Protein 7B7P (pdb70)

Secondary structure (DSSP, 8-state):
--HHHHHHHHHHHHHHHHHHHTT-SEEEEE-TTS--SSSTTPPTT-EEEEE-SSS--EEEE-B-SSS-SB--EESSSS--TT---EEEEEEEEEETTEEEEEEEEE-B-TTS--B-SEEEEEEE-S-S-EEEE--TT----EEEEESS--SS---EEEEEEEE--GGGGS-TTS--TTTS-PPPHHHHHHHHHHHHHHHHHHH-SEEEEEEEESSSEEEEEEEEEEGGG-SHHHHHHHH-TTSS---S---HHHHHHHHHHHHHTS--SEEEEEEEE-S---EEEB-GGG-STTTEEEETTTTSEEEESS--B---SS----GGGEEEETTS--HHHHHHHHHHHHHHHHHH-TT-SEEEEEEE-SSGGGGTTHHHHHHHHHTTSSEEEEEEE-SHHHHHHHHHHHHHHHHHHHHHHH--/--SHHHHHHHHHHHHHHHHHHTT-SEEEEE-TTS--SSSTT--TT-EEEEE-SSSS-EEEEEEETTTTEEE--BSSSS--TTPPPEEEEEEEEEETTEEEEEEEEEEEPTTS--EEEEEEEEEE-S-S-EEEE--TT----EEEEESS---S---EEEEEEEE--GGGGS-TTS--TTTS-PPPHHHHHHHHHHHHHHHHHTT-SEEEEEEEESSSEEEEEEEEEEGGG-SHHHHHHHH-TTTT---S---HHHHHHHHHHHHHTS--SEEEEEEEE-S---EEEB-GGG-STTTEEEETTTTSEEEESS--B---SS----GGGEEEETTS--HHHHHHHHHHHHHHHHHH-TT-SEEEEEEE-SSGGGGTTHHHHHHHHHTTSSEEEEEEE-SHHHHHHHHHHHHHHHHHHHHHHH--

Structure (mmCIF, N/CA/C/O backbone):
data_7B7P
#
_entry.id   7B7P
#
_cell.length_a   124.380
_cell.length_b   124.380
_cell.length_c   140.740
_cell.angle_alpha   90.000
_cell.angle_beta   90.000
_cell.angle_gamma   120.000
#
_symmetry.space_group_name_H-M   'P 61'
#
loop_
_entity.id
_entity.type
_entity.pdbx_description
1 polymer 'Type IV pilus biogenesis protein PilB'
2 non-polymer 'MAGNESIUM ION'
3 non-polymer 'CHLORIDE ION'
4 water water
#
loop_
_atom_site.group_PDB
_atom_site.id
_atom_site.type_symbol
_atom_site.label_atom_id
_atom_site.label_alt_id
_atom_site.label_comp_id
_atom_site.label_asym_id
_atom_site.label_entity_id
_atom_site.label_seq_id
_atom_site.pdbx_PDB_ins_code
_atom_site.Cartn_x
_atom_site.Cartn_y
_atom_site.Cartn_z
_atom_site.occupancy
_atom_site.B_iso_or_equiv
_atom_site.auth_seq_id
_atom_site.auth_comp_id
_atom_site.auth_asym_id
_atom_site.auth_atom_id
_atom_site.pdbx_PDB_model_num
ATOM 1 N N . GLU A 1 7 ? 13.21800 52.67400 2.17000 1.000 111.83000 42 GLU A N 1
ATOM 2 C CA . GLU A 1 7 ? 12.41300 52.20800 1.04200 1.000 120.03000 42 GLU A CA 1
ATOM 3 C C . GLU A 1 7 ? 12.40200 50.66600 0.96300 1.000 125.68000 42 GLU A C 1
ATOM 4 O O . GLU A 1 7 ? 12.77200 50.05500 -0.04800 1.000 122.39000 42 GLU A O 1
ATOM 10 N N . ARG A 1 8 ? 11.99600 50.01800 2.05100 1.000 125.48000 43 ARG A N 1
ATOM 11 C CA . ARG A 1 8 ? 11.65000 48.61100 1.91800 1.000 122.98000 43 ARG A CA 1
ATOM 12 C C . ARG A 1 8 ? 10.21300 48.43800 1.46300 1.000 119.32000 43 ARG A C 1
ATOM 13 O O . ARG A 1 8 ? 9.80600 47.31400 1.16000 1.000 117.83000 43 ARG A O 1
ATOM 21 N N . GLU A 1 9 ? 9.46800 49.54300 1.37500 1.000 119.19000 44 GLU A N 1
ATOM 22 C CA . GLU A 1 9 ? 8.08800 49.53600 0.90100 1.000 118.23000 44 GLU A CA 1
ATOM 23 C C . GLU A 1 9 ? 7.95100 48.86700 -0.46300 1.000 114.68000 44 GLU A C 1
ATOM 24 O O . GLU A 1 9 ? 7.21700 47.88500 -0.62100 1.000 112.00000 44 GLU A O 1
ATOM 30 N N . ALA A 1 10 ? 8.65100 49.40700 -1.46200 1.000 116.21000 45 ALA A N 1
ATOM 31 C CA . ALA A 1 10 ? 8.42800 49.10900 -2.87300 1.000 110.29000 45 ALA A CA 1
ATOM 32 C C . ALA A 1 10 ? 8.22700 47.62600 -3.15300 1.000 110.59000 45 ALA A C 1
ATOM 33 O O . ALA A 1 10 ? 7.31800 47.25600 -3.90500 1.000 112.08000 45 ALA A O 1
ATOM 35 N N . SER A 1 11 ? 9.05300 46.76700 -2.55300 1.000 111.64000 46 SER A N 1
ATOM 36 C CA . SER A 1 11 ? 8.96400 45.33300 -2.80200 1.000 110.63000 46 SER A CA 1
ATOM 37 C C . SER A 1 11 ? 8.13300 44.58100 -1.76700 1.000 105.25000 46 SER A C 1
ATOM 38 O O . SER A 1 11 ? 7.84700 43.39900 -1.97800 1.000 102.16000 46 SER A O 1
ATOM 41 N N . ILE A 1 12 ? 7.74600 45.22800 -0.66500 1.000 103.45000 47 ILE A N 1
ATOM 42 C CA . ILE A 1 12 ? 6.67100 44.69500 0.16900 1.000 105.63000 47 ILE A CA 1
ATOM 43 C C . ILE A 1 12 ? 5.33500 44.79000 -0.56500 1.000 102.59000 47 ILE A C 1
ATOM 44 O O . ILE A 1 12 ? 4.53700 43.84200 -0.57300 1.000 96.17000 47 ILE A O 1
ATOM 49 N N . GLN A 1 13 ? 5.06500 45.94700 -1.17600 1.000 101.88000 48 GLN A N 1
ATOM 50 C CA . GLN A 1 13 ? 3.83500 46.10900 -1.94000 1.000 99.46000 48 GLN A CA 1
ATOM 51 C C . GLN A 1 13 ? 3.80000 45.14700 -3.11500 1.000 97.09000 48 GLN A C 1
ATOM 52 O O . GLN A 1 13 ? 2.75400 44.55900 -3.41100 1.000 98.65000 48 GLN A O 1
ATOM 58 N N . ALA A 1 14 ? 4.93600 44.96800 -3.79300 1.000 97.59000 49 ALA A N 1
ATOM 59 C CA . ALA A 1 14 ? 5.01300 43.98400 -4.86600 1.000 93.54000 49 ALA A CA 1
ATOM 60 C C . ALA A 1 14 ? 4.81000 42.56900 -4.34400 1.000 92.09000 49 ALA A C 1
ATOM 61 O O . ALA A 1 14 ? 4.24600 41.72200 -5.04700 1.000 92.29000 49 ALA A O 1
ATOM 63 N N . GLU A 1 15 ? 5.25800 42.28800 -3.12100 1.000 93.53000 50 GLU A N 1
ATOM 64 C CA . GLU A 1 15 ? 5.07100 40.94800 -2.57800 1.000 97.71000 50 GLU A CA 1
ATOM 65 C C . GLU A 1 15 ? 3.61400 40.70100 -2.22000 1.000 94.14000 50 GLU A C 1
ATOM 66 O O . GLU A 1 15 ? 3.08200 39.61600 -2.48800 1.000 92.22000 50 GLU A O 1
ATOM 72 N N . MET A 1 16 ? 2.94700 41.69400 -1.62600 1.000 89.37000 51 MET A N 1
ATOM 73 C CA . MET A 1 16 ? 1.53000 41.53200 -1.32300 1.000 89.79000 51 MET A CA 1
ATOM 74 C C . MET A 1 16 ? 0.69700 41.36500 -2.59600 1.000 89.31000 51 MET A C 1
ATOM 75 O O . MET A 1 16 ? -0.18100 40.49500 -2.65300 1.000 85.68000 51 MET A O 1
ATOM 80 N N . ARG A 1 17 ? 0.98100 42.15800 -3.64000 1.000 84.46000 52 ARG A N 1
ATOM 81 C CA . ARG A 1 17 ? 0.24300 42.01100 -4.89200 1.000 87.14000 52 ARG A CA 1
ATOM 82 C C . ARG A 1 17 ? 0.43700 40.62100 -5.49500 1.000 88.36000 52 ARG A C 1
ATOM 83 O O . ARG A 1 17 ? -0.52600 40.01500 -5.98500 1.000 85.07000 52 ARG A O 1
ATOM 91 N N . THR A 1 18 ? 1.67000 40.09200 -5.47100 1.000 87.45000 53 THR A N 1
ATOM 92 C CA . THR A 1 18 ? 1.88800 38.76500 -6.04900 1.000 88.91000 53 THR A CA 1
ATOM 93 C C . THR A 1 18 ? 1.20200 37.69500 -5.20800 1.000 81.46000 53 THR A C 1
ATOM 94 O O . THR A 1 18 ? 0.65200 36.72400 -5.74000 1.000 75.37000 53 THR A O 1
ATOM 98 N N . SER A 1 19 ? 1.21700 37.86100 -3.88900 1.000 81.82000 54 SER A N 1
ATOM 99 C CA . SER A 1 19 ? 0.44000 36.97600 -3.02900 1.000 85.98000 54 SER A CA 1
ATOM 100 C C . SER A 1 19 ? -1.03600 37.00100 -3.40700 1.000 81.10000 54 SER A C 1
ATOM 101 O O . SER A 1 19 ? -1.68700 35.95500 -3.47700 1.000 79.06000 54 SER A O 1
ATOM 104 N N . MET A 1 20 ? -1.57300 38.19000 -3.68200 1.000 79.15000 55 MET A N 1
ATOM 105 C CA . MET A 1 20 ? -2.98000 38.29500 -4.03000 1.000 76.91000 55 MET A CA 1
ATOM 106 C C . MET A 1 20 ? -3.24000 37.70200 -5.40400 1.000 77.10000 55 MET A C 1
ATOM 107 O O . MET A 1 20 ? -4.29100 37.08900 -5.63500 1.000 73.83000 55 MET A O 1
ATOM 112 N N . GLN A 1 21 ? -2.28500 37.85500 -6.32300 1.000 75.71000 56 GLN A N 1
ATOM 113 C CA . GLN A 1 21 ? -2.39100 37.17100 -7.60500 1.000 73.10000 56 GLN A CA 1
ATOM 114 C C . GLN A 1 21 ? -2.35400 35.66000 -7.41700 1.000 75.14000 56 GLN A C 1
ATOM 115 O O . GLN A 1 21 ? -3.08000 34.93000 -8.10000 1.000 74.85000 56 GLN A O 1
ATOM 121 N N . TYR A 1 22 ? -1.53800 35.17200 -6.47700 1.000 73.21000 57 TYR A N 1
ATOM 122 C CA . TYR A 1 22 ? -1.57300 33.75000 -6.13900 1.000 83.44000 57 TYR A CA 1
ATOM 123 C C . TYR A 1 22 ? -2.97100 33.32600 -5.72200 1.000 78.00000 57 TYR A C 1
ATOM 124 O O . TYR A 1 22 ? -3.52900 32.37300 -6.27800 1.000 72.25000 57 TYR A O 1
ATOM 133 N N . VAL A 1 23 ? -3.55200 34.03800 -4.74900 1.000 75.91000 58 VAL A N 1
ATOM 134 C CA . VAL A 1 23 ? -4.91800 33.75500 -4.30900 1.000 74.17000 58 VAL A CA 1
ATOM 135 C C . VAL A 1 23 ? -5.88400 33.79300 -5.48600 1.000 76.99000 58 VAL A C 1
ATOM 136 O O . VAL A 1 23 ? -6.61000 32.82400 -5.73900 1.000 79.85000 58 VAL A O 1
ATOM 140 N N . ASP A 1 24 ? -5.88600 34.89500 -6.24900 1.000 74.81000 59 ASP A N 1
ATOM 141 C CA . ASP A 1 24 ? -6.80300 34.98200 -7.38700 1.000 77.23000 59 ASP A CA 1
ATOM 142 C C . ASP A 1 24 ? -6.58400 33.84400 -8.37900 1.000 79.22000 59 ASP A C 1
ATOM 143 O O . ASP A 1 24 ? -7.53800 33.37500 -9.01300 1.000 77.01000 59 ASP A O 1
ATOM 148 N N . ARG A 1 25 ? -5.34300 33.37800 -8.51600 1.000 79.88000 60 ARG A N 1
ATOM 149 C CA . ARG A 1 25 ? -5.05000 32.30200 -9.45700 1.000 84.83000 60 ARG A CA 1
ATOM 150 C C . ARG A 1 25 ? -5.69000 30.99900 -9.00000 1.000 83.82000 60 ARG A C 1
ATOM 151 O O . ARG A 1 25 ? -6.39900 30.33500 -9.76600 1.000 79.98000 60 ARG A O 1
ATOM 159 N N . THR A 1 26 ? -5.45000 30.61900 -7.74600 1.000 83.19000 61 THR A N 1
ATOM 160 C CA . THR A 1 26 ? -6.03000 29.38000 -7.25400 1.000 86.04000 61 THR A CA 1
ATOM 161 C C . THR A 1 26 ? -7.54800 29.50400 -7.09900 1.000 86.75000 61 THR A C 1
ATOM 162 O O . THR A 1 26 ? -8.27600 28.54500 -7.38300 1.000 90.16000 61 THR A O 1
ATOM 166 N N . VAL A 1 27 ? -8.04700 30.69300 -6.74100 1.000 83.39000 62 VAL A N 1
ATOM 167 C CA . VAL A 1 27 ? -9.49100 30.92200 -6.66500 1.000 80.54000 62 VAL A CA 1
ATOM 168 C C . VAL A 1 27 ? -10.14600 30.81000 -8.03800 1.000 83.48000 62 VAL A C 1
ATOM 169 O O . VAL A 1 27 ? -11.30200 30.37200 -8.15200 1.000 77.09000 62 VAL A O 1
ATOM 173 N N . GLY A 1 28 ? -9.42900 31.20100 -9.09900 1.000 84.84000 63 GLY A N 1
ATOM 174 C CA . GLY A 1 28 ? -9.96800 31.15300 -10.45300 1.000 79.81000 63 GLY A CA 1
ATOM 175 C C . GLY A 1 28 ? -10.22300 29.75200 -10.97900 1.000 85.17000 63 GLY A C 1
ATOM 176 O O . GLY A 1 28 ? -10.93100 29.59400 -11.98300 1.000 85.04000 63 GLY A O 1
ATOM 177 N N . LYS A 1 29 ? -9.67900 28.72900 -10.32000 1.000 83.31000 64 LYS A N 1
ATOM 178 C CA . LYS A 1 29 ? -9.87100 27.34800 -10.73600 1.000 89.39000 64 LYS A CA 1
ATOM 179 C C . LYS A 1 29 ? -10.89600 26.59700 -9.88100 1.000 89.89000 64 LYS A C 1
ATOM 180 O O . LYS A 1 29 ? -11.07800 25.39000 -10.06700 1.000 92.81000 64 LYS A O 1
ATOM 186 N N . ALA A 1 30 ? -11.58100 27.27400 -8.96500 1.000 91.83000 65 ALA A N 1
ATOM 187 C CA . ALA A 1 30 ? -12.49200 26.59200 -8.05400 1.000 89.40000 65 ALA A CA 1
ATOM 188 C C . ALA A 1 30 ? -13.87400 26.44300 -8.67500 1.000 86.68000 65 ALA A C 1
ATOM 189 O O . ALA A 1 30 ? -14.39100 27.36300 -9.31500 1.000 87.90000 65 ALA A O 1
ATOM 191 N N . THR A 1 31 ? -14.46500 25.26900 -8.49300 1.000 88.84000 66 THR A N 1
ATOM 192 C CA . THR A 1 31 ? -15.81100 25.04200 -8.99100 1.000 87.20000 66 THR A CA 1
ATOM 193 C C . THR A 1 31 ? -16.88300 25.30300 -7.93500 1.000 79.82000 66 THR A C 1
ATOM 194 O O . THR A 1 31 ? -18.06900 25.29400 -8.27000 1.000 81.84000 66 THR A O 1
ATOM 198 N N . SER A 1 32 ? -16.49700 25.56200 -6.68500 1.000 77.60000 67 SER A N 1
ATOM 199 C CA . SER A 1 32 ? -17.41600 26.08900 -5.68100 1.000 83.18000 67 SER A CA 1
ATOM 200 C C . SER A 1 32 ? -16.60400 26.82500 -4.62300 1.000 76.80000 67 SER A C 1
ATOM 201 O O . SER A 1 32 ? -15.50000 26.40300 -4.27300 1.000 80.84000 67 SER A O 1
ATOM 204 N N . ILE A 1 33 ? -17.14900 27.92900 -4.13000 1.000 75.47000 68 ILE A N 1
ATOM 205 C CA . ILE A 1 33 ? -16.45200 28.82700 -3.21800 1.000 77.63000 68 ILE A CA 1
ATOM 206 C C . ILE A 1 33 ? -17.35700 29.09900 -2.03500 1.000 74.78000 68 ILE A C 1
ATOM 207 O O . ILE A 1 33 ? -18.53900 29.40800 -2.21600 1.000 78.77000 68 ILE A O 1
ATOM 212 N N . PHE A 1 34 ? -16.78800 29.04000 -0.83500 1.000 72.00000 69 PHE A N 1
ATOM 213 C CA . PHE A 1 34 ? -17.45400 29.48200 0.38200 1.000 74.06000 69 PHE A CA 1
ATOM 214 C C . PHE A 1 34 ? -16.57600 30.53200 1.04000 1.000 74.85000 69 PHE A C 1
ATOM 215 O O . PHE A 1 34 ? -15.40300 30.27000 1.31600 1.000 75.51000 69 PHE A O 1
ATOM 223 N N . ILE A 1 35 ? -17.13500 31.71200 1.29300 1.000 77.17000 70 ILE A N 1
ATOM 224 C CA . ILE A 1 35 ? -16.46300 32.69600 2.13600 1.000 75.55000 70 ILE A CA 1
ATOM 225 C C . ILE A 1 35 ? -16.77900 32.38000 3.59400 1.000 79.60000 70 ILE A C 1
ATOM 226 O O . ILE A 1 35 ? -17.94400 32.17500 3.96100 1.000 76.90000 70 ILE A O 1
ATOM 231 N N . LEU A 1 36 ? -15.74300 32.35000 4.43300 1.000 79.97000 71 LEU A N 1
ATOM 232 C CA . LEU A 1 36 ? -15.86900 31.93500 5.82500 1.000 83.30000 71 LEU A CA 1
ATOM 233 C C . LEU A 1 36 ? -15.44300 33.04700 6.77400 1.000 85.46000 71 LEU A C 1
ATOM 234 O O . LEU A 1 36 ? -14.48800 33.77700 6.49900 1.000 83.28000 71 LEU A O 1
ATOM 239 N N . ASP A 1 37 ? -16.14200 33.15800 7.90900 1.000 92.43000 72 ASP A N 1
ATOM 240 C CA . ASP A 1 37 ? -15.67500 34.00200 9.00100 1.000 93.86000 72 ASP A CA 1
ATOM 241 C C . ASP A 1 37 ? -14.77800 33.18800 9.93900 1.000 93.56000 72 ASP A C 1
ATOM 242 O O . ASP A 1 37 ? -14.56300 31.98700 9.75000 1.000 95.20000 72 ASP A O 1
ATOM 247 N N . ASP A 1 38 ? -14.24300 33.84600 10.97200 1.000 98.39000 73 ASP A N 1
ATOM 248 C CA . ASP A 1 38 ? -13.29000 33.16200 11.86600 1.000 102.59000 73 ASP A CA 1
ATOM 249 C C . ASP A 1 38 ? -13.94400 32.06600 12.77800 1.000 105.37000 73 ASP A C 1
ATOM 250 O O . ASP A 1 38 ? -13.26400 31.58700 13.69000 1.000 105.04000 73 ASP A O 1
ATOM 255 N N . SER A 1 39 ? -15.20300 31.66000 12.60300 1.000 103.65000 74 SER A N 1
ATOM 256 C CA . SER A 1 39 ? -15.70900 30.51000 13.34100 1.000 103.87000 74 SER A CA 1
ATOM 257 C C . SER A 1 39 ? -15.33200 29.19500 12.66100 1.000 106.85000 74 SER A C 1
ATOM 258 O O . SER A 1 39 ? -15.12700 28.18600 13.34600 1.000 108.97000 74 SER A O 1
ATOM 261 N N . LYS A 1 40 ? -15.21400 29.18600 11.32800 1.000 106.07000 75 LYS A N 1
ATOM 262 C CA . LYS A 1 40 ? -14.79100 28.00100 10.59100 1.000 104.00000 75 LYS A CA 1
ATOM 263 C C . LYS A 1 40 ? -13.38900 28.13800 9.99900 1.000 99.01000 75 LYS A C 1
ATOM 264 O O . LYS A 1 40 ? -13.03100 27.36800 9.10500 1.000 101.07000 75 LYS A O 1
ATOM 270 N N . PHE A 1 41 ? -12.59200 29.10100 10.46800 1.000 102.06000 76 PHE A N 1
ATOM 271 C CA . PHE A 1 41 ? -11.17300 29.15800 10.11900 1.000 102.23000 76 PHE A CA 1
ATOM 272 C C . PHE A 1 41 ? -10.44200 30.01000 11.14900 1.000 100.06000 76 PHE A C 1
ATOM 273 O O . PHE A 1 41 ? -10.83700 31.15200 11.40200 1.000 101.28000 76 PHE A O 1
ATOM 281 N N . LYS A 1 42 ? -9.38300 29.45100 11.74600 1.000 104.08000 77 LYS A N 1
ATOM 282 C CA . LYS A 1 42 ? -8.61800 30.14900 12.77700 1.000 107.59000 77 LYS A CA 1
ATOM 283 C C . LYS A 1 42 ? -7.11300 30.12200 12.52200 1.000 106.12000 77 LYS A C 1
ATOM 284 O O . LYS A 1 42 ? -6.34100 30.52900 13.39800 1.000 111.56000 77 LYS A O 1
ATOM 290 N N . GLY A 1 43 ? -6.68100 29.68900 11.34100 1.000 107.54000 78 GLY A N 1
ATOM 291 C CA . GLY A 1 43 ? -5.30400 29.28800 11.10600 1.000 107.92000 78 GLY A CA 1
ATOM 292 C C . GLY A 1 43 ? -5.28600 27.77900 10.99500 1.000 109.83000 78 GLY A C 1
ATOM 293 O O . GLY A 1 43 ? -6.25200 27.20000 10.49100 1.000 113.65000 78 GLY A O 1
ATOM 294 N N . SER A 1 44 ? -4.20800 27.12900 11.42700 1.000 113.09000 79 SER A N 1
ATOM 295 C CA . SER A 1 44 ? -4.30800 25.73200 11.84000 1.000 113.77000 79 SER A CA 1
ATOM 296 C C . SER A 1 44 ? -4.82700 24.73700 10.79700 1.000 112.09000 79 SER A C 1
ATOM 297 O O . SER A 1 44 ? -4.93700 25.04500 9.60600 1.000 110.39000 79 SER A O 1
ATOM 300 N N . LYS A 1 45 ? -5.11500 23.51700 11.25600 1.000 112.53000 80 LYS A N 1
ATOM 301 C CA . LYS A 1 45 ? -5.99600 22.58200 10.57200 1.000 112.79000 80 LYS A CA 1
ATOM 302 C C . LYS A 1 45 ? -7.08600 22.07500 11.50500 1.000 113.24000 80 LYS A C 1
ATOM 303 O O . LYS A 1 45 ? -7.91500 21.25400 11.09000 1.000 112.22000 80 LYS A O 1
ATOM 309 N N . GLN A 1 46 ? -7.10200 22.54600 12.75400 1.000 112.95000 81 GLN A N 1
ATOM 310 C CA . GLN A 1 46 ? -8.13700 22.20300 13.72900 1.000 118.35000 81 GLN A CA 1
ATOM 311 C C . GLN A 1 46 ? -9.43000 22.91600 13.36000 1.000 115.57000 81 GLN A C 1
ATOM 312 O O . GLN A 1 46 ? -9.59500 24.11100 13.61200 1.000 116.74000 81 GLN A O 1
ATOM 318 N N . GLY A 1 47 ? -10.36500 22.17300 12.78500 1.000 113.22000 82 GLY A N 1
ATOM 319 C CA . GLY A 1 47 ? -11.66000 22.72100 12.45000 1.000 109.16000 82 GLY A CA 1
ATOM 320 C C . GLY A 1 47 ? -11.94200 22.51500 10.98200 1.000 108.72000 82 GLY A C 1
ATOM 321 O O . GLY A 1 47 ? -13.10100 22.51800 10.55100 1.000 106.09000 82 GLY A O 1
ATOM 322 N N . LEU A 1 48 ? -10.87900 22.32000 10.20700 1.000 105.62000 83 LEU A N 1
ATOM 323 C CA . LEU A 1 48 ? -11.02200 22.17900 8.76800 1.000 103.71000 83 LEU A CA 1
ATOM 324 C C . LEU A 1 48 ? -11.90100 20.97700 8.44400 1.000 102.33000 83 LEU A C 1
ATOM 325 O O . LEU A 1 48 ? -11.64800 19.86100 8.90700 1.000 100.44000 83 LEU A O 1
ATOM 330 N N . THR A 1 49 ? -12.95500 21.23000 7.67500 1.000 97.86000 84 THR A N 1
ATOM 331 C CA . THR A 1 49 ? -13.85600 20.19200 7.20300 1.000 96.33000 84 THR A CA 1
ATOM 332 C C . THR A 1 49 ? -13.19800 19.44000 6.05400 1.000 102.43000 84 THR A C 1
ATOM 333 O O . THR A 1 49 ? -12.64400 20.05700 5.13900 1.000 102.52000 84 THR A O 1
ATOM 337 N N . ARG A 1 50 ? -13.25000 18.11200 6.10300 1.000 101.81000 85 ARG A N 1
ATOM 338 C CA . ARG A 1 50 ? -12.47600 17.31100 5.16400 1.000 106.69000 85 ARG A CA 1
ATOM 339 C C . ARG A 1 50 ? -13.01600 17.44700 3.74500 1.000 104.84000 85 ARG A C 1
ATOM 340 O O . ARG A 1 50 ? -14.21200 17.64600 3.53000 1.000 100.96000 85 ARG A O 1
ATOM 348 N N . GLU A 1 51 ? -12.10600 17.30800 2.77400 1.000 106.51000 86 GLU A N 1
ATOM 349 C CA . GLU A 1 51 ? -12.32400 17.39900 1.32600 1.000 106.92000 86 GLU A CA 1
ATOM 350 C C . GLU A 1 51 ? -12.58700 18.82300 0.84200 1.000 104.20000 86 GLU A C 1
ATOM 351 O O . GLU A 1 51 ? -12.93000 19.02700 -0.33600 1.000 98.91000 86 GLU A O 1
ATOM 357 N N . TRP A 1 52 ? -12.40700 19.81700 1.70500 1.000 101.46000 87 TRP A N 1
ATOM 358 C CA . TRP A 1 52 ? -12.42600 21.21800 1.31500 1.000 98.88000 87 TRP A CA 1
ATOM 359 C C . TRP A 1 52 ? -11.02800 21.80000 1.47400 1.000 97.22000 87 TRP A C 1
ATOM 360 O O . TRP A 1 52 ? -10.40200 21.64900 2.53000 1.000 94.84000 87 TRP A O 1
ATOM 371 N N . SER A 1 53 ? -10.53800 22.44100 0.41800 1.000 97.53000 88 SER A N 1
ATOM 372 C CA . SER A 1 53 ? -9.29500 23.19700 0.47200 1.000 94.82000 88 SER A CA 1
ATOM 373 C C . SER A 1 53 ? -9.57600 24.62500 0.93400 1.000 87.84000 88 SER A C 1
ATOM 374 O O . SER A 1 53 ? -10.67300 25.15200 0.74300 1.000 88.84000 88 SER A O 1
ATOM 377 N N . TYR A 1 54 ? -8.58100 25.24200 1.56900 1.000 89.63000 89 TYR A N 1
ATOM 378 C CA . TYR A 1 54 ? -8.77100 26.52500 2.23200 1.000 89.81000 89 TYR A CA 1
ATOM 379 C C . TYR A 1 54 ? -7.65200 27.49800 1.87800 1.000 90.41000 89 TYR A C 1
ATOM 380 O O . TYR A 1 54 ? -6.52300 27.09600 1.59100 1.000 90.58000 89 TYR A O 1
ATOM 389 N N . ILE A 1 55 ? -7.98300 28.79000 1.90800 1.000 88.17000 90 ILE A N 1
ATOM 390 C CA . ILE A 1 55 ? -7.00400 29.87100 1.88700 1.000 85.92000 90 ILE A CA 1
ATOM 391 C C . ILE A 1 55 ? -7.33600 30.81600 3.03300 1.000 85.43000 90 ILE A C 1
ATOM 392 O O . ILE A 1 55 ? -8.49800 31.19600 3.21500 1.000 80.94000 90 ILE A O 1
ATOM 397 N N . GLY A 1 56 ? -6.32600 31.20400 3.79200 1.000 84.96000 91 GLY A N 1
ATOM 398 C CA . GLY A 1 56 ? -6.54600 32.12500 4.88800 1.000 84.41000 91 GLY A CA 1
ATOM 399 C C . GLY A 1 56 ? -5.23800 32.41500 5.58200 1.000 89.65000 91 GLY A C 1
ATOM 400 O O . GLY A 1 56 ? -4.21000 31.78300 5.31700 1.000 91.95000 91 GLY A O 1
ATOM 401 N N . LEU A 1 57 ? -5.29600 33.38700 6.48500 1.000 90.98000 92 LEU A N 1
ATOM 402 C CA . LEU A 1 57 ? -4.11000 33.82000 7.20000 1.000 92.22000 92 LEU A CA 1
ATOM 403 C C . LEU A 1 57 ? -3.69500 32.80600 8.26400 1.000 100.81000 92 LEU A C 1
ATOM 404 O O . LEU A 1 57 ? -4.49300 31.99200 8.74800 1.000 102.21000 92 LEU A O 1
ATOM 409 N N . SER A 1 58 ? -2.42000 32.88800 8.63900 1.000 102.53000 93 SER A N 1
ATOM 410 C CA . SER A 1 58 ? -1.85500 32.06500 9.69500 1.000 103.58000 93 SER A CA 1
ATOM 411 C C . SER A 1 58 ? -2.49700 32.38500 11.04000 1.000 105.41000 93 SER A C 1
ATOM 412 O O . SER A 1 58 ? -3.27100 33.33900 11.19600 1.000 103.64000 93 SER A O 1
ATOM 415 N N . ALA A 1 59 ? -2.16200 31.55500 12.02700 1.000 107.88000 94 ALA A N 1
ATOM 416 C CA . ALA A 1 59 ? -2.47400 31.88300 13.40800 1.000 104.83000 94 ALA A CA 1
ATOM 417 C C . ALA A 1 59 ? -1.77300 33.17300 13.80800 1.000 103.44000 94 ALA A C 1
ATOM 418 O O . ALA A 1 59 ? -2.40900 34.12600 14.27200 1.000 103.63000 94 ALA A O 1
ATOM 420 N N . ASP A 1 60 ? -0.45500 33.23700 13.58500 1.000 103.60000 95 ASP A N 1
ATOM 421 C CA . ASP A 1 60 ? 0.30000 34.44700 13.89700 1.000 105.14000 95 ASP A CA 1
ATOM 422 C C . ASP A 1 60 ? -0.09000 35.62700 13.01400 1.000 108.11000 95 ASP A C 1
ATOM 423 O O . ASP A 1 60 ? 0.33200 36.75800 13.29200 1.000 109.18000 95 ASP A O 1
ATOM 428 N N . GLY A 1 61 ? -0.87700 35.39300 11.96500 1.000 106.25000 96 GLY A N 1
ATOM 429 C CA . GLY A 1 61 ? -1.37600 36.46500 11.13200 1.000 104.10000 96 GLY A CA 1
ATOM 430 C C . GLY A 1 61 ? -0.37900 37.03000 10.15300 1.000 104.18000 96 GLY A C 1
ATOM 431 O O . GLY A 1 61 ? -0.63000 38.09300 9.57800 1.000 105.35000 96 GLY A O 1
ATOM 432 N N . LYS A 1 62 ? 0.74100 36.35000 9.92900 1.000 104.59000 97 LYS A N 1
ATOM 433 C CA . LYS A 1 62 ? 1.85600 36.92300 9.19100 1.000 105.39000 97 LYS A CA 1
ATOM 434 C C . LYS A 1 62 ? 2.09300 36.24500 7.85600 1.000 101.67000 97 LYS A C 1
ATOM 435 O O . LYS A 1 62 ? 3.01300 36.63900 7.12800 1.000 101.88000 97 LYS A O 1
ATOM 441 N N . LYS A 1 63 ? 1.28500 35.24900 7.50800 1.000 102.14000 98 LYS A N 1
ATOM 442 C CA . LYS A 1 63 ? 1.46700 34.53300 6.25800 1.000 102.69000 98 LYS A CA 1
ATOM 443 C C . LYS A 1 63 ? 0.10700 34.19400 5.65500 1.000 100.55000 98 LYS A C 1
ATOM 444 O O . LYS A 1 63 ? -0.83800 33.85600 6.37300 1.000 99.27000 98 LYS A O 1
ATOM 450 N N . VAL A 1 64 ? -0.00200 34.33000 4.33500 1.000 103.70000 99 VAL A N 1
ATOM 451 C CA . VAL A 1 64 ? -1.17900 33.87000 3.60200 1.000 98.82000 99 VAL A CA 1
ATOM 452 C C . VAL A 1 64 ? -0.91400 32.43200 3.19300 1.000 97.28000 99 VAL A C 1
ATOM 453 O O . VAL A 1 64 ? 0.04100 32.16300 2.45600 1.000 97.01000 99 VAL A O 1
ATOM 457 N N . MET A 1 65 ? -1.75600 31.50400 3.64800 1.000 97.47000 100 MET A N 1
ATOM 458 C CA . MET A 1 65 ? -1.50000 30.09900 3.36800 1.000 98.25000 100 MET A CA 1
ATOM 459 C C . MET A 1 65 ? -2.67900 29.41100 2.70700 1.000 93.90000 100 MET A C 1
ATOM 460 O O . MET A 1 65 ? -3.80600 29.91000 2.66700 1.000 96.20000 100 MET A O 1
ATOM 465 N N . ASN A 1 66 ? -2.36700 28.22800 2.19500 1.000 90.32000 101 ASN A N 1
ATOM 466 C CA . ASN A 1 66 ? -3.21500 27.49500 1.26900 1.000 91.95000 101 ASN A CA 1
ATOM 467 C C . ASN A 1 66 ? -3.17900 26.02900 1.69400 1.000 98.65000 101 ASN A C 1
ATOM 468 O O . ASN A 1 66 ? -2.19500 25.33300 1.42800 1.000 102.26000 101 ASN A O 1
ATOM 473 N N . TYR A 1 67 ? -4.23700 25.57100 2.36800 1.000 95.72000 102 TYR A N 1
ATOM 474 C CA . TYR A 1 67 ? -4.36700 24.17600 2.79400 1.000 96.10000 102 TYR A CA 1
ATOM 475 C C . TYR A 1 67 ? -5.13200 23.42500 1.71400 1.000 97.51000 102 TYR A C 1
ATOM 476 O O . TYR A 1 67 ? -6.35100 23.56300 1.59900 1.000 95.84000 102 TYR A O 1
ATOM 485 N N . VAL A 1 68 ? -4.41800 22.61500 0.92300 1.000 99.13000 103 VAL A N 1
ATOM 486 C CA . VAL A 1 68 ? -4.98600 21.94300 -0.24600 1.000 102.25000 103 VAL A CA 1
ATOM 487 C C . VAL A 1 68 ? -5.34700 20.50700 0.11400 1.000 107.12000 103 VAL A C 1
ATOM 488 O O . VAL A 1 68 ? -4.61900 19.83700 0.85700 1.000 105.85000 103 VAL A O 1
ATOM 492 N N . TRP A 1 69 ? -6.47200 20.02700 -0.42300 1.000 111.64000 104 TRP A N 1
ATOM 493 C CA . TRP A 1 69 ? -6.97400 18.70000 -0.08000 1.000 113.69000 104 TRP A CA 1
ATOM 494 C C . TRP A 1 69 ? -6.16000 17.61200 -0.77000 1.000 115.33000 104 TRP A C 1
ATOM 495 O O . TRP A 1 69 ? -5.97300 17.64000 -1.99200 1.000 113.14000 104 TRP A O 1
ATOM 506 N N . ASN A 1 70 ? -5.71200 16.63000 0.02100 1.000 118.40000 105 ASN A N 1
ATOM 507 C CA . ASN A 1 70 ? -4.82700 15.57700 -0.47000 1.000 119.92000 105 ASN A CA 1
ATOM 508 C C . ASN A 1 70 ? -5.59500 14.44400 -1.13700 1.000 122.46000 105 ASN A C 1
ATOM 509 O O . ASN A 1 70 ? -5.25600 14.03100 -2.25200 1.000 126.30000 105 ASN A O 1
ATOM 514 N N . LYS A 1 71 ? -6.60800 13.91400 -0.44300 1.000 121.40000 106 LYS A N 1
ATOM 515 C CA . LYS A 1 71 ? -7.44100 12.79200 -0.87100 1.000 123.18000 106 LYS A CA 1
ATOM 516 C C . LYS A 1 71 ? -6.67500 11.47500 -0.80500 1.000 125.59000 106 LYS A C 1
ATOM 517 O O . LYS A 1 71 ? -7.14600 10.51600 -0.18400 1.000 123.21000 106 LYS A O 1
ATOM 523 N N . GLN A 1 72 ? -5.49800 11.40900 -1.43300 1.000 126.46000 107 GLN A N 1
ATOM 524 C CA . GLN A 1 72 ? -4.72500 10.17400 -1.38400 1.000 124.11000 107 GLN A CA 1
ATOM 525 C C . GLN A 1 72 ? -3.98900 10.00800 -0.05900 1.000 122.82000 107 GLN A C 1
ATOM 526 O O . GLN A 1 72 ? -3.84100 8.87800 0.41800 1.000 125.48000 107 GLN A O 1
ATOM 532 N N . LYS A 1 73 ? -3.53200 11.09800 0.55200 1.000 120.50000 108 LYS A N 1
ATOM 533 C CA . LYS A 1 73 ? -3.07600 11.05700 1.93700 1.000 122.02000 108 LYS A CA 1
ATOM 534 C C . LYS A 1 73 ? -4.15500 11.50500 2.91800 1.000 121.81000 108 LYS A C 1
ATOM 535 O O . LYS A 1 73 ? -3.95500 11.39100 4.13400 1.000 119.88000 108 LYS A O 1
ATOM 541 N N . GLN A 1 74 ? -5.29200 11.98400 2.41100 1.000 123.59000 109 GLN A N 1
ATOM 542 C CA . GLN A 1 74 ? -6.43500 12.42900 3.21300 1.000 121.99000 109 GLN A CA 1
ATOM 543 C C . GLN A 1 74 ? -6.00200 13.40500 4.30900 1.000 121.84000 109 GLN A C 1
ATOM 544 O O . GLN A 1 74 ? -6.26800 13.21700 5.50000 1.000 119.47000 109 GLN A O 1
ATOM 550 N N . ASP A 1 75 ? -5.33100 14.46700 3.87400 1.000 122.51000 110 ASP A N 1
ATOM 551 C CA . ASP A 1 75 ? -4.89000 15.53700 4.76200 1.000 119.89000 110 ASP A CA 1
ATOM 552 C C . ASP A 1 75 ? -4.73200 16.81200 3.93000 1.000 117.39000 110 ASP A C 1
ATOM 553 O O . ASP A 1 75 ? -5.20900 16.88500 2.79200 1.000 113.19000 110 ASP A O 1
ATOM 558 N N . TRP A 1 76 ? -4.05700 17.81500 4.49700 1.000 118.57000 111 TRP A N 1
ATOM 559 C CA . TRP A 1 76 ? -3.86500 19.10400 3.85000 1.000 111.90000 111 TRP A CA 1
ATOM 560 C C . TRP A 1 76 ? -2.38200 19.38900 3.65400 1.000 110.07000 111 TRP A C 1
ATOM 561 O O . TRP A 1 76 ? -1.55200 19.08000 4.52000 1.000 106.79000 111 TRP A O 1
ATOM 572 N N . ASP A 1 77 ? -2.06700 19.98100 2.49900 1.000 109.52000 112 ASP A N 1
ATOM 573 C CA . ASP A 1 77 ? -0.69700 20.29500 2.09500 1.000 110.86000 112 ASP A CA 1
ATOM 574 C C . ASP A 1 77 ? -0.42800 21.77200 2.37100 1.000 106.89000 112 ASP A C 1
ATOM 575 O O . ASP A 1 77 ? -0.42500 22.61000 1.47000 1.000 107.76000 112 ASP A O 1
ATOM 580 N N . VAL A 1 78 ? -0.18600 22.07700 3.64800 1.000 107.47000 113 VAL A N 1
ATOM 581 C CA . VAL A 1 78 ? 0.04600 23.43700 4.13100 1.000 108.64000 113 VAL A CA 1
ATOM 582 C C . VAL A 1 78 ? 1.20800 24.08700 3.37900 1.000 108.61000 113 VAL A C 1
ATOM 583 O O . VAL A 1 78 ? 2.36900 23.69700 3.54300 1.000 111.10000 113 VAL A O 1
ATOM 587 N N . SER A 1 79 ? 0.89800 25.08300 2.54300 1.000 107.85000 114 SER A N 1
ATOM 588 C CA . SER A 1 79 ? 1.88600 25.83400 1.77700 1.000 104.97000 114 SER A CA 1
ATOM 589 C C . SER A 1 79 ? 1.57100 27.32100 1.84900 1.000 106.04000 114 SER A C 1
ATOM 590 O O . SER A 1 79 ? 0.40700 27.71600 1.73100 1.000 102.58000 114 SER A O 1
ATOM 593 N N . GLU A 1 80 ? 2.60800 28.14600 2.02400 1.000 106.90000 115 GLU A N 1
ATOM 594 C CA . GLU A 1 80 ? 2.40700 29.58900 1.99000 1.000 103.62000 115 GLU A CA 1
ATOM 595 C C . GLU A 1 80 ? 2.24200 30.06400 0.55400 1.000 102.06000 115 GLU A C 1
ATOM 596 O O . GLU A 1 80 ? 3.00800 29.67000 -0.33100 1.000 103.26000 115 GLU A O 1
ATOM 602 N N . LEU A 1 81 ? 1.22900 30.90400 0.32900 1.000 102.09000 116 LEU A N 1
ATOM 603 C CA . LEU A 1 81 ? 1.00700 31.54300 -0.96300 1.000 100.62000 116 LEU A CA 1
ATOM 604 C C . LEU A 1 81 ? 1.80200 32.84000 -0.98400 1.000 103.11000 116 LEU A C 1
ATOM 605 O O . LEU A 1 81 ? 1.47900 33.79100 -0.26300 1.000 103.86000 116 LEU A O 1
ATOM 610 N N . GLY A 1 82 ? 2.84300 32.87200 -1.79400 1.000 105.20000 117 GLY A N 1
ATOM 611 C CA . GLY A 1 82 ? 3.80500 33.94600 -1.78700 1.000 106.68000 117 GLY A CA 1
ATOM 612 C C . GLY A 1 82 ? 5.18400 33.38600 -2.02200 1.000 110.61000 117 GLY A C 1
ATOM 613 O O . GLY A 1 82 ? 5.34900 32.22500 -2.39800 1.000 111.86000 117 GLY A O 1
ATOM 614 N N . THR A 1 83 ? 6.19100 34.22600 -1.79200 1.000 112.42000 118 THR A N 1
ATOM 615 C CA . THR A 1 83 ? 7.56800 33.82100 -2.05600 1.000 113.54000 118 THR A CA 1
ATOM 616 C C . THR A 1 83 ? 8.55900 34.18800 -0.95900 1.000 112.76000 118 THR A C 1
ATOM 617 O O . THR A 1 83 ? 9.61100 33.54500 -0.88200 1.000 114.60000 118 THR A O 1
ATOM 621 N N . LYS A 1 84 ? 8.29200 35.17900 -0.11100 1.000 111.08000 119 LYS A N 1
ATOM 622 C CA . LYS A 1 84 ? 9.33500 35.69000 0.76200 1.000 109.38000 119 LYS A CA 1
ATOM 623 C C . LYS A 1 84 ? 8.75300 36.13000 2.09400 1.000 110.63000 119 LYS A C 1
ATOM 624 O O . LYS A 1 84 ? 7.53600 36.23400 2.27600 1.000 114.26000 119 LYS A O 1
ATOM 630 N N . SER A 1 85 ? 9.65900 36.38300 3.03200 1.000 114.53000 120 SER A N 1
ATOM 631 C CA . SER A 1 85 ? 9.29800 36.99200 4.29900 1.000 115.85000 120 SER A CA 1
ATOM 632 C C . SER A 1 85 ? 8.69800 38.37200 4.06900 1.000 112.74000 120 SER A C 1
ATOM 633 O O . SER A 1 85 ? 8.85400 38.98500 3.00900 1.000 107.77000 120 SER A O 1
ATOM 636 N N . LEU A 1 86 ? 8.00900 38.86000 5.09500 1.000 113.92000 121 LEU A N 1
ATOM 637 C CA . LEU A 1 86 ? 7.44000 40.19800 5.08500 1.000 115.47000 121 LEU A CA 1
ATOM 638 C C . LEU A 1 86 ? 7.75600 40.92300 6.37900 1.000 115.82000 121 LEU A C 1
ATOM 639 O O . LEU A 1 86 ? 6.97800 41.77200 6.82600 1.000 113.32000 121 LEU A O 1
ATOM 644 N N . TYR A 1 87 ? 8.88400 40.56800 7.00000 1.000 116.74000 122 TYR A N 1
ATOM 645 C CA . TYR A 1 87 ? 9.49600 41.38000 8.04900 1.000 117.05000 122 TYR A CA 1
ATOM 646 C C . TYR A 1 87 ? 8.66100 41.31700 9.32000 1.000 117.04000 122 TYR A C 1
ATOM 647 O O . TYR A 1 87 ? 8.51200 42.30900 10.03800 1.000 117.85000 122 TYR A O 1
ATOM 656 N N . ASN A 1 88 ? 8.09000 40.13700 9.56600 1.000 118.04000 123 ASN A N 1
ATOM 657 C CA . ASN A 1 88 ? 7.28600 39.87000 10.75200 1.000 118.00000 123 ASN A CA 1
ATOM 658 C C . ASN A 1 88 ? 6.18100 40.91300 10.90200 1.000 116.80000 123 ASN A C 1
ATOM 659 O O . ASN A 1 88 ? 5.88500 41.39900 11.99700 1.000 118.98000 123 ASN A O 1
ATOM 664 N N . MET A 1 89 ? 5.57100 41.25000 9.76700 1.000 112.85000 124 MET A N 1
ATOM 665 C CA . MET A 1 89 ? 4.42800 42.14800 9.69700 1.000 112.82000 124 MET A CA 1
ATOM 666 C C . MET A 1 89 ? 3.12900 41.36000 9.82500 1.000 109.70000 124 MET A C 1
ATOM 667 O O . MET A 1 89 ? 3.01900 40.23100 9.33800 1.000 105.49000 124 MET A O 1
ATOM 672 N N . LYS A 1 90 ? 2.14400 41.95800 10.48400 1.000 109.46000 125 LYS A N 1
ATOM 673 C CA . LYS A 1 90 ? 0.85800 41.31000 10.69000 1.000 107.86000 125 LYS A CA 1
ATOM 674 C C . LYS A 1 90 ? -0.13900 41.78600 9.63500 1.000 105.81000 125 LYS A C 1
ATOM 675 O O . LYS A 1 90 ? -0.20600 42.97800 9.31700 1.000 105.24000 125 LYS A O 1
ATOM 681 N N . LEU A 1 91 ? -0.90600 40.84100 9.09100 1.000 102.84000 126 LEU A N 1
ATOM 682 C CA . LEU A 1 91 ? -1.67900 41.04000 7.87400 1.000 98.26000 126 LEU A CA 1
ATOM 683 C C . LEU A 1 91 ? -3.18000 41.05300 8.15200 1.000 95.77000 126 LEU A C 1
ATOM 684 O O . LEU A 1 91 ? -3.65600 40.44400 9.11300 1.000 95.69000 126 LEU A O 1
ATOM 689 N N . ASP A 1 92 ? -3.92100 41.76200 7.29500 1.000 92.12000 127 ASP A N 1
ATOM 690 C CA . ASP A 1 92 ? -5.38100 41.84000 7.34400 1.000 90.32000 127 ASP A CA 1
ATOM 691 C C . ASP A 1 92 ? -5.92400 41.35400 6.00000 1.000 89.73000 127 ASP A C 1
ATOM 692 O O . ASP A 1 92 ? -5.77800 42.04200 4.98100 1.000 86.99000 127 ASP A O 1
ATOM 697 N N . LEU A 1 93 ? -6.54800 40.17300 5.99700 1.000 83.42000 128 LEU A N 1
ATOM 698 C CA . LEU A 1 93 ? -7.02700 39.52300 4.78100 1.000 82.35000 128 LEU A CA 1
ATOM 699 C C . LEU A 1 93 ? -8.54500 39.39800 4.82500 1.000 83.94000 128 LEU A C 1
ATOM 700 O O . LEU A 1 93 ? -9.09400 38.81300 5.76300 1.000 88.65000 128 LEU A O 1
ATOM 705 N N . GLU A 1 94 ? -9.22300 39.92100 3.80400 1.000 81.19000 129 GLU A N 1
ATOM 706 C CA . GLU A 1 94 ? -10.67900 39.90800 3.78800 1.000 80.97000 129 GLU A CA 1
ATOM 707 C C . GLU A 1 94 ? -11.18800 39.63400 2.37800 1.000 80.15000 129 GLU A C 1
ATOM 708 O O . GLU A 1 94 ? -10.66700 40.19200 1.40800 1.000 78.23000 129 GLU A O 1
ATOM 714 N N . PHE A 1 95 ? -12.21000 38.77500 2.26900 1.000 79.16000 130 PHE A N 1
ATOM 715 C CA . PHE A 1 95 ? -12.85900 38.45800 1.00200 1.000 73.04000 130 PHE A CA 1
ATOM 716 C C . PHE A 1 95 ? -14.31600 38.89900 1.02500 1.000 79.49000 130 PHE A C 1
ATOM 717 O O . PHE A 1 95 ? -14.95200 38.93700 2.07900 1.000 79.59000 130 PHE A O 1
ATOM 725 N N . LYS A 1 96 ? -14.83900 39.21000 -0.16200 1.000 78.07000 131 LYS A N 1
ATOM 726 C CA . LYS A 1 96 ? -16.15800 39.81000 -0.31700 1.000 73.81000 131 LYS A CA 1
ATOM 727 C C . LYS A 1 96 ? -16.66600 39.54400 -1.72100 1.000 76.61000 131 LYS A C 1
ATOM 728 O O . LYS A 1 96 ? -15.92500 39.74200 -2.68800 1.000 76.42000 131 LYS A O 1
ATOM 734 N N . THR A 1 97 ? -17.91900 39.10400 -1.83000 1.000 75.86000 132 THR A N 1
ATOM 735 C CA . THR A 1 97 ? -18.59500 39.07700 -3.11700 1.000 78.99000 132 THR A CA 1
ATOM 736 C C . THR A 1 97 ? -19.10100 40.47800 -3.45900 1.000 80.10000 132 THR A C 1
ATOM 737 O O . THR A 1 97 ? -19.38100 41.29000 -2.57400 1.000 79.38000 132 THR A O 1
ATOM 741 N N . GLU A 1 98 ? -19.17700 40.77500 -4.75600 1.000 81.84000 133 GLU A N 1
ATOM 742 C CA . GLU A 1 98 ? -19.41000 42.14500 -5.22100 1.000 79.38000 133 GLU A CA 1
ATOM 743 C C . GLU A 1 98 ? -20.24200 42.15800 -6.50000 1.000 81.87000 133 GLU A C 1
ATOM 744 O O . GLU A 1 98 ? -19.91000 42.83600 -7.47300 1.000 82.54000 133 GLU A O 1
ATOM 750 N N . GLY A 1 99 ? -21.34900 41.41400 -6.51700 1.000 79.32000 134 GLY A N 1
ATOM 751 C CA . GLY A 1 99 ? -22.19800 41.40900 -7.69900 1.000 74.52000 134 GLY A CA 1
ATOM 752 C C . GLY A 1 99 ? -21.57800 40.68300 -8.88700 1.000 75.61000 134 GLY A C 1
ATOM 753 O O . GLY A 1 99 ? -20.86000 39.69000 -8.74600 1.000 74.50000 134 GLY A O 1
ATOM 754 N N . ALA A 1 100 ? -21.86300 41.19400 -10.08300 1.000 72.82000 135 ALA A N 1
ATOM 755 C CA . ALA A 1 100 ? -21.56600 40.43700 -11.28600 1.000 72.22000 135 ALA A CA 1
ATOM 756 C C . ALA A 1 100 ? -21.17400 41.35500 -12.43700 1.000 73.48000 135 ALA A C 1
ATOM 757 O O . ALA A 1 100 ? -21.58100 42.51400 -12.49700 1.000 69.83000 135 ALA A O 1
ATOM 759 N N . TYR A 1 101 ? -20.38400 40.80700 -13.35900 1.000 70.66000 136 TYR A N 1
ATOM 760 C CA . TYR A 1 101 ? -20.07600 41.45400 -14.62800 1.000 70.14000 136 TYR A CA 1
ATOM 761 C C . TYR A 1 101 ? -20.46000 40.48500 -15.73700 1.000 74.82000 136 TYR A C 1
ATOM 762 O O . TYR A 1 101 ? -19.79300 39.45800 -15.92000 1.000 74.17000 136 TYR A O 1
ATOM 771 N N . GLN A 1 102 ? -21.50400 40.82500 -16.50000 1.000 74.19000 137 GLN A N 1
ATOM 772 C CA . GLN A 1 102 ? -22.11900 39.88000 -17.44500 1.000 75.65000 137 GLN A CA 1
ATOM 773 C C . GLN A 1 102 ? -22.48900 38.63300 -16.63800 1.000 81.74000 137 GLN A C 1
ATOM 774 O O . GLN A 1 102 ? -23.09700 38.76000 -15.56700 1.000 79.38000 137 GLN A O 1
ATOM 780 N N . ASP A 1 103 ? -22.11500 37.43100 -17.07100 1.000 86.68000 138 ASP A N 1
ATOM 781 C CA . ASP A 1 103 ? -22.47200 36.21000 -16.35700 1.000 90.35000 138 ASP A CA 1
ATOM 782 C C . ASP A 1 103 ? -21.38900 35.73900 -15.37700 1.000 87.91000 138 ASP A C 1
ATOM 783 O O . ASP A 1 103 ? -21.37300 34.55600 -15.01300 1.000 90.46000 138 ASP A O 1
ATOM 788 N N . ASN A 1 104 ? -20.49100 36.62500 -14.94500 1.000 83.55000 139 ASN A N 1
ATOM 789 C CA . ASN A 1 104 ? -19.44300 36.28200 -13.99300 1.000 78.40000 139 ASN A CA 1
ATOM 790 C C . ASN A 1 104 ? -19.75100 36.92500 -12.65200 1.000 77.79000 139 ASN A C 1
ATOM 791 O O . ASN A 1 104 ? -20.09400 38.10700 -12.58900 1.000 77.99000 139 ASN A O 1
ATOM 796 N N . ARG A 1 105 ? -19.60300 36.15400 -11.58400 1.000 72.54000 140 ARG A N 1
ATOM 797 C CA . ARG A 1 105 ? -19.70000 36.70300 -10.24500 1.000 67.05000 140 ARG A CA 1
ATOM 798 C C . ARG A 1 105 ? -18.39300 37.38900 -9.88700 1.000 72.49000 140 ARG A C 1
ATOM 799 O O . ARG A 1 105 ? -17.30600 36.89600 -10.21200 1.000 72.90000 140 ARG A O 1
ATOM 807 N N . LEU A 1 106 ? -18.49900 38.53200 -9.22600 1.000 65.06000 141 LEU A N 1
ATOM 808 C CA . LEU A 1 106 ? -17.33400 39.29100 -8.80700 1.000 69.63000 141 LEU A CA 1
ATOM 809 C C . LEU A 1 106 ? -16.95100 38.98400 -7.36700 1.000 74.53000 141 LEU A C 1
ATOM 810 O O . LEU A 1 106 ? -17.79100 38.62700 -6.53600 1.000 77.28000 141 LEU A O 1
ATOM 815 N N . ILE A 1 107 ? -15.66000 39.13600 -7.08300 1.000 72.22000 142 ILE A N 1
ATOM 816 C CA . ILE A 1 107 ? -15.12400 39.00300 -5.73900 1.000 70.61000 142 ILE A CA 1
ATOM 817 C C . ILE A 1 107 ? -14.14500 40.14500 -5.49700 1.000 72.91000 142 ILE A C 1
ATOM 818 O O . ILE A 1 107 ? -13.46600 40.61700 -6.41700 1.000 71.28000 142 ILE A O 1
ATOM 823 N N . SER A 1 108 ? -14.08700 40.61100 -4.25600 1.000 69.36000 143 SER A N 1
ATOM 824 C CA . SER A 1 108 ? -13.12400 41.62900 -3.88100 1.000 71.13000 143 SER A CA 1
ATOM 825 C C . SER A 1 108 ? -12.16800 41.05800 -2.84400 1.000 73.69000 143 SER A C 1
ATOM 826 O O . SER A 1 108 ? -12.57100 40.31500 -1.94000 1.000 74.42000 143 SER A O 1
ATOM 829 N N . TYR A 1 109 ? -10.89400 41.36700 -3.02200 1.000 74.96000 144 TYR A N 1
ATOM 830 C CA . TYR A 1 109 ? -9.84500 40.97800 -2.10100 1.000 73.21000 144 TYR A CA 1
ATOM 831 C C . TYR A 1 109 ? -9.33300 42.20700 -1.37000 1.000 76.39000 144 TYR A C 1
ATOM 832 O O . TYR A 1 109 ? -9.23900 43.29600 -1.94800 1.000 80.08000 144 TYR A O 1
ATOM 841 N N . ASN A 1 110 ? -9.00300 42.02000 -0.09900 1.000 77.44000 145 ASN A N 1
ATOM 842 C CA . ASN A 1 110 ? -8.32900 43.01800 0.71200 1.000 80.25000 145 ASN A CA 1
ATOM 843 C C . ASN A 1 110 ? -7.11800 42.34000 1.33700 1.000 81.01000 145 ASN A C 1
ATOM 844 O O . ASN A 1 110 ? -7.23200 41.22200 1.84700 1.000 83.03000 145 ASN A O 1
ATOM 849 N N . LEU A 1 111 ? -5.95700 42.99000 1.26600 1.000 76.57000 146 LEU A N 1
ATOM 850 C CA . LEU A 1 111 ? -4.74000 42.39800 1.82500 1.000 83.61000 146 LEU A CA 1
ATOM 851 C C . LEU A 1 111 ? -3.83400 43.54900 2.26200 1.000 88.34000 146 LEU A C 1
ATOM 852 O O . LEU A 1 111 ? -3.03700 44.06200 1.47200 1.000 92.20000 146 LEU A O 1
ATOM 857 N N . THR A 1 112 ? -3.97000 43.94700 3.52600 1.000 86.97000 147 THR A N 1
ATOM 858 C CA . THR A 1 112 ? -3.19300 45.07200 4.02900 1.000 95.06000 147 THR A CA 1
ATOM 859 C C . THR A 1 112 ? -2.37300 44.69900 5.26500 1.000 100.87000 147 THR A C 1
ATOM 860 O O . THR A 1 112 ? -2.08700 43.52000 5.50700 1.000 101.27000 147 THR A O 1
ATOM 864 N N . GLY A 1 113 ? -1.99000 45.70600 6.04800 1.000 104.29000 148 GLY A N 1
ATOM 865 C CA . GLY A 1 113 ? -1.08100 45.53700 7.16600 1.000 105.89000 148 GLY A CA 1
ATOM 866 C C . GLY A 1 113 ? -0.18000 46.74700 7.33000 1.000 109.65000 148 GLY A C 1
ATOM 867 O O . GLY A 1 113 ? 0.24900 47.34100 6.33600 1.000 108.30000 148 GLY A O 1
ATOM 868 N N . LYS A 1 114 ? 0.10200 47.13900 8.57000 1.000 111.74000 149 LYS A N 1
ATOM 869 C CA . LYS A 1 114 ? 0.92800 48.30600 8.84000 1.000 115.24000 149 LYS A CA 1
ATOM 870 C C . LYS A 1 114 ? 2.37900 47.89700 9.06900 1.000 119.03000 149 LYS A C 1
ATOM 871 O O . LYS A 1 114 ? 2.66700 46.85100 9.65500 1.000 120.38000 149 LYS A O 1
ATOM 877 N N . TYR A 1 115 ? 3.28500 48.75900 8.61100 1.000 124.44000 150 TYR A N 1
ATOM 878 C CA . TYR A 1 115 ? 4.71900 48.45100 8.54000 1.000 127.63000 150 TYR A CA 1
ATOM 879 C C . TYR A 1 115 ? 5.33600 48.34500 9.93700 1.000 129.40000 150 TYR A C 1
ATOM 880 O O . TYR A 1 115 ? 5.14700 49.25700 10.75000 1.000 128.34000 150 TYR A O 1
ATOM 889 N N . PRO A 1 116 ? 6.13800 47.24800 10.23900 1.000 133.47000 151 PRO A N 1
ATOM 890 C CA . PRO A 1 116 ? 6.69500 47.00400 11.58500 1.000 133.80000 151 PRO A CA 1
ATOM 891 C C . PRO A 1 116 ? 6.15500 47.79300 12.77300 1.000 136.92000 151 PRO A C 1
ATOM 892 O O . PRO A 1 116 ? 5.20500 47.34600 13.42800 1.000 134.68000 151 PRO A O 1
ATOM 896 N N . ASP A 1 117 ? 6.77500 48.92600 13.09600 1.000 136.98000 152 ASP A N 1
ATOM 897 C CA . ASP A 1 117 ? 6.26400 49.82800 14.12700 1.000 133.57000 152 ASP A CA 1
ATOM 898 C C . ASP A 1 117 ? 6.15700 51.23900 13.56400 1.000 129.48000 152 ASP A C 1
ATOM 899 O O . ASP A 1 117 ? 6.66600 52.21800 14.11600 1.000 130.70000 152 ASP A O 1
ATOM 904 N N . THR A 1 118 ? 5.50000 51.32600 12.40800 1.000 129.09000 153 THR A N 1
ATOM 905 C CA . THR A 1 118 ? 5.00500 52.56800 11.82800 1.000 126.99000 153 THR A CA 1
ATOM 906 C C . THR A 1 118 ? 3.47800 52.51600 11.84800 1.000 126.33000 153 THR A C 1
ATOM 907 O O . THR A 1 118 ? 2.89300 51.67600 12.54200 1.000 123.59000 153 THR A O 1
ATOM 911 N N . ASN A 1 119 ? 2.81800 53.40000 11.10100 1.000 122.67000 154 ASN A N 1
ATOM 912 C CA . ASN A 1 119 ? 1.37600 53.31800 10.89700 1.000 117.35000 154 ASN A CA 1
ATOM 913 C C . ASN A 1 119 ? 1.04700 53.48300 9.42200 1.000 117.20000 154 ASN A C 1
ATOM 914 O O . ASN A 1 119 ? -0.07400 53.86000 9.05400 1.000 111.79000 154 ASN A O 1
ATOM 919 N N . ASN A 1 120 ? 2.03800 53.20600 8.57700 1.000 117.91000 155 ASN A N 1
ATOM 920 C CA . ASN A 1 120 ? 1.91000 53.24800 7.12600 1.000 116.49000 155 ASN A CA 1
ATOM 921 C C . ASN A 1 120 ? 1.17300 52.00000 6.64500 1.000 116.25000 155 ASN A C 1
ATOM 922 O O . ASN A 1 120 ? 1.71800 50.89100 6.70000 1.000 114.29000 155 ASN A O 1
ATOM 927 N N . LYS A 1 121 ? -0.06400 52.17200 6.17500 1.000 113.45000 156 LYS A N 1
ATOM 928 C CA . LYS A 1 121 ? -0.80000 51.04400 5.61700 1.000 110.95000 156 LYS A CA 1
ATOM 929 C C . LYS A 1 121 ? -0.18300 50.62800 4.28500 1.000 108.45000 156 LYS A C 1
ATOM 930 O O . LYS A 1 121 ? 0.17300 51.46800 3.45500 1.000 108.13000 156 LYS A O 1
ATOM 936 N N . LEU A 1 122 ? -0.02000 49.32100 4.10100 1.000 104.48000 157 LEU A N 1
ATOM 937 C CA . LEU A 1 122 ? 0.53400 48.76600 2.87800 1.000 103.62000 157 LEU A CA 1
ATOM 938 C C . LEU A 1 122 ? -0.44200 47.75800 2.29600 1.000 101.38000 157 LEU A C 1
ATOM 939 O O . LEU A 1 122 ? -1.24500 47.16500 3.01700 1.000 104.01000 157 LEU A O 1
ATOM 944 N N . GLY A 1 123 ? -0.36400 47.56600 0.98400 1.000 99.95000 158 GLY A N 1
ATOM 945 C CA . GLY A 1 123 ? -1.17200 46.55500 0.33400 1.000 96.58000 158 GLY A CA 1
ATOM 946 C C . GLY A 1 123 ? -2.24200 47.09300 -0.59200 1.000 93.45000 158 GLY A C 1
ATOM 947 O O . GLY A 1 123 ? -2.09000 48.15900 -1.19300 1.000 90.70000 158 GLY A O 1
ATOM 948 N N . ILE A 1 124 ? -3.33300 46.34700 -0.71400 1.000 90.64000 159 ILE A N 1
ATOM 949 C CA . ILE A 1 124 ? -4.42800 46.67500 -1.60900 1.000 84.00000 159 ILE A CA 1
ATOM 950 C C . ILE A 1 124 ? -5.69400 46.76900 -0.77600 1.000 88.92000 159 ILE A C 1
ATOM 951 O O . ILE A 1 124 ? -6.15300 45.76300 -0.21400 1.000 85.35000 159 ILE A O 1
ATOM 956 N N . ASP A 1 125 ? -6.25900 47.97800 -0.70300 1.000 91.56000 160 ASP A N 1
ATOM 957 C CA . ASP A 1 125 ? -7.49800 48.19100 0.04000 1.000 92.86000 160 ASP A CA 1
ATOM 958 C C . ASP A 1 125 ? -8.62900 47.35500 -0.53600 1.000 87.61000 160 ASP A C 1
ATOM 959 O O . ASP A 1 125 ? -9.42600 46.76800 0.20800 1.000 92.51000 160 ASP A O 1
ATOM 964 N N . THR A 1 126 ? -8.71300 47.28700 -1.85500 1.000 78.44000 161 THR A N 1
ATOM 965 C CA . THR A 1 126 ? -9.73200 46.46000 -2.48300 1.000 83.21000 161 THR A CA 1
ATOM 966 C C . THR A 1 126 ? -9.37400 46.23400 -3.94200 1.000 77.00000 161 THR A C 1
ATOM 967 O O . THR A 1 126 ? -9.07100 47.18800 -4.66400 1.000 78.52000 161 THR A O 1
ATOM 971 N N . ALA A 1 127 ? -9.37100 44.97700 -4.37100 1.000 74.91000 162 ALA A N 1
ATOM 972 C CA . ALA A 1 127 ? -9.13600 44.62300 -5.76200 1.000 73.00000 162 ALA A CA 1
ATOM 973 C C . ALA A 1 127 ? -10.25500 43.70400 -6.22800 1.000 68.81000 162 ALA A C 1
ATOM 974 O O . ALA A 1 127 ? -10.51400 42.67500 -5.60200 1.000 69.04000 162 ALA A O 1
ATOM 976 N N . ILE A 1 128 ? -10.92000 44.08600 -7.30800 1.000 68.40000 163 ILE A N 1
ATOM 977 C CA . ILE A 1 128 ? -12.01700 43.31500 -7.87400 1.000 68.22000 163 ILE A CA 1
ATOM 978 C C . ILE A 1 128 ? -11.45200 42.29400 -8.85000 1.000 67.24000 163 ILE A C 1
ATOM 979 O O . ILE A 1 128 ? -10.67600 42.64300 -9.74700 1.000 71.99000 163 ILE A O 1
ATOM 984 N N . SER A 1 129 ? -11.84100 41.03600 -8.68400 1.000 68.42000 164 SER A N 1
ATOM 985 C CA . SER A 1 129 ? -11.59200 40.00100 -9.67600 1.000 70.35000 164 SER A CA 1
ATOM 986 C C . SER A 1 129 ? -12.92000 39.32500 -10.03200 1.000 72.86000 164 SER A C 1
ATOM 987 O O . SER A 1 129 ? -13.98200 39.64600 -9.49100 1.000 75.56000 164 SER A O 1
ATOM 990 N N . ALA A 1 130 ? -12.87200 38.39100 -10.96300 1.000 73.35000 165 ALA A N 1
ATOM 991 C CA . ALA A 1 130 ? -14.06200 37.67000 -11.37400 1.000 71.18000 165 ALA A CA 1
ATOM 992 C C . ALA A 1 130 ? -13.81700 36.18600 -11.18000 1.000 72.79000 165 ALA A C 1
ATOM 993 O O . ALA A 1 130 ? -12.69100 35.71300 -11.33600 1.000 75.12000 165 ALA A O 1
ATOM 995 N N . LEU A 1 131 ? -14.87600 35.45900 -10.83400 1.000 76.86000 166 LEU A N 1
ATOM 996 C CA . LEU A 1 131 ? -14.81400 34.01600 -10.63300 1.000 74.83000 166 LEU A CA 1
ATOM 997 C C . LEU A 1 131 ? -15.32400 33.28100 -11.86100 1.000 75.08000 166 LEU A C 1
ATOM 998 O O . LEU A 1 131 ? -16.01900 33.84700 -12.70600 1.000 81.13000 166 LEU A O 1
ATOM 1003 N N . ASN A 1 132 ? -14.98000 31.99900 -11.94700 1.000 78.46000 167 ASN A N 1
ATOM 1004 C CA . ASN A 1 132 ? -15.42700 31.16100 -13.05600 1.000 85.60000 167 ASN A CA 1
ATOM 1005 C C . ASN A 1 132 ? -16.55500 30.20100 -12.68400 1.000 84.68000 167 ASN A C 1
ATOM 1006 O O . ASN A 1 132 ? -17.01700 29.45200 -13.55100 1.000 91.03000 167 ASN A O 1
ATOM 1011 N N . THR A 1 133 ? -17.01400 30.21100 -11.43200 1.000 81.51000 168 THR A N 1
ATOM 1012 C CA . THR A 1 133 ? -18.16600 29.43800 -10.99400 1.000 84.07000 168 THR A CA 1
ATOM 1013 C C . THR A 1 133 ? -19.25600 30.38600 -10.51600 1.000 87.41000 168 THR A C 1
ATOM 1014 O O . THR A 1 133 ? -18.96800 31.48200 -10.02300 1.000 84.77000 168 THR A O 1
ATOM 1018 N N . LYS A 1 134 ? -20.51100 29.95600 -10.67500 1.000 87.03000 169 LYS A N 1
ATOM 1019 C CA . LYS A 1 134 ? -21.67000 30.63200 -10.10200 1.000 86.03000 169 LYS A CA 1
ATOM 1020 C C . LYS A 1 134 ? -22.08100 30.06000 -8.75000 1.000 85.21000 169 LYS A C 1
ATOM 1021 O O . LYS A 1 134 ? -23.05800 30.53400 -8.16100 1.000 85.29000 169 LYS A O 1
ATOM 1027 N N . GLN A 1 135 ? -21.36600 29.05800 -8.24500 1.000 81.35000 170 GLN A N 1
ATOM 1028 C CA . GLN A 1 135 ? -21.63500 28.49900 -6.92600 1.000 79.15000 170 GLN A CA 1
ATOM 1029 C C . GLN A 1 135 ? -20.64700 29.09500 -5.93300 1.000 80.76000 170 GLN A C 1
ATOM 1030 O O . GLN A 1 135 ? -19.67700 28.46100 -5.52000 1.000 79.23000 170 GLN A O 1
ATOM 1036 N N . VAL A 1 136 ? -20.92500 30.34400 -5.56300 1.000 83.29000 171 VAL A N 1
ATOM 1037 C CA . VAL A 1 136 ? -20.18600 31.08800 -4.55500 1.000 78.78000 171 VAL A CA 1
ATOM 1038 C C . VAL A 1 136 ? -21.15500 31.39700 -3.42300 1.000 78.02000 171 VAL A C 1
ATOM 1039 O O . VAL A 1 136 ? -22.24400 31.92300 -3.66300 1.000 77.79000 171 VAL A O 1
ATOM 1043 N N . PHE A 1 137 ? -20.77000 31.04300 -2.20100 1.000 74.82000 172 PHE A N 1
ATOM 1044 C CA . PHE A 1 137 ? -21.65400 31.10100 -1.04900 1.000 76.30000 172 PHE A CA 1
ATOM 1045 C C . PHE A 1 137 ? -20.92600 31.77900 0.08900 1.000 75.93000 172 PHE A C 1
ATOM 1046 O O . PHE A 1 137 ? -19.69400 31.76700 0.15300 1.000 75.52000 172 PHE A O 1
ATOM 1054 N N . SER A 1 138 ? -21.69900 32.37400 0.98400 1.000 76.20000 173 SER A N 1
ATOM 1055 C CA . SER A 1 138 ? -21.14300 33.03900 2.14500 1.000 77.97000 173 SER A CA 1
ATOM 1056 C C . SER A 1 138 ? -21.61800 32.33600 3.40500 1.000 84.24000 173 SER A C 1
ATOM 1057 O O . SER A 1 138 ? -22.81300 32.04900 3.55600 1.000 85.24000 173 SER A O 1
ATOM 1060 N N . LYS A 1 139 ? -20.67100 32.05000 4.29600 1.000 85.15000 174 LYS A N 1
ATOM 1061 C CA . LYS A 1 139 ? -20.94400 31.53000 5.62600 1.000 80.65000 174 LYS A CA 1
ATOM 1062 C C . LYS A 1 139 ? -20.48000 32.51900 6.68300 1.000 83.54000 174 LYS A C 1
ATOM 1063 O O . LYS A 1 139 ? -20.00800 32.12900 7.74800 1.000 91.78000 174 LYS A O 1
ATOM 1069 N N . VAL A 1 140 ? -20.58300 33.80900 6.37700 1.000 84.81000 175 VAL A N 1
ATOM 1070 C CA . VAL A 1 140 ? -20.18100 34.86900 7.29200 1.000 91.88000 175 VAL A CA 1
ATOM 1071 C C . VAL A 1 140 ? -21.43600 35.31500 8.03400 1.000 95.93000 175 VAL A C 1
ATOM 1072 O O . VAL A 1 140 ? -22.28700 36.02100 7.48700 1.000 92.69000 175 VAL A O 1
ATOM 1076 N N . ALA A 1 141 ? -21.55600 34.87400 9.28500 1.000 104.12000 176 ALA A N 1
ATOM 1077 C CA . ALA A 1 141 ? -22.66500 35.27600 10.13300 1.000 112.39000 176 ALA A CA 1
ATOM 1078 C C . ALA A 1 141 ? -22.43700 36.69700 10.64900 1.000 111.97000 176 ALA A C 1
ATOM 1079 O O . ALA A 1 141 ? -21.41200 37.33400 10.36600 1.000 113.99000 176 ALA A O 1
ATOM 1081 N N . LYS A 1 142 ? -23.42500 37.20600 11.39100 1.000 113.34000 177 LYS A N 1
ATOM 1082 C CA . LYS A 1 142 ? -23.26300 38.45400 12.13600 1.000 117.09000 177 LYS A CA 1
ATOM 1083 C C . LYS A 1 142 ? -23.03500 39.65400 11.22800 1.000 114.93000 177 LYS A C 1
ATOM 1084 O O . LYS A 1 142 ? -23.57600 39.74100 10.11900 1.000 111.79000 177 LYS A O 1
ATOM 1090 N N . GLY A 1 143 ? -22.23800 40.59300 11.73700 1.000 112.05000 178 GLY A N 1
ATOM 1091 C CA . GLY A 1 143 ? -21.52400 41.56600 10.94200 1.000 110.20000 178 GLY A CA 1
ATOM 1092 C C . GLY A 1 143 ? -20.05400 41.21600 11.04400 1.000 112.05000 178 GLY A C 1
ATOM 1093 O O . GLY A 1 143 ? -19.20500 42.09600 11.22200 1.000 111.70000 178 GLY A O 1
ATOM 1094 N N . LYS A 1 144 ? -19.75200 39.91600 10.97300 1.000 112.28000 179 LYS A N 1
ATOM 1095 C CA . LYS A 1 144 ? -18.37600 39.43400 10.96500 1.000 108.38000 179 LYS A CA 1
ATOM 1096 C C . LYS A 1 144 ? -17.70000 39.75800 9.63300 1.000 107.28000 179 LYS A C 1
ATOM 1097 O O . LYS A 1 144 ? -18.35300 39.98900 8.60900 1.000 103.61000 179 LYS A O 1
ATOM 1103 N N . LYS A 1 145 ? -16.36500 39.73300 9.65500 1.000 105.76000 180 LYS A N 1
ATOM 1104 C CA . LYS A 1 145 ? -15.54800 40.18400 8.53500 1.000 102.01000 180 LYS A CA 1
ATOM 1105 C C . LYS A 1 145 ? -15.46200 39.17200 7.39300 1.000 102.16000 180 LYS A C 1
ATOM 1106 O O . LYS A 1 145 ? -15.65100 39.54000 6.22800 1.000 105.66000 180 LYS A O 1
ATOM 1112 N N . GLY A 1 146 ? -15.14300 37.91500 7.67200 1.000 92.35000 181 GLY A N 1
ATOM 1113 C CA . GLY A 1 146 ? -14.96500 36.99500 6.55900 1.000 94.89000 181 GLY A CA 1
ATOM 1114 C C . GLY A 1 146 ? -13.55100 37.01400 6.01000 1.000 88.41000 181 GLY A C 1
ATOM 1115 O O . GLY A 1 146 ? -13.23200 37.76200 5.08000 1.000 84.92000 181 GLY A O 1
ATOM 1116 N N . ILE A 1 147 ? -12.70100 36.16500 6.57700 1.000 82.21000 182 ILE A N 1
ATOM 1117 C CA . ILE A 1 147 ? -11.26000 36.32600 6.51500 1.000 78.73000 182 ILE A CA 1
ATOM 1118 C C . ILE A 1 147 ? -10.58900 35.12000 5.87500 1.000 75.55000 182 ILE A C 1
ATOM 1119 O O . ILE A 1 147 ? -9.39700 34.91500 6.04200 1.000 80.33000 182 ILE A O 1
ATOM 1124 N N . ALA A 1 148 ? -11.35600 34.31000 5.15600 1.000 73.07000 183 ALA A N 1
ATOM 1125 C CA . ALA A 1 148 ? -10.84800 33.04500 4.65400 1.000 72.15000 183 ALA A CA 1
ATOM 1126 C C . ALA A 1 148 ? -11.83200 32.49600 3.63700 1.000 75.67000 183 ALA A C 1
ATOM 1127 O O . ALA A 1 148 ? -12.98500 32.92700 3.57000 1.000 79.75000 183 ALA A O 1
ATOM 1129 N N . ILE A 1 149 ? -11.36200 31.53300 2.85500 1.000 73.10000 184 ILE A N 1
ATOM 1130 C CA . ILE A 1 149 ? -12.13800 30.91400 1.79100 1.000 73.64000 184 ILE A CA 1
ATOM 1131 C C . ILE A 1 149 ? -11.94500 29.40600 1.87000 1.000 79.59000 184 ILE A C 1
ATOM 1132 O O . ILE A 1 149 ? -10.87700 28.91600 2.25000 1.000 80.57000 184 ILE A O 1
ATOM 1137 N N . ALA A 1 150 ? -12.99600 28.67000 1.51300 1.000 78.19000 185 ALA A N 1
ATOM 1138 C CA . ALA A 1 150 ? -12.93500 27.23200 1.30700 1.000 78.14000 185 ALA A CA 1
ATOM 1139 C C . ALA A 1 150 ? -13.44400 26.92200 -0.09000 1.000 74.16000 185 ALA A C 1
ATOM 1140 O O . ALA A 1 150 ? -14.41600 27.52900 -0.54800 1.000 74.64000 185 ALA A O 1
ATOM 1142 N N . TYR A 1 151 ? -12.79200 25.98200 -0.77000 1.000 76.77000 186 TYR A N 1
ATOM 1143 C CA . TYR A 1 151 ? -13.08400 25.77900 -2.18000 1.000 79.81000 186 TYR A CA 1
ATOM 1144 C C . TYR A 1 151 ? -12.78900 24.34800 -2.59100 1.000 83.67000 186 TYR A C 1
ATOM 1145 O O . TYR A 1 151 ? -12.05100 23.62200 -1.92400 1.000 84.05000 186 TYR A O 1
ATOM 1154 N N . ARG A 1 152 ? -13.35000 23.97200 -3.73100 1.000 82.98000 187 ARG A N 1
ATOM 1155 C CA . ARG A 1 152 ? -13.00700 22.73500 -4.40700 1.000 92.08000 187 ARG A CA 1
ATOM 1156 C C . ARG A 1 152 ? -12.79100 23.02200 -5.88500 1.000 93.24000 187 ARG A C 1
ATOM 1157 O O . ARG A 1 152 ? -13.31300 23.99500 -6.43400 1.000 89.98000 187 ARG A O 1
ATOM 1165 N N . THR A 1 153 ? -12.01600 22.14900 -6.52700 1.000 97.82000 188 THR A N 1
ATOM 1166 C CA . THR A 1 153 ? -11.73400 22.24900 -7.95100 1.000 98.61000 188 THR A CA 1
ATOM 1167 C C . THR A 1 153 ? -12.41400 21.16400 -8.77400 1.000 103.46000 188 THR A C 1
ATOM 1168 O O . THR A 1 153 ? -12.37000 21.22200 -10.00900 1.000 106.69000 188 THR A O 1
ATOM 1172 N N . ASP A 1 154 ? -13.04300 20.19200 -8.12400 1.000 108.84000 189 ASP A N 1
ATOM 1173 C CA . ASP A 1 154 ? -13.77800 19.09100 -8.72600 1.000 111.12000 189 ASP A CA 1
ATOM 1174 C C . ASP A 1 154 ? -15.06500 18.91000 -7.92600 1.000 113.49000 189 ASP A C 1
ATOM 1175 O O . ASP A 1 154 ? -15.09100 19.22000 -6.73000 1.000 110.97000 189 ASP A O 1
ATOM 1180 N N . PRO A 1 155 ? -16.13300 18.41600 -8.55700 1.000 115.71000 190 PRO A N 1
ATOM 1181 C CA . PRO A 1 155 ? -17.42500 18.35200 -7.85500 1.000 115.29000 190 PRO A CA 1
ATOM 1182 C C . PRO A 1 155 ? -17.33500 17.52000 -6.58600 1.000 118.59000 190 PRO A C 1
ATOM 1183 O O . PRO A 1 155 ? -16.42700 16.70500 -6.40800 1.000 118.47000 190 PRO A O 1
ATOM 1187 N N . ILE A 1 156 ? -18.29100 17.74800 -5.68800 1.000 122.29000 191 ILE A N 1
ATOM 1188 C CA . ILE A 1 156 ? -18.40400 16.93000 -4.48500 1.000 121.43000 191 ILE A CA 1
ATOM 1189 C C . ILE A 1 156 ? -19.11700 15.63400 -4.88800 1.000 125.91000 191 ILE A C 1
ATOM 1190 O O . ILE A 1 156 ? -20.21500 15.65900 -5.43800 1.000 126.00000 191 ILE A O 1
ATOM 1195 N N . GLN A 1 157 ? -18.42500 14.50800 -4.69600 1.000 127.80000 192 GLN A N 1
ATOM 1196 C CA . GLN A 1 157 ? -18.87200 13.21600 -5.22700 1.000 130.24000 192 GLN A CA 1
ATOM 1197 C C . GLN A 1 157 ? -19.52600 12.43600 -4.08400 1.000 130.33000 192 GLN A C 1
ATOM 1198 O O . GLN A 1 157 ? -18.86600 12.01000 -3.13300 1.000 130.02000 192 GLN A O 1
ATOM 1204 N N . GLY A 1 158 ? -20.84200 12.27300 -4.17400 1.000 129.15000 193 GLY A N 1
ATOM 1205 C CA . GLY A 1 158 ? -21.60100 11.68000 -3.09000 1.000 127.48000 193 GLY A CA 1
ATOM 1206 C C . GLY A 1 158 ? -22.30100 12.70200 -2.21500 1.000 124.91000 193 GLY A C 1
ATOM 1207 O O . GLY A 1 158 ? -21.96400 12.85400 -1.03400 1.000 127.31000 193 GLY A O 1
ATOM 1208 N N . GLN A 1 159 ? -23.28000 13.41000 -2.77500 1.000 121.83000 194 GLN A N 1
ATOM 1209 C CA . GLN A 1 159 ? -24.02700 14.38400 -1.99600 1.000 115.85000 194 GLN A CA 1
ATOM 1210 C C . GLN A 1 159 ? -25.07300 13.67500 -1.12900 1.000 115.19000 194 GLN A C 1
ATOM 1211 O O . GLN A 1 159 ? -25.19400 12.44400 -1.11600 1.000 112.71000 194 GLN A O 1
ATOM 1217 N N . MET A 1 160 ? -25.84100 14.47000 -0.39000 1.000 112.50000 195 MET A N 1
ATOM 1218 C CA . MET A 1 160 ? -26.88500 13.94300 0.46600 1.000 100.16000 195 MET A CA 1
ATOM 1219 C C . MET A 1 160 ? -28.10400 13.54100 -0.36300 1.000 98.21000 195 MET A C 1
ATOM 1220 O O . MET A 1 160 ? -28.25100 13.91200 -1.53500 1.000 96.52000 195 MET A O 1
ATOM 1225 N N . ASN A 1 161 ? -28.97000 12.73900 0.24600 1.000 92.21000 196 ASN A N 1
ATOM 1226 C CA . ASN A 1 161 ? -30.24000 12.40700 -0.37700 1.000 87.49000 196 ASN A CA 1
ATOM 1227 C C . ASN A 1 161 ? -31.28600 13.44600 0.00600 1.000 83.99000 196 ASN A C 1
ATOM 1228 O O . ASN A 1 161 ? -31.22500 14.05600 1.07800 1.000 78.14000 196 ASN A O 1
ATOM 1233 N N . ILE A 1 162 ? -32.23700 13.66000 -0.89900 1.000 81.81000 197 ILE A N 1
ATOM 1234 C CA . ILE A 1 162 ? -33.26900 14.67200 -0.72800 1.000 76.70000 197 ILE A CA 1
ATOM 1235 C C . ILE A 1 162 ? -34.62100 14.04400 -1.03100 1.000 74.90000 197 ILE A C 1
ATOM 1236 O O . ILE A 1 162 ? -34.80200 13.42100 -2.08400 1.000 74.30000 197 ILE A O 1
ATOM 1241 N N . ALA A 1 163 ? -35.57400 14.22600 -0.12500 1.000 70.98000 198 ALA A N 1
ATOM 1242 C CA . ALA A 1 163 ? -36.94100 13.79400 -0.35100 1.000 70.08000 198 ALA A CA 1
ATOM 1243 C C . ALA A 1 163 ? -37.85000 15.01100 -0.42400 1.000 65.12000 198 ALA A C 1
ATOM 1244 O O . ALA A 1 163 ? -37.69200 15.96100 0.34500 1.000 65.73000 198 ALA A O 1
ATOM 1246 N N . VAL A 1 164 ? -38.78500 14.98100 -1.36600 1.000 59.19000 199 VAL A N 1
ATOM 1247 C CA . VAL A 1 164 ? -39.71800 16.07100 -1.58300 1.000 62.00000 199 VAL A CA 1
ATOM 1248 C C . VAL A 1 164 ? -41.10400 15.46600 -1.64900 1.000 65.18000 199 VAL A C 1
ATOM 1249 O O . VAL A 1 164 ? -41.37100 14.61100 -2.49600 1.000 66.87000 199 VAL A O 1
ATOM 1253 N N . SER A 1 165 ? -41.98100 15.88200 -0.75300 1.000 65.92000 200 SER A N 1
ATOM 1254 C CA . SER A 1 165 ? -43.36600 15.44300 -0.81700 1.000 66.11000 200 SER A CA 1
ATOM 1255 C C . SER A 1 165 ? -44.20000 16.56400 -1.41000 1.000 63.30000 200 SER A C 1
ATOM 1256 O O . SER A 1 165 ? -44.25000 17.66900 -0.85100 1.000 62.80000 200 SER A O 1
ATOM 1259 N N . PHE A 1 166 ? -44.82800 16.27800 -2.54700 1.000 60.99000 201 PHE A N 1
ATOM 1260 C CA . PHE A 1 166 ? -45.77400 17.17900 -3.17700 1.000 60.36000 201 PHE A CA 1
ATOM 1261 C C . PHE A 1 166 ? -47.15700 16.91200 -2.62800 1.000 61.59000 201 PHE A C 1
ATOM 1262 O O . PHE A 1 166 ? -47.61400 15.76600 -2.63600 1.000 59.61000 201 PHE A O 1
ATOM 1270 N N . VAL A 1 167 ? -47.84000 17.97300 -2.20800 1.000 58.33000 202 VAL A N 1
ATOM 1271 C CA . VAL A 1 167 ? -49.12200 17.86500 -1.52700 1.000 59.13000 202 VAL A CA 1
ATOM 1272 C C . VAL A 1 167 ? -50.06900 18.83900 -2.20700 1.000 62.00000 202 VAL A C 1
ATOM 1273 O O . VAL A 1 167 ? -50.00700 20.05100 -1.96500 1.000 62.59000 202 VAL A O 1
ATOM 1277 N N . PHE A 1 168 ? -50.96000 18.31100 -3.05100 1.000 62.72000 203 PHE A N 1
ATOM 1278 C CA . PHE A 1 168 ? -51.69900 19.11600 -4.01200 1.000 60.90000 203 PHE A CA 1
ATOM 1279 C C . PHE A 1 168 ? -53.18700 19.12300 -3.69300 1.000 56.76000 203 PHE A C 1
ATOM 1280 O O . PHE A 1 168 ? -53.80900 18.06700 -3.57700 1.000 60.92000 203 PHE A O 1
ATOM 1288 N N . ASP A 1 169 ? -53.74800 20.32400 -3.58300 1.000 56.78000 204 ASP A N 1
ATOM 1289 C CA . ASP A 1 169 ? -55.18100 20.51500 -3.46500 1.000 58.92000 204 ASP A CA 1
ATOM 1290 C C . ASP A 1 169 ? -55.88100 19.93700 -4.70100 1.000 63.54000 204 ASP A C 1
ATOM 1291 O O . ASP A 1 169 ? -55.53200 20.26600 -5.83900 1.000 64.07000 204 ASP A O 1
ATOM 1296 N N . THR A 1 170 ? -56.84000 19.03400 -4.47200 1.000 60.17000 205 THR A N 1
ATOM 1297 C CA . THR A 1 170 ? -57.64700 18.43500 -5.53100 1.000 62.07000 205 THR A CA 1
ATOM 1298 C C . THR A 1 170 ? -59.12700 18.70200 -5.30600 1.000 60.84000 205 THR A C 1
ATOM 1299 O O . THR A 1 170 ? -59.97100 17.91200 -5.72500 1.000 67.14000 205 THR A O 1
ATOM 1303 N N . SER A 1 171 ? -59.46400 19.82800 -4.68400 1.000 59.16000 206 SER A N 1
ATOM 1304 C CA . SER A 1 171 ? -60.86700 20.15800 -4.48100 1.000 61.91000 206 SER A CA 1
ATOM 1305 C C . SER A 1 171 ? -61.57600 20.45700 -5.81900 1.000 64.47000 206 SER A C 1
ATOM 1306 O O . SER A 1 171 ? -60.95400 20.61700 -6.87400 1.000 63.76000 206 SER A O 1
ATOM 1309 N N . GLY A 1 172 ? -62.90900 20.54900 -5.75200 1.000 65.17000 207 GLY A N 1
ATOM 1310 C CA . GLY A 1 172 ? -63.70000 20.74200 -6.95700 1.000 67.69000 207 GLY A CA 1
ATOM 1311 C C . GLY A 1 172 ? -63.40500 22.04200 -7.68000 1.000 68.33000 207 GLY A C 1
ATOM 1312 O O . GLY A 1 172 ? -63.49700 22.10900 -8.90900 1.000 71.56000 207 GLY A O 1
ATOM 1313 N N . SER A 1 173 ? -63.03000 23.08700 -6.93800 1.000 67.33000 208 SER A N 1
ATOM 1314 C CA . SER A 1 173 ? -62.65300 24.35200 -7.56100 1.000 69.16000 208 SER A CA 1
ATOM 1315 C C . SER A 1 173 ? -61.51700 24.18800 -8.57400 1.000 65.69000 208 SER A C 1
ATOM 1316 O O . SER A 1 173 ? -61.34400 25.04400 -9.45300 1.000 65.98000 208 SER A O 1
ATOM 1319 N N . MET A 1 174 ? -60.73100 23.11600 -8.47300 1.000 64.21000 209 MET A N 1
ATOM 1320 C CA . MET A 1 174 ? -59.60100 22.94800 -9.38100 1.000 64.47000 209 MET A CA 1
ATOM 1321 C C . MET A 1 174 ? -60.02600 22.55200 -10.80300 1.000 69.43000 209 MET A C 1
ATOM 1322 O O . MET A 1 174 ? -59.15800 22.41800 -11.67400 1.000 63.09000 209 MET A O 1
ATOM 1327 N N . ASP A 1 175 ? -61.32900 22.38400 -11.05500 1.000 70.46000 210 ASP A N 1
ATOM 1328 C CA . ASP A 1 175 ? -61.83700 22.23200 -12.41000 1.000 71.85000 210 ASP A CA 1
ATOM 1329 C C . ASP A 1 175 ? -62.12000 23.55500 -13.09600 1.000 70.67000 210 ASP A C 1
ATOM 1330 O O . ASP A 1 175 ? -62.31800 23.56300 -14.31200 1.000 76.48000 210 ASP A O 1
ATOM 1335 N N . TRP A 1 176 ? -62.20100 24.65400 -12.35300 1.000 70.75000 211 TRP A N 1
ATOM 1336 C CA . TRP A 1 176 ? -62.42200 25.94600 -12.98000 1.000 72.46000 211 TRP A CA 1
ATOM 1337 C C . TRP A 1 176 ? -61.10500 26.51000 -13.50000 1.000 69.85000 211 TRP A C 1
ATOM 1338 O O . TRP A 1 176 ? -60.02900 25.96400 -13.25200 1.000 68.28000 211 TRP A O 1
ATOM 1349 N N . ASP A 1 177 ? -61.19600 27.61900 -14.24000 1.000 69.89000 212 ASP A N 1
ATOM 1350 C CA . ASP A 1 177 ? -59.97100 28.26900 -14.67900 1.000 69.10000 212 ASP A CA 1
ATOM 1351 C C . ASP A 1 177 ? -59.43800 29.15500 -13.55100 1.000 67.54000 212 ASP A C 1
ATOM 1352 O O . ASP A 1 177 ? -60.06800 29.31600 -12.49300 1.000 67.58000 212 ASP A O 1
ATOM 1357 N N . LEU A 1 178 ? -58.26100 29.73600 -13.78700 1.000 65.90000 213 LEU A N 1
ATOM 1358 C CA . LEU A 1 178 ? -57.58300 30.50900 -12.75500 1.000 67.49000 213 LEU A CA 1
ATOM 1359 C C . LEU A 1 178 ? -58.45100 31.64000 -12.21600 1.000 68.48000 213 LEU A C 1
ATOM 1360 O O . LEU A 1 178 ? -58.29200 32.03000 -11.05500 1.000 66.88000 213 LEU A O 1
ATOM 1365 N N . GLN A 1 179 ? -59.38800 32.15400 -13.01800 1.000 69.15000 214 GLN A N 1
ATOM 1366 C CA . GLN A 1 179 ? -60.30000 33.20800 -12.59100 1.000 63.16000 214 GLN A CA 1
ATOM 1367 C C . GLN A 1 179 ? -61.59500 32.66400 -11.99200 1.000 66.26000 214 GLN A C 1
ATOM 1368 O O . GLN A 1 179 ? -62.50600 33.44400 -11.70900 1.000 67.47000 214 GLN A O 1
ATOM 1374 N N . GLY A 1 180 ? -61.69700 31.35300 -11.79500 1.000 60.40000 215 GLY A N 1
ATOM 1375 C CA . GLY A 1 180 ? -62.90800 30.78800 -11.23900 1.000 64.32000 215 GLY A CA 1
ATOM 1376 C C . GLY A 1 180 ? -64.10100 30.75900 -12.16800 1.000 72.84000 215 GLY A C 1
ATOM 1377 O O . GLY A 1 180 ? -65.24200 30.77000 -11.69800 1.000 69.66000 215 GLY A O 1
ATOM 1378 N N . ARG A 1 181 ? -63.87200 30.71900 -13.47700 1.000 72.05000 216 ARG A N 1
ATOM 1379 C CA . ARG A 1 181 ? -64.94300 30.58100 -14.44400 1.000 68.08000 216 ARG A CA 1
ATOM 1380 C C . ARG A 1 181 ? -64.87000 29.20100 -15.08000 1.000 70.88000 216 ARG A C 1
ATOM 1381 O O . ARG A 1 181 ? -63.84000 28.51700 -15.02300 1.000 71.14000 216 ARG A O 1
ATOM 1389 N N . ASN A 1 182 ? -66.00800 28.78400 -15.63100 1.000 71.29000 217 ASN A N 1
ATOM 1390 C CA . ASN A 1 182 ? -66.15200 27.46100 -16.22900 1.000 79.61000 217 ASN A CA 1
ATOM 1391 C C . ASN A 1 182 ? -65.33500 27.37100 -17.51700 1.000 82.49000 217 ASN A C 1
ATOM 1392 O O . ASN A 1 182 ? -65.48600 28.20000 -18.42200 1.000 85.70000 217 ASN A O 1
ATOM 1397 N N . VAL A 1 183 ? -64.45300 26.36800 -17.59100 1.000 82.81000 218 VAL A N 1
ATOM 1398 C CA . VAL A 1 183 ? -63.56100 26.21200 -18.73800 1.000 86.04000 218 VAL A CA 1
ATOM 1399 C C . VAL A 1 183 ? -64.31100 25.93400 -20.02900 1.000 88.01000 218 VAL A C 1
ATOM 1400 O O . VAL A 1 183 ? -63.72600 26.05500 -21.10600 1.000 86.40000 218 VAL A O 1
ATOM 1404 N N . LYS A 1 184 ? -65.57700 25.52900 -19.94300 1.000 88.46000 219 LYS A N 1
ATOM 1405 C CA . LYS A 1 184 ? -66.38100 25.32300 -21.13900 1.000 90.81000 219 LYS A CA 1
ATOM 1406 C C . LYS A 1 184 ? -66.87800 26.64200 -21.71800 1.000 94.33000 219 LYS A C 1
ATOM 1407 O O . LYS A 1 184 ? -67.05800 26.74700 -22.93800 1.000 99.53000 219 LYS A O 1
ATOM 1413 N N . LYS A 1 185 ? -67.06500 27.66600 -20.88300 1.000 93.08000 220 LYS A N 1
ATOM 1414 C CA . LYS A 1 185 ? -67.55000 28.94800 -21.38100 1.000 93.32000 220 LYS A CA 1
ATOM 1415 C C . LYS A 1 185 ? -66.40800 29.89100 -21.76500 1.000 92.81000 220 LYS A C 1
ATOM 1416 O O . LYS A 1 185 ? -66.42700 30.47200 -22.85400 1.000 103.72000 220 LYS A O 1
ATOM 1422 N N . THR A 1 186 ? -65.40500 30.05000 -20.91100 1.000 91.21000 221 THR A N 1
ATOM 1423 C CA . THR A 1 186 ? -64.12900 30.54100 -21.40600 1.000 85.84000 221 THR A CA 1
ATOM 1424 C C . THR A 1 186 ? -63.44600 29.40800 -22.16400 1.000 90.42000 221 THR A C 1
ATOM 1425 O O . THR A 1 186 ? -63.94200 28.28200 -22.22300 1.000 94.26000 221 THR A O 1
ATOM 1429 N N . GLY A 1 187 ? -62.30100 29.69200 -22.76600 1.000 85.18000 222 GLY A N 1
ATOM 1430 C CA . GLY A 1 187 ? -61.59200 28.63900 -23.46400 1.000 84.87000 222 GLY A CA 1
ATOM 1431 C C . GLY A 1 187 ? -60.45000 28.03800 -22.69000 1.000 88.97000 222 GLY A C 1
ATOM 1432 O O . GLY A 1 187 ? -59.80500 27.10300 -23.17800 1.000 81.09000 222 GLY A O 1
ATOM 1433 N N . ASN A 1 188 ? -60.20700 28.52300 -21.47500 1.000 89.33000 223 ASN A N 1
ATOM 1434 C CA . ASN A 1 188 ? -58.95200 28.29500 -20.78500 1.000 87.14000 223 ASN A CA 1
ATOM 1435 C C . ASN A 1 188 ? -58.85100 26.86200 -20.27400 1.000 81.41000 223 ASN A C 1
ATOM 1436 O O . ASN A 1 188 ? -59.82800 26.10900 -20.22700 1.000 81.29000 223 ASN A O 1
ATOM 1441 N N . GLU A 1 189 ? -57.62400 26.49100 -19.92100 1.000 78.77000 224 GLU A N 1
ATOM 1442 C CA . GLU A 1 189 ? -57.37500 25.26600 -19.18100 1.000 77.89000 224 GLU A CA 1
ATOM 1443 C C . GLU A 1 189 ? -57.85900 25.41000 -17.73700 1.000 74.67000 224 GLU A C 1
ATOM 1444 O O . GLU A 1 189 ? -57.95300 26.51500 -17.19900 1.000 73.12000 224 GLU A O 1
ATOM 1450 N N . SER A 1 190 ? -58.18900 24.28000 -17.11900 1.000 74.64000 225 SER A N 1
ATOM 1451 C CA . SER A 1 190 ? -58.49300 24.25900 -15.69200 1.000 72.22000 225 SER A CA 1
ATOM 1452 C C . SER A 1 190 ? -57.22100 24.44000 -14.87000 1.000 68.91000 225 SER A C 1
ATOM 1453 O O . SER A 1 190 ? -56.09700 24.21700 -15.34300 1.000 70.58000 225 SER A O 1
ATOM 1456 N N . ARG A 1 191 ? -57.41300 24.84200 -13.61200 1.000 66.32000 226 ARG A N 1
ATOM 1457 C CA . ARG A 1 191 ? -56.29300 24.91500 -12.68100 1.000 64.74000 226 ARG A CA 1
ATOM 1458 C C . ARG A 1 191 ? -55.56900 23.58300 -12.61300 1.000 61.01000 226 ARG A C 1
ATOM 1459 O O . ARG A 1 191 ? -54.33300 23.53500 -12.64700 1.000 64.57000 226 ARG A O 1
ATOM 1467 N N . MET A 1 192 ? -56.32100 22.48400 -12.54900 1.000 59.60000 227 MET A N 1
ATOM 1468 C CA . MET A 1 192 ? -55.67600 21.17500 -12.54300 1.000 64.35000 227 MET A CA 1
ATOM 1469 C C . MET A 1 192 ? -54.89400 20.92000 -13.83300 1.000 66.22000 227 MET A C 1
ATOM 1470 O O . MET A 1 192 ? -53.77900 20.38500 -13.78400 1.000 69.19000 227 MET A O 1
ATOM 1475 N N . ASP A 1 193 ? -55.45500 21.29200 -14.99500 1.000 63.90000 228 ASP A N 1
ATOM 1476 C CA . ASP A 1 193 ? -54.71000 21.14200 -16.24700 1.000 69.89000 228 ASP A CA 1
ATOM 1477 C C . ASP A 1 193 ? -53.37000 21.85000 -16.14600 1.000 69.07000 228 ASP A C 1
ATOM 1478 O O . ASP A 1 193 ? -52.32100 21.27000 -16.44000 1.000 72.46000 228 ASP A O 1
ATOM 1483 N N . ILE A 1 194 ? -53.38300 23.09800 -15.67000 1.000 65.85000 229 ILE A N 1
ATOM 1484 C CA . ILE A 1 194 ? -52.13600 23.84800 -15.60000 1.000 66.28000 229 ILE A CA 1
ATOM 1485 C C . ILE A 1 194 ? -51.19900 23.22900 -14.56800 1.000 70.77000 229 ILE A C 1
ATOM 1486 O O . ILE A 1 194 ? -49.98000 23.13900 -14.78700 1.000 71.16000 229 ILE A O 1
ATOM 1491 N N . LEU A 1 195 ? -51.75600 22.75600 -13.44500 1.000 66.89000 230 LEU A N 1
ATOM 1492 C CA . LEU A 1 195 ? -50.93200 22.15800 -12.40400 1.000 65.36000 230 LEU A CA 1
ATOM 1493 C C . LEU A 1 195 ? -50.24800 20.88800 -12.89600 1.000 65.33000 230 LEU A C 1
ATOM 1494 O O . LEU A 1 195 ? -49.06100 20.66800 -12.62800 1.000 67.07000 230 LEU A O 1
ATOM 1499 N N . ARG A 1 196 ? -50.98600 20.02900 -13.60100 1.000 64.02000 231 ARG A N 1
ATOM 1500 C CA . ARG A 1 196 ? -50.36600 18.84000 -14.18900 1.000 68.62000 231 ARG A CA 1
ATOM 1501 C C . ARG A 1 196 ? -49.14400 19.20500 -15.03200 1.000 73.91000 231 ARG A C 1
ATOM 1502 O O . ARG A 1 196 ? -48.03600 18.70400 -14.79400 1.000 74.44000 231 ARG A O 1
ATOM 1510 N N . LYS A 1 197 ? -49.32400 20.09800 -16.01200 1.000 71.65000 232 LYS A N 1
ATOM 1511 C CA . LYS A 1 197 ? -48.21300 20.46700 -16.88700 1.000 77.29000 232 LYS A CA 1
ATOM 1512 C C . LYS A 1 197 ? -47.05400 21.06700 -16.09300 1.000 73.94000 232 LYS A C 1
ATOM 1513 O O . LYS A 1 197 ? -45.89500 20.66500 -16.26200 1.000 75.77000 232 LYS A O 1
ATOM 1519 N N . LYS A 1 198 ? -47.34300 22.03300 -15.21400 1.000 75.82000 233 LYS A N 1
ATOM 1520 C CA . LYS A 1 198 ? -46.25800 22.77300 -14.57000 1.000 74.93000 233 LYS A CA 1
ATOM 1521 C C . LYS A 1 198 ? -45.50800 21.94000 -13.53700 1.000 72.84000 233 LYS A C 1
ATOM 1522 O O . LYS A 1 198 ? -44.34000 22.23600 -13.23900 1.000 73.45000 233 LYS A O 1
ATOM 1528 N N . SER A 1 199 ? -46.13500 20.91100 -12.97500 1.000 73.71000 234 SER A N 1
ATOM 1529 C CA . SER A 1 199 ? -45.39300 20.07600 -12.04000 1.000 77.49000 234 SER A CA 1
ATOM 1530 C C . SER A 1 199 ? -44.59300 18.98300 -12.74800 1.000 76.11000 234 SER A C 1
ATOM 1531 O O . SER A 1 199 ? -43.53900 18.57700 -12.23900 1.000 74.64000 234 SER A O 1
ATOM 1534 N N . VAL A 1 200 ? -45.03700 18.53800 -13.92700 1.000 76.77000 235 VAL A N 1
ATOM 1535 C CA . VAL A 1 200 ? -44.17300 17.72800 -14.79200 1.000 76.54000 235 VAL A CA 1
ATOM 1536 C C . VAL A 1 200 ? -42.86100 18.46300 -15.06500 1.000 79.45000 235 VAL A C 1
ATOM 1537 O O . VAL A 1 200 ? -41.76900 17.90000 -14.91300 1.000 81.28000 235 VAL A O 1
ATOM 1541 N N . ILE A 1 201 ? -42.94900 19.74700 -15.44000 1.000 79.42000 236 ILE A N 1
ATOM 1542 C CA . ILE A 1 201 ? -41.75000 20.57000 -15.62500 1.000 73.18000 236 ILE A CA 1
ATOM 1543 C C . ILE A 1 201 ? -40.91400 20.60100 -14.34900 1.000 80.23000 236 ILE A C 1
ATOM 1544 O O . ILE A 1 201 ? -39.68200 20.47200 -14.38700 1.000 85.25000 236 ILE A O 1
ATOM 1549 N N . MET A 1 202 ? -41.57200 20.77100 -13.19400 1.000 78.74000 237 MET A N 1
ATOM 1550 C CA . MET A 1 202 ? -40.84400 20.89700 -11.93100 1.000 77.71000 237 MET A CA 1
ATOM 1551 C C . MET A 1 202 ? -40.08100 19.61600 -11.60000 1.000 75.87000 237 MET A C 1
ATOM 1552 O O . MET A 1 202 ? -38.97900 19.66900 -11.03700 1.000 74.15000 237 MET A O 1
ATOM 1557 N N . ILE A 1 203 ? -40.64400 18.45900 -11.96400 1.000 75.37000 238 ILE A N 1
ATOM 1558 C CA . ILE A 1 203 ? -39.97300 17.18000 -11.72600 1.000 79.16000 238 ILE A CA 1
ATOM 1559 C C . ILE A 1 203 ? -38.69000 17.07900 -12.55600 1.000 81.85000 238 ILE A C 1
ATOM 1560 O O . ILE A 1 203 ? -37.61900 16.73400 -12.04000 1.000 78.25000 238 ILE A O 1
ATOM 1565 N N . LYS A 1 204 ? -38.78200 17.36100 -13.86100 1.000 79.86000 239 LYS A N 1
ATOM 1566 C CA . LYS A 1 204 ? -37.58700 17.32100 -14.69800 1.000 80.13000 239 LYS A CA 1
ATOM 1567 C C . LYS A 1 204 ? -36.53300 18.29700 -14.19200 1.000 85.66000 239 LYS A C 1
ATOM 1568 O O . LYS A 1 204 ? -35.33200 18.00100 -14.22400 1.000 91.23000 239 LYS A O 1
ATOM 1574 N N . ASP A 1 205 ? -36.96500 19.45300 -13.67800 1.000 82.49000 240 ASP A N 1
ATOM 1575 C CA . ASP A 1 205 ? -36.01100 20.39700 -13.11000 1.000 83.45000 240 ASP A CA 1
ATOM 1576 C C . ASP A 1 205 ? -35.37500 19.85400 -11.83000 1.000 85.32000 240 ASP A C 1
ATOM 1577 O O . ASP A 1 205 ? -34.16700 20.01600 -11.62000 1.000 86.99000 240 ASP A O 1
ATOM 1582 N N . LEU A 1 206 ? -36.16800 19.21000 -10.95900 1.000 84.99000 241 LEU A N 1
ATOM 1583 C CA . LEU A 1 206 ? -35.60100 18.60100 -9.75300 1.000 82.95000 241 LEU A CA 1
ATOM 1584 C C . LEU A 1 206 ? -34.62500 17.48300 -10.10300 1.000 85.35000 241 LEU A C 1
ATOM 1585 O O . LEU A 1 206 ? -33.60300 17.31400 -9.42500 1.000 84.49000 241 LEU A O 1
ATOM 1590 N N . ALA A 1 207 ? -34.92700 16.71000 -11.15600 1.000 81.76000 242 ALA A N 1
ATOM 1591 C CA . ALA A 1 207 ? -34.05500 15.61200 -11.57300 1.000 85.67000 242 ALA A CA 1
ATOM 1592 C C . ALA A 1 207 ? -32.59600 16.04800 -11.67900 1.000 86.32000 242 ALA A C 1
ATOM 1593 O O . ALA A 1 207 ? -31.69000 15.32400 -11.24700 1.000 93.68000 242 ALA A O 1
ATOM 1595 N N . GLU A 1 208 ? -32.35500 17.25900 -12.18900 1.000 92.55000 243 GLU A N 1
ATOM 1596 C CA . GLU A 1 208 ? -30.99000 17.71700 -12.44700 1.000 92.56000 243 GLU A CA 1
ATOM 1597 C C . GLU A 1 208 ? -30.14700 17.76400 -11.17800 1.000 91.78000 243 GLU A C 1
ATOM 1598 O O . GLU A 1 208 ? -28.93500 17.52100 -11.22400 1.000 92.31000 243 GLU A O 1
ATOM 1604 N N . ILE A 1 209 ? -30.76100 18.08100 -10.03600 1.000 89.72000 244 ILE A N 1
ATOM 1605 C CA . ILE A 1 209 ? -30.01800 18.08700 -8.77800 1.000 88.51000 244 ILE A CA 1
ATOM 1606 C C . ILE A 1 209 ? -29.40000 16.71900 -8.49600 1.000 93.55000 244 ILE A C 1
ATOM 1607 O O . ILE A 1 209 ? -28.32700 16.62900 -7.88200 1.000 92.06000 244 ILE A O 1
ATOM 1612 N N . GLY A 1 210 ? -30.05100 15.63800 -8.94000 1.000 91.43000 245 GLY A N 1
ATOM 1613 C CA . GLY A 1 210 ? -29.62600 14.28800 -8.60300 1.000 92.57000 245 GLY A CA 1
ATOM 1614 C C . GLY A 1 210 ? -29.83400 13.90700 -7.14600 1.000 91.22000 245 GLY A C 1
ATOM 1615 O O . GLY A 1 210 ? -29.84100 14.77500 -6.26700 1.000 89.29000 245 GLY A O 1
ATOM 1616 N N . ASN A 1 211 ? -30.01200 12.61000 -6.87800 1.000 89.82000 246 ASN A N 1
ATOM 1617 C CA . ASN A 1 211 ? -30.08100 12.08600 -5.51100 1.000 91.70000 246 ASN A CA 1
ATOM 1618 C C . ASN A 1 211 ? -31.30100 12.63900 -4.77200 1.000 85.91000 246 ASN A C 1
ATOM 1619 O O . ASN A 1 211 ? -31.22700 13.09100 -3.62400 1.000 81.92000 246 ASN A O 1
ATOM 1624 N N . ILE A 1 212 ? -32.44400 12.57200 -5.44200 1.000 83.18000 247 ILE A N 1
ATOM 1625 C CA . ILE A 1 212 ? -33.60900 13.33800 -5.04200 1.000 81.39000 247 ILE A CA 1
ATOM 1626 C C . ILE A 1 212 ? -34.84200 12.51700 -5.38800 1.000 81.89000 247 ILE A C 1
ATOM 1627 O O . ILE A 1 212 ? -35.06100 12.17600 -6.55500 1.000 82.91000 247 ILE A O 1
ATOM 1632 N N . SER A 1 213 ? -35.61800 12.15700 -4.37000 1.000 77.28000 248 SER A N 1
ATOM 1633 C CA . SER A 1 213 ? -36.82500 11.37600 -4.58100 1.000 78.59000 248 SER A CA 1
ATOM 1634 C C . SER A 1 213 ? -38.06200 12.16500 -4.17100 1.000 69.33000 248 SER A C 1
ATOM 1635 O O . SER A 1 213 ? -38.00300 13.10000 -3.37100 1.000 70.65000 248 SER A O 1
ATOM 1638 N N . VAL A 1 214 ? -39.18500 11.78700 -4.76400 1.000 70.85000 249 VAL A N 1
ATOM 1639 C CA . VAL A 1 214 ? -40.42800 12.52600 -4.64200 1.000 71.39000 249 VAL A CA 1
ATOM 1640 C C . VAL A 1 214 ? -41.57100 11.53000 -4.47500 1.000 73.38000 249 VAL A C 1
ATOM 1641 O O . VAL A 1 214 ? -41.48400 10.37800 -4.90900 1.000 71.05000 249 VAL A O 1
ATOM 1645 N N . ASN A 1 215 ? -42.64400 11.97400 -3.81800 1.000 70.00000 250 ASN A N 1
ATOM 1646 C CA . ASN A 1 215 ? -43.92000 11.26900 -3.85800 1.000 68.09000 250 ASN A CA 1
ATOM 1647 C C . ASN A 1 215 ? -45.01000 12.31300 -4.03500 1.000 67.24000 250 ASN A C 1
ATOM 1648 O O . ASN A 1 215 ? -44.74500 13.51900 -4.03300 1.000 68.98000 250 ASN A O 1
ATOM 1653 N N . LEU A 1 216 ? -46.24600 11.85800 -4.17000 1.000 63.12000 251 LEU A N 1
ATOM 1654 C CA . LEU A 1 216 ? -47.35000 12.73500 -4.51500 1.000 65.03000 251 LEU A CA 1
ATOM 1655 C C . LEU A 1 216 ? -48.52100 12.46600 -3.58100 1.000 67.31000 251 LEU A C 1
ATOM 1656 O O . LEU A 1 216 ? -49.00100 11.33000 -3.50200 1.000 67.85000 251 LEU A O 1
ATOM 1661 N N . VAL A 1 217 ? -48.97900 13.50800 -2.88600 1.000 62.78000 252 VAL A N 1
ATOM 1662 C CA . VAL A 1 217 ? -50.15900 13.45600 -2.03100 1.000 61.96000 252 VAL A CA 1
ATOM 1663 C C . VAL A 1 217 ? -51.20300 14.39700 -2.61500 1.000 63.76000 252 VAL A C 1
ATOM 1664 O O . VAL A 1 217 ? -50.89900 15.55200 -2.94200 1.000 64.61000 252 VAL A O 1
ATOM 1668 N N . GLY A 1 218 ? -52.42600 13.91000 -2.74000 1.000 62.00000 253 GLY A N 1
ATOM 1669 C CA . GLY A 1 218 ? -53.55700 14.74800 -3.07000 1.000 57.57000 253 GLY A CA 1
ATOM 1670 C C . GLY A 1 218 ? -54.39900 14.96300 -1.82500 1.000 61.08000 253 GLY A C 1
ATOM 1671 O O . GLY A 1 218 ? -54.40200 14.14700 -0.91300 1.000 55.12000 253 GLY A O 1
ATOM 1672 N N . PHE A 1 219 ? -55.11900 16.07200 -1.78700 1.000 57.10000 254 PHE A N 1
ATOM 1673 C CA . PHE A 1 219 ? -56.02900 16.28000 -0.67700 1.000 57.03000 254 PHE A CA 1
ATOM 1674 C C . PHE A 1 219 ? -57.18200 17.12300 -1.16600 1.000 56.98000 254 PHE A C 1
ATOM 1675 O O . PHE A 1 219 ? -57.00900 18.01600 -1.99800 1.000 62.29000 254 PHE A O 1
ATOM 1683 N N . SER A 1 220 ? -58.35700 16.81600 -0.64900 1.000 61.45000 255 SER A N 1
ATOM 1684 C CA . SER A 1 220 ? -59.49800 17.68700 -0.80400 1.000 60.90000 255 SER A CA 1
ATOM 1685 C C . SER A 1 220 ? -60.30000 17.58800 0.47800 1.000 60.98000 255 SER A C 1
ATOM 1686 O O . SER A 1 220 ? -59.87400 18.10800 1.51500 1.000 61.52000 255 SER A O 1
ATOM 1689 N N . THR A 1 221 ? -61.47500 16.96100 0.41300 1.000 60.98000 256 THR A N 1
ATOM 1690 C CA . THR A 1 221 ? -62.21800 16.67300 1.63200 1.000 58.51000 256 THR A CA 1
ATOM 1691 C C . THR A 1 221 ? -61.34300 15.91000 2.62300 1.000 59.06000 256 THR A C 1
ATOM 1692 O O . THR A 1 221 ? -61.39400 16.14600 3.83600 1.000 59.82000 256 THR A O 1
ATOM 1696 N N . SER A 1 222 ? -60.49700 15.03200 2.11200 1.000 58.13000 257 SER A N 1
ATOM 1697 C CA . SER A 1 222 ? -59.50000 14.36100 2.91600 1.000 59.82000 257 SER A CA 1
ATOM 1698 C C . SER A 1 222 ? -58.37500 13.96200 1.96700 1.000 58.49000 257 SER A C 1
ATOM 1699 O O . SER A 1 222 ? -58.47000 14.14800 0.75400 1.000 57.34000 257 SER A O 1
ATOM 1702 N N . ALA A 1 223 ? -57.29800 13.43900 2.52800 1.000 59.11000 258 ALA A N 1
ATOM 1703 C CA . ALA A 1 223 ? -56.07300 13.25100 1.76700 1.000 60.59000 258 ALA A CA 1
ATOM 1704 C C . ALA A 1 223 ? -55.99300 11.82900 1.21600 1.000 62.01000 258 ALA A C 1
ATOM 1705 O O . ALA A 1 223 ? -56.61700 10.90000 1.73100 1.000 62.07000 258 ALA A O 1
ATOM 1707 N N . LYS A 1 224 ? -55.19500 11.67800 0.16000 1.000 62.51000 259 LYS A N 1
ATOM 1708 C CA . LYS A 1 224 ? -54.96600 10.40200 -0.50100 1.000 63.70000 259 LYS A CA 1
ATOM 1709 C C . LYS A 1 224 ? -53.54700 10.39100 -1.06400 1.000 69.42000 259 LYS A C 1
ATOM 1710 O O . LYS A 1 224 ? -53.04700 11.41900 -1.53500 1.000 66.78000 259 LYS A O 1
ATOM 1716 N N . TYR A 1 225 ? -52.89600 9.23300 -1.00100 1.000 59.39000 260 TYR A N 1
ATOM 1717 C CA . TYR A 1 225 ? -51.62700 9.05600 -1.68400 1.000 64.88000 260 TYR A CA 1
ATOM 1718 C C . TYR A 1 225 ? -51.90100 8.78800 -3.16300 1.000 65.86000 260 TYR A C 1
ATOM 1719 O O . TYR A 1 225 ? -52.53900 7.79400 -3.50600 1.000 68.51000 260 TYR A O 1
ATOM 1728 N N . ILE A 1 226 ? -51.46600 9.69200 -4.03600 1.000 72.43000 261 ILE A N 1
ATOM 1729 C CA . ILE A 1 226 ? -51.52000 9.40200 -5.46500 1.000 69.16000 261 ILE A CA 1
ATOM 1730 C C . ILE A 1 226 ? -50.37300 8.48300 -5.83200 1.000 68.82000 261 ILE A C 1
ATOM 1731 O O . ILE A 1 226 ? -50.54200 7.51900 -6.57700 1.000 74.11000 261 ILE A O 1
ATOM 1736 N N . GLN A 1 227 ? -49.19400 8.76500 -5.30600 1.000 69.62000 262 GLN A N 1
ATOM 1737 C CA . GLN A 1 227 ? -48.07700 7.83500 -5.30200 1.000 70.81000 262 GLN A CA 1
ATOM 1738 C C . GLN A 1 227 ? -47.50900 7.89800 -3.89500 1.000 66.61000 262 GLN A C 1
ATOM 1739 O O . GLN A 1 227 ? -46.93600 8.92000 -3.50500 1.000 69.76000 262 GLN A O 1
ATOM 1745 N N . GLN A 1 228 ? -47.68500 6.81600 -3.13100 1.000 64.26000 263 GLN A N 1
ATOM 1746 C CA . GLN A 1 228 ? -47.29300 6.84000 -1.73300 1.000 71.58000 263 GLN A CA 1
ATOM 1747 C C . GLN A 1 228 ? -45.78500 6.71500 -1.57000 1.000 70.86000 263 GLN A C 1
ATOM 1748 O O . GLN A 1 228 ? -45.18300 7.43800 -0.76900 1.000 68.75000 263 GLN A O 1
ATOM 1754 N N . ASN A 1 229 ? -45.15700 5.81800 -2.31100 1.000 72.93000 264 ASN A N 1
ATOM 1755 C CA . ASN A 1 229 ? -43.73000 5.59600 -2.13300 1.000 73.48000 264 ASN A CA 1
ATOM 1756 C C . ASN A 1 229 ? -42.94000 6.58500 -2.97500 1.000 71.06000 264 ASN A C 1
ATOM 1757 O O . ASN A 1 229 ? -43.45600 7.17000 -3.92500 1.000 72.20000 264 ASN A O 1
ATOM 1762 N N . PHE A 1 230 ? -41.67200 6.76400 -2.61200 1.000 71.67000 265 PHE A N 1
ATOM 1763 C CA . PHE A 1 230 ? -40.82000 7.79600 -3.19700 1.000 75.40000 265 PHE A CA 1
ATOM 1764 C C . PHE A 1 230 ? -40.04300 7.25500 -4.39600 1.000 77.47000 265 PHE A C 1
ATOM 1765 O O . PHE A 1 230 ? -39.25600 6.31100 -4.25400 1.000 83.49000 265 PHE A O 1
ATOM 1773 N N . SER A 1 231 ? -40.25000 7.86600 -5.56900 1.000 77.30000 266 SER A N 1
ATOM 1774 C CA . SER A 1 231 ? -39.44300 7.57300 -6.75500 1.000 76.68000 266 SER A CA 1
ATOM 1775 C C . SER A 1 231 ? -38.14200 8.35600 -6.70900 1.000 79.88000 266 SER A C 1
ATOM 1776 O O . SER A 1 231 ? -38.15800 9.58500 -6.58400 1.000 80.50000 266 SER A O 1
ATOM 1779 N N . ASN A 1 232 ? -37.01500 7.65700 -6.83200 1.000 83.70000 267 ASN A N 1
ATOM 1780 C CA . ASN A 1 232 ? -35.76100 8.33800 -7.12200 1.000 86.78000 267 ASN A CA 1
ATOM 1781 C C . ASN A 1 232 ? -35.75200 8.73000 -8.59500 1.000 89.71000 267 ASN A C 1
ATOM 1782 O O . ASN A 1 232 ? -35.97500 7.88700 -9.47100 1.000 91.89000 267 ASN A O 1
ATOM 1787 N N . LEU A 1 233 ? -35.52000 10.01400 -8.86800 1.000 89.29000 268 LEU A N 1
ATOM 1788 C CA . LEU A 1 233 ? -35.54900 10.47600 -10.25100 1.000 93.78000 268 LEU A CA 1
ATOM 1789 C C . LEU A 1 233 ? -34.32800 10.02500 -11.04400 1.000 95.43000 268 LEU A C 1
ATOM 1790 O O . LEU A 1 233 ? -34.40100 9.95800 -12.27500 1.000 99.55000 268 LEU A O 1
ATOM 1795 N N . ASP A 1 234 ? -33.21500 9.70800 -10.37100 1.000 97.00000 269 ASP A N 1
ATOM 1796 C CA . ASP A 1 234 ? -32.04500 9.18000 -11.06600 1.000 97.30000 269 ASP A CA 1
ATOM 1797 C C . ASP A 1 234 ? -32.30600 7.81000 -11.67500 1.000 98.95000 269 ASP A C 1
ATOM 1798 O O . ASP A 1 234 ? -31.52500 7.36200 -12.52300 1.000 101.79000 269 ASP A O 1
ATOM 1803 N N . ASN A 1 235 ? -33.37600 7.13500 -11.26000 1.000 93.87000 270 ASN A N 1
ATOM 1804 C CA . ASN A 1 235 ? -33.81500 5.89300 -11.87400 1.000 95.59000 270 ASN A CA 1
ATOM 1805 C C . ASN A 1 235 ? -34.98000 6.10600 -12.82100 1.000 98.04000 270 ASN A C 1
ATOM 1806 O O . ASN A 1 235 ? -35.56700 5.12700 -13.29000 1.000 96.35000 270 ASN A O 1
ATOM 1811 N N . GLY A 1 236 ? -35.35200 7.35200 -13.09100 1.000 95.56000 271 GLY A N 1
ATOM 1812 C CA . GLY A 1 236 ? -36.44600 7.57500 -14.01000 1.000 98.55000 271 GLY A CA 1
ATOM 1813 C C . GLY A 1 236 ? -37.48100 8.60100 -13.59900 1.000 100.98000 271 GLY A C 1
ATOM 1814 O O . GLY A 1 236 ? -38.27200 8.38400 -12.67100 1.000 103.03000 271 GLY A O 1
ATOM 1815 N N . THR A 1 237 ? -37.46700 9.73500 -14.30600 1.000 99.59000 272 THR A N 1
ATOM 1816 C CA . THR A 1 237 ? -38.56500 10.69500 -14.30600 1.000 97.62000 272 THR A CA 1
ATOM 1817 C C . THR A 1 237 ? -39.88700 10.04800 -14.69400 1.000 98.50000 272 THR A C 1
ATOM 1818 O O . THR A 1 237 ? -40.95100 10.61800 -14.42800 1.000 92.39000 272 THR A O 1
ATOM 1822 N N . ASN A 1 238 ? -39.83900 8.84100 -15.25700 1.000 101.16000 273 ASN A N 1
ATOM 1823 C CA . ASN A 1 238 ? -40.92700 8.34500 -16.09300 1.000 97.14000 273 ASN A CA 1
ATOM 1824 C C . ASN A 1 238 ? -42.13100 7.90800 -15.27300 1.000 96.77000 273 ASN A C 1
ATOM 1825 O O . ASN A 1 238 ? -43.27900 8.17600 -15.65400 1.000 94.94000 273 ASN A O 1
ATOM 1830 N N . THR A 1 239 ? -41.89500 7.22000 -14.15700 1.000 95.41000 274 THR A N 1
ATOM 1831 C CA . THR A 1 239 ? -43.01400 6.61100 -13.45500 1.000 97.47000 274 THR A CA 1
ATOM 1832 C C . THR A 1 239 ? -43.88900 7.65900 -12.77100 1.000 94.93000 274 THR A C 1
ATOM 1833 O O . THR A 1 239 ? -45.11300 7.48700 -12.69900 1.000 93.43000 274 THR A O 1
ATOM 1837 N N . ILE A 1 240 ? -43.30100 8.76100 -12.29400 1.000 87.28000 275 ILE A N 1
ATOM 1838 C CA . ILE A 1 240 ? -44.12600 9.76600 -11.62800 1.000 89.93000 275 ILE A CA 1
ATOM 1839 C C . ILE A 1 240 ? -44.83500 10.66300 -12.64400 1.000 88.32000 275 ILE A C 1
ATOM 1840 O O . ILE A 1 240 ? -46.00000 11.03400 -12.44600 1.000 83.68000 275 ILE A O 1
ATOM 1845 N N . ILE A 1 241 ? -44.16100 11.02400 -13.74400 1.000 88.63000 276 ILE A N 1
ATOM 1846 C CA . ILE A 1 241 ? -44.81100 11.85700 -14.75400 1.000 85.33000 276 ILE A CA 1
ATOM 1847 C C . ILE A 1 241 ? -46.03200 11.14600 -15.30900 1.000 86.07000 276 ILE A C 1
ATOM 1848 O O . ILE A 1 241 ? -47.03100 11.78400 -15.66500 1.000 84.60000 276 ILE A O 1
ATOM 1853 N N . ALA A 1 242 ? -45.98000 9.81500 -15.37200 1.000 87.85000 277 ALA A N 1
ATOM 1854 C CA . ALA A 1 242 ? -47.15300 9.05200 -15.77500 1.000 89.14000 277 ALA A CA 1
ATOM 1855 C C . ALA A 1 242 ? -48.30500 9.26900 -14.80200 1.000 84.04000 277 ALA A C 1
ATOM 1856 O O . ALA A 1 242 ? -49.45500 9.44800 -15.22200 1.000 85.15000 277 ALA A O 1
ATOM 1858 N N . THR A 1 243 ? -48.01400 9.26100 -13.49600 1.000 85.48000 278 THR A N 1
ATOM 1859 C CA . THR A 1 243 ? -49.05800 9.49300 -12.49800 1.000 87.01000 278 THR A CA 1
ATOM 1860 C C . THR A 1 243 ? -49.65500 10.89100 -12.62700 1.000 85.10000 278 THR A C 1
ATOM 1861 O O . THR A 1 243 ? -50.88100 11.05900 -12.63400 1.000 85.76000 278 THR A O 1
ATOM 1865 N N . ILE A 1 244 ? -48.80000 11.90900 -12.71800 1.000 81.62000 279 ILE A N 1
ATOM 1866 C CA . ILE A 1 244 ? -49.29300 13.27800 -12.70900 1.000 78.54000 279 ILE A CA 1
ATOM 1867 C C . ILE A 1 244 ? -50.17200 13.54500 -13.91400 1.000 84.96000 279 ILE A C 1
ATOM 1868 O O . ILE A 1 244 ? -51.16000 14.29000 -13.81900 1.000 82.80000 279 ILE A O 1
ATOM 1873 N N . THR A 1 245 ? -49.86400 12.92500 -15.05700 1.000 85.68000 280 THR A N 1
ATOM 1874 C CA . THR A 1 245 ? -50.62900 13.23000 -16.25900 1.000 85.34000 280 THR A CA 1
ATOM 1875 C C . THR A 1 245 ? -51.77700 12.26000 -16.52200 1.000 86.69000 280 THR A C 1
ATOM 1876 O O . THR A 1 245 ? -52.69900 12.61200 -17.27000 1.000 92.52000 280 THR A O 1
ATOM 1880 N N . LYS A 1 246 ? -51.76700 11.07200 -15.91600 1.000 85.92000 281 LYS A N 1
ATOM 1881 C CA . LYS A 1 246 ? -52.93200 10.18800 -15.97200 1.000 87.53000 281 LYS A CA 1
ATOM 1882 C C . LYS A 1 246 ? -54.16300 10.89900 -15.41700 1.000 92.00000 281 LYS A C 1
ATOM 1883 O O . LYS A 1 246 ? -54.11900 11.47300 -14.32400 1.000 90.12000 281 LYS A O 1
ATOM 1889 N N . ARG A 1 247 ? -55.27000 10.85300 -16.15800 1.000 92.15000 282 ARG A N 1
ATOM 1890 C CA . ARG A 1 247 ? -56.39600 11.73000 -15.84700 1.000 92.94000 282 ARG A CA 1
ATOM 1891 C C . ARG A 1 247 ? -57.47800 11.07500 -15.00700 1.000 92.94000 282 ARG A C 1
ATOM 1892 O O . ARG A 1 247 ? -58.48000 11.73000 -14.69800 1.000 94.83000 282 ARG A O 1
ATOM 1900 N N . GLU A 1 248 ? -57.30900 9.81600 -14.61700 1.000 96.35000 283 GLU A N 1
ATOM 1901 C CA . GLU A 1 248 ? -58.10500 9.31300 -13.50600 1.000 97.42000 283 GLU A CA 1
ATOM 1902 C C . GLU A 1 248 ? -57.54700 9.76500 -12.15900 1.000 90.67000 283 GLU A C 1
ATOM 1903 O O . GLU A 1 248 ? -58.25000 9.66400 -11.14800 1.000 88.68000 283 GLU A O 1
ATOM 1909 N N . ASN A 1 249 ? -56.31400 10.27300 -12.13300 1.000 88.51000 284 ASN A N 1
ATOM 1910 C CA . ASN A 1 249 ? -55.69200 10.84500 -10.94800 1.000 83.81000 284 ASN A CA 1
ATOM 1911 C C . ASN A 1 249 ? -55.92200 12.35500 -10.88700 1.000 79.95000 284 ASN A C 1
ATOM 1912 O O . ASN A 1 249 ? -56.24100 13.00200 -11.89000 1.000 80.88000 284 ASN A O 1
ATOM 1917 N N . LEU A 1 250 ? -55.74100 12.91100 -9.68300 1.000 78.33000 285 LEU A N 1
ATOM 1918 C CA . LEU A 1 250 ? -55.88800 14.34900 -9.43800 1.000 72.42000 285 LEU A CA 1
ATOM 1919 C C . LEU A 1 250 ? -57.20900 14.87600 -9.98700 1.000 76.36000 285 LEU A C 1
ATOM 1920 O O . LEU A 1 250 ? -57.28900 15.98500 -10.51500 1.000 72.67000 285 LEU A O 1
ATOM 1925 N N . ASN A 1 251 ? 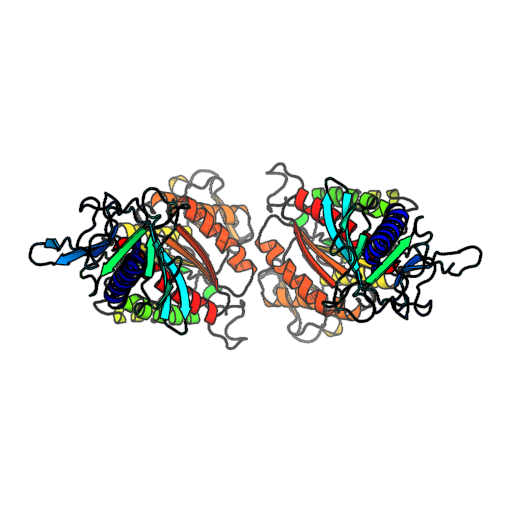-58.25100 14.07100 -9.88400 1.000 74.28000 286 ASN A N 1
ATOM 1926 C CA . ASN A 1 251 ? -59.53500 14.48200 -10.41000 1.000 70.64000 286 ASN A CA 1
ATOM 1927 C C . ASN A 1 251 ? -60.21000 15.44100 -9.43400 1.000 75.84000 286 ASN A C 1
ATOM 1928 O O . ASN A 1 251 ? -60.40500 15.08500 -8.26800 1.000 73.50000 286 ASN A O 1
ATOM 1933 N N . PRO A 1 252 ? -60.56900 16.65500 -9.85500 1.000 73.67000 287 PRO A N 1
ATOM 1934 C CA . PRO A 1 252 ? -61.06200 17.65100 -8.89400 1.000 70.15000 287 PRO A CA 1
ATOM 1935 C C . PRO A 1 252 ? -62.41400 17.25500 -8.32900 1.000 73.46000 287 PRO A C 1
ATOM 1936 O O . PRO A 1 252 ? -63.33100 16.90900 -9.07800 1.000 70.79000 287 PRO A O 1
ATOM 1940 N N . ASP A 1 253 ? -62.51800 17.31000 -6.98900 1.000 68.89000 288 ASP A N 1
ATOM 1941 C CA . ASP A 1 253 ? -63.73100 16.98000 -6.23600 1.000 73.39000 288 ASP A CA 1
ATOM 1942 C C . ASP A 1 253 ? -63.50900 17.17400 -4.73100 1.000 66.63000 288 ASP A C 1
ATOM 1943 O O . ASP A 1 253 ? -62.43100 16.85500 -4.22500 1.000 64.39000 288 ASP A O 1
ATOM 1948 N N . GLY A 1 254 ? -64.50600 17.69400 -4.01500 1.000 64.54000 289 GLY A N 1
ATOM 1949 C CA . GLY A 1 254 ? -64.41100 17.87900 -2.57000 1.000 67.04000 289 GLY A CA 1
ATOM 1950 C C . GLY A 1 254 ? -64.08700 19.30300 -2.13400 1.000 62.05000 289 GLY A C 1
ATOM 1951 O O . GLY A 1 254 ? -64.05200 20.25200 -2.92400 1.000 63.33000 289 GLY A O 1
ATOM 1952 N N . VAL A 1 255 ? -63.84600 19.43900 -0.82600 1.000 64.08000 290 VAL A N 1
ATOM 1953 C CA . VAL A 1 255 ? -63.49700 20.71500 -0.20100 1.000 60.46000 290 VAL A CA 1
ATOM 1954 C C . VAL A 1 255 ? -61.99100 20.75500 0.07800 1.000 61.84000 290 VAL A C 1
ATOM 1955 O O . VAL A 1 255 ? -61.21900 20.03100 -0.55000 1.000 57.85000 290 VAL A O 1
ATOM 1959 N N . THR A 1 256 ? -61.54700 21.60000 1.00900 1.000 64.63000 291 THR A N 1
ATOM 1960 C CA . THR A 1 256 ? -60.12300 21.89800 1.16500 1.000 57.99000 291 THR A CA 1
ATOM 1961 C C . THR A 1 256 ? -59.69000 21.60900 2.60100 1.000 55.41000 291 THR A C 1
ATOM 1962 O O . THR A 1 256 ? -59.99600 22.37900 3.51500 1.000 56.46000 291 THR A O 1
ATOM 1966 N N . ASN A 1 257 ? -58.95100 20.51500 2.79200 1.000 59.70000 292 ASN A N 1
ATOM 1967 C CA . ASN A 1 257 ? -58.53000 20.02600 4.10600 1.000 53.33000 292 ASN A CA 1
ATOM 1968 C C . ASN A 1 257 ? -57.00700 19.94800 4.08700 1.000 53.54000 292 ASN A C 1
ATOM 1969 O O . ASN A 1 257 ? -56.42600 18.85600 4.01900 1.000 56.68000 292 ASN A O 1
ATOM 1974 N N . PRO A 1 258 ? -56.32700 21.09200 4.12100 1.000 57.02000 293 PRO A N 1
ATOM 1975 C CA . PRO A 1 258 ? -54.86100 21.07100 4.00400 1.000 53.64000 293 PRO A CA 1
ATOM 1976 C C . PRO A 1 258 ? -54.16700 20.35400 5.15600 1.000 53.47000 293 PRO A C 1
ATOM 1977 O O . PRO A 1 258 ? -53.12000 19.71900 4.94800 1.000 51.74000 293 PRO A O 1
ATOM 1981 N N . GLY A 1 259 ? -54.71600 20.42500 6.36700 1.000 52.37000 294 GLY A N 1
ATOM 1982 C CA . GLY A 1 259 ? -54.13500 19.66500 7.46500 1.000 52.09000 294 GLY A CA 1
ATOM 1983 C C . GLY A 1 259 ? -53.98200 18.18700 7.14700 1.000 55.80000 294 GLY A C 1
ATOM 1984 O O . GLY A 1 259 ? -52.92600 17.59000 7.39700 1.000 57.27000 294 GLY A O 1
ATOM 1985 N N . ASP A 1 260 ? -55.02900 17.56400 6.57600 1.000 54.73000 295 ASP A N 1
ATOM 1986 C CA . ASP A 1 260 ? -54.90800 16.13300 6.29500 1.000 54.23000 295 ASP A CA 1
ATOM 1987 C C . ASP A 1 260 ? -53.88200 15.88600 5.19400 1.000 56.02000 295 ASP A C 1
ATOM 1988 O O . ASP A 1 260 ? -53.08800 14.93900 5.27800 1.000 52.67000 295 ASP A O 1
ATOM 1993 N N . GLY A 1 261 ? -53.85900 16.74000 4.16500 1.000 54.55000 296 GLY A N 1
ATOM 1994 C CA . GLY A 1 261 ? -52.84600 16.58800 3.14200 1.000 54.07000 296 GLY A CA 1
ATOM 1995 C C . GLY A 1 261 ? -51.45100 16.67900 3.72300 1.000 56.50000 296 GLY A C 1
ATOM 1996 O O . GLY A 1 261 ? -50.56400 15.88400 3.37900 1.000 56.64000 296 GLY A O 1
ATOM 1997 N N . LEU A 1 262 ? -51.24800 17.64500 4.63000 1.000 55.44000 297 LEU A N 1
ATOM 1998 C CA . LEU A 1 262 ? -49.94800 17.85000 5.25000 1.000 56.42000 297 LEU A CA 1
ATOM 1999 C C . LEU A 1 262 ? -49.57300 16.66600 6.12700 1.000 57.70000 297 LEU A C 1
ATOM 2000 O O . LEU A 1 262 ? -48.38900 16.30500 6.22600 1.000 56.89000 297 LEU A O 1
ATOM 2005 N N . ARG A 1 263 ? -50.56900 16.05700 6.77600 1.000 55.51000 298 ARG A N 1
ATOM 2006 C CA . ARG A 1 263 ? -50.30900 14.87700 7.59100 1.000 59.15000 298 ARG A CA 1
ATOM 2007 C C . ARG A 1 263 ? -49.75700 13.74800 6.73700 1.000 55.88000 298 ARG A C 1
ATOM 2008 O O . ARG A 1 263 ? -48.73400 13.14000 7.07600 1.000 58.31000 298 ARG A O 1
ATOM 2016 N N . TYR A 1 264 ? -50.42300 13.44900 5.61800 1.000 59.50000 299 TYR A N 1
ATOM 2017 C CA . TYR A 1 264 ? -49.91500 12.39600 4.74300 1.000 55.82000 299 TYR A CA 1
ATOM 2018 C C . TYR A 1 264 ? -48.51600 12.73900 4.24600 1.000 59.80000 299 TYR A C 1
ATOM 2019 O O . TYR A 1 264 ? -47.61000 11.90000 4.28700 1.000 59.94000 299 TYR A O 1
ATOM 2028 N N . GLY A 1 265 ? -48.31500 13.98800 3.81400 1.000 57.26000 300 GLY A N 1
ATOM 2029 C CA . GLY A 1 265 ? -47.00200 14.39700 3.35400 1.000 52.10000 300 GLY A CA 1
ATOM 2030 C C . GLY A 1 265 ? -45.92500 14.19300 4.39000 1.000 55.88000 300 GLY A C 1
ATOM 2031 O O . GLY A 1 265 ? -44.90300 13.56100 4.12100 1.000 57.02000 300 GLY A O 1
ATOM 2032 N N . MET A 1 266 ? -46.14800 14.70200 5.60600 1.000 56.99000 301 MET A N 1
ATOM 2033 C CA . MET A 1 266 ? -45.07900 14.68600 6.60400 1.000 60.92000 301 MET A CA 1
ATOM 2034 C C . MET A 1 266 ? -44.78200 13.27600 7.11300 1.000 60.30000 301 MET A C 1
ATOM 2035 O O . MET A 1 266 ? -43.61600 12.94700 7.38000 1.000 59.00000 301 MET A O 1
ATOM 2040 N N . ILE A 1 267 ? -45.80600 12.43700 7.30500 1.000 59.35000 302 ILE A N 1
ATOM 2041 C CA . ILE A 1 267 ? -45.48200 11.11000 7.82700 1.000 64.47000 302 ILE A CA 1
ATOM 2042 C C . ILE A 1 267 ? -44.75000 10.29000 6.77500 1.000 60.62000 302 ILE A C 1
ATOM 2043 O O . ILE A 1 267 ? -43.80100 9.56800 7.09600 1.000 63.35000 302 ILE A O 1
ATOM 2048 N N . SER A 1 268 ? -45.13200 10.41800 5.49900 1.000 64.07000 303 SER A N 1
ATOM 2049 C CA . SER A 1 268 ? -44.36600 9.72200 4.46000 1.000 64.16000 303 SER A CA 1
ATOM 2050 C C . SER A 1 268 ? -42.92600 10.23500 4.38800 1.000 65.39000 303 SER A C 1
ATOM 2051 O O . SER A 1 268 ? -42.00900 9.46300 4.10900 1.000 69.22000 303 SER A O 1
ATOM 2054 N N . LEU A 1 269 ? -42.69900 11.51200 4.69300 1.000 65.25000 304 LEU A N 1
ATOM 2055 C CA . LEU A 1 269 ? -41.33300 12.02800 4.72700 1.000 67.32000 304 LEU A CA 1
ATOM 2056 C C . LEU A 1 269 ? -40.55800 11.48100 5.92600 1.000 70.98000 304 LEU A C 1
ATOM 2057 O O . LEU A 1 269 ? -39.33800 11.25800 5.84500 1.000 63.23000 304 LEU A O 1
ATOM 2062 N N . GLN A 1 270 ? -41.24100 11.27000 7.05400 1.000 65.10000 305 GLN A N 1
ATOM 2063 C CA . GLN A 1 270 ? -40.55700 10.72100 8.21700 1.000 67.41000 305 GLN A CA 1
ATOM 2064 C C . GLN A 1 270 ? -39.94900 9.35300 7.92300 1.000 65.88000 305 GLN A C 1
ATOM 2065 O O . GLN A 1 270 ? -38.90900 9.00100 8.49000 1.000 67.73000 305 GLN A O 1
ATOM 2071 N N . SER A 1 271 ? -40.55200 8.59200 7.02300 1.000 62.54000 306 SER A N 1
ATOM 2072 C CA . SER A 1 271 ? -40.09800 7.24800 6.72500 1.000 68.86000 306 SER A CA 1
ATOM 2073 C C . SER A 1 271 ? -39.07200 7.20400 5.60500 1.000 71.44000 306 SER A C 1
ATOM 2074 O O . SER A 1 271 ? -38.68800 6.11300 5.19000 1.000 74.89000 306 SER A O 1
ATOM 2077 N N . GLN A 1 272 ? -38.63600 8.34900 5.09700 1.000 71.08000 307 GLN A N 1
ATOM 2078 C CA . GLN A 1 272 ? -37.59700 8.38400 4.07800 1.000 72.44000 307 GLN A CA 1
ATOM 2079 C C . GLN A 1 272 ? -36.25600 8.70100 4.71100 1.000 77.41000 307 GLN A C 1
ATOM 2080 O O . GLN A 1 272 ? -36.19400 9.47000 5.68000 1.000 82.03000 307 GLN A O 1
ATOM 2086 N N . PRO A 1 273 ? -35.17000 8.11000 4.20300 1.000 80.03000 308 PRO A N 1
ATOM 2087 C CA . PRO A 1 273 ? -33.86600 8.27800 4.86900 1.000 79.35000 308 PRO A CA 1
ATOM 2088 C C . PRO A 1 273 ? -33.19000 9.61200 4.59500 1.000 85.03000 308 PRO A C 1
ATOM 2089 O O . PRO A 1 273 ? -32.32000 10.00500 5.38700 1.000 87.64000 308 PRO A O 1
ATOM 2093 N N . ALA A 1 274 ? -33.57000 10.30800 3.51700 1.000 79.13000 309 ALA A N 1
ATOM 2094 C CA . ALA A 1 274 ? -32.97400 11.57000 3.08200 1.000 82.36000 309 ALA A CA 1
ATOM 2095 C C . ALA A 1 274 ? -32.64400 12.52100 4.22500 1.000 81.82000 309 ALA A C 1
ATOM 2096 O O . ALA A 1 274 ? -33.35600 12.57400 5.22900 1.000 79.49000 309 ALA A O 1
ATOM 2098 N N . GLN A 1 275 ? -31.57000 13.28600 4.07900 1.000 82.76000 310 GLN A N 1
ATOM 2099 C CA . GLN A 1 275 ? -31.20500 14.24500 5.10800 1.000 85.66000 310 GLN A CA 1
ATOM 2100 C C . GLN A 1 275 ? -31.80000 15.63200 4.86700 1.000 83.27000 310 GLN A C 1
ATOM 2101 O O . GLN A 1 275 ? -31.89100 16.42900 5.81000 1.000 85.00000 310 GLN A O 1
ATOM 2107 N N . LEU A 1 276 ? -32.22000 15.93600 3.64300 1.000 75.95000 311 LEU A N 1
ATOM 2108 C CA . LEU A 1 276 ? -32.97600 17.14600 3.34700 1.000 77.98000 311 LEU A CA 1
ATOM 2109 C C . LEU A 1 276 ? -34.38800 16.73400 2.95000 1.000 73.42000 311 LEU A C 1
ATOM 2110 O O . LEU A 1 276 ? -34.56100 15.97100 1.99400 1.000 71.14000 311 LEU A O 1
ATOM 2115 N N . LYS A 1 277 ? -35.39300 17.24200 3.68000 1.000 69.26000 312 LYS A N 1
ATOM 2116 C CA . LYS A 1 277 ? -36.78600 16.85600 3.47300 1.000 67.79000 312 LYS A CA 1
ATOM 2117 C C . LYS A 1 277 ? -37.66000 18.08200 3.25500 1.000 62.92000 312 LYS A C 1
ATOM 2118 O O . LYS A 1 277 ? -37.53200 19.08400 3.96600 1.000 65.78000 312 LYS A O 1
ATOM 2124 N N . TYR A 1 278 ? -38.59100 17.96900 2.31600 1.000 57.31000 313 TYR A N 1
ATOM 2125 C CA . TYR A 1 278 ? -39.34800 19.11900 1.84700 1.000 64.00000 313 TYR A CA 1
ATOM 2126 C C . TYR A 1 278 ? -40.81100 18.76600 1.63800 1.000 61.34000 313 TYR A C 1
ATOM 2127 O O . TYR A 1 278 ? -41.12900 17.70600 1.09500 1.000 62.47000 313 TYR A O 1
ATOM 2136 N N . ILE A 1 279 ? -41.69300 19.68500 2.02800 1.000 60.76000 314 ILE A N 1
ATOM 2137 C CA . ILE A 1 279 ? -43.09000 19.67900 1.60400 1.000 59.05000 314 ILE A CA 1
ATOM 2138 C C . ILE A 1 279 ? -43.31600 20.82700 0.62200 1.000 57.61000 314 ILE A C 1
ATOM 2139 O O . ILE A 1 279 ? -42.91800 21.96800 0.88100 1.000 59.00000 314 ILE A O 1
ATOM 2144 N N . VAL A 1 280 ? -43.97200 20.53700 -0.48800 1.000 56.88000 315 VAL A N 1
ATOM 2145 C CA . VAL A 1 280 ? -44.45200 21.56500 -1.40200 1.000 58.74000 315 VAL A CA 1
ATOM 2146 C C . VAL A 1 280 ? -45.95200 21.42300 -1.43000 1.000 57.09000 315 VAL A C 1
ATOM 2147 O O . VAL A 1 280 ? -46.48300 20.45300 -1.97900 1.000 59.93000 315 VAL A O 1
ATOM 2151 N N . LEU A 1 281 ? -46.63500 22.36700 -0.81400 1.000 56.23000 316 LEU A N 1
ATOM 2152 C CA . LEU A 1 281 ? -48.07100 22.29100 -0.64100 1.000 59.07000 316 LEU A CA 1
ATOM 2153 C C . LEU A 1 281 ? -48.71000 23.33200 -1.54000 1.000 57.64000 316 LEU A C 1
ATOM 2154 O O . LEU A 1 281 ? -48.36300 24.50700 -1.46100 1.000 55.75000 316 LEU A O 1
ATOM 2159 N N . LEU A 1 282 ? -49.65200 22.90400 -2.36900 1.000 58.42000 317 LEU A N 1
ATOM 2160 C CA . LEU A 1 282 ? -50.34600 23.78500 -3.29400 1.000 60.09000 317 LEU A CA 1
ATOM 2161 C C . LEU A 1 282 ? -51.82300 23.79800 -2.94100 1.000 55.08000 317 LEU A C 1
ATOM 2162 O O . LEU A 1 282 ? -52.43500 22.74000 -2.84300 1.000 58.71000 317 LEU A O 1
ATOM 2167 N N . THR A 1 283 ? -52.39800 24.98400 -2.77300 1.000 54.47000 318 THR A N 1
ATOM 2168 C CA . THR A 1 283 ? -53.81900 25.08700 -2.49200 1.000 56.17000 318 THR A CA 1
ATOM 2169 C C . THR A 1 283 ? -54.40200 26.27300 -3.24500 1.000 57.89000 318 THR A C 1
ATOM 2170 O O . THR A 1 283 ? -53.70600 27.25500 -3.52400 1.000 60.45000 318 THR A O 1
ATOM 2174 N N . ASP A 1 284 ? -55.69000 26.15800 -3.58500 1.000 56.79000 319 ASP A N 1
ATOM 2175 C CA . ASP A 1 284 ? -56.39500 27.15200 -4.38500 1.000 59.50000 319 ASP A CA 1
ATOM 2176 C C . ASP A 1 284 ? -57.62900 27.70300 -3.67800 1.000 59.44000 319 ASP A C 1
ATOM 2177 O O . ASP A 1 284 ? -58.48600 28.30900 -4.32700 1.000 64.57000 319 ASP A O 1
ATOM 2182 N N . GLY A 1 285 ? -57.75300 27.50400 -2.36900 1.000 58.09000 320 GLY A N 1
ATOM 2183 C CA . GLY A 1 285 ? -58.99100 27.89300 -1.72000 1.000 54.30000 320 GLY A CA 1
ATOM 2184 C C . GLY A 1 285 ? -58.81800 28.12200 -0.23500 1.000 58.41000 320 GLY A C 1
ATOM 2185 O O . GLY A 1 285 ? -57.81100 27.75500 0.37600 1.000 61.11000 320 GLY A O 1
ATOM 2186 N N . ILE A 1 286 ? -59.83000 28.74600 0.33900 1.000 53.28000 321 ILE A N 1
ATOM 2187 C CA . ILE A 1 286 ? -59.83300 28.96900 1.78000 1.000 58.26000 321 ILE A CA 1
ATOM 2188 C C . ILE A 1 286 ? -59.94600 27.62700 2.50000 1.000 58.54000 321 ILE A C 1
ATOM 2189 O O . ILE A 1 286 ? -60.83000 26.81200 2.15900 1.000 59.19000 321 ILE A O 1
ATOM 2194 N N . PRO A 1 287 ? -59.10300 27.35900 3.48900 1.000 53.20000 322 PRO A N 1
ATOM 2195 C CA . PRO A 1 287 ? -59.28500 26.16400 4.32500 1.000 57.27000 322 PRO A CA 1
ATOM 2196 C C . PRO A 1 287 ? -60.69100 26.08900 4.90200 1.000 55.19000 322 PRO A C 1
ATOM 2197 O O . PRO A 1 287 ? -61.20200 27.04800 5.48100 1.000 53.92000 322 PRO A O 1
ATOM 2201 N N . ASN A 1 288 ? -61.33500 24.93900 4.72500 1.000 53.30000 323 ASN A N 1
ATOM 2202 C CA . ASN A 1 288 ? -62.71500 24.83800 5.18900 1.000 54.27000 323 ASN A CA 1
ATOM 2203 C C . ASN A 1 288 ? -63.06500 23.42700 5.64100 1.000 57.86000 323 ASN A C 1
ATOM 2204 O O . ASN A 1 288 ? -64.24800 23.07300 5.63100 1.000 59.19000 323 ASN A O 1
ATOM 2209 N N . ALA A 1 289 ? -62.07700 22.59800 5.98000 1.000 59.36000 324 ALA A N 1
ATOM 2210 C CA . ALA A 1 289 ? -62.34700 21.23800 6.41600 1.000 54.40000 324 ALA A CA 1
ATOM 2211 C C . ALA A 1 289 ? -61.22400 20.77300 7.33900 1.000 55.48000 324 ALA A C 1
ATOM 2212 O O . ALA A 1 289 ? -60.08300 21.23600 7.24200 1.000 55.94000 324 ALA A O 1
ATOM 2214 N N . TYR A 1 290 ? -61.55800 19.84300 8.23100 1.000 57.20000 325 TYR A N 1
ATOM 2215 C CA . TYR A 1 290 ? -60.59400 19.25500 9.16100 1.000 59.52000 325 TYR A CA 1
ATOM 2216 C C . TYR A 1 290 ? -61.16100 17.91900 9.61500 1.000 57.59000 325 TYR A C 1
ATOM 2217 O O . TYR A 1 290 ? -62.35300 17.65000 9.45000 1.000 61.24000 325 TYR A O 1
ATOM 2226 N N . LEU A 1 291 ? -60.29000 17.06000 10.14200 1.000 61.52000 326 LEU A N 1
ATOM 2227 C CA . LEU A 1 291 ? -60.70300 15.77900 10.70700 1.000 57.28000 326 LEU A CA 1
ATOM 2228 C C . LEU A 1 291 ? -60.56800 15.81200 12.22100 1.000 60.78000 326 LEU A C 1
ATOM 2229 O O . LEU A 1 291 ? -59.61700 16.39100 12.74800 1.000 58.12000 326 LEU A O 1
ATOM 2234 N N . VAL A 1 292 ? -61.52600 15.19600 12.92800 1.000 61.41000 327 VAL A N 1
ATOM 2235 C CA . VAL A 1 292 ? -61.40700 15.07600 14.37300 1.000 58.13000 327 VAL A CA 1
ATOM 2236 C C . VAL A 1 292 ? -61.04800 13.64100 14.73300 1.000 58.67000 327 VAL A C 1
ATOM 2237 O O . VAL A 1 292 ? -61.29000 12.68900 13.99100 1.000 58.50000 327 VAL A O 1
ATOM 2241 N N . ASP A 1 293 ? -60.39400 13.51000 15.87500 1.000 65.09000 328 ASP A N 1
ATOM 2242 C CA . ASP A 1 293 ? -60.18200 12.22900 16.52100 1.000 61.94000 328 ASP A CA 1
ATOM 2243 C C . ASP A 1 293 ? -61.53200 11.65400 16.96900 1.000 63.84000 328 ASP A C 1
ATOM 2244 O O . ASP A 1 293 ? -62.46900 12.39700 17.29600 1.000 58.90000 328 ASP A O 1
ATOM 2249 N N . SER A 1 294 ? -61.63400 10.32100 16.99700 1.000 62.66000 329 SER A N 1
ATOM 2250 C CA . SER A 1 294 ? -62.89000 9.70400 17.45300 1.000 68.20000 329 SER A CA 1
ATOM 2251 C C . SER A 1 294 ? -63.28000 10.17100 18.86100 1.000 67.82000 329 SER A C 1
ATOM 2252 O O . SER A 1 294 ? -64.47200 10.24400 19.18700 1.000 64.88000 329 SER A O 1
ATOM 2255 N N . ARG A 1 295 ? -62.29500 10.52100 19.69700 1.000 68.30000 330 ARG A N 1
ATOM 2256 C CA . ARG A 1 295 ? -62.56900 11.06600 21.02700 1.000 67.66000 330 ARG A CA 1
ATOM 2257 C C . ARG A 1 295 ? -63.54700 12.23500 21.00100 1.000 69.79000 330 ARG A C 1
ATOM 2258 O O . ARG A 1 295 ? -64.16800 12.54100 22.03200 1.000 66.49000 330 ARG A O 1
ATOM 2266 N N . ALA A 1 296 ? -63.66100 12.93300 19.87100 1.000 70.90000 331 ALA A N 1
ATOM 2267 C CA . ALA A 1 296 ? -64.49500 14.12800 19.80500 1.000 65.53000 331 ALA A CA 1
ATOM 2268 C C . ALA A 1 296 ? -65.95400 13.80800 19.51500 1.000 63.83000 331 ALA A C 1
ATOM 2269 O O . ALA A 1 296 ? -66.78700 14.72100 19.59200 1.000 62.88000 331 ALA A O 1
ATOM 2271 N N . LEU A 1 297 ? -66.27000 12.53700 19.22200 1.000 57.08000 332 LEU A N 1
ATOM 2272 C CA . LEU A 1 297 ? -67.63300 12.06400 18.95400 1.000 65.74000 332 LEU A CA 1
ATOM 2273 C C . LEU A 1 297 ? -68.35600 11.74400 20.26700 1.000 69.67000 332 LEU A C 1
ATOM 2274 O O . LEU A 1 297 ? -68.52400 10.59100 20.66400 1.000 74.52000 332 LEU A O 1
ATOM 2279 N N . TYR A 1 298 ? -68.79600 12.79400 20.94900 1.000 69.32000 333 TYR A N 1
ATOM 2280 C CA . TYR A 1 298 ? -69.55600 12.66700 22.17900 1.000 72.25000 333 TYR A CA 1
ATOM 2281 C C . TYR A 1 298 ? -70.70200 13.66500 22.14800 1.000 76.65000 333 TYR A C 1
ATOM 2282 O O . TYR A 1 298 ? -70.66000 14.65900 21.41700 1.000 73.48000 333 TYR A O 1
ATOM 2291 N N . ALA A 1 299 ? -71.74300 13.36100 22.93300 1.000 78.76000 334 ALA A N 1
ATOM 2292 C CA . ALA A 1 299 ? -72.72500 14.33100 23.41800 1.000 78.87000 334 ALA A CA 1
ATOM 2293 C C . ALA A 1 299 ? -73.19600 15.34000 22.38800 1.000 84.11000 334 ALA A C 1
ATOM 2294 O O . ALA A 1 299 ? -73.63700 14.97400 21.29500 1.000 92.41000 334 ALA A O 1
ATOM 2296 N N . GLY A 1 300 ? -73.13100 16.62000 22.74400 1.000 81.52000 335 GLY A N 1
ATOM 2297 C CA . GLY A 1 300 ? -73.48000 17.66500 21.80200 1.000 78.75000 335 GLY A CA 1
ATOM 2298 C C . GLY A 1 300 ? -72.24700 18.36500 21.27300 1.000 74.16000 335 GLY A C 1
ATOM 2299 O O . GLY A 1 300 ? -72.18100 19.59800 21.23300 1.000 74.31000 335 GLY A O 1
ATOM 2300 N N . ASN A 1 301 ? -71.23600 17.58500 20.90500 1.000 67.24000 336 ASN A N 1
ATOM 2301 C CA . ASN A 1 301 ? -70.02800 18.19000 20.36500 1.000 70.35000 336 ASN A CA 1
ATOM 2302 C C . ASN A 1 301 ? -70.16900 18.47600 18.87700 1.000 69.29000 336 ASN A C 1
ATOM 2303 O O . ASN A 1 301 ? -69.75500 19.54200 18.41000 1.000 69.39000 336 ASN A O 1
ATOM 2308 N N . ARG A 1 302 ? -70.75200 17.53700 18.13300 1.000 67.53000 337 ARG A N 1
ATOM 2309 C CA . ARG A 1 302 ? -70.95100 17.66400 16.69600 1.000 73.55000 337 ARG A CA 1
ATOM 2310 C C . ARG A 1 302 ? -72.30100 18.31600 16.43900 1.000 76.50000 337 ARG A C 1
ATOM 2311 O O . ARG A 1 302 ? -73.34200 17.76900 16.81500 1.000 81.37000 337 ARG A O 1
ATOM 2319 N N . VAL A 1 303 ? -72.28600 19.49200 15.82600 1.000 76.34000 338 VAL A N 1
ATOM 2320 C CA . VAL A 1 303 ? -73.50900 20.16300 15.40800 1.000 74.36000 338 VAL A CA 1
ATOM 2321 C C . VAL A 1 303 ? -73.59500 20.09800 13.89100 1.000 76.30000 338 VAL A C 1
ATOM 2322 O O . VAL A 1 303 ? -72.68100 20.53600 13.17400 1.000 73.49000 338 VAL A O 1
ATOM 2326 N N . ASP A 1 304 ? -74.69500 19.52300 13.41500 1.000 76.70000 339 ASP A N 1
ATOM 2327 C CA . ASP A 1 304 ? -74.88800 19.14400 12.01600 1.000 77.32000 339 ASP A CA 1
ATOM 2328 C C . ASP A 1 304 ? -75.83700 20.15500 11.37900 1.000 81.77000 339 ASP A C 1
ATOM 2329 O O . ASP A 1 304 ? -77.06000 20.00400 11.42200 1.000 80.59000 339 ASP A O 1
ATOM 2334 N N . LEU A 1 305 ? -75.26100 21.19000 10.77000 1.000 76.78000 340 LEU A N 1
ATOM 2335 C CA . LEU A 1 305 ? -76.02500 22.16600 10.00400 1.000 75.64000 340 LEU A CA 1
ATOM 2336 C C . LEU A 1 305 ? -75.96600 21.88000 8.51000 1.000 80.08000 340 LEU A C 1
ATOM 2337 O O . LEU A 1 305 ? -76.04100 22.81100 7.70100 1.000 80.34000 340 LEU A O 1
ATOM 2342 N N . SER A 1 306 ? -75.84600 20.60000 8.12700 1.000 77.35000 341 SER A N 1
ATOM 2343 C CA . SER A 1 306 ? -75.40100 20.26600 6.77800 1.000 81.29000 341 SER A CA 1
ATOM 2344 C C . SER A 1 306 ? -76.46300 20.52800 5.71800 1.000 89.23000 341 SER A C 1
ATOM 2345 O O . SER A 1 306 ? -76.12100 20.94100 4.60000 1.000 86.85000 341 SER A O 1
ATOM 2348 N N . GLN A 1 307 ? -77.74300 20.31800 6.03800 1.000 86.56000 342 GLN A N 1
ATOM 2349 C CA . GLN A 1 307 ? -78.76200 20.42900 4.99900 1.000 88.15000 342 GLN A CA 1
ATOM 2350 C C . GLN A 1 307 ? -79.25600 21.86600 4.85100 1.000 86.49000 342 GLN A C 1
ATOM 2351 O O . GLN A 1 307 ? -79.63100 22.29300 3.74900 1.000 92.37000 342 GLN A O 1
ATOM 2357 N N . GLY A 1 308 ? -79.24200 22.64200 5.93500 1.000 83.12000 343 GLY A N 1
ATOM 2358 C CA . GLY A 1 308 ? -79.78200 23.99000 5.86600 1.000 82.94000 343 GLY A CA 1
ATOM 2359 C C . GLY A 1 308 ? -78.76500 25.09400 6.05800 1.000 88.45000 343 GLY A C 1
ATOM 2360 O O . GLY A 1 308 ? -79.13600 26.24400 6.31500 1.000 90.70000 343 GLY A O 1
ATOM 2361 N N . ALA A 1 309 ? -77.48200 24.76400 5.93100 1.000 84.06000 344 ALA A N 1
ATOM 2362 C CA . ALA A 1 309 ? -76.43900 25.77400 6.04900 1.000 74.81000 344 ALA A CA 1
ATOM 2363 C C . ALA A 1 309 ? -75.14800 25.29800 5.40000 1.000 72.91000 344 ALA A C 1
ATOM 2364 O O . ALA A 1 309 ? -74.19800 26.07400 5.26300 1.000 78.98000 344 ALA A O 1
ATOM 2366 N N . GLY A 1 310 ? -75.09900 24.02300 5.02800 1.000 74.47000 345 GLY A N 1
ATOM 2367 C CA . GLY A 1 310 ? -73.95500 23.45700 4.33400 1.000 71.17000 345 GLY A CA 1
ATOM 2368 C C . GLY A 1 310 ? -72.70200 23.29800 5.17300 1.000 76.81000 345 GLY A C 1
ATOM 2369 O O . GLY A 1 310 ? -71.58600 23.47900 4.65100 1.000 67.29000 345 GLY A O 1
ATOM 2370 N N . ARG A 1 311 ? -72.84500 22.96400 6.45800 1.000 69.62000 346 ARG A N 1
ATOM 2371 C CA . ARG A 1 311 ? -71.65000 22.76300 7.26800 1.000 72.23000 346 ARG A CA 1
ATOM 2372 C C . ARG A 1 311 ? -71.92400 21.85100 8.46000 1.000 76.89000 346 ARG A C 1
ATOM 2373 O O . ARG A 1 311 ? -73.05700 21.73100 8.93800 1.000 74.19000 346 ARG A O 1
ATOM 2381 N N . VAL A 1 312 ? -70.85400 21.21600 8.92700 1.000 72.04000 347 VAL A N 1
ATOM 2382 C CA . VAL A 1 312 ? -70.83300 20.42800 10.14800 1.000 67.67000 347 VAL A CA 1
ATOM 2383 C C . VAL A 1 312 ? -69.63800 20.87300 10.97400 1.000 71.98000 347 VAL A C 1
ATOM 2384 O O . VAL A 1 312 ? -68.50500 20.89800 10.48000 1.000 68.59000 347 VAL A O 1
ATOM 2388 N N . THR A 1 313 ? -69.87100 21.20700 12.23100 1.000 72.16000 348 THR A N 1
ATOM 2389 C CA . THR A 1 313 ? -68.79200 21.73200 13.03800 1.000 67.85000 348 THR A CA 1
ATOM 2390 C C . THR A 1 313 ? -68.74100 21.01800 14.38500 1.000 73.61000 348 THR A C 1
ATOM 2391 O O . THR A 1 313 ? -69.71100 20.38800 14.83000 1.000 73.14000 348 THR A O 1
ATOM 2395 N N . PHE A 1 314 ? -67.57000 21.07500 15.00900 1.000 70.92000 349 PHE A N 1
ATOM 2396 C CA . PHE A 1 314 ? -67.37100 20.51400 16.33700 1.000 67.25000 349 PHE A CA 1
ATOM 2397 C C . PHE A 1 314 ? -67.10200 21.65500 17.30400 1.000 69.21000 349 PHE A C 1
ATOM 2398 O O . PHE A 1 314 ? -66.19000 22.46100 17.07500 1.000 65.62000 349 PHE A O 1
ATOM 2406 N N . ASN A 1 315 ? -67.93000 21.73400 18.36100 1.000 70.84000 350 ASN A N 1
ATOM 2407 C CA . ASN A 1 315 ? -67.76200 22.75500 19.39600 1.000 70.04000 350 ASN A CA 1
ATOM 2408 C C . ASN A 1 315 ? -66.37800 22.67700 20.02400 1.000 64.49000 350 ASN A C 1
ATOM 2409 O O . ASN A 1 315 ? -65.71400 23.70200 20.21400 1.000 65.65000 350 ASN A O 1
ATOM 2414 N N . ASN A 1 316 ? -65.92500 21.46900 20.34600 1.000 62.63000 351 ASN A N 1
ATOM 2415 C CA . ASN A 1 316 ? -64.57400 21.22800 20.85700 1.000 68.41000 351 ASN A CA 1
ATOM 2416 C C . ASN A 1 316 ? -63.87400 20.25400 19.92000 1.000 67.96000 351 ASN A C 1
ATOM 2417 O O . ASN A 1 316 ? -64.01700 19.03100 20.05700 1.000 68.99000 351 ASN A O 1
ATOM 2422 N N . PRO A 1 317 ? -63.11800 20.73500 18.94600 1.000 69.26000 352 PRO A N 1
ATOM 2423 C CA . PRO A 1 317 ? -62.40500 19.80500 18.06600 1.000 66.96000 352 PRO A CA 1
ATOM 2424 C C . PRO A 1 317 ? -61.24200 19.15300 18.78800 1.000 67.05000 352 PRO A C 1
ATOM 2425 O O . PRO A 1 317 ? -60.49300 19.79800 19.51600 1.000 77.05000 352 PRO A O 1
ATOM 2429 N N . ILE A 1 318 ? -61.08900 17.86200 18.58600 1.000 67.96000 353 ILE A N 1
ATOM 2430 C CA . ILE A 1 318 ? -59.85600 17.18500 18.91800 1.000 60.86000 353 ILE A CA 1
ATOM 2431 C C . ILE A 1 318 ? -59.34600 16.66900 17.59100 1.000 63.24000 353 ILE A C 1
ATOM 2432 O O . ILE A 1 318 ? -59.95500 15.77400 16.98400 1.000 61.95000 353 ILE A O 1
ATOM 2437 N N . TYR A 1 319 ? -58.27300 17.27400 17.10300 1.000 59.59000 354 TYR A N 1
ATOM 2438 C CA . TYR A 1 319 ? -57.83300 16.97400 15.75700 1.000 57.34000 354 TYR A CA 1
ATOM 2439 C C . TYR A 1 319 ? -57.37500 15.53000 15.64400 1.000 59.46000 354 TYR A C 1
ATOM 2440 O O . TYR A 1 319 ? -56.83000 14.95000 16.58100 1.000 61.48000 354 TYR A O 1
ATOM 2449 N N . ASP A 1 320 ? -57.64400 14.94300 14.48400 1.000 58.65000 355 ASP A N 1
ATOM 2450 C CA . ASP A 1 320 ? -57.11000 13.64500 14.11700 1.000 52.16000 355 ASP A CA 1
ATOM 2451 C C . ASP A 1 320 ? -55.62900 13.75500 13.80000 1.000 59.65000 355 ASP A C 1
ATOM 2452 O O . ASP A 1 320 ? -55.23200 14.00300 12.65000 1.000 62.02000 355 ASP A O 1
ATOM 2457 N N . LEU A 1 321 ? -54.81100 13.56900 14.82100 1.000 59.50000 356 LEU A N 1
ATOM 2458 C CA . LEU A 1 321 ? -53.36200 13.54200 14.71700 1.000 58.21000 356 LEU A CA 1
ATOM 2459 C C . LEU A 1 321 ? -52.79200 12.12700 14.71200 1.000 54.94000 356 LEU A C 1
ATOM 2460 O O . LEU A 1 321 ? -51.62500 11.94100 15.05500 1.000 58.37000 356 LEU A O 1
ATOM 2465 N N . SER A 1 322 ? -53.58600 11.12300 14.36800 1.000 56.38000 357 SER A N 1
ATOM 2466 C CA . SER A 1 322 ? -53.07100 9.76600 14.46400 1.000 60.19000 357 SER A CA 1
ATOM 2467 C C . SER A 1 322 ? -52.08000 9.47600 13.32700 1.000 62.37000 357 SER A C 1
ATOM 2468 O O . SER A 1 322 ? -52.24200 9.95900 12.20600 1.000 61.78000 357 SER A O 1
ATOM 2471 N N . PRO A 1 323 ? -51.05400 8.66000 13.59300 1.000 64.89000 358 PRO A N 1
ATOM 2472 C CA . PRO A 1 323 ? -50.24200 8.14000 12.49100 1.000 62.60000 358 PRO A CA 1
ATOM 2473 C C . PRO A 1 323 ? -50.97700 7.11700 11.66600 1.000 68.00000 358 PRO A C 1
ATOM 2474 O O . PRO A 1 323 ? -50.47900 6.73500 10.60200 1.000 67.37000 358 PRO A O 1
ATOM 2478 N N . THR A 1 324 ? -52.14900 6.67100 12.12100 1.000 69.75000 359 THR A N 1
ATOM 2479 C CA . THR A 1 324 ? -53.00300 5.77300 11.35500 1.000 69.87000 359 THR A CA 1
ATOM 2480 C C . THR A 1 324 ? -53.88500 6.62900 10.46000 1.000 67.14000 359 THR A C 1
ATOM 2481 O O . THR A 1 324 ? -54.66700 7.45200 10.94600 1.000 69.75000 359 THR A O 1
ATOM 2485 N N . LEU A 1 325 ? -53.75800 6.45400 9.16300 1.000 68.41000 360 LEU A N 1
ATOM 2486 C CA . LEU A 1 325 ? -54.34100 7.38800 8.21200 1.000 66.75000 360 LEU A CA 1
ATOM 2487 C C . LEU A 1 325 ? -55.70900 6.86700 7.79700 1.000 67.16000 360 LEU A C 1
ATOM 2488 O O . LEU A 1 325 ? -55.81700 5.83300 7.13400 1.000 75.19000 360 LEU A O 1
ATOM 2493 N N . GLY A 1 326 ? -56.75500 7.56900 8.19200 1.000 73.06000 361 GLY A N 1
ATOM 2494 C CA . GLY A 1 326 ? -58.08500 7.11800 7.84500 1.000 65.52000 361 GLY A CA 1
ATOM 2495 C C . GLY A 1 326 ? -59.03400 8.28300 7.75300 1.000 64.94000 361 GLY A C 1
ATOM 2496 O O . GLY A 1 326 ? -58.81500 9.34500 8.34400 1.000 68.09000 361 GLY A O 1
ATOM 2497 N N . TYR A 1 327 ? -60.10600 8.05900 7.00500 1.000 71.49000 362 TYR A N 1
ATOM 2498 C CA . TYR A 1 327 ? -61.17300 9.02300 6.81900 1.000 66.18000 362 TYR A CA 1
ATOM 2499 C C . TYR A 1 327 ? -62.50700 8.38300 7.18800 1.000 67.82000 362 TYR A C 1
ATOM 2500 O O . TYR A 1 327 ? -62.73900 7.20700 6.90200 1.000 70.46000 362 TYR A O 1
ATOM 2509 N N . GLU A 1 328 ? -63.38300 9.16200 7.81200 1.000 64.72000 363 GLU A N 1
ATOM 2510 C CA . GLU A 1 328 ? -64.77500 8.78600 8.00600 1.000 67.05000 363 GLU A CA 1
ATOM 2511 C C . GLU A 1 328 ? -65.59200 10.05800 7.95100 1.000 65.65000 363 GLU A C 1
ATOM 2512 O O . GLU A 1 328 ? -65.18000 11.07300 8.51900 1.000 66.43000 363 GLU A O 1
ATOM 2518 N N . TYR A 1 329 ? -66.76100 9.99300 7.31000 1.000 63.87000 364 TYR A N 1
ATOM 2519 C CA . TYR A 1 329 ? -67.59500 11.18600 7.21100 1.000 63.78000 364 TYR A CA 1
ATOM 2520 C C . TYR A 1 329 ? -67.99600 11.71100 8.59400 1.000 68.25000 364 TYR A C 1
ATOM 2521 O O . TYR A 1 329 ? -68.13400 12.92800 8.78800 1.000 64.77000 364 TYR A O 1
ATOM 2530 N N . SER A 1 330 ? -68.17200 10.82200 9.57500 1.000 65.01000 365 SER A N 1
ATOM 2531 C CA . SER A 1 330 ? -68.56800 11.29700 10.89500 1.000 67.77000 365 SER A CA 1
ATOM 2532 C C . SER A 1 330 ? -67.46900 12.10700 11.57900 1.000 64.96000 365 SER A C 1
ATOM 2533 O O . SER A 1 330 ? -67.75000 12.83100 12.53800 1.000 64.72000 365 SER A O 1
ATOM 2536 N N . ARG A 1 331 ? -66.22300 12.00900 11.13200 1.000 68.07000 366 ARG A N 1
ATOM 2537 C CA . ARG A 1 331 ? -65.17000 12.76500 11.79400 1.000 66.84000 366 ARG A CA 1
ATOM 2538 C C . ARG A 1 331 ? -64.83800 14.08400 11.08900 1.000 64.75000 366 ARG A C 1
ATOM 2539 O O . ARG A 1 331 ? -63.89000 14.77200 11.49300 1.000 64.43000 366 ARG A O 1
ATOM 2547 N N . LEU A 1 332 ? -65.64900 14.49100 10.10900 1.000 61.03000 367 LEU A N 1
ATOM 2548 C CA . LEU A 1 332 ? -65.31500 15.57300 9.19500 1.000 59.87000 367 LEU A CA 1
ATOM 2549 C C . LEU A 1 332 ? -65.97700 16.85700 9.66100 1.000 56.98000 367 LEU A C 1
ATOM 2550 O O . LEU A 1 332 ? -67.20200 16.93200 9.76000 1.000 62.95000 367 LEU A O 1
ATOM 2555 N N . GLY A 1 333 ? -65.16700 17.86900 9.95000 1.000 54.65000 368 GLY A N 1
ATOM 2556 C CA . GLY A 1 333 ? -65.67200 19.22900 10.03900 1.000 59.81000 368 GLY A CA 1
ATOM 2557 C C . GLY A 1 333 ? -65.51300 19.88000 8.67600 1.000 61.18000 368 GLY A C 1
ATOM 2558 O O . GLY A 1 333 ? -64.51200 19.67600 7.99700 1.000 60.13000 368 GLY A O 1
ATOM 2559 N N . TYR A 1 334 ? -66.52900 20.63800 8.25800 1.000 63.72000 369 TYR A N 1
ATOM 2560 C CA . TYR A 1 334 ? -66.44400 21.29700 6.95900 1.000 58.87000 369 TYR A CA 1
ATOM 2561 C C . TYR A 1 334 ? -67.52600 22.35200 6.81400 1.000 62.58000 369 TYR A C 1
ATOM 2562 O O . TYR A 1 334 ? -68.56500 22.29500 7.47000 1.000 67.73000 369 TYR A O 1
ATOM 2571 N N . ASP A 1 335 ? -67.27300 23.29000 5.90100 1.000 57.47000 370 ASP A N 1
ATOM 2572 C CA . ASP A 1 335 ? -68.20800 24.35000 5.53600 1.000 61.17000 370 ASP A CA 1
ATOM 2573 C C . ASP A 1 335 ? -68.16100 24.50500 4.01300 1.000 64.98000 370 ASP A C 1
ATOM 2574 O O . ASP A 1 335 ? -67.18000 25.02700 3.46100 1.000 62.26000 370 ASP A O 1
ATOM 2579 N N . LEU A 1 336 ? -69.21500 24.05100 3.33100 1.000 62.11000 371 LEU A N 1
ATOM 2580 C CA . LEU A 1 336 ? -69.23700 24.10600 1.86600 1.000 66.48000 371 LEU A CA 1
ATOM 2581 C C . LEU A 1 336 ? -69.18400 25.52900 1.32300 1.000 57.30000 371 LEU A C 1
ATOM 2582 O O . LEU A 1 336 ? -68.76000 25.72700 0.19200 1.000 63.02000 371 LEU A O 1
ATOM 2587 N N . TYR A 1 337 ? -69.59600 26.52100 2.08800 1.000 60.71000 372 TYR A N 1
ATOM 2588 C CA . TYR A 1 337 ? -69.61800 27.89300 1.59900 1.000 61.34000 372 TYR A CA 1
ATOM 2589 C C . TYR A 1 337 ? -68.39900 28.71300 1.99300 1.000 61.79000 372 TYR A C 1
ATOM 2590 O O . TYR A 1 337 ? -68.29700 29.86600 1.56300 1.000 64.33000 372 TYR A O 1
ATOM 2599 N N . SER A 1 338 ? -67.47900 28.15400 2.79700 1.000 62.26000 373 SER A N 1
ATOM 2600 C CA . SER A 1 338 ? -66.24200 28.83100 3.22000 1.000 57.27000 373 SER A CA 1
ATOM 2601 C C . SER A 1 338 ? -66.49400 30.23700 3.75100 1.000 59.20000 373 SER A C 1
ATOM 2602 O O . SER A 1 338 ? -65.76900 31.17600 3.42500 1.000 60.42000 373 SER A O 1
ATOM 2605 N N . ARG A 1 339 ? -67.51300 30.37300 4.60100 1.000 62.48000 374 ARG A N 1
ATOM 2606 C CA . ARG A 1 339 ? -67.89600 31.65000 5.20300 1.000 64.76000 374 ARG A CA 1
ATOM 2607 C C . ARG A 1 339 ? -67.87900 31.66400 6.73500 1.000 66.51000 374 ARG A C 1
ATOM 2608 O O . ARG A 1 339 ? -67.80100 32.74500 7.32800 1.000 71.40000 374 ARG A O 1
ATOM 2616 N N . ASP A 1 340 ? -67.96200 30.51500 7.38600 1.000 63.70000 375 ASP A N 1
ATOM 2617 C CA . ASP A 1 340 ? -68.00400 30.45200 8.84600 1.000 66.56000 375 ASP A CA 1
ATOM 2618 C C . ASP A 1 340 ? -66.59600 30.62000 9.42900 1.000 66.43000 375 ASP A C 1
ATOM 2619 O O . ASP A 1 340 ? -65.73700 29.74800 9.24900 1.000 62.06000 375 ASP A O 1
ATOM 2624 N N . SER A 1 341 ? -66.37400 31.73000 10.15000 1.000 60.52000 376 SER A N 1
ATOM 2625 C CA . SER A 1 341 ? -65.05700 32.04400 10.70900 1.000 63.83000 376 SER A CA 1
ATOM 2626 C C . SER A 1 341 ? -64.48100 30.91100 11.55400 1.000 64.94000 376 SER A C 1
ATOM 2627 O O . SER A 1 341 ? -63.27700 30.63600 11.48000 1.000 62.97000 376 SER A O 1
ATOM 2630 N N . ILE A 1 342 ? -65.32000 30.24300 12.35800 1.000 65.29000 377 ILE A N 1
ATOM 2631 C CA . ILE A 1 342 ? -64.83600 29.19100 13.26100 1.000 64.57000 377 ILE A CA 1
ATOM 2632 C C . ILE A 1 342 ? -64.27000 28.02000 12.47600 1.000 60.57000 377 ILE A C 1
ATOM 2633 O O . ILE A 1 342 ? -63.17700 27.51400 12.77100 1.000 61.92000 377 ILE A O 1
ATOM 2638 N N . THR A 1 343 ? -65.02800 27.53700 11.49000 1.000 62.57000 378 THR A N 1
ATOM 2639 C CA . THR A 1 343 ? -64.55300 26.41200 10.69500 1.000 58.05000 378 THR A CA 1
ATOM 2640 C C . THR A 1 343 ? -63.23900 26.74500 10.00000 1.000 57.87000 378 THR A C 1
ATOM 2641 O O . THR A 1 343 ? -62.36100 25.88300 9.86700 1.000 54.28000 378 THR A O 1
ATOM 2645 N N . ARG A 1 344 ? -63.09100 27.98900 9.53400 1.000 56.88000 379 ARG A N 1
ATOM 2646 C CA . ARG A 1 344 ? -61.86000 28.35800 8.85700 1.000 54.22000 379 ARG A CA 1
ATOM 2647 C C . ARG A 1 344 ? -60.70500 28.30200 9.84100 1.000 55.07000 379 ARG A C 1
ATOM 2648 O O . ARG A 1 344 ? -59.68300 27.65300 9.58400 1.000 57.88000 379 ARG A O 1
ATOM 2656 N N . GLU A 1 345 ? -60.88800 28.93200 11.00000 1.000 57.37000 380 GLU A N 1
ATOM 2657 C CA . GLU A 1 345 ? -59.91500 28.86100 12.07900 1.000 60.52000 380 GLU A CA 1
ATOM 2658 C C . GLU A 1 345 ? -59.57000 27.41200 12.44600 1.000 56.35000 380 GLU A C 1
ATOM 2659 O O . GLU A 1 345 ? -58.39100 27.07900 12.60200 1.000 57.33000 380 GLU A O 1
ATOM 2665 N N . ASN A 1 346 ? -60.57300 26.53000 12.56200 1.000 54.42000 381 ASN A N 1
ATOM 2666 C CA . ASN A 1 346 ? -60.27900 25.13900 12.93600 1.000 55.18000 381 ASN A CA 1
ATOM 2667 C C . ASN A 1 346 ? -59.51500 24.40400 11.83600 1.000 58.60000 381 ASN A C 1
ATOM 2668 O O . ASN A 1 346 ? -58.69200 23.52000 12.11900 1.000 55.06000 381 ASN A O 1
ATOM 2673 N N . SER A 1 347 ? -59.79500 24.73300 10.57700 1.000 57.97000 382 SER A N 1
ATOM 2674 C CA . SER A 1 347 ? -59.09000 24.10700 9.46400 1.000 53.23000 382 SER A CA 1
ATOM 2675 C C . SER A 1 347 ? -57.62600 24.52800 9.42300 1.000 55.93000 382 SER A C 1
ATOM 2676 O O . SER A 1 347 ? -56.74400 23.72000 9.10100 1.000 55.60000 382 SER A O 1
ATOM 2679 N N . ILE A 1 348 ? -57.35400 25.79500 9.71700 1.000 55.72000 383 ILE A N 1
ATOM 2680 C CA . ILE A 1 348 ? -55.98300 26.27500 9.72400 1.000 52.42000 383 ILE A CA 1
ATOM 2681 C C . ILE A 1 348 ? -55.23800 25.71900 10.93200 1.000 55.86000 383 ILE A C 1
ATOM 2682 O O . ILE A 1 348 ? -54.06300 25.35400 10.83800 1.000 52.03000 383 ILE A O 1
ATOM 2687 N N . ALA A 1 349 ? -55.90900 25.64900 12.08600 1.000 53.92000 384 ALA A N 1
ATOM 2688 C CA . ALA A 1 349 ? -55.26500 25.13800 13.29400 1.000 55.95000 384 ALA A CA 1
ATOM 2689 C C . ALA A 1 349 ? -54.93700 23.65900 13.16900 1.000 52.46000 384 ALA A C 1
ATOM 2690 O O . ALA A 1 349 ? -53.92600 23.20100 13.71400 1.000 57.01000 384 ALA A O 1
ATOM 2692 N N . TYR A 1 350 ? -55.77500 22.90000 12.46400 1.000 54.45000 385 TYR A N 1
ATOM 2693 C CA . TYR A 1 350 ? -55.48400 21.48900 12.21800 1.000 52.61000 385 TYR A CA 1
ATOM 2694 C C . TYR A 1 350 ? -54.12400 21.33200 11.56100 1.000 53.30000 385 TYR A C 1
ATOM 2695 O O . TYR A 1 350 ? -53.31600 20.48900 11.95900 1.000 55.69000 385 TYR A O 1
ATOM 2704 N N . ALA A 1 351 ? -53.85500 22.15400 10.54500 1.000 53.60000 386 ALA A N 1
ATOM 2705 C CA . ALA A 1 351 ? -52.58200 22.08200 9.84400 1.000 51.51000 386 ALA A CA 1
ATOM 2706 C C . ALA A 1 351 ? -51.42400 22.44300 10.77200 1.000 52.31000 386 ALA A C 1
ATOM 2707 O O . ALA A 1 351 ? -50.33100 21.87700 10.67200 1.000 55.22000 386 ALA A O 1
ATOM 2709 N N . GLY A 1 352 ? -51.64100 23.38100 11.68700 1.000 55.31000 387 GLY A N 1
ATOM 2710 C CA . GLY A 1 352 ? -50.60500 23.68500 12.65200 1.000 55.86000 387 GLY A CA 1
ATOM 2711 C C . GLY A 1 352 ? -50.37600 22.54400 13.63100 1.000 56.51000 387 GLY A C 1
ATOM 2712 O O . GLY A 1 352 ? -49.23200 22.22400 13.96800 1.000 53.72000 387 GLY A O 1
ATOM 2713 N N . GLU A 1 353 ? -51.45400 21.90400 14.09800 1.000 58.45000 388 GLU A N 1
ATOM 2714 C CA . GLU A 1 353 ? -51.26000 20.75900 14.99300 1.000 59.45000 388 GLU A CA 1
ATOM 2715 C C . GLU A 1 353 ? -50.53200 19.63300 14.27500 1.000 55.44000 388 GLU A C 1
ATOM 2716 O O . GLU A 1 353 ? -49.63400 19.01200 14.84700 1.000 54.91000 388 GLU A O 1
ATOM 2722 N N . VAL A 1 354 ? -50.87300 19.38800 13.00300 1.000 51.82000 389 VAL A N 1
ATOM 2723 C CA . VAL A 1 354 ? -50.18000 18.35000 12.24400 1.000 55.93000 389 VAL A CA 1
ATOM 2724 C C . VAL A 1 354 ? -48.69600 18.67400 12.12800 1.000 53.71000 389 VAL A C 1
ATOM 2725 O O . VAL A 1 354 ? -47.83500 17.80600 12.31800 1.000 52.68000 389 VAL A O 1
ATOM 2729 N N . SER A 1 355 ? -48.37500 19.93700 11.85400 1.000 56.82000 390 SER A N 1
ATOM 2730 C CA . SER A 1 355 ? -46.98000 20.33300 11.68500 1.000 58.60000 390 SER A CA 1
ATOM 2731 C C . SER A 1 355 ? -46.17900 20.12200 12.96400 1.000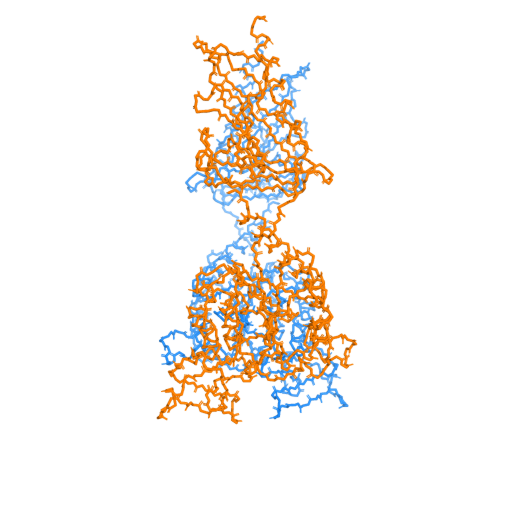 53.29000 390 SER A C 1
ATOM 2732 O O . SER A 1 355 ? -45.03400 19.65800 12.92000 1.000 54.72000 390 SER A O 1
ATOM 2735 N N . LYS A 1 356 ? -46.76000 20.45400 14.10900 1.000 54.40000 391 LYS A N 1
ATOM 2736 C CA . LYS A 1 356 ? -46.04600 20.25500 15.36900 1.000 59.61000 391 LYS A CA 1
ATOM 2737 C C . LYS A 1 356 ? -45.78400 18.77700 15.64300 1.000 57.96000 391 LYS A C 1
ATOM 2738 O O . LYS A 1 356 ? -44.73100 18.41300 16.16500 1.000 66.53000 391 LYS A O 1
ATOM 2744 N N . LYS A 1 357 ? -46.71500 17.90500 15.28700 1.000 59.28000 392 LYS A N 1
ATOM 2745 C CA . LYS A 1 357 ? -46.50300 16.49800 15.58500 1.000 59.40000 392 LYS A CA 1
ATOM 2746 C C . LYS A 1 357 ? -45.59500 15.80600 14.56700 1.000 61.88000 392 LYS A C 1
ATOM 2747 O O . LYS A 1 357 ? -44.76800 14.97200 14.95300 1.000 62.92000 392 LYS A O 1
ATOM 2753 N N . PHE A 1 358 ? -45.72400 16.12800 13.27700 1.000 52.44000 393 PHE A N 1
ATOM 2754 C CA . PHE A 1 358 ? -45.12000 15.32900 12.21900 1.000 54.32000 393 PHE A CA 1
ATOM 2755 C C . PHE A 1 358 ? -43.95200 16.01800 11.50200 1.000 60.81000 393 PHE A C 1
ATOM 2756 O O . PHE A 1 358 ? -43.40300 15.45400 10.54200 1.000 56.43000 393 PHE A O 1
ATOM 2764 N N . GLY A 1 359 ? -43.55600 17.21100 11.92400 1.000 57.94000 394 GLY A N 1
ATOM 2765 C CA . GLY A 1 359 ? -42.62000 17.97000 11.11700 1.000 63.32000 394 GLY A CA 1
ATOM 2766 C C . GLY A 1 359 ? -41.17300 17.96800 11.56800 1.000 63.90000 394 GLY A C 1
ATOM 2767 O O . GLY A 1 359 ? -40.39000 18.79500 11.09100 1.000 64.83000 394 GLY A O 1
ATOM 2768 N N . LEU A 1 360 ? -40.79500 17.02800 12.44400 1.000 62.48000 395 LEU A N 1
ATOM 2769 C CA . LEU A 1 360 ? -39.48900 17.09300 13.10000 1.000 70.27000 395 LEU A CA 1
ATOM 2770 C C . LEU A 1 360 ? -38.33400 17.04900 12.09800 1.000 68.70000 395 LEU A C 1
ATOM 2771 O O . LEU A 1 360 ? -37.38400 17.83300 12.19600 1.000 78.23000 395 LEU A O 1
ATOM 2776 N N . GLY A 1 361 ? -38.37100 16.14900 11.14400 1.000 64.88000 396 GLY A N 1
ATOM 2777 C CA . GLY A 1 361 ? -37.15300 16.17800 10.35200 1.000 73.01000 396 GLY A CA 1
ATOM 2778 C C . GLY A 1 361 ? -37.10700 17.15400 9.18800 1.000 73.44000 396 GLY A C 1
ATOM 2779 O O . GLY A 1 361 ? -36.17700 17.09500 8.37300 1.000 72.86000 396 GLY A O 1
ATOM 2780 N N . ILE A 1 362 ? -38.08200 18.04900 9.06000 1.000 70.76000 397 ILE A N 1
ATOM 2781 C CA . ILE A 1 362 ? -38.38300 18.65200 7.76800 1.000 64.77000 397 ILE A CA 1
ATOM 2782 C C . ILE A 1 362 ? -37.64500 19.98000 7.62700 1.000 66.55000 397 ILE A C 1
ATOM 2783 O O . ILE A 1 362 ? -37.64900 20.81500 8.54000 1.000 62.85000 397 ILE A O 1
ATOM 2788 N N . LYS A 1 363 ? -36.97700 20.15300 6.48900 1.000 63.85000 398 LYS A N 1
ATOM 2789 C CA . LYS A 1 363 ? -36.17200 21.35100 6.27700 1.000 66.96000 398 LYS A CA 1
ATOM 2790 C C . LYS A 1 363 ? -37.04700 22.57300 6.01300 1.000 62.32000 398 LYS A C 1
ATOM 2791 O O . LYS A 1 363 ? -36.85300 23.62400 6.62600 1.000 67.55000 398 LYS A O 1
ATOM 2797 N N . ARG A 1 364 ? -38.02500 22.45700 5.12000 1.000 62.90000 399 ARG A N 1
ATOM 2798 C CA . ARG A 1 364 ? -38.83200 23.62700 4.78500 1.000 63.01000 399 ARG A CA 1
ATOM 2799 C C . ARG A 1 364 ? -40.16800 23.16100 4.22900 1.000 63.09000 399 ARG A C 1
ATOM 2800 O O . ARG A 1 364 ? -40.24500 22.13200 3.54800 1.000 60.29000 399 ARG A O 1
ATOM 2808 N N . VAL A 1 365 ? -41.22000 23.91600 4.54800 1.000 57.33000 400 VAL A N 1
ATOM 2809 C CA . VAL A 1 365 ? -42.51700 23.77500 3.89500 1.000 57.62000 400 VAL A CA 1
ATOM 2810 C C . VAL A 1 365 ? -42.73500 24.98600 2.99300 1.000 61.63000 400 VAL A C 1
ATOM 2811 O O . VAL A 1 365 ? -42.79500 26.12600 3.47100 1.000 60.62000 400 VAL A O 1
ATOM 2815 N N . ASN A 1 366 ? -42.88900 24.73100 1.69800 1.000 55.65000 401 ASN A N 1
ATOM 2816 C CA . ASN A 1 366 ? -43.29700 25.73500 0.72500 1.000 58.50000 401 ASN A CA 1
ATOM 2817 C C . ASN A 1 366 ? -44.80000 25.61800 0.50400 1.000 58.82000 401 ASN A C 1
ATOM 2818 O O . ASN A 1 366 ? -45.31100 24.52400 0.24100 1.000 60.37000 401 ASN A O 1
ATOM 2823 N N . VAL A 1 367 ? -45.50300 26.73500 0.63900 1.000 56.06000 402 VAL A N 1
ATOM 2824 C CA . VAL A 1 367 ? -46.92800 26.80800 0.35200 1.000 57.42000 402 VAL A CA 1
ATOM 2825 C C . VAL A 1 367 ? -47.15000 27.72800 -0.84000 1.000 59.55000 402 VAL A C 1
ATOM 2826 O O . VAL A 1 367 ? -46.64300 28.85700 -0.87200 1.000 57.66000 402 VAL A O 1
ATOM 2830 N N . ILE A 1 368 ? -47.92700 27.25200 -1.80100 1.000 59.65000 403 ILE A N 1
ATOM 2831 C CA . ILE A 1 368 ? -48.24000 27.98600 -3.01300 1.000 58.86000 403 ILE A CA 1
ATOM 2832 C C . ILE A 1 368 ? -49.73700 28.22600 -3.03400 1.000 58.70000 403 ILE A C 1
ATOM 2833 O O . ILE A 1 368 ? -50.52100 27.27500 -3.18300 1.000 61.75000 403 ILE A O 1
ATOM 2838 N N . GLY A 1 369 ? -50.13600 29.49400 -2.88400 1.000 59.23000 404 GLY A N 1
ATOM 2839 C CA . GLY A 1 369 ? -51.47200 29.93900 -3.25400 1.000 56.26000 404 GLY A CA 1
ATOM 2840 C C . GLY A 1 369 ? -51.62400 30.08400 -4.76500 1.000 58.55000 404 GLY A C 1
ATOM 2841 O O . GLY A 1 369 ? -51.00900 30.95300 -5.38900 1.000 61.77000 404 GLY A O 1
ATOM 2842 N N . PHE A 1 370 ? -52.44200 29.23600 -5.37300 1.000 61.58000 405 PHE A N 1
ATOM 2843 C CA . PHE A 1 370 ? -52.57700 29.16700 -6.81900 1.000 57.39000 405 PHE A CA 1
ATOM 2844 C C . PHE A 1 370 ? -54.02800 29.49500 -7.19900 1.000 62.95000 405 PHE A C 1
ATOM 2845 O O . PHE A 1 370 ? -54.88300 28.61400 -7.31000 1.000 60.08000 405 PHE A O 1
ATOM 2853 N N . SER A 1 371 ? -54.30400 30.78200 -7.39400 1.000 63.70000 406 SER A N 1
ATOM 2854 C CA . SER A 1 371 ? -55.61800 31.22600 -7.83400 1.000 63.41000 406 SER A CA 1
ATOM 2855 C C . SER A 1 371 ? -55.49800 32.63600 -8.38500 1.000 61.48000 406 SER A C 1
ATOM 2856 O O . SER A 1 371 ? -54.72200 33.44000 -7.87000 1.000 57.31000 406 SER A O 1
ATOM 2859 N N . GLY A 1 372 ? -56.27300 32.92600 -9.42100 1.000 64.44000 407 GLY A N 1
ATOM 2860 C CA . GLY A 1 372 ? -56.45900 34.29100 -9.87300 1.000 64.05000 407 GLY A CA 1
ATOM 2861 C C . GLY A 1 372 ? -57.54500 35.03400 -9.13300 1.000 65.77000 407 GLY A C 1
ATOM 2862 O O . GLY A 1 372 ? -57.79700 36.21600 -9.39200 1.000 70.07000 407 GLY A O 1
ATOM 2863 N N . VAL A 1 373 ? -58.19300 34.37100 -8.18400 1.000 65.16000 408 VAL A N 1
ATOM 2864 C CA . VAL A 1 373 ? -59.28000 34.95700 -7.42400 1.000 60.63000 408 VAL A CA 1
ATOM 2865 C C . VAL A 1 373 ? -58.72000 35.35100 -6.05900 1.000 65.39000 408 VAL A C 1
ATOM 2866 O O . VAL A 1 373 ? -58.34200 34.48400 -5.25300 1.000 65.47000 408 VAL A O 1
ATOM 2870 N N . ASN A 1 374 ? -58.69000 36.66700 -5.81500 1.000 58.83000 409 ASN A N 1
ATOM 2871 C CA . ASN A 1 374 ? -58.05700 37.23200 -4.62400 1.000 61.76000 409 ASN A CA 1
ATOM 2872 C C . ASN A 1 374 ? -58.46300 36.51700 -3.35200 1.000 61.10000 409 ASN A C 1
ATOM 2873 O O . ASN A 1 374 ? -57.60100 36.10500 -2.57200 1.000 62.73000 409 ASN A O 1
ATOM 2878 N N . HIS A 1 375 ? -59.77500 36.39300 -3.10300 1.000 57.91000 410 HIS A N 1
ATOM 2879 C CA . HIS A 1 375 ? -60.21400 35.95200 -1.78800 1.000 56.52000 410 HIS A CA 1
ATOM 2880 C C . HIS A 1 375 ? -59.99700 34.46300 -1.58000 1.000 58.21000 410 HIS A C 1
ATOM 2881 O O . HIS A 1 375 ? -60.03200 34.00400 -0.43500 1.000 59.39000 410 HIS A O 1
ATOM 2888 N N . GLU A 1 376 ? -59.76000 33.70300 -2.65200 1.000 58.03000 411 GLU A N 1
ATOM 2889 C CA . GLU A 1 376 ? -59.54800 32.27100 -2.48300 1.000 60.80000 411 GLU A CA 1
ATOM 2890 C C . GLU A 1 376 ? -58.18500 31.97600 -1.88400 1.000 60.29000 411 GLU A C 1
ATOM 2891 O O . GLU A 1 376 ? -58.00300 30.93700 -1.25000 1.000 62.80000 411 GLU A O 1
ATOM 2897 N N . ILE A 1 377 ? -57.21200 32.85000 -2.07200 1.000 56.99000 412 ILE A N 1
ATOM 2898 C CA . ILE A 1 377 ? -55.91100 32.58300 -1.50800 1.000 59.02000 412 ILE A CA 1
ATOM 2899 C C . ILE A 1 377 ? -55.58600 33.57600 -0.39800 1.000 56.78000 412 ILE A C 1
ATOM 2900 O O . ILE A 1 377 ? -54.42600 33.71600 -0.01400 1.000 56.88000 412 ILE A O 1
ATOM 2905 N N . ALA A 1 378 ? -56.60500 34.26200 0.13200 1.000 55.74000 413 ALA A N 1
ATOM 2906 C CA . ALA A 1 378 ? -56.39300 35.25100 1.19600 1.000 58.83000 413 ALA A CA 1
ATOM 2907 C C . ALA A 1 378 ? -55.95100 34.64400 2.53700 1.000 58.67000 413 ALA A C 1
ATOM 2908 O O . ALA A 1 378 ? -55.62500 35.39300 3.46400 1.000 57.19000 413 ALA A O 1
ATOM 2910 N N . TYR A 1 379 ? -55.92300 33.32200 2.68100 1.000 59.91000 414 TYR A N 1
ATOM 2911 C CA . TYR A 1 379 ? -55.40200 32.72400 3.90300 1.000 56.85000 414 TYR A CA 1
ATOM 2912 C C . TYR A 1 379 ? -54.17300 31.87800 3.61900 1.000 61.02000 414 TYR A C 1
ATOM 2913 O O . TYR A 1 379 ? -53.77600 31.07100 4.45900 1.000 60.01000 414 TYR A O 1
ATOM 2922 N N . GLY A 1 380 ? -53.55700 32.06600 2.44800 1.000 59.10000 415 GLY A N 1
ATOM 2923 C CA . GLY A 1 380 ? -52.34800 31.32400 2.13500 1.000 60.62000 415 GLY A CA 1
ATOM 2924 C C . GLY A 1 380 ? -51.22600 31.62800 3.10500 1.000 59.46000 415 GLY A C 1
ATOM 2925 O O . GLY A 1 380 ? -50.62400 30.71600 3.67900 1.000 57.92000 415 GLY A O 1
ATOM 2926 N N . GLN A 1 381 ? -50.95500 32.92000 3.32900 1.000 59.01000 416 GLN A N 1
ATOM 2927 C CA . GLN A 1 381 ? -49.91000 33.30900 4.28000 1.000 60.88000 416 GLN A CA 1
ATOM 2928 C C . GLN A 1 381 ? -50.27500 32.86900 5.69300 1.000 58.42000 416 GLN A C 1
ATOM 2929 O O . GLN A 1 381 ? -49.41800 32.41400 6.45800 1.000 61.22000 416 GLN A O 1
ATOM 2935 N N . SER A 1 382 ? -51.54800 32.99100 6.04500 1.000 55.24000 417 SER A N 1
ATOM 2936 C CA . SER A 1 382 ? -52.01100 32.60600 7.36800 1.000 60.04000 417 SER A CA 1
ATOM 2937 C C . SER A 1 382 ? -51.79600 31.10800 7.61300 1.000 60.93000 417 SER A C 1
ATOM 2938 O O . SER A 1 382 ? -51.31000 30.69500 8.67900 1.000 58.32000 417 SER A O 1
ATOM 2941 N N . LEU A 1 383 ? -52.14000 30.28300 6.61900 1.000 56.81000 418 LEU A N 1
ATOM 2942 C CA . LEU A 1 383 ? -51.91100 28.84400 6.70000 1.000 56.66000 418 LEU A CA 1
ATOM 2943 C C . LEU A 1 383 ? -50.42800 28.52100 6.88700 1.000 56.88000 418 LEU A C 1
ATOM 2944 O O . LEU A 1 383 ? -50.05300 27.71900 7.75400 1.000 55.48000 418 LEU A O 1
ATOM 2949 N N . THR A 1 384 ? -49.57700 29.13800 6.06500 1.000 53.40000 419 THR A N 1
ATOM 2950 C CA . THR A 1 384 ? -48.13300 28.94600 6.13700 1.000 58.26000 419 THR A CA 1
ATOM 2951 C C . THR A 1 384 ? -47.59700 29.29500 7.52400 1.000 61.31000 419 THR A C 1
ATOM 2952 O O . THR A 1 384 ? -46.82800 28.52600 8.12100 1.000 59.43000 419 THR A O 1
ATOM 2956 N N . ASP A 1 385 ? -48.01100 30.44900 8.05400 1.000 56.35000 420 ASP A N 1
ATOM 2957 C CA . ASP A 1 385 ? -47.54000 30.88500 9.36300 1.000 58.96000 420 ASP A CA 1
ATOM 2958 C C . ASP A 1 385 ? -47.93000 29.89100 10.45100 1.000 61.36000 420 ASP A C 1
ATOM 2959 O O . ASP A 1 385 ? -47.13600 29.61500 11.35600 1.000 60.53000 420 ASP A O 1
ATOM 2964 N N . ARG A 1 386 ? -49.15700 29.35500 10.39200 1.000 56.99000 421 ARG A N 1
ATOM 2965 C CA . ARG A 1 386 ? -49.55300 28.33500 11.35800 1.000 61.74000 421 ARG A CA 1
ATOM 2966 C C . ARG A 1 386 ? -48.71100 27.07100 11.20000 1.000 57.35000 421 ARG A C 1
ATOM 2967 O O . ARG A 1 386 ? -48.24900 26.49800 12.19200 1.000 58.21000 421 ARG A O 1
ATOM 2975 N N . ILE A 1 387 ? -48.48900 26.62600 9.96000 1.000 59.04000 422 ILE A N 1
ATOM 2976 C CA . ILE A 1 387 ? -47.59900 25.48500 9.73700 1.000 56.73000 422 ILE A CA 1
ATOM 2977 C C . ILE A 1 387 ? -46.21500 25.76400 10.33300 1.000 58.82000 422 ILE A C 1
ATOM 2978 O O . ILE A 1 387 ? -45.54500 24.84800 10.82700 1.000 59.02000 422 ILE A O 1
ATOM 2983 N N . GLY A 1 388 ? -45.79100 27.03400 10.34200 1.000 54.89000 423 GLY A N 1
ATOM 2984 C CA . GLY A 1 388 ? -44.52000 27.45600 10.92000 1.000 53.41000 423 GLY A CA 1
ATOM 2985 C C . GLY A 1 388 ? -44.40000 27.25100 12.42500 1.000 59.55000 423 GLY A C 1
ATOM 2986 O O . GLY A 1 388 ? -43.28200 27.16900 12.93500 1.000 61.93000 423 GLY A O 1
ATOM 2987 N N . GLU A 1 389 ? -45.52000 27.14100 13.14400 1.000 57.91000 424 GLU A N 1
ATOM 2988 C CA . GLU A 1 389 ? -45.46100 26.74800 14.55100 1.000 61.75000 424 GLU A CA 1
ATOM 2989 C C . GLU A 1 389 ? -44.77300 25.40600 14.76400 1.000 62.87000 424 GLU A C 1
ATOM 2990 O O . GLU A 1 389 ? -44.31000 25.13700 15.87900 1.000 66.03000 424 GLU A O 1
ATOM 2996 N N . GLY A 1 390 ? -44.71100 24.55300 13.73700 1.000 54.86000 425 GLY A N 1
ATOM 2997 C CA . GLY A 1 390 ? -43.97700 23.31600 13.89300 1.000 59.88000 425 GLY A CA 1
ATOM 2998 C C . GLY A 1 390 ? -42.45800 23.44000 13.88600 1.000 67.41000 425 GLY A C 1
ATOM 2999 O O . GLY A 1 390 ? -41.77500 22.41100 13.92500 1.000 61.04000 425 GLY A O 1
ATOM 3000 N N . GLY A 1 391 ? -41.90800 24.66700 13.76900 1.000 64.52000 426 GLY A N 1
ATOM 3001 C CA . GLY A 1 391 ? -40.49500 24.91900 13.98100 1.000 57.11000 426 GLY A CA 1
ATOM 3002 C C . GLY A 1 391 ? -39.60200 24.86300 12.75300 1.000 64.01000 426 GLY A C 1
ATOM 3003 O O . GLY A 1 391 ? -38.41600 25.18800 12.86700 1.000 68.93000 426 GLY A O 1
ATOM 3004 N N . MET A 1 392 ? -40.10500 24.44000 11.59400 1.000 62.17000 427 MET A N 1
ATOM 3005 C CA . MET A 1 392 ? -39.27400 24.42600 10.40000 1.000 61.59000 427 MET A CA 1
ATOM 3006 C C . MET A 1 392 ? -39.39600 25.76000 9.66100 1.000 62.47000 427 MET A C 1
ATOM 3007 O O . MET A 1 392 ? -40.27500 26.57500 9.93700 1.000 63.42000 427 MET A O 1
ATOM 3012 N N . GLU A 1 393 ? -38.51100 25.96300 8.69000 1.000 62.20000 428 GLU A N 1
ATOM 3013 C CA . GLU A 1 393 ? -38.65100 27.09600 7.78700 1.000 66.31000 428 GLU A CA 1
ATOM 3014 C C . GLU A 1 393 ? -39.92100 26.94500 6.96300 1.000 65.46000 428 GLU A C 1
ATOM 3015 O O . GLU A 1 393 ? -40.27200 25.84300 6.53300 1.000 66.03000 428 GLU A O 1
ATOM 3021 N N . THR A 1 394 ? -40.61900 28.05600 6.75000 1.000 63.58000 429 THR A N 1
ATOM 3022 C CA . THR A 1 394 ? -41.77100 28.08500 5.86300 1.000 59.68000 429 THR A CA 1
ATOM 3023 C C . THR A 1 394 ? -41.67000 29.28100 4.93400 1.000 62.73000 429 THR A C 1
ATOM 3024 O O . THR A 1 394 ? -41.02900 30.28300 5.24900 1.000 68.03000 429 THR A O 1
ATOM 3028 N N . LYS A 1 395 ? -42.33100 29.17100 3.79000 1.000 60.59000 430 LYS A N 1
ATOM 3029 C CA . LYS A 1 395 ? -42.32100 30.23700 2.80000 1.000 63.80000 430 LYS A CA 1
ATOM 3030 C C . LYS A 1 395 ? -43.62100 30.18000 2.01600 1.000 59.32000 430 LYS A C 1
ATOM 3031 O O . LYS A 1 395 ? -43.93100 29.15700 1.39200 1.000 54.55000 430 LYS A O 1
ATOM 3037 N N . TYR A 1 396 ? -44.36100 31.28300 2.02500 1.000 60.94000 431 TYR A N 1
ATOM 3038 C CA . TYR A 1 396 ? -45.57800 31.40800 1.24100 1.000 59.09000 431 TYR A CA 1
ATOM 3039 C C . TYR A 1 396 ? -45.33500 32.21200 -0.03300 1.000 61.54000 431 TYR A C 1
ATOM 3040 O O . TYR A 1 396 ? -44.66900 33.24700 -0.00900 1.000 64.36000 431 TYR A O 1
ATOM 3049 N N . VAL A 1 397 ? -45.91100 31.74500 -1.13900 1.000 58.50000 432 VAL A N 1
ATOM 3050 C CA . VAL A 1 397 ? -45.87300 32.43100 -2.42200 1.000 61.63000 432 VAL A CA 1
ATOM 3051 C C . VAL A 1 397 ? -47.24300 32.29100 -3.07100 1.000 63.56000 432 VAL A C 1
ATOM 3052 O O . VAL A 1 397 ? -47.82400 31.20100 -3.06900 1.000 60.74000 432 VAL A O 1
ATOM 3056 N N . SER A 1 398 ? -47.76200 33.38500 -3.64100 1.000 58.16000 433 SER A N 1
ATOM 3057 C CA . SER A 1 398 ? -48.97800 33.31900 -4.44700 1.000 61.19000 433 SER A CA 1
ATOM 3058 C C . SER A 1 398 ? -48.62200 33.32400 -5.92500 1.000 64.23000 433 SER A C 1
ATOM 3059 O O . SER A 1 398 ? -47.75000 34.07900 -6.36000 1.000 64.36000 433 SER A O 1
ATOM 3062 N N . ALA A 1 399 ? -49.27500 32.44800 -6.67800 1.000 63.55000 434 ALA A N 1
ATOM 3063 C CA . ALA A 1 399 ? -49.10800 32.32600 -8.11900 1.000 65.08000 434 ALA A CA 1
ATOM 3064 C C . ALA A 1 399 ? -50.48400 32.55100 -8.71600 1.000 65.87000 434 ALA A C 1
ATOM 3065 O O . ALA A 1 399 ? -51.34700 31.66800 -8.64200 1.000 66.54000 434 ALA A O 1
ATOM 3067 N N . THR A 1 400 ? -50.69400 33.72700 -9.29200 1.000 67.71000 435 THR A N 1
ATOM 3068 C CA . THR A 1 400 ? -51.99800 34.08800 -9.82400 1.000 68.66000 435 THR A CA 1
ATOM 3069 C C . THR A 1 400 ? -52.14500 33.80600 -11.31700 1.000 69.68000 435 THR A C 1
ATOM 3070 O O . THR A 1 400 ? -53.22100 34.05000 -11.87000 1.000 68.19000 435 THR A O 1
ATOM 3074 N N . ASN A 1 401 ? -51.11600 33.29300 -11.98700 1.000 68.05000 436 ASN A N 1
ATOM 3075 C CA . ASN A 1 401 ? -51.28200 32.92400 -13.38800 1.000 70.75000 436 ASN A CA 1
ATOM 3076 C C . ASN A 1 401 ? -50.33400 31.78100 -13.72600 1.000 73.28000 436 ASN A C 1
ATOM 3077 O O . ASN A 1 401 ? -49.55500 31.32400 -12.88800 1.000 69.98000 436 ASN A O 1
ATOM 3082 N N . GLU A 1 402 ? -50.39100 31.35000 -14.98800 1.000 75.45000 437 GLU A N 1
ATOM 3083 C CA . GLU A 1 402 ? -49.68600 30.14500 -15.41400 1.000 80.28000 437 GLU A CA 1
ATOM 3084 C C . GLU A 1 402 ? -48.17200 30.28300 -15.27900 1.000 80.45000 437 GLU A C 1
ATOM 3085 O O . GLU A 1 402 ? -47.48600 29.29400 -14.99000 1.000 81.34000 437 GLU A O 1
ATOM 3091 N N . GLU A 1 403 ? -47.62700 31.48500 -15.47600 1.000 77.59000 438 GLU A N 1
ATOM 3092 C CA . GLU A 1 403 ? -46.17800 31.63400 -15.44600 1.000 76.58000 438 GLU A CA 1
ATOM 3093 C C . GLU A 1 403 ? -45.65500 31.98900 -14.06500 1.000 73.19000 438 GLU A C 1
ATOM 3094 O O . GLU A 1 403 ? -44.48800 31.70600 -13.75500 1.000 74.22000 438 GLU A O 1
ATOM 3100 N N . ALA A 1 404 ? -46.49100 32.59000 -13.22300 1.000 70.38000 439 ALA A N 1
ATOM 3101 C CA . ALA A 1 404 ? -46.14000 32.68700 -11.81400 1.000 74.07000 439 ALA A CA 1
ATOM 3102 C C . ALA A 1 404 ? -45.90300 31.29500 -11.22900 1.000 67.52000 439 ALA A C 1
ATOM 3103 O O . ALA A 1 404 ? -44.91300 31.06000 -10.52600 1.000 70.54000 439 ALA A O 1
ATOM 3105 N N . LEU A 1 405 ? -46.77400 30.34400 -11.55400 1.000 66.86000 440 LEU A N 1
ATOM 3106 C CA . LEU A 1 405 ? -46.60200 28.99700 -11.02400 1.000 67.89000 440 LEU A CA 1
ATOM 3107 C C . LEU A 1 405 ? -45.27700 28.39300 -11.48200 1.000 71.23000 440 LEU A C 1
ATOM 3108 O O . LEU A 1 405 ? -44.49400 27.89100 -10.66100 1.000 71.37000 440 LEU A O 1
ATOM 3113 N N . GLN A 1 406 ? -44.97900 28.47400 -12.78400 1.000 72.16000 441 GLN A N 1
ATOM 3114 C CA . GLN A 1 406 ? -43.71600 27.92100 -13.27100 1.000 69.13000 441 GLN A CA 1
ATOM 3115 C C . GLN A 1 406 ? -42.50800 28.63100 -12.65200 1.000 69.82000 441 GLN A C 1
ATOM 3116 O O . GLN A 1 406 ? -41.49700 27.99300 -12.32900 1.000 71.69000 441 GLN A O 1
ATOM 3122 N N . LYS A 1 407 ? -42.60500 29.94200 -12.43500 1.000 67.32000 442 LYS A N 1
ATOM 3123 C CA . LYS A 1 407 ? -41.51700 30.63300 -11.75500 1.000 70.86000 442 LYS A CA 1
ATOM 3124 C C . LYS A 1 407 ? -41.38000 30.17300 -10.30000 1.000 75.74000 442 LYS A C 1
ATOM 3125 O O . LYS A 1 407 ? -40.25900 29.94700 -9.82100 1.000 74.03000 442 LYS A O 1
ATOM 3131 N N . THR A 1 408 ? -42.50500 30.04500 -9.57800 1.000 74.13000 443 THR A N 1
ATOM 3132 C CA . THR A 1 408 ? -42.45800 29.56500 -8.19500 1.000 68.86000 443 THR A CA 1
ATOM 3133 C C . THR A 1 408 ? -41.84400 28.17100 -8.11300 1.000 67.91000 443 THR A C 1
ATOM 3134 O O . THR A 1 408 ? -41.01000 27.89800 -7.23600 1.000 65.46000 443 THR A O 1
ATOM 3138 N N . PHE A 1 409 ? -42.23500 27.27500 -9.02300 1.000 65.17000 444 PHE A N 1
ATOM 3139 C CA . PHE A 1 409 ? -41.62000 25.95200 -9.05000 1.000 68.44000 444 PHE A CA 1
ATOM 3140 C C . PHE A 1 409 ? -40.11000 26.05100 -9.28100 1.000 74.84000 444 PHE A C 1
ATOM 3141 O O . PHE A 1 409 ? -39.31700 25.45100 -8.54300 1.000 74.04000 444 PHE A O 1
ATOM 3149 N N . SER A 1 410 ? -39.69000 26.86000 -10.26400 1.000 75.44000 445 SER A N 1
ATOM 3150 C CA . SER A 1 410 ? -38.26200 26.99000 -10.56100 1.000 73.39000 445 SER A CA 1
ATOM 3151 C C . SER A 1 410 ? -37.50100 27.55100 -9.36600 1.000 72.76000 445 SER A C 1
ATOM 3152 O O . SER A 1 410 ? -36.42300 27.06400 -9.00800 1.000 76.64000 445 SER A O 1
ATOM 3155 N N . ASP A 1 411 ? -38.05200 28.58000 -8.72900 1.000 71.14000 446 ASP A N 1
ATOM 3156 C CA . ASP A 1 411 ? -37.42300 29.14200 -7.54100 1.000 74.75000 446 ASP A CA 1
ATOM 3157 C C . ASP A 1 411 ? -37.28600 28.09900 -6.43300 1.000 77.85000 446 ASP A C 1
ATOM 3158 O O . ASP A 1 411 ? -36.28200 28.08600 -5.71100 1.000 76.63000 446 ASP A O 1
ATOM 3163 N N . ILE A 1 412 ? -38.28000 27.21500 -6.28200 1.000 70.34000 447 ILE A N 1
ATOM 3164 C CA . ILE A 1 412 ? -38.19400 26.20500 -5.23000 1.000 74.73000 447 ILE A CA 1
ATOM 3165 C C . ILE A 1 412 ? -37.07700 25.21700 -5.54400 1.000 71.13000 447 ILE A C 1
ATOM 3166 O O . ILE A 1 412 ? -36.28500 24.85900 -4.66200 1.000 69.91000 447 ILE A O 1
ATOM 3171 N N . LYS A 1 413 ? -36.97000 24.79600 -6.80800 1.000 71.15000 448 LYS A N 1
ATOM 3172 C CA . LYS A 1 413 ? -35.82500 23.99600 -7.24000 1.000 75.00000 448 LYS A CA 1
ATOM 3173 C C . LYS A 1 413 ? -34.51100 24.70400 -6.92700 1.000 76.63000 448 LYS A C 1
ATOM 3174 O O . LYS A 1 413 ? -33.61500 24.12900 -6.29700 1.000 79.24000 448 LYS A O 1
ATOM 3180 N N . LYS A 1 414 ? -34.38100 25.96200 -7.35300 1.000 76.34000 449 LYS A N 1
ATOM 3181 C CA . LYS A 1 414 ? -33.14500 26.70200 -7.10100 1.000 78.10000 449 LYS A CA 1
ATOM 3182 C C . LYS A 1 414 ? -32.80300 26.73200 -5.61200 1.000 80.99000 449 LYS A C 1
ATOM 3183 O O . LYS A 1 414 ? -31.62900 26.66700 -5.22900 1.000 83.75000 449 LYS A O 1
ATOM 3189 N N . GLN A 1 415 ? -33.81800 26.83100 -4.75500 1.000 80.23000 450 GLN A N 1
ATOM 3190 C CA . GLN A 1 415 ? -33.55000 26.94700 -3.32800 1.000 81.38000 450 GLN A CA 1
ATOM 3191 C C . GLN A 1 415 ? -33.18200 25.60600 -2.69900 1.000 78.34000 450 GLN A C 1
ATOM 3192 O O . GLN A 1 415 ? -32.42500 25.57300 -1.72500 1.000 75.62000 450 GLN A O 1
ATOM 3198 N N . ILE A 1 416 ? -33.70500 24.49700 -3.22600 1.000 77.24000 451 ILE A N 1
ATOM 3199 C CA . ILE A 1 416 ? -33.30700 23.18900 -2.71900 1.000 76.05000 451 ILE A CA 1
ATOM 3200 C C . ILE A 1 416 ? -31.87400 22.89400 -3.12800 1.000 77.24000 451 ILE A C 1
ATOM 3201 O O . ILE A 1 416 ? -31.04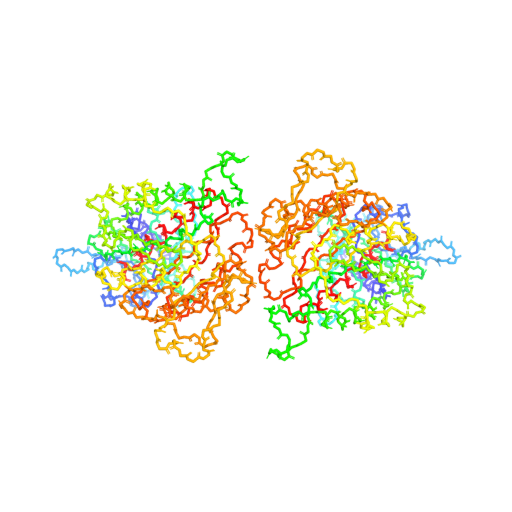700 22.46800 -2.31000 1.000 75.57000 451 ILE A O 1
ATOM 3206 N N . GLN A 1 417 ? -31.56300 23.13700 -4.40500 1.000 84.01000 452 GLN A N 1
ATOM 3207 C CA . GLN A 1 417 ? -30.19100 23.05200 -4.88900 1.000 79.50000 452 GLN A CA 1
ATOM 3208 C C . GLN A 1 417 ? -29.23000 23.80800 -3.97800 1.000 80.78000 452 GLN A C 1
ATOM 3209 O O . GLN A 1 417 ? -28.13100 23.32500 -3.68900 1.000 84.33000 452 GLN A O 1
ATOM 3215 N N . GLN A 1 418 ? -29.64400 24.97200 -3.47500 1.000 78.47000 453 GLN A N 1
ATOM 3216 C CA . GLN A 1 418 ? -28.75700 25.77400 -2.64300 1.000 79.52000 453 GLN A CA 1
ATOM 3217 C C . GLN A 1 418 ? -28.66700 25.28000 -1.20100 1.000 84.46000 453 GLN A C 1
ATOM 3218 O O . GLN A 1 418 ? -27.60900 25.41800 -0.57400 1.000 84.23000 453 GLN A O 1
ATOM 3224 N N . ASP A 1 419 ? -29.75200 24.73900 -0.63700 1.000 84.23000 454 ASP A N 1
ATOM 3225 C CA . ASP A 1 419 ? -29.62100 24.02300 0.63000 1.000 79.98000 454 ASP A CA 1
ATOM 3226 C C . ASP A 1 419 ? -28.64800 22.86200 0.49300 1.000 77.99000 454 ASP A C 1
ATOM 3227 O O . ASP A 1 419 ? -27.80300 22.64300 1.36800 1.000 80.94000 454 ASP A O 1
ATOM 3232 N N . LEU A 1 420 ? -28.75900 22.11100 -0.60600 1.000 78.03000 455 LEU A N 1
ATOM 3233 C CA . LEU A 1 420 ? -27.86300 20.98900 -0.86200 1.000 78.76000 455 LEU A CA 1
ATOM 3234 C C . LEU A 1 420 ? -26.40500 21.43700 -0.89000 1.000 85.69000 455 LEU A C 1
ATOM 3235 O O . LEU A 1 420 ? -25.55400 20.86900 -0.19500 1.000 86.63000 455 LEU A O 1
ATOM 3240 N N . TRP A 1 421 ? -26.10000 22.45500 -1.70100 1.000 84.71000 456 TRP A N 1
ATOM 3241 C CA . TRP A 1 421 ? -24.75200 23.01500 -1.72700 1.000 84.79000 456 TRP A CA 1
ATOM 3242 C C . TRP A 1 421 ? -24.31200 23.46300 -0.34200 1.000 84.08000 456 TRP A C 1
ATOM 3243 O O . TRP A 1 421 ? -23.19000 23.17600 0.08900 1.000 86.94000 456 TRP A O 1
ATOM 3254 N N . PHE A 1 422 ? -25.19800 24.13700 0.38300 1.000 85.90000 457 PHE A N 1
ATOM 3255 C CA . PHE A 1 422 ? -24.81200 24.73800 1.65200 1.000 85.63000 457 PHE A CA 1
ATOM 3256 C C . PHE A 1 422 ? -24.51800 23.69300 2.71700 1.000 89.77000 457 PHE A C 1
ATOM 3257 O O . PHE A 1 422 ? -23.71600 23.94900 3.62600 1.000 92.34000 457 PHE A O 1
ATOM 3265 N N . VAL A 1 423 ? -25.15900 22.52800 2.63800 1.000 87.38000 458 VAL A N 1
ATOM 3266 C CA . VAL A 1 423 ? -24.98900 21.51900 3.67900 1.000 90.64000 458 VAL A CA 1
ATOM 3267 C C . VAL A 1 423 ? -23.83100 20.57400 3.35800 1.000 89.00000 458 VAL A C 1
ATOM 3268 O O . VAL A 1 423 ? -23.15500 20.09000 4.27400 1.000 87.12000 458 VAL A O 1
ATOM 3272 N N . SER A 1 424 ? -23.56700 20.32200 2.07300 1.000 86.57000 459 SER A N 1
ATOM 3273 C CA . SER A 1 424 ? -22.32800 19.65800 1.70500 1.000 88.23000 459 SER A CA 1
ATOM 3274 C C . SER A 1 424 ? -21.11200 20.52900 2.00200 1.000 89.53000 459 SER A C 1
ATOM 3275 O O . SER A 1 424 ? -19.99200 20.01500 2.09100 1.000 90.27000 459 SER A O 1
ATOM 3278 N N . GLY A 1 425 ? -21.31000 21.82700 2.20200 1.000 91.22000 460 GLY A N 1
ATOM 3279 C CA . GLY A 1 425 ? -20.21000 22.74000 2.39800 1.000 92.65000 460 GLY A CA 1
ATOM 3280 C C . GLY A 1 425 ? -19.38000 22.45500 3.63300 1.000 95.65000 460 GLY A C 1
ATOM 3281 O O . GLY A 1 425 ? -19.68100 21.56600 4.43600 1.000 100.32000 460 GLY A O 1
ATOM 3282 N N . PRO A 1 426 ? -18.30300 23.22400 3.80700 1.000 97.39000 461 PRO A N 1
ATOM 3283 C CA . PRO A 1 426 ? -17.36800 23.08300 4.93300 1.000 98.56000 461 PRO A CA 1
ATOM 3284 C C . PRO A 1 426 ? -18.02100 23.31500 6.29400 1.000 94.66000 461 PRO A C 1
ATOM 3285 O O . PRO A 1 426 ? -18.51800 24.41500 6.52600 1.000 98.48000 461 PRO A O 1
ATOM 3289 N N . GLU B 1 7 ? -10.68200 91.08600 1.15600 1.000 124.66000 42 GLU B N 1
ATOM 3290 C CA . GLU B 1 7 ? -10.93200 92.00500 2.26500 1.000 127.88000 42 GLU B CA 1
ATOM 3291 C C . GLU B 1 7 ? -12.14000 92.86100 1.90200 1.000 127.62000 42 GLU B C 1
ATOM 3292 O O . GLU B 1 7 ? -13.07500 93.02000 2.69700 1.000 123.86000 42 GLU B O 1
ATOM 3298 N N . ARG B 1 8 ? -12.12300 93.41500 0.69300 1.000 129.38000 43 ARG B N 1
ATOM 3299 C CA . ARG B 1 8 ? -13.28600 94.14400 0.20900 1.000 128.42000 43 ARG B CA 1
ATOM 3300 C C . ARG B 1 8 ? -14.33300 93.19800 -0.37000 1.000 124.41000 43 ARG B C 1
ATOM 3301 O O . ARG B 1 8 ? -15.45500 93.63000 -0.65700 1.000 121.23000 43 ARG B O 1
ATOM 3309 N N . GLU B 1 9 ? -13.98300 91.91700 -0.54100 1.000 122.54000 44 GLU B N 1
ATOM 3310 C CA . GLU B 1 9 ? -14.98900 90.87700 -0.73200 1.000 119.82000 44 GLU B CA 1
ATOM 3311 C C . GLU B 1 9 ? -15.67100 90.50700 0.58200 1.000 118.77000 44 GLU B C 1
ATOM 3312 O O . GLU B 1 9 ? -16.84500 90.12100 0.57900 1.000 116.77000 44 GLU B O 1
ATOM 3318 N N . ALA B 1 10 ? -14.95100 90.60200 1.70700 1.000 118.57000 45 ALA B N 1
ATOM 3319 C CA . ALA B 1 10 ? -15.49900 90.20900 3.00100 1.000 111.99000 45 ALA B CA 1
ATOM 3320 C C . ALA B 1 10 ? -16.76100 90.97700 3.34900 1.000 112.45000 45 ALA B C 1
ATOM 3321 O O . ALA B 1 10 ? -17.57700 90.47700 4.13300 1.000 110.56000 45 ALA B O 1
ATOM 3323 N N . SER B 1 11 ? -16.93600 92.18200 2.80000 1.000 114.53000 46 SER B N 1
ATOM 3324 C CA . SER B 1 11 ? -18.15900 92.94100 3.01300 1.000 109.89000 46 SER B CA 1
ATOM 3325 C C . SER B 1 11 ? -19.31800 92.43100 2.17100 1.000 106.23000 46 SER B C 1
ATOM 3326 O O . SER B 1 11 ? -20.47400 92.62700 2.56400 1.000 98.94000 46 SER B O 1
ATOM 3329 N N . ILE B 1 12 ? -19.03500 91.79400 1.02900 1.000 106.64000 47 ILE B N 1
ATOM 3330 C CA . ILE B 1 12 ? -20.08500 91.14200 0.25000 1.000 106.33000 47 ILE B CA 1
ATOM 3331 C C . ILE B 1 12 ? -20.60900 89.92200 0.99900 1.000 103.91000 47 ILE B C 1
ATOM 3332 O O . ILE B 1 12 ? -21.82200 89.67600 1.06300 1.000 99.48000 47 ILE B O 1
ATOM 3337 N N . GLN B 1 13 ? -19.69200 89.14600 1.58100 1.000 103.80000 48 GLN B N 1
ATOM 3338 C CA . GLN B 1 13 ? -20.05100 87.99900 2.40300 1.000 99.93000 48 GLN B CA 1
ATOM 3339 C C . GLN B 1 13 ? -20.97200 88.40200 3.54300 1.000 97.97000 48 GLN B C 1
ATOM 3340 O O . GLN B 1 13 ? -21.95200 87.71000 3.83800 1.000 97.90000 48 GLN B O 1
ATOM 3346 N N . ALA B 1 14 ? -20.67300 89.52500 4.19600 1.000 100.17000 49 ALA B N 1
ATOM 3347 C CA . ALA B 1 14 ? -21.49900 89.99100 5.30200 1.000 93.09000 49 ALA B CA 1
ATOM 3348 C C . ALA B 1 14 ? -22.84200 90.52100 4.82500 1.000 91.28000 49 ALA B C 1
ATOM 3349 O O . ALA B 1 14 ? -23.83000 90.43500 5.56000 1.000 92.60000 49 ALA B O 1
ATOM 3351 N N . GLU B 1 15 ? -22.90400 91.08800 3.61800 1.000 94.36000 50 GLU B N 1
ATOM 3352 C CA . GLU B 1 15 ? -24.18500 91.58000 3.12500 1.000 94.65000 50 GLU B CA 1
ATOM 3353 C C . GLU B 1 15 ? -25.13100 90.42800 2.81900 1.000 92.72000 50 GLU B C 1
ATOM 3354 O O . GLU B 1 15 ? -26.32700 90.50700 3.12400 1.000 92.46000 50 GLU B O 1
ATOM 3360 N N . MET B 1 16 ? -24.61500 89.34100 2.23900 1.000 89.44000 51 MET B N 1
ATOM 3361 C CA . MET B 1 16 ? -25.47500 88.19300 1.97300 1.000 90.37000 51 MET B CA 1
ATOM 3362 C C . MET B 1 16 ? -26.01900 87.57700 3.26400 1.000 88.79000 51 MET B C 1
ATOM 3363 O O . MET B 1 16 ? -27.20700 87.23500 3.33300 1.000 84.67000 51 MET B O 1
ATOM 3368 N N . ARG B 1 17 ? -25.18400 87.45800 4.30800 1.000 84.38000 52 ARG B N 1
ATOM 3369 C CA . ARG B 1 17 ? -25.68000 86.93100 5.58000 1.000 86.45000 52 ARG B CA 1
ATOM 3370 C C . ARG B 1 17 ? -26.79200 87.80700 6.15000 1.000 88.72000 52 ARG B C 1
ATOM 3371 O O . ARG B 1 17 ? -27.79700 87.29000 6.65400 1.000 85.89000 52 ARG B O 1
ATOM 3379 N N . THR B 1 18 ? -26.63300 89.13500 6.09300 1.000 87.04000 53 THR B N 1
ATOM 3380 C CA . THR B 1 18 ? -27.67100 90.00500 6.64400 1.000 87.10000 53 THR B CA 1
ATOM 3381 C C . THR B 1 18 ? -28.93600 89.92800 5.79800 1.000 82.47000 53 THR B C 1
ATOM 3382 O O . THR B 1 18 ? -30.05300 89.89600 6.32100 1.000 78.81000 53 THR B O 1
ATOM 3386 N N . SER B 1 19 ? -28.77800 89.89500 4.47700 1.000 83.75000 54 SER B N 1
ATOM 3387 C CA . SER B 1 19 ? -29.92300 89.68300 3.60100 1.000 86.57000 54 SER B CA 1
ATOM 3388 C C . SER B 1 19 ? -30.66100 88.39400 3.95300 1.000 82.64000 54 SER B C 1
ATOM 3389 O O . SER B 1 19 ? -31.89500 88.37900 4.02700 1.000 81.53000 54 SER B O 1
ATOM 3392 N N . MET B 1 20 ? -29.91700 87.31200 4.20700 1.000 82.55000 55 MET B N 1
ATOM 3393 C CA . MET B 1 20 ? -30.54200 86.04200 4.55500 1.000 78.42000 55 MET B CA 1
ATOM 3394 C C . MET B 1 20 ? -31.18400 86.09000 5.93400 1.000 78.49000 55 MET B C 1
ATOM 3395 O O . MET B 1 20 ? -32.22000 85.44700 6.15900 1.000 73.26000 55 MET B O 1
ATOM 3400 N N . GLN B 1 21 ? -30.59000 86.84500 6.86300 1.000 77.62000 56 GLN B N 1
ATOM 3401 C CA . GLN B 1 21 ? -31.21400 87.03600 8.16600 1.000 76.08000 56 GLN B CA 1
ATOM 3402 C C . GLN B 1 21 ? -32.51700 87.81300 8.04200 1.000 76.78000 56 GLN B C 1
ATOM 3403 O O . GLN B 1 21 ? -33.47500 87.54500 8.77400 1.000 77.85000 56 GLN B O 1
ATOM 3409 N N . TYR B 1 22 ? -32.58100 88.76700 7.11100 1.000 76.13000 57 TYR B N 1
ATOM 3410 C CA . TYR B 1 22 ? -33.84400 89.45500 6.85500 1.000 87.24000 57 TYR B CA 1
ATOM 3411 C C . TYR B 1 22 ? -34.90900 88.47100 6.40300 1.000 82.24000 57 TYR B C 1
ATOM 3412 O O . TYR B 1 22 ? -35.99800 88.41000 6.98600 1.000 77.72000 57 TYR B O 1
ATOM 3421 N N . VAL B 1 23 ? -34.59500 87.67800 5.37200 1.000 79.34000 58 VAL B N 1
ATOM 3422 C CA . VAL B 1 23 ? -35.48300 86.60400 4.92600 1.000 77.49000 58 VAL B CA 1
ATOM 3423 C C . VAL B 1 23 ? -35.90500 85.72900 6.10200 1.000 79.94000 58 VAL B C 1
ATOM 3424 O O . VAL B 1 23 ? -37.10100 85.52400 6.34600 1.000 81.25000 58 VAL B O 1
ATOM 3428 N N . ASP B 1 24 ? -34.93300 85.20800 6.86500 1.000 74.68000 59 ASP B N 1
ATOM 3429 C CA . ASP B 1 24 ? -35.30100 84.32800 7.97600 1.000 75.48000 59 ASP B CA 1
ATOM 3430 C C . ASP B 1 24 ? -36.15700 85.05100 9.00700 1.000 79.95000 59 ASP B C 1
ATOM 3431 O O . ASP B 1 24 ? -37.02900 84.43800 9.63700 1.000 77.35000 59 ASP B O 1
ATOM 3436 N N . ARG B 1 25 ? -35.93600 86.35000 9.19100 1.000 78.47000 60 ARG B N 1
ATOM 3437 C CA . ARG B 1 25 ? -36.72700 87.07700 10.17400 1.000 83.19000 60 ARG B CA 1
ATOM 3438 C C . ARG B 1 25 ? -38.16000 87.24300 9.68900 1.000 84.12000 60 ARG B C 1
ATOM 3439 O O . ARG B 1 25 ? -39.11300 86.96800 10.43000 1.000 82.42000 60 ARG B O 1
ATOM 3447 N N . THR B 1 26 ? -38.33500 87.66300 8.43200 1.000 80.63000 61 THR B N 1
ATOM 3448 C CA . THR B 1 26 ? -39.68600 87.82400 7.91400 1.000 84.45000 61 THR B CA 1
ATOM 3449 C C . THR B 1 26 ? -40.36900 86.47300 7.69600 1.000 86.19000 61 THR B C 1
ATOM 3450 O O . THR B 1 26 ? -41.59800 86.37800 7.81200 1.000 89.26000 61 THR B O 1
ATOM 3454 N N . VAL B 1 27 ? -39.59100 85.41400 7.45300 1.000 82.99000 62 VAL B N 1
ATOM 3455 C CA . VAL B 1 27 ? -40.14600 84.06400 7.34600 1.000 81.04000 62 VAL B CA 1
ATOM 3456 C C . VAL B 1 27 ? -40.62300 83.55600 8.70200 1.000 84.03000 62 VAL B C 1
ATOM 3457 O O . VAL B 1 27 ? -41.62500 82.83100 8.79500 1.000 78.62000 62 VAL B O 1
ATOM 3461 N N . GLY B 1 28 ? -39.89200 83.89500 9.76900 1.000 85.79000 63 GLY B N 1
ATOM 3462 C CA . GLY B 1 28 ? -40.14500 83.38700 11.11000 1.000 77.54000 63 GLY B CA 1
ATOM 3463 C C . GLY B 1 28 ? -41.44700 83.84900 11.73000 1.000 84.81000 63 GLY B C 1
ATOM 3464 O O . GLY B 1 28 ? -41.85000 83.29300 12.76000 1.000 84.81000 63 GLY B O 1
ATOM 3465 N N . LYS B 1 29 ? -42.11700 84.83500 11.13000 1.000 82.41000 64 LYS B N 1
ATOM 3466 C CA . LYS B 1 29 ? -43.41800 85.29200 11.60100 1.000 89.07000 64 LYS B CA 1
ATOM 3467 C C . LYS B 1 29 ? -44.54400 84.98200 10.61000 1.000 91.64000 64 LYS B C 1
ATOM 3468 O O . LYS B 1 29 ? -45.57400 85.66300 10.60500 1.000 95.25000 64 LYS B O 1
ATOM 3474 N N . ALA B 1 30 ? -44.37500 83.96600 9.77000 1.000 92.56000 65 ALA B N 1
ATOM 3475 C CA . ALA B 1 30 ? -45.40300 83.58400 8.81000 1.000 91.29000 65 ALA B CA 1
ATOM 3476 C C . ALA B 1 30 ? -46.26000 82.45700 9.37500 1.000 88.57000 65 ALA B C 1
ATOM 3477 O O . ALA B 1 30 ? -45.75700 81.55700 10.05600 1.000 84.02000 65 ALA B O 1
ATOM 3479 N N . THR B 1 31 ? -47.56600 82.51700 9.10700 1.000 90.70000 66 THR B N 1
ATOM 3480 C CA . THR B 1 31 ? -48.46600 81.47100 9.57900 1.000 89.95000 66 THR B CA 1
ATOM 3481 C C . THR B 1 31 ? -48.77900 80.43500 8.50700 1.000 81.52000 66 THR B C 1
ATOM 3482 O O . THR B 1 31 ? -49.44700 79.44200 8.80400 1.000 82.11000 66 THR B O 1
ATOM 3486 N N . SER B 1 32 ? -48.31700 80.64300 7.28000 1.000 79.49000 67 SER B N 1
ATOM 3487 C CA . SER B 1 32 ? -48.33600 79.59900 6.26400 1.000 82.46000 67 SER B CA 1
ATOM 3488 C C . SER B 1 32 ? -47.27700 79.95400 5.23600 1.000 78.17000 67 SER B C 1
ATOM 3489 O O . SER B 1 32 ? -47.09500 81.12600 4.90900 1.000 80.93000 67 SER B O 1
ATOM 3492 N N . ILE B 1 33 ? -46.58600 78.93900 4.74100 1.000 75.19000 68 ILE B N 1
ATOM 3493 C CA . ILE B 1 33 ? -45.45700 79.11200 3.84600 1.000 77.88000 68 ILE B CA 1
ATOM 3494 C C . ILE B 1 33 ? -45.63900 78.15700 2.68300 1.000 76.20000 68 ILE B C 1
ATOM 3495 O O . ILE B 1 33 ? -46.00600 76.99400 2.88100 1.000 78.36000 68 ILE B O 1
ATOM 3500 N N . PHE B 1 34 ? -45.36300 78.64600 1.47900 1.000 75.29000 69 PHE B N 1
ATOM 3501 C CA . PHE B 1 34 ? -45.33000 77.84200 0.26800 1.000 75.07000 69 PHE B CA 1
ATOM 3502 C C . PHE B 1 34 ? -43.98100 78.06000 -0.39500 1.000 77.11000 69 PHE B C 1
ATOM 3503 O O . PHE B 1 34 ? -43.61800 79.20200 -0.69500 1.000 77.07000 69 PHE B O 1
ATOM 3511 N N . ILE B 1 35 ? -43.23700 76.97900 -0.61700 1.000 77.14000 70 ILE B N 1
ATOM 3512 C CA . ILE B 1 35 ? -42.05000 77.05600 -1.46100 1.000 79.13000 70 ILE B CA 1
ATOM 3513 C C . ILE B 1 35 ? -42.49300 76.98200 -2.91600 1.000 82.13000 70 ILE B C 1
ATOM 3514 O O . ILE B 1 35 ? -43.27700 76.10100 -3.29200 1.000 80.00000 70 ILE B O 1
ATOM 3519 N N . LEU B 1 36 ? -41.97700 77.89100 -3.74300 1.000 81.88000 71 LEU B N 1
AT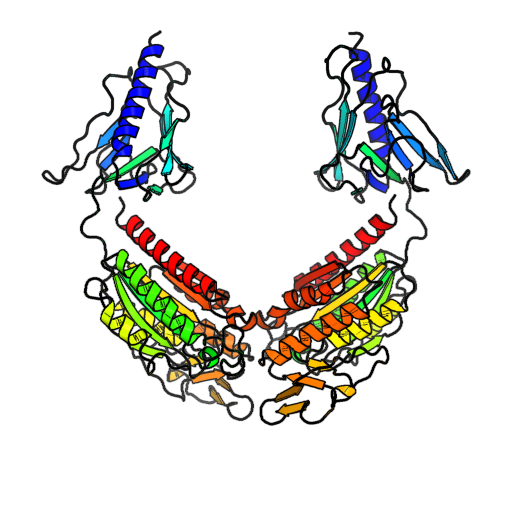OM 3520 C CA . LEU B 1 36 ? -42.43900 78.04300 -5.11600 1.000 85.62000 71 LEU B CA 1
ATOM 3521 C C . LEU B 1 36 ? -41.29000 77.88400 -6.09900 1.000 87.85000 71 LEU B C 1
ATOM 3522 O O . LEU B 1 36 ? -40.18600 78.37500 -5.85800 1.000 82.00000 71 LEU B O 1
ATOM 3527 N N . ASP B 1 37 ? -41.57000 77.20600 -7.21800 1.000 94.49000 72 ASP B N 1
ATOM 3528 C CA . ASP B 1 37 ? -40.65500 77.12000 -8.34900 1.000 97.19000 72 ASP B CA 1
ATOM 3529 C C . ASP B 1 37 ? -40.86000 78.31400 -9.28700 1.000 96.41000 72 ASP B C 1
ATOM 3530 O O . ASP B 1 37 ? -41.77200 79.12700 -9.11100 1.000 97.30000 72 ASP B O 1
ATOM 3535 N N . ASP B 1 38 ? -39.99700 78.42800 -10.30900 1.000 100.32000 73 ASP B N 1
ATOM 3536 C CA . ASP B 1 38 ? -40.05900 79.63600 -11.15800 1.000 105.74000 73 ASP B CA 1
ATOM 3537 C C . ASP B 1 38 ? -41.31500 79.69100 -12.07900 1.000 106.00000 73 ASP B C 1
ATOM 3538 O O . ASP B 1 38 ? -41.41400 80.62600 -12.87800 1.000 107.95000 73 ASP B O 1
ATOM 3543 N N . SER B 1 39 ? -42.25900 78.75200 -12.01900 1.000 103.48000 74 SER B N 1
ATOM 3544 C CA . SER B 1 39 ? -43.49700 78.90600 -12.77100 1.000 104.33000 74 SER B CA 1
ATOM 3545 C C . SER B 1 39 ? -44.44400 79.90000 -12.10300 1.000 106.31000 74 SER B 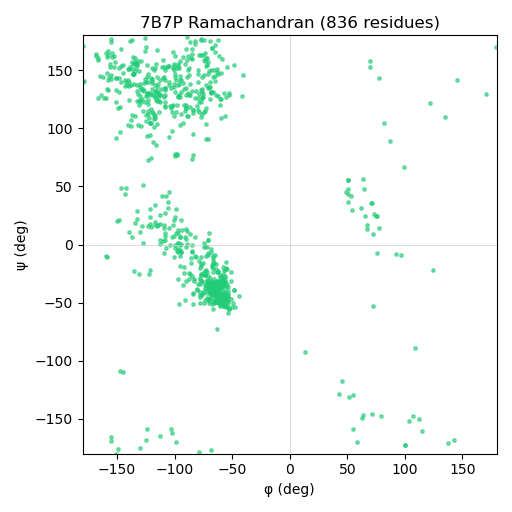C 1
ATOM 3546 O O . SER B 1 39 ? -45.18800 80.60400 -12.79500 1.000 107.75000 74 SER B O 1
ATOM 3549 N N . LYS B 1 40 ? -44.42600 79.98800 -10.77000 1.000 105.13000 75 LYS B N 1
ATOM 3550 C CA . LYS B 1 40 ? -45.31000 80.89200 -10.04400 1.000 103.45000 75 LYS B CA 1
ATOM 3551 C C . LYS B 1 40 ? -44.57100 82.08000 -9.42400 1.000 102.33000 75 LYS B C 1
ATOM 3552 O O . LYS B 1 40 ? -45.14200 82.77100 -8.57600 1.000 103.66000 75 LYS B O 1
ATOM 3558 N N . PHE B 1 41 ? -43.31900 82.33000 -9.82600 1.000 103.50000 76 PHE B N 1
ATOM 3559 C CA . PHE B 1 41 ? -42.60500 83.55200 -9.45000 1.000 103.59000 76 PHE B CA 1
ATOM 3560 C C . PHE B 1 41 ? -41.46800 83.79600 -10.43500 1.000 103.23000 76 PHE B C 1
ATOM 3561 O O . PHE B 1 41 ? -40.71800 82.86800 -10.75700 1.000 105.56000 76 PHE B O 1
ATOM 3569 N N . LYS B 1 42 ? -41.33800 85.04700 -10.91000 1.000 104.52000 77 LYS B N 1
ATOM 3570 C CA . LYS B 1 42 ? -40.27700 85.39400 -11.85300 1.000 107.10000 77 LYS B CA 1
ATOM 3571 C C . LYS B 1 42 ? -39.64500 86.75500 -11.57200 1.000 105.57000 77 LYS B C 1
ATOM 3572 O O . LYS B 1 42 ? -38.84000 87.22500 -12.38400 1.000 110.05000 77 LYS B O 1
ATOM 3578 N N . GLY B 1 43 ? -39.93300 87.37400 -10.44000 1.000 110.44000 78 GLY B N 1
ATOM 3579 C CA . GLY B 1 43 ? -39.76300 88.79800 -10.25200 1.000 107.93000 78 GLY B CA 1
ATOM 3580 C C . GLY B 1 43 ? -41.11100 89.48900 -10.31700 1.000 110.57000 78 GLY B C 1
ATOM 3581 O O . GLY B 1 43 ? -42.15300 88.91200 -9.98900 1.000 113.61000 78 GLY B O 1
ATOM 3582 N N . SER B 1 44 ? -41.08600 90.75200 -10.74700 1.000 114.29000 79 SER B N 1
ATOM 3583 C CA . SER B 1 44 ? -42.32100 91.40400 -11.18800 1.000 116.15000 79 SER B CA 1
ATOM 3584 C C . SER B 1 44 ? -43.47300 91.40900 -10.18000 1.000 117.22000 79 SER B C 1
ATOM 3585 O O . SER B 1 44 ? -43.26500 91.26200 -8.97000 1.000 116.51000 79 SER B O 1
ATOM 3588 N N . LYS B 1 45 ? -44.70300 91.58500 -10.67400 1.000 115.16000 80 LYS B N 1
ATOM 3589 C CA . LYS B 1 45 ? -45.89300 91.34000 -9.87000 1.000 115.23000 80 LYS B CA 1
ATOM 3590 C C . LYS B 1 45 ? -46.97000 90.59800 -10.65300 1.000 116.90000 80 LYS B C 1
ATOM 3591 O O . LYS B 1 45 ? -48.07900 90.41000 -10.13400 1.000 115.60000 80 LYS B O 1
ATOM 3597 N N . GLN B 1 46 ? -46.68100 90.15600 -11.87400 1.000 116.53000 81 GLN B N 1
ATOM 3598 C CA . GLN B 1 46 ? -47.67800 89.38400 -12.60100 1.000 119.95000 81 GLN B CA 1
ATOM 3599 C C . GLN B 1 46 ? -47.41300 87.89400 -12.44700 1.000 117.81000 81 GLN B C 1
ATOM 3600 O O . GLN B 1 46 ? -46.28200 87.45700 -12.22500 1.000 115.30000 81 GLN B O 1
ATOM 3606 N N . GLY B 1 47 ? -48.47800 87.11500 -12.60800 1.000 120.40000 82 GLY B N 1
ATOM 3607 C CA . GLY B 1 47 ? -48.51900 85.77700 -12.07800 1.000 114.21000 82 GLY B CA 1
ATOM 3608 C C . GLY B 1 47 ? -48.73400 85.72500 -10.58500 1.000 114.02000 82 GLY B C 1
ATOM 3609 O O . GLY B 1 47 ? -48.94700 84.63100 -10.04300 1.000 111.67000 82 GLY B O 1
ATOM 3610 N N . LEU B 1 48 ? -48.71100 86.87400 -9.90600 1.000 110.77000 83 LEU B N 1
ATOM 3611 C CA . LEU B 1 48 ? -48.74400 86.90900 -8.45000 1.000 106.18000 83 LEU B CA 1
ATOM 3612 C C . LEU B 1 48 ? -50.18100 86.82000 -7.95700 1.000 104.10000 83 LEU B C 1
ATOM 3613 O O . LEU B 1 48 ? -50.98000 87.73700 -8.16300 1.000 104.02000 83 LEU B O 1
ATOM 3618 N N . THR B 1 49 ? -50.49200 85.71000 -7.29600 1.000 100.77000 84 THR B N 1
ATOM 3619 C CA . THR B 1 49 ? -51.73400 85.55800 -6.55500 1.000 97.65000 84 THR B CA 1
ATOM 3620 C C . THR B 1 49 ? -51.83300 86.61300 -5.45900 1.000 103.57000 84 THR B C 1
ATOM 3621 O O . THR B 1 49 ? -50.82700 87.03500 -4.88200 1.000 105.73000 84 THR B O 1
ATOM 3625 N N . ARG B 1 50 ? -53.05700 87.03900 -5.16400 1.000 102.50000 85 ARG B N 1
ATOM 3626 C CA . ARG B 1 50 ? -53.25700 88.18100 -4.28600 1.000 107.53000 85 ARG B CA 1
ATOM 3627 C C . ARG B 1 50 ? -53.63100 87.74200 -2.87500 1.000 108.44000 85 ARG B C 1
ATOM 3628 O O . ARG B 1 50 ? -54.19400 86.66700 -2.66900 1.000 106.72000 85 ARG B O 1
ATOM 3636 N N . GLU B 1 51 ? -53.33000 88.62100 -1.91100 1.000 110.26000 86 GLU B N 1
ATOM 3637 C CA . GLU B 1 51 ? -53.33100 88.40100 -0.46100 1.000 110.28000 86 GLU B CA 1
ATOM 3638 C C . GLU B 1 51 ? -52.24500 87.42900 -0.01300 1.000 105.83000 86 GLU B C 1
ATOM 3639 O O . GLU B 1 51 ? -52.25800 86.97300 1.14200 1.000 99.61000 86 GLU B O 1
ATOM 3645 N N . TRP B 1 52 ? -51.29100 87.12100 -0.88500 1.000 102.82000 87 TRP B N 1
ATOM 3646 C CA . TRP B 1 52 ? -50.08900 86.38100 -0.53300 1.000 101.38000 87 TRP B CA 1
ATOM 3647 C C . TRP B 1 52 ? -48.88100 87.28800 -0.71800 1.000 100.27000 87 TRP B C 1
ATOM 3648 O O . TRP B 1 52 ? -48.73900 87.93400 -1.76100 1.000 99.41000 87 TRP B O 1
ATOM 3659 N N . SER B 1 53 ? -48.02300 87.34600 0.29600 1.000 101.72000 88 SER B N 1
ATOM 3660 C CA . SER B 1 53 ? -46.75600 88.05800 0.20000 1.000 96.63000 88 SER B CA 1
ATOM 3661 C C . SER B 1 53 ? -45.66200 87.10700 -0.27900 1.000 91.15000 88 SER B C 1
ATOM 3662 O O . SER B 1 53 ? -45.76300 85.89000 -0.11800 1.000 90.44000 88 SER B O 1
ATOM 3665 N N . TYR B 1 54 ? -44.62200 87.66800 -0.89800 1.000 91.36000 89 TYR B N 1
ATOM 3666 C CA . TYR B 1 54 ? -43.60900 86.86400 -1.57100 1.000 91.73000 89 TYR B CA 1
ATOM 3667 C C . TYR B 1 54 ? -42.20000 87.34200 -1.22800 1.000 92.77000 89 TYR B C 1
ATOM 3668 O O . TYR B 1 54 ? -41.96700 88.52600 -0.96900 1.000 93.21000 89 TYR B O 1
ATOM 3677 N N . ILE B 1 55 ? -41.26100 86.39700 -1.23000 1.000 88.24000 90 ILE B N 1
ATOM 3678 C CA . ILE B 1 55 ? -39.83300 86.68700 -1.19400 1.000 86.38000 90 ILE B CA 1
ATOM 3679 C C . ILE B 1 55 ? -39.19500 85.94100 -2.35200 1.000 87.15000 90 ILE B C 1
ATOM 3680 O O . ILE B 1 55 ? -39.47900 84.75600 -2.56300 1.000 83.55000 90 ILE B O 1
ATOM 3685 N N . GLY B 1 56 ? -38.34100 86.62600 -3.09600 1.000 86.03000 91 GLY B N 1
ATOM 3686 C CA . GLY B 1 56 ? -37.64500 85.98100 -4.18900 1.000 83.88000 91 GLY B CA 1
ATOM 3687 C C . GLY B 1 56 ? -36.75700 86.98300 -4.88600 1.000 90.67000 91 GLY B C 1
ATOM 3688 O O . GLY B 1 56 ? -36.82300 88.19200 -4.63300 1.000 92.15000 91 GLY B O 1
ATOM 3689 N N . LEU B 1 57 ? -35.91800 86.45700 -5.77000 1.000 88.23000 92 LEU B N 1
ATOM 3690 C CA . LEU B 1 57 ? -34.98800 87.28600 -6.51200 1.000 90.28000 92 LEU B CA 1
ATOM 3691 C C . LEU B 1 57 ? -35.71700 88.13600 -7.55300 1.000 99.31000 92 LEU B C 1
ATOM 3692 O O . LEU B 1 57 ? -36.81700 87.80500 -8.02000 1.000 96.80000 92 LEU B O 1
ATOM 3697 N N . SER B 1 58 ? -35.07000 89.23900 -7.93000 1.000 101.67000 93 SER B N 1
ATOM 3698 C CA . SER B 1 58 ? -35.56300 90.09500 -9.00100 1.000 104.99000 93 SER B CA 1
ATOM 3699 C C . SER B 1 58 ? -35.45800 89.40000 -10.35200 1.000 104.60000 93 SER B C 1
ATOM 3700 O O . SER B 1 58 ? -34.90400 88.30400 -10.48800 1.000 104.19000 93 SER B O 1
ATOM 3703 N N . ALA B 1 59 ? -35.99300 90.07800 -11.37000 1.000 107.84000 94 ALA B N 1
ATOM 3704 C CA . ALA B 1 59 ? -35.82700 89.60300 -12.73700 1.000 106.78000 94 ALA B CA 1
ATOM 3705 C C . ALA B 1 59 ? -34.35300 89.56900 -13.11500 1.000 104.59000 94 ALA B C 1
ATOM 3706 O O . ALA B 1 59 ? -33.84100 88.54500 -13.58900 1.000 103.66000 94 ALA B O 1
ATOM 3708 N N . ASP B 1 60 ? -33.64300 90.67200 -12.86900 1.000 106.50000 95 ASP B N 1
ATOM 3709 C CA . ASP B 1 60 ? -32.21700 90.75900 -13.16700 1.000 108.36000 95 ASP B CA 1
ATOM 3710 C C . ASP B 1 60 ? -31.41000 89.78800 -12.30900 1.000 109.88000 95 ASP B C 1
ATOM 3711 O O . ASP B 1 60 ? -30.20700 89.60300 -12.53400 1.000 110.36000 95 ASP B O 1
ATOM 3716 N N . GLY B 1 61 ? -32.06500 89.17100 -11.32600 1.000 106.67000 96 GLY B N 1
ATOM 3717 C CA . GLY B 1 61 ? -31.40900 88.21700 -10.45200 1.000 106.94000 96 GLY B CA 1
ATOM 3718 C C . GLY B 1 61 ? -30.36800 88.81800 -9.54200 1.000 105.77000 96 GLY B C 1
ATOM 3719 O O . GLY B 1 61 ? -29.54900 88.08500 -8.98000 1.000 104.52000 96 GLY B O 1
ATOM 3720 N N . LYS B 1 62 ? -30.38500 90.13700 -9.36500 1.000 106.94000 97 LYS B N 1
ATOM 3721 C CA . LYS B 1 62 ? -29.31400 90.84700 -8.68400 1.000 106.53000 97 LYS B CA 1
ATOM 3722 C C . LYS B 1 62 ? -29.71100 91.33700 -7.30500 1.000 103.15000 97 LYS B C 1
ATOM 3723 O O . LYS B 1 62 ? -28.86200 91.88400 -6.59300 1.000 103.08000 97 LYS B O 1
ATOM 3729 N N . LYS B 1 63 ? -30.96400 91.13600 -6.90100 1.000 102.34000 98 LYS B N 1
ATOM 3730 C CA . LYS B 1 63 ? -31.43500 91.65000 -5.62500 1.000 103.46000 98 LYS B CA 1
ATOM 3731 C C . LYS B 1 63 ? -32.49200 90.71400 -5.04700 1.000 101.40000 98 LYS B C 1
ATOM 3732 O O . LYS B 1 63 ? -33.17900 89.99800 -5.78000 1.000 98.69000 98 LYS B O 1
ATOM 3738 N N . VAL B 1 64 ? -32.59200 90.70300 -3.71900 1.000 102.39000 99 VAL B N 1
ATOM 3739 C CA . VAL B 1 64 ? -33.59100 89.91500 -3.00300 1.000 98.59000 99 VAL B CA 1
ATOM 3740 C C . VAL B 1 64 ? -34.69500 90.85500 -2.55000 1.000 98.41000 99 VAL B C 1
ATOM 3741 O O . VAL B 1 64 ? -34.45100 91.76100 -1.74500 1.000 99.42000 99 VAL B O 1
ATOM 3745 N N . MET B 1 65 ? -35.91500 90.63600 -3.03600 1.000 101.59000 100 MET B N 1
ATOM 3746 C CA . MET B 1 65 ? -37.01700 91.55100 -2.76900 1.000 101.11000 100 MET B CA 1
ATOM 3747 C C . MET B 1 65 ? -38.16700 90.86500 -2.04300 1.000 97.30000 100 MET B C 1
ATOM 3748 O O . MET B 1 65 ? -38.39300 89.65900 -2.18200 1.000 97.95000 100 MET B O 1
ATOM 3753 N N . ASN B 1 66 ? -38.89900 91.66700 -1.27700 1.000 94.63000 101 ASN B N 1
ATOM 3754 C CA . ASN B 1 66 ? -40.00300 91.22500 -0.43200 1.000 96.20000 101 ASN B CA 1
ATOM 3755 C C . ASN B 1 66 ? -41.27600 91.91300 -0.92400 1.000 103.77000 101 ASN B C 1
ATOM 3756 O O . ASN B 1 66 ? -41.50600 93.08700 -0.61300 1.000 106.54000 101 ASN B O 1
ATOM 3761 N N . TYR B 1 67 ? -42.10500 91.19300 -1.68600 1.000 100.98000 102 TYR B N 1
ATOM 3762 C CA . TYR B 1 67 ? -43.37500 91.73200 -2.17900 1.000 101.07000 102 TYR B CA 1
ATOM 3763 C C . TYR B 1 67 ? -44.43200 91.55000 -1.10200 1.000 102.41000 102 TYR B C 1
ATOM 3764 O O . TYR B 1 67 ? -45.05800 90.49300 -1.00100 1.000 101.27000 102 TYR B O 1
ATOM 3773 N N . VAL B 1 68 ? -44.63900 92.58200 -0.29200 1.000 104.08000 103 VAL B N 1
ATOM 3774 C CA . VAL B 1 68 ? -45.55300 92.49500 0.84100 1.000 107.15000 103 VAL B CA 1
ATOM 3775 C C . VAL B 1 68 ? -46.93500 92.94300 0.39500 1.000 111.35000 103 VAL B C 1
ATOM 3776 O O . VAL B 1 68 ? -47.08900 93.96800 -0.27800 1.000 112.14000 103 VAL B O 1
ATOM 3780 N N . TRP B 1 69 ? -47.94600 92.16800 0.76700 1.000 114.06000 104 TRP B N 1
ATOM 3781 C CA . TRP B 1 69 ? -49.32300 92.47400 0.41500 1.000 116.23000 104 TRP B CA 1
ATOM 3782 C C . TRP B 1 69 ? -49.94800 93.33500 1.50000 1.000 117.55000 104 TRP B C 1
ATOM 3783 O O . TRP B 1 69 ? -49.79600 93.05300 2.69500 1.000 115.09000 104 TRP B O 1
ATOM 3794 N N . ASN B 1 70 ? -50.65500 94.37800 1.08100 1.000 122.08000 105 ASN B N 1
ATOM 3795 C CA . ASN B 1 70 ? -51.41900 95.22000 1.98500 1.000 123.67000 105 ASN B CA 1
ATOM 3796 C C . ASN B 1 70 ? -52.83000 95.35500 1.44100 1.000 125.35000 105 ASN B C 1
ATOM 3797 O O . ASN B 1 70 ? -53.01900 95.79100 0.29900 1.000 121.98000 105 ASN B O 1
ATOM 3802 N N . LYS B 1 71 ? -53.81200 94.97100 2.26400 1.000 126.99000 106 LYS B N 1
ATOM 3803 C CA . LYS B 1 71 ? -55.21000 94.94800 1.85400 1.000 126.96000 106 LYS B CA 1
ATOM 3804 C C . LYS B 1 71 ? -55.73800 96.32900 1.48600 1.000 127.95000 106 LYS B C 1
ATOM 3805 O O . LYS B 1 71 ? -56.72200 96.42000 0.74600 1.000 126.83000 106 LYS B O 1
ATOM 3811 N N . GLN B 1 72 ? -55.11100 97.39900 1.99100 1.000 129.10000 107 GLN B N 1
ATOM 3812 C CA . GLN B 1 72 ? -55.64300 98.75100 1.81800 1.000 125.40000 107 GLN B CA 1
ATOM 3813 C C . GLN B 1 72 ? -55.68000 99.15100 0.34900 1.000 124.77000 107 GLN B C 1
ATOM 3814 O O . GLN B 1 72 ? -56.75400 99.21200 -0.25700 1.000 127.75000 107 GLN B O 1
ATOM 3820 N N . LYS B 1 73 ? -54.52500 99.42200 -0.24400 1.000 123.55000 108 LYS B N 1
ATOM 3821 C CA . LYS B 1 73 ? -54.48100 99.73500 -1.66800 1.000 127.06000 108 LYS B CA 1
ATOM 3822 C C . LYS B 1 73 ? -54.32100 98.48700 -2.53900 1.000 123.74000 108 LYS B C 1
ATOM 3823 O O . LYS B 1 73 ? -54.02400 98.60400 -3.73900 1.000 120.68000 108 LYS B O 1
ATOM 3829 N N . GLN B 1 74 ? -54.48800 97.29900 -1.94800 1.000 124.80000 109 GLN B N 1
ATOM 3830 C CA . GLN B 1 74 ? -54.66000 96.04200 -2.68400 1.000 124.41000 109 GLN B CA 1
ATOM 3831 C C . GLN B 1 74 ? -53.57600 95.84700 -3.74400 1.000 123.34000 109 GLN B C 1
ATOM 3832 O O . GLN B 1 74 ? -53.84600 95.68400 -4.94000 1.000 118.07000 109 GLN B O 1
ATOM 3838 N N . ASP B 1 75 ? -52.33000 95.89700 -3.28600 1.000 124.05000 110 ASP B N 1
ATOM 3839 C CA . ASP B 1 75 ? -51.17400 95.70000 -4.14600 1.000 122.26000 110 ASP B CA 1
ATOM 3840 C C . ASP B 1 75 ? -50.00800 95.21600 -3.28600 1.000 120.63000 110 ASP B C 1
ATOM 3841 O O . ASP B 1 75 ? -50.18000 94.85500 -2.11400 1.000 114.85000 110 ASP B O 1
ATOM 3846 N N . TRP B 1 76 ? -48.81300 95.21100 -3.87600 1.000 121.20000 111 TRP B N 1
ATOM 3847 C CA . TRP B 1 76 ? -47.60600 94.74300 -3.21300 1.000 116.50000 111 TRP B CA 1
ATOM 3848 C C . TRP B 1 76 ? -46.61200 95.88300 -3.03700 1.000 115.96000 111 TRP B C 1
ATOM 3849 O O . TRP B 1 76 ? -46.49000 96.76200 -3.89900 1.000 115.63000 111 TRP B O 1
ATOM 3860 N N . ASP B 1 77 ? -45.90100 95.84900 -1.90700 1.000 116.46000 112 ASP B N 1
ATOM 3861 C CA . ASP B 1 77 ? -44.92800 96.87600 -1.53200 1.000 116.40000 112 ASP B CA 1
ATOM 3862 C C . ASP B 1 77 ? -43.52600 96.39100 -1.90000 1.000 112.97000 112 ASP B C 1
ATOM 3863 O O . ASP B 1 77 ? -42.75500 95.93700 -1.05700 1.000 112.35000 112 ASP B O 1
ATOM 3868 N N . VAL B 1 78 ? -43.21600 96.48900 -3.19900 1.000 113.75000 113 VAL B N 1
ATOM 3869 C CA . VAL B 1 78 ? -41.88500 96.20000 -3.73100 1.000 114.56000 113 VAL B CA 1
ATOM 3870 C C . VAL B 1 78 ? -40.82200 96.77800 -2.80700 1.000 113.98000 113 VAL B C 1
ATOM 3871 O O . VAL B 1 78 ? -40.87200 97.96400 -2.45200 1.000 117.90000 113 VAL B O 1
ATOM 3875 N N . SER B 1 79 ? -39.85500 95.95700 -2.39600 1.000 112.94000 114 SER B N 1
ATOM 3876 C CA . SER B 1 79 ? -38.91400 96.33600 -1.34200 1.000 109.83000 114 SER B CA 1
ATOM 3877 C C . SER B 1 79 ? -37.73800 95.36600 -1.30000 1.000 108.87000 114 SER B C 1
ATOM 3878 O O . SER B 1 79 ? -37.94500 94.15200 -1.17500 1.000 105.43000 114 SER B O 1
ATOM 3881 N N . GLU B 1 80 ? -36.51000 95.89900 -1.36900 1.000 108.62000 115 GLU B N 1
ATOM 3882 C CA . GLU B 1 80 ? -35.30800 95.07600 -1.27400 1.000 104.56000 115 GLU B CA 1
ATOM 3883 C C . GLU B 1 80 ? -35.05000 94.66400 0.16800 1.000 103.43000 115 GLU B C 1
ATOM 3884 O O . GLU B 1 80 ? -35.06000 95.50300 1.07400 1.000 103.87000 115 GLU B O 1
ATOM 3890 N N . LEU B 1 81 ? -34.80900 93.36800 0.37700 1.000 101.62000 116 LEU B N 1
ATOM 3891 C CA . LEU B 1 81 ? -34.36000 92.84900 1.66400 1.000 100.94000 116 LEU B CA 1
ATOM 3892 C C . LEU B 1 81 ? -32.83900 92.89400 1.67400 1.000 102.56000 116 LEU B C 1
ATOM 3893 O O . LEU B 1 81 ? -32.18300 92.14700 0.93800 1.000 102.19000 116 LEU B O 1
ATOM 3898 N N . GLY B 1 82 ? -32.28200 93.77100 2.49400 1.000 105.18000 117 GLY B N 1
ATOM 3899 C CA . GLY B 1 82 ? -30.86400 94.04200 2.50700 1.000 109.44000 117 GLY B CA 1
ATOM 3900 C C . GLY B 1 82 ? -30.62500 95.53000 2.62200 1.000 111.73000 117 GLY B C 1
ATOM 3901 O O . GLY B 1 82 ? -31.54900 96.31200 2.84700 1.000 111.69000 117 GLY B O 1
ATOM 3902 N N . THR B 1 83 ? -29.36400 95.92900 2.45700 1.000 110.82000 118 THR B N 1
ATOM 3903 C CA . THR B 1 83 ? -29.00400 97.31700 2.72200 1.000 111.4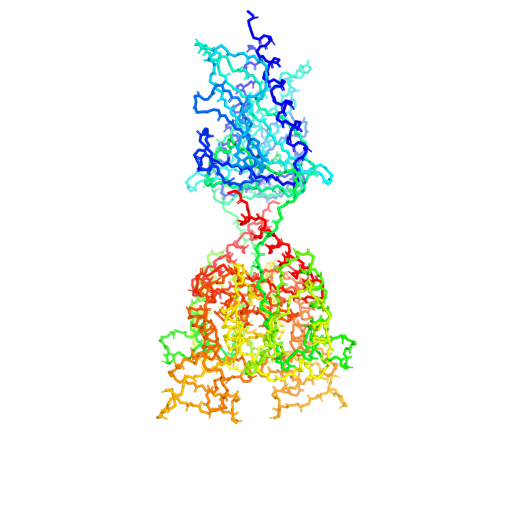9000 118 THR B CA 1
ATOM 3904 C C . THR B 1 83 ? -28.18700 97.95400 1.59900 1.000 111.80000 118 THR B C 1
ATOM 3905 O O . THR B 1 83 ? -28.20900 99.18100 1.44400 1.000 113.49000 118 THR B O 1
ATOM 3909 N N . LYS B 1 84 ? -27.46100 97.15700 0.81300 1.000 111.23000 119 LYS B N 1
ATOM 3910 C CA . LYS B 1 84 ? -26.49400 97.71900 -0.12300 1.000 109.21000 119 LYS B CA 1
ATOM 3911 C C . LYS B 1 84 ? -26.57600 97.04500 -1.48400 1.000 111.43000 119 LYS B C 1
ATOM 3912 O O . LYS B 1 84 ? -27.13400 95.95500 -1.64100 1.000 111.98000 119 LYS B O 1
ATOM 3918 N N . SER B 1 85 ? -26.02100 97.73400 -2.47600 1.000 115.31000 120 SER B N 1
ATOM 3919 C CA . SER B 1 85 ? -25.70400 97.11500 -3.75000 1.000 112.60000 120 SER B CA 1
ATOM 3920 C C . SER B 1 85 ? -24.58300 96.09600 -3.56100 1.000 112.38000 120 SER B C 1
ATOM 3921 O O . SER B 1 85 ? -23.92300 96.03800 -2.51800 1.000 109.21000 120 SER B O 1
ATOM 3924 N N . LEU B 1 86 ? -24.35500 95.29300 -4.59600 1.000 112.83000 121 LEU B N 1
ATOM 3925 C CA . LEU B 1 86 ? -23.43200 94.17000 -4.49600 1.000 113.81000 121 LEU B CA 1
ATOM 3926 C C . LEU B 1 86 ? -22.65800 93.99000 -5.78800 1.000 116.55000 121 LEU B C 1
ATOM 3927 O O . LEU B 1 86 ? -22.48700 92.86500 -6.27200 1.000 113.95000 121 LEU B O 1
ATOM 3932 N N . TYR B 1 87 ? -22.18600 95.09700 -6.36700 1.000 116.55000 122 TYR B N 1
ATOM 3933 C CA . TYR B 1 87 ? -21.31500 95.07600 -7.54300 1.000 117.53000 122 TYR B CA 1
ATOM 3934 C C . TYR B 1 87 ? -21.99600 94.44600 -8.75000 1.000 115.86000 122 TYR B C 1
ATOM 3935 O O . TYR B 1 87 ? -21.33500 93.79900 -9.56600 1.000 117.03000 122 TYR B O 1
ATOM 3944 N N . ASN B 1 88 ? -23.31500 94.60300 -8.85100 1.000 118.29000 123 ASN B N 1
ATOM 3945 C CA . ASN B 1 88 ? -24.09100 94.06800 -9.96700 1.000 118.42000 123 ASN B CA 1
ATOM 3946 C C . ASN B 1 88 ? -23.78700 92.58500 -10.18700 1.000 117.49000 123 ASN B C 1
ATOM 3947 O O . ASN B 1 88 ? -23.53500 92.12400 -11.30500 1.000 119.42000 123 ASN B O 1
ATOM 3952 N N . MET B 1 89 ? -23.81800 91.83700 -9.08700 1.000 114.62000 124 MET B N 1
ATOM 3953 C CA . MET B 1 89 ? -23.53100 90.41100 -9.06700 1.000 115.45000 124 MET B CA 1
ATOM 3954 C C . MET B 1 89 ? -24.82800 89.61500 -9.13100 1.000 109.19000 124 MET B C 1
ATOM 3955 O O . MET B 1 89 ? -25.81200 89.95800 -8.46900 1.000 105.48000 124 MET B O 1
ATOM 3960 N N . LYS B 1 90 ? -24.82500 88.54900 -9.92800 1.000 109.91000 125 LYS B N 1
ATOM 3961 C CA . LYS B 1 90 ? -26.02600 87.74400 -10.12100 1.000 108.60000 125 LYS B CA 1
ATOM 3962 C C . LYS B 1 90 ? -26.14100 86.67300 -9.03600 1.000 105.02000 125 LYS B C 1
ATOM 3963 O O . LYS B 1 90 ? -25.19800 85.91400 -8.79300 1.000 103.28000 125 LYS B O 1
ATOM 3969 N N . LEU B 1 91 ? -27.30900 86.61300 -8.39500 1.000 101.77000 126 LEU B N 1
ATOM 3970 C CA . LEU B 1 91 ? -27.55200 85.79100 -7.21900 1.000 98.19000 126 LEU B CA 1
ATOM 3971 C C . LEU B 1 91 ? -28.30000 84.50600 -7.57300 1.000 97.24000 126 LEU B C 1
ATOM 3972 O O . LEU B 1 91 ? -29.06100 84.45000 -8.54200 1.000 100.29000 126 LEU B O 1
ATOM 3977 N N . ASP B 1 92 ? -28.07800 83.47000 -6.76800 1.000 93.74000 127 ASP B N 1
ATOM 3978 C CA . ASP B 1 92 ? -28.84400 82.23100 -6.83400 1.000 91.51000 127 ASP B CA 1
ATOM 3979 C C . ASP B 1 92 ? -29.44800 81.98200 -5.45800 1.000 90.84000 127 ASP B C 1
ATOM 3980 O O . ASP B 1 92 ? -28.71500 81.85900 -4.47100 1.000 89.86000 127 ASP B O 1
ATOM 3985 N N . LEU B 1 93 ? -30.77700 81.90300 -5.39700 1.000 88.15000 128 LEU B N 1
ATOM 3986 C CA . LEU B 1 93 ? -31.51400 81.83200 -4.14000 1.000 84.37000 128 LEU B CA 1
ATOM 3987 C C . LEU B 1 93 ? -32.40300 80.59500 -4.13000 1.000 86.50000 128 LEU B C 1
ATOM 3988 O O . LEU B 1 93 ? -33.16400 80.36900 -5.07700 1.000 90.60000 128 LEU B O 1
ATOM 3993 N N . GLU B 1 94 ? -32.33600 79.81000 -3.05500 1.000 82.91000 129 GLU B N 1
ATOM 3994 C CA . GLU B 1 94 ? -33.04000 78.53600 -3.04500 1.000 81.80000 129 GLU B CA 1
ATOM 3995 C C . GLU B 1 94 ? -33.51200 78.17700 -1.64100 1.000 78.67000 129 GLU B C 1
ATOM 3996 O O . GLU B 1 94 ? -32.73000 78.22400 -0.68900 1.000 80.08000 129 GLU B O 1
ATOM 4002 N N . PHE B 1 95 ? -34.78200 77.79300 -1.53200 1.000 76.31000 130 PHE B N 1
ATOM 4003 C CA . PHE B 1 95 ? -35.40600 77.35700 -0.29200 1.000 72.71000 130 PHE B CA 1
ATOM 4004 C C . PHE B 1 95 ? -35.68200 75.85700 -0.32600 1.000 78.78000 130 PHE B C 1
ATOM 4005 O O . PHE B 1 95 ? -36.04500 75.30100 -1.36600 1.000 73.37000 130 PHE B O 1
ATOM 4013 N N . LYS B 1 96 ? -35.53100 75.20800 0.82800 1.000 76.73000 131 LYS B N 1
ATOM 4014 C CA . LYS B 1 96 ? -35.77400 73.77300 0.93400 1.000 75.24000 131 LYS B CA 1
ATOM 4015 C C . LYS B 1 96 ? -36.22600 73.43600 2.34500 1.000 78.67000 131 LYS B C 1
ATOM 4016 O O . LYS B 1 96 ? -35.61900 73.90100 3.31500 1.000 79.28000 131 LYS B O 1
ATOM 4022 N N . THR B 1 97 ? -37.29100 72.64000 2.45700 1.000 77.84000 132 THR B N 1
ATOM 4023 C CA . THR B 1 97 ? -37.67300 72.07900 3.74400 1.000 81.64000 132 THR B CA 1
ATOM 4024 C C . THR B 1 97 ? -36.73300 70.92500 4.07700 1.000 84.15000 132 THR B C 1
ATOM 4025 O O . THR B 1 97 ? -36.27400 70.20200 3.18500 1.000 83.11000 132 THR B O 1
ATOM 4029 N N . GLU B 1 98 ? -36.40700 70.78500 5.36200 1.000 82.17000 133 GLU B N 1
ATOM 4030 C CA . GLU B 1 98 ? -35.32700 69.90100 5.79200 1.000 81.26000 133 GLU B CA 1
ATOM 4031 C C . GLU B 1 98 ? -35.69200 69.20900 7.10500 1.000 82.40000 133 GLU B C 1
ATOM 4032 O O . GLU B 1 98 ? -34.90700 69.17400 8.05400 1.000 84.79000 133 GLU B O 1
ATOM 4038 N N . GLY B 1 99 ? -36.89700 68.63200 7.17400 1.000 80.34000 134 GLY B N 1
ATOM 4039 C CA . GLY B 1 99 ? -37.27300 67.83800 8.33500 1.000 71.95000 134 GLY B CA 1
ATOM 4040 C C . GLY B 1 99 ? -37.70100 68.67500 9.53400 1.000 75.80000 134 GLY B C 1
ATOM 4041 O O . GLY B 1 99 ? -38.26600 69.76200 9.40500 1.000 75.97000 134 GLY B O 1
ATOM 4042 N N . ALA B 1 100 ? -37.41600 68.16000 10.72400 1.000 72.77000 135 ALA B N 1
ATOM 4043 C CA . ALA B 1 100 ? -37.94100 68.78600 11.92300 1.000 72.01000 135 ALA B CA 1
ATOM 4044 C C . ALA B 1 100 ? -36.94100 68.68400 13.06100 1.000 75.92000 135 ALA B C 1
ATOM 4045 O O . ALA B 1 100 ? -36.09400 67.79000 13.09100 1.000 74.47000 135 ALA B O 1
ATOM 4047 N N . TYR B 1 101 ? -37.05100 69.62800 13.99200 1.000 74.40000 136 TYR B N 1
ATOM 4048 C CA . TYR B 1 101 ? -36.33200 69.59400 15.25700 1.000 71.99000 136 TYR B CA 1
ATOM 4049 C C . TYR B 1 101 ? -37.37100 69.77900 16.35000 1.000 74.05000 136 TYR B C 1
ATOM 4050 O O . TYR B 1 101 ? -37.96900 70.85900 16.45600 1.000 72.41000 136 TYR B O 1
ATOM 4059 N N . GLN B 1 102 ? -37.56400 68.74700 17.17400 1.000 74.87000 137 GLN B N 1
ATOM 4060 C CA . GLN B 1 102 ? -38.68800 68.69500 18.12600 1.000 76.84000 137 GLN B CA 1
ATOM 4061 C C . GLN B 1 102 ? -39.96000 68.99300 17.32600 1.000 78.39000 137 GLN B C 1
ATOM 4062 O O . GLN B 1 102 ? -40.15400 68.41600 16.25000 1.000 75.18000 137 GLN B O 1
ATOM 4068 N N . ASP B 1 103 ? -40.81700 69.89800 17.77800 1.000 85.69000 138 ASP B N 1
ATOM 4069 C CA . ASP B 1 103 ? -42.05800 70.19500 17.07000 1.000 88.17000 138 ASP B CA 1
ATOM 4070 C C . ASP B 1 103 ? -41.92900 71.32400 16.03700 1.000 88.47000 138 ASP B C 1
ATOM 4071 O O . ASP B 1 103 ? -42.95500 71.82800 15.56800 1.000 89.82000 138 ASP B O 1
ATOM 4076 N N . ASN B 1 104 ? -40.71200 71.74100 15.68000 1.000 83.08000 139 ASN B N 1
ATOM 4077 C CA . ASN B 1 104 ? -40.50100 72.79900 14.69600 1.000 81.42000 139 ASN B CA 1
ATOM 4078 C C . ASN B 1 104 ? -40.03500 72.18600 13.38600 1.000 79.91000 139 ASN B C 1
ATOM 4079 O O . ASN B 1 104 ? -39.16700 71.30700 13.37400 1.000 80.88000 139 ASN B O 1
ATOM 4084 N N . ARG B 1 105 ? -40.58000 72.67000 12.28500 1.000 75.10000 140 ARG B N 1
ATOM 4085 C CA . ARG B 1 105 ? -40.10900 72.23000 10.98700 1.000 69.54000 140 ARG B CA 1
ATOM 4086 C C . ARG B 1 105 ? -38.94200 73.08800 10.52500 1.000 72.14000 140 ARG B C 1
ATOM 4087 O O . ARG B 1 105 ? -38.86400 74.28700 10.80900 1.000 73.55000 140 ARG B O 1
ATOM 4095 N N . LEU B 1 106 ? -38.02100 72.45200 9.82300 1.000 71.12000 141 LEU B N 1
ATOM 4096 C CA . LEU B 1 106 ? -36.77800 73.08200 9.41100 1.000 70.71000 141 LEU B CA 1
ATOM 4097 C C . LEU B 1 106 ? -36.85400 73.52900 7.96300 1.000 74.30000 141 LEU B C 1
ATOM 4098 O O . LEU B 1 106 ? -37.55900 72.93800 7.14100 1.000 78.06000 141 LEU B O 1
ATOM 4103 N N . ILE B 1 107 ? -36.11400 74.58600 7.66300 1.000 73.42000 142 ILE B N 1
ATOM 4104 C CA . ILE B 1 107 ? -35.94100 75.07600 6.31000 1.000 72.34000 142 ILE B CA 1
ATOM 4105 C C . ILE B 1 107 ? -34.46600 75.40000 6.11100 1.000 74.90000 142 ILE B C 1
ATOM 4106 O O . ILE B 1 107 ? -33.76500 75.79700 7.04800 1.000 74.64000 142 ILE B O 1
ATOM 4111 N N . SER B 1 108 ? -33.98600 75.20200 4.89000 1.000 71.23000 143 SER B N 1
ATOM 4112 C CA . SER B 1 108 ? -32.62500 75.55800 4.53200 1.000 72.65000 143 SER B CA 1
ATOM 4113 C C . SER B 1 108 ? -32.65200 76.66500 3.49200 1.000 73.17000 143 SER B C 1
ATOM 4114 O O . SER B 1 108 ? -33.45500 76.63200 2.55600 1.000 73.77000 143 SER B O 1
ATOM 4117 N N . TYR B 1 109 ? -31.80100 77.66100 3.69200 1.000 72.60000 144 TYR B N 1
ATOM 4118 C CA . TYR B 1 109 ? -31.59600 78.74200 2.74600 1.000 73.14000 144 TYR B CA 1
ATOM 4119 C C . TYR B 1 109 ? -30.27700 78.54600 2.01400 1.000 77.63000 144 TYR B C 1
ATOM 4120 O O . TYR B 1 109 ? -29.27500 78.14900 2.61400 1.000 80.85000 144 TYR B O 1
ATOM 4129 N N . ASN B 1 110 ? -30.28500 78.82900 0.71600 1.000 78.04000 145 ASN B N 1
ATOM 4130 C CA . ASN B 1 110 ? -29.08100 78.90900 -0.09200 1.000 81.84000 145 ASN B CA 1
ATOM 4131 C C . ASN B 1 110 ? -29.07100 80.28700 -0.73800 1.000 83.68000 145 ASN B C 1
ATOM 4132 O O . ASN B 1 110 ? -30.07600 80.70100 -1.32100 1.000 86.36000 145 ASN B O 1
ATOM 4137 N N . LEU B 1 111 ? -27.95500 81.00800 -0.60900 1.000 83.82000 146 LEU B N 1
ATOM 4138 C CA . LEU B 1 111 ? -27.85100 82.34500 -1.19300 1.000 86.03000 146 LEU B CA 1
ATOM 4139 C C . LEU B 1 111 ? -26.39800 82.55700 -1.60200 1.000 91.91000 146 LEU B C 1
ATOM 4140 O O . LEU B 1 111 ? -25.56700 82.93700 -0.77300 1.000 94.74000 146 LEU B O 1
ATOM 4145 N N . THR B 1 112 ? -26.10300 82.32100 -2.87700 1.000 92.50000 147 THR B N 1
ATOM 4146 C CA . THR B 1 112 ? -24.72800 82.41300 -3.34600 1.000 96.42000 147 THR B CA 1
ATOM 4147 C C . THR B 1 112 ? -24.61900 83.28600 -4.59700 1.000 102.93000 147 THR B C 1
ATOM 4148 O O . THR B 1 112 ? -25.60100 83.90300 -5.02500 1.000 102.42000 147 THR B O 1
ATOM 4152 N N . GLY B 1 113 ? -23.42000 83.35900 -5.17300 1.000 105.74000 148 GLY B N 1
ATOM 4153 C CA . GLY B 1 113 ? -23.16600 84.15700 -6.35600 1.000 106.24000 148 GLY B CA 1
ATOM 4154 C C . GLY B 1 113 ? -21.68500 84.25000 -6.66200 1.000 111.18000 148 GLY B C 1
ATOM 4155 O O . GLY B 1 113 ? -20.88400 84.55100 -5.77300 1.000 111.10000 148 GLY B O 1
ATOM 4156 N N . LYS B 1 114 ? -21.29400 83.97400 -7.90400 1.000 113.90000 149 LYS B N 1
ATOM 4157 C CA . LYS B 1 114 ? -19.89900 84.12300 -8.29400 1.000 116.03000 149 LYS B CA 1
ATOM 4158 C C . LYS B 1 114 ? -19.59900 85.59700 -8.54300 1.000 121.33000 149 LYS B C 1
ATOM 4159 O O . LYS B 1 114 ? -20.34100 86.27700 -9.26000 1.000 122.25000 149 LYS B O 1
ATOM 4165 N N . TYR B 1 115 ? -18.52800 86.08800 -7.92200 1.000 124.98000 150 TYR B N 1
ATOM 4166 C CA . TYR B 1 115 ? -18.09300 87.48300 -8.06400 1.000 127.81000 150 TYR B CA 1
ATOM 4167 C C . TYR B 1 115 ? -17.76700 87.78300 -9.52400 1.000 132.36000 150 TYR B C 1
ATOM 4168 O O . TYR B 1 115 ? -16.86600 87.14200 -10.08200 1.000 131.04000 150 TYR B O 1
ATOM 4177 N N . PRO B 1 116 ? -18.44300 88.74900 -10.16700 1.000 135.91000 151 PRO B N 1
ATOM 4178 C CA . PRO B 1 116 ? -18.41500 88.84000 -11.64100 1.000 135.00000 151 PRO B CA 1
ATOM 4179 C C . PRO B 1 116 ? -17.00800 88.93700 -12.22000 1.000 138.50000 151 PRO B C 1
ATOM 4180 O O . PRO B 1 116 ? -16.20900 89.79900 -11.83500 1.000 135.18000 151 PRO B O 1
ATOM 4184 N N . ASP B 1 117 ? -16.72600 88.03200 -13.16900 1.000 138.92000 152 ASP B N 1
ATOM 4185 C CA . ASP B 1 117 ? -15.45100 87.92900 -13.88200 1.000 137.83000 152 ASP B CA 1
ATOM 4186 C C . ASP B 1 117 ? -14.30100 87.54100 -12.94800 1.000 134.46000 152 ASP B C 1
ATOM 4187 O O . ASP B 1 117 ? -13.13400 87.85300 -13.20200 1.000 134.08000 152 ASP B O 1
ATOM 4192 N N . THR B 1 118 ? -14.65600 86.87700 -11.84900 1.000 131.95000 153 THR B N 1
ATOM 4193 C CA . THR B 1 118 ? -13.80900 85.91400 -11.15800 1.000 129.60000 153 THR B CA 1
ATOM 4194 C C . THR B 1 118 ? -14.65600 84.64300 -11.09200 1.000 128.94000 153 THR B C 1
ATOM 4195 O O . THR B 1 118 ? -15.68500 84.55800 -11.77500 1.000 128.88000 153 THR B O 1
ATOM 4199 N N . ASN B 1 119 ? -14.25500 83.64000 -10.30900 1.000 124.58000 154 ASN B N 1
ATOM 4200 C CA . ASN B 1 119 ? -15.14200 82.51600 -10.02800 1.000 118.94000 154 ASN B CA 1
ATOM 4201 C C . ASN B 1 119 ? -15.14000 82.17400 -8.54700 1.000 120.23000 154 ASN B C 1
ATOM 4202 O O . ASN B 1 119 ? -15.52800 81.06100 -8.16800 1.000 117.43000 154 ASN B O 1
ATOM 4207 N N . ASN B 1 120 ? -14.68500 83.11200 -7.71400 1.000 119.84000 155 ASN B N 1
ATOM 4208 C CA . ASN B 1 120 ? -14.86300 83.07000 -6.27100 1.000 115.63000 155 ASN B CA 1
ATOM 4209 C C . ASN B 1 120 ? -16.34800 83.03800 -5.93400 1.000 115.11000 155 ASN B C 1
ATOM 4210 O O . ASN B 1 120 ? -17.06100 84.03400 -6.11200 1.000 113.00000 155 ASN B O 1
ATOM 4215 N N . LYS B 1 121 ? -16.82700 81.89200 -5.46500 1.000 112.11000 156 LYS B N 1
ATOM 4216 C CA . LYS B 1 121 ? -18.22700 81.74000 -5.09400 1.000 108.96000 156 LYS B CA 1
ATOM 4217 C C . LYS B 1 121 ? -18.41100 82.25000 -3.66500 1.000 107.72000 156 LYS B C 1
ATOM 4218 O O . LYS B 1 121 ? -17.82600 81.70500 -2.72400 1.000 106.81000 156 LYS B O 1
ATOM 4224 N N . LEU B 1 122 ? -19.19300 83.31600 -3.50000 1.000 104.96000 157 LEU B N 1
ATOM 4225 C CA . LEU B 1 122 ? -19.48800 83.87900 -2.19000 1.000 103.59000 157 LEU B CA 1
ATOM 4226 C C . LEU B 1 122 ? -20.87700 83.45100 -1.72900 1.000 103.05000 157 LEU B C 1
ATOM 4227 O O . LEU B 1 122 ? -21.68900 82.94900 -2.51000 1.000 104.15000 157 LEU B O 1
ATOM 4232 N N . GLY B 1 123 ? -21.14100 83.64800 -0.43800 1.000 101.21000 158 GLY B N 1
ATOM 4233 C CA . GLY B 1 123 ? -22.46300 83.38700 0.09900 1.000 98.12000 158 GLY B CA 1
ATOM 4234 C C . GLY B 1 123 ? -22.55000 82.26500 1.11400 1.000 95.60000 158 GLY B C 1
ATOM 4235 O O . GLY B 1 123 ? -21.54700 81.87400 1.71500 1.000 94.19000 158 GLY B O 1
ATOM 4236 N N . ILE B 1 124 ? -23.75700 81.74600 1.31500 1.000 91.08000 159 ILE B N 1
ATOM 4237 C CA . ILE B 1 124 ? -24.02700 80.68000 2.27100 1.000 85.73000 159 ILE B CA 1
ATOM 4238 C C . ILE B 1 124 ? -24.67200 79.53800 1.50700 1.000 89.02000 159 ILE B C 1
ATOM 4239 O O . ILE B 1 124 ? -25.81000 79.66500 1.03000 1.000 86.97000 159 ILE B O 1
ATOM 4244 N N . ASP B 1 125 ? -23.95300 78.41600 1.40200 1.000 89.87000 160 ASP B N 1
ATOM 4245 C CA . ASP B 1 125 ? -24.41800 77.31100 0.57100 1.000 92.14000 160 ASP B CA 1
ATOM 4246 C C . ASP B 1 125 ? -25.62600 76.61700 1.18000 1.000 88.38000 160 ASP B C 1
ATOM 4247 O O . ASP B 1 125 ? -26.49700 76.12700 0.44900 1.000 89.64000 160 ASP B O 1
ATOM 4252 N N . THR B 1 126 ? -25.68900 76.54600 2.50100 1.000 78.88000 161 THR B N 1
ATOM 4253 C CA . THR B 1 126 ? -26.89100 76.05300 3.15300 1.000 80.80000 161 THR B CA 1
ATOM 4254 C C . THR B 1 126 ? -26.86000 76.50300 4.60000 1.000 76.64000 161 THR B C 1
ATOM 4255 O O . THR B 1 126 ? -25.86700 76.27900 5.29800 1.000 75.69000 161 THR B O 1
ATOM 4259 N N . ALA B 1 127 ? -27.92100 77.17500 5.02900 1.000 72.24000 162 ALA B N 1
ATOM 4260 C CA . ALA B 1 127 ? -28.09600 77.54000 6.42800 1.000 72.35000 162 ALA B CA 1
ATOM 4261 C C . ALA B 1 127 ? -29.45600 77.03500 6.88200 1.000 70.38000 162 ALA B C 1
ATOM 4262 O O . ALA B 1 127 ? -30.46000 77.24300 6.19500 1.000 69.34000 162 ALA B O 1
ATOM 4264 N N . ILE B 1 128 ? -29.48100 76.37000 8.02500 1.000 66.70000 163 ILE B N 1
ATOM 4265 C CA . ILE B 1 128 ? -30.68900 75.75100 8.54600 1.000 68.35000 163 ILE B CA 1
ATOM 4266 C C . ILE B 1 128 ? -31.33500 76.69900 9.53900 1.000 70.14000 163 ILE B C 1
ATOM 4267 O O . ILE B 1 128 ? -30.67700 77.18700 10.46500 1.000 74.12000 163 ILE B O 1
ATOM 4272 N N . SER B 1 129 ? -32.62000 76.95300 9.35800 1.000 71.64000 164 SER B N 1
ATOM 4273 C CA . SER B 1 129 ? -33.40700 77.67800 10.33800 1.000 71.83000 164 SER B CA 1
ATOM 4274 C C . SER B 1 129 ? -34.62200 76.83200 10.71400 1.000 72.31000 164 SER B C 1
ATOM 4275 O O . SER B 1 129 ? -34.91100 75.80000 10.10500 1.000 73.22000 164 SER B O 1
ATOM 4278 N N . ALA B 1 130 ? -35.33200 77.26000 11.74000 1.000 69.74000 165 ALA B N 1
ATOM 4279 C CA . ALA B 1 130 ? -36.56500 76.60200 12.13400 1.000 68.39000 165 ALA B CA 1
ATOM 4280 C C . ALA B 1 130 ? -37.72600 77.54800 11.87800 1.000 68.73000 165 ALA B C 1
ATOM 4281 O O . ALA B 1 130 ? -37.60100 78.75500 12.08700 1.000 70.05000 165 ALA B O 1
ATOM 4283 N N . LEU B 1 131 ? -38.84500 76.99600 11.41100 1.000 73.94000 166 LEU B N 1
ATOM 4284 C CA . LEU B 1 131 ? -40.07400 77.73700 11.15300 1.000 74.48000 166 LEU B CA 1
ATOM 4285 C C . LEU B 1 131 ? -40.95200 77.77800 12.39100 1.000 73.05000 166 LEU B C 1
ATOM 4286 O O . LEU B 1 131 ? -40.85800 76.93000 13.27900 1.000 79.48000 166 LEU B O 1
ATOM 4291 N N . ASN B 1 132 ? -41.84800 78.75700 12.43200 1.000 79.81000 167 ASN B N 1
ATOM 4292 C CA . ASN B 1 132 ? -42.77300 78.83600 13.55600 1.000 86.82000 167 ASN B CA 1
ATOM 4293 C C . ASN B 1 132 ? -44.16000 78.28800 13.24500 1.000 87.94000 167 ASN B C 1
ATOM 4294 O O . ASN B 1 132 ? -44.94900 78.09100 14.17700 1.000 93.55000 167 ASN B O 1
ATOM 4299 N N . THR B 1 133 ? -44.46300 78.00900 11.98000 1.000 85.89000 168 THR B N 1
ATOM 4300 C CA . THR B 1 133 ? -45.71000 77.37200 11.59000 1.000 88.13000 168 THR B CA 1
ATOM 4301 C C . THR B 1 133 ? -45.45300 75.94600 11.12600 1.000 90.35000 168 THR B C 1
ATOM 4302 O O . THR B 1 133 ? -44.37200 75.62200 10.62600 1.000 85.84000 168 THR B O 1
ATOM 4306 N N . LYS B 1 134 ? -46.47300 75.10400 11.28800 1.000 90.78000 169 LYS B N 1
ATOM 4307 C CA . LYS B 1 134 ? -46.48300 73.75200 10.74700 1.000 90.30000 169 LYS B CA 1
ATOM 4308 C C . LYS B 1 134 ? -47.22200 73.66100 9.41800 1.000 87.76000 169 LYS B C 1
ATOM 4309 O O . LYS B 1 134 ? -47.33100 72.56900 8.85500 1.000 91.05000 169 LYS B O 1
ATOM 4315 N N . GLN B 1 135 ? -47.73400 74.78100 8.90700 1.000 86.14000 170 GLN B N 1
ATOM 4316 C CA . GLN B 1 135 ? -48.35600 74.83500 7.58600 1.000 86.35000 170 GLN B CA 1
ATOM 4317 C C . GLN B 1 135 ? -47.33600 75.35500 6.58200 1.000 83.67000 170 GLN B C 1
ATOM 4318 O O . GLN B 1 135 ? -47.36600 76.51400 6.16700 1.000 79.80000 170 GLN B O 1
ATOM 4324 N N . VAL B 1 136 ? -46.42600 74.46500 6.19100 1.000 84.35000 171 VAL B N 1
ATOM 4325 C CA . VAL B 1 136 ? -45.43300 74.72400 5.15700 1.000 79.91000 171 VAL B CA 1
ATOM 4326 C C . VAL B 1 136 ? -45.62900 73.69100 4.05900 1.000 79.21000 171 VAL B C 1
ATOM 4327 O O . VAL B 1 136 ? -45.68500 72.48800 4.33400 1.000 81.30000 171 VAL B O 1
ATOM 4331 N N . PHE B 1 137 ? -45.74000 74.16700 2.82100 1.000 75.70000 172 PHE B N 1
ATOM 4332 C CA . PHE B 1 137 ? -46.07100 73.35200 1.66800 1.000 74.32000 172 PHE B CA 1
ATOM 4333 C C . PHE B 1 137 ? -45.13000 73.71100 0.53500 1.000 76.07000 172 PHE B C 1
ATOM 4334 O O . PHE B 1 137 ? -44.51200 74.77900 0.52300 1.000 74.93000 172 PHE B O 1
ATOM 4342 N N . SER B 1 138 ? -45.02800 72.80700 -0.42800 1.000 81.76000 173 SER B N 1
ATOM 4343 C CA . SER B 1 138 ? -44.15400 73.00100 -1.57000 1.000 82.89000 173 SER B CA 1
ATOM 4344 C C . SER B 1 138 ? -44.97300 72.86700 -2.84300 1.000 87.11000 173 SER B C 1
ATOM 4345 O O . SER B 1 138 ? -45.71800 71.89300 -3.00900 1.000 87.76000 173 SER B O 1
ATOM 4348 N N . LYS B 1 139 ? -44.86700 73.87200 -3.70900 1.000 88.04000 174 LYS B N 1
ATOM 4349 C CA . LYS B 1 139 ? -45.42400 73.84100 -5.05400 1.000 80.52000 174 LYS B CA 1
ATOM 4350 C C . LYS B 1 139 ? -44.29700 73.69500 -6.06900 1.000 86.02000 174 LYS B C 1
ATOM 4351 O O . LYS B 1 139 ? -44.27000 74.36000 -7.10400 1.000 92.11000 174 LYS B O 1
ATOM 4357 N N . VAL B 1 140 ? -43.33700 72.83300 -5.75500 1.000 86.99000 175 VAL B N 1
ATOM 4358 C CA . VAL B 1 140 ? -42.15400 72.60600 -6.57700 1.000 94.88000 175 VAL B CA 1
ATOM 4359 C C . VAL B 1 140 ? -42.23600 71.16700 -7.07600 1.000 96.96000 175 VAL B C 1
ATOM 4360 O O . VAL B 1 140 ? -41.98900 70.21800 -6.32000 1.000 96.24000 175 VAL B O 1
ATOM 4364 N N . ALA B 1 141 ? -42.59700 70.99300 -8.34100 1.000 105.89000 176 ALA B N 1
ATOM 4365 C CA . ALA B 1 141 ? -42.65600 69.67500 -8.95400 1.000 113.41000 176 ALA B CA 1
ATOM 4366 C C . ALA B 1 141 ? -41.38100 69.45600 -9.76700 1.000 112.64000 176 ALA B C 1
ATOM 4367 O O . ALA B 1 141 ? -40.42300 70.23600 -9.67600 1.000 113.58000 176 ALA B O 1
ATOM 4369 N N . LYS B 1 142 ? -41.35700 68.38000 -10.56000 1.000 112.71000 177 LYS B N 1
ATOM 4370 C CA . LYS B 1 142 ? -40.25200 68.12700 -11.48100 1.000 114.64000 177 LYS B CA 1
ATOM 4371 C C . LYS B 1 142 ? -38.95100 67.92300 -10.71500 1.000 114.40000 177 LYS B C 1
ATOM 4372 O O . LYS B 1 142 ? -38.94300 67.41600 -9.58700 1.000 115.14000 177 LYS B O 1
ATOM 4378 N N . GLY B 1 143 ? -37.84800 68.31400 -11.34900 1.000 110.71000 178 GLY B N 1
ATOM 4379 C CA . GLY B 1 143 ? -36.59700 68.58100 -10.67800 1.000 108.47000 178 GLY B CA 1
ATOM 4380 C C . GLY B 1 143 ? -36.37900 70.07800 -10.69200 1.000 108.77000 178 GLY B C 1
ATOM 4381 O O . GLY B 1 143 ? -35.24000 70.55700 -10.69000 1.000 111.01000 178 GLY B O 1
ATOM 4382 N N . LYS B 1 144 ? -37.48600 70.82200 -10.74700 1.000 111.36000 179 LYS B N 1
ATOM 4383 C CA . LYS B 1 144 ? -37.43900 72.26400 -10.54400 1.000 106.70000 179 LYS B CA 1
ATOM 4384 C C . LYS B 1 144 ? -36.92800 72.56800 -9.13800 1.000 107.84000 179 LYS B C 1
ATOM 4385 O O . LYS B 1 144 ? -37.17000 71.81500 -8.18700 1.000 105.24000 179 LYS B O 1
ATOM 4391 N N . LYS B 1 145 ? -36.20600 73.68200 -9.00900 1.000 105.75000 180 LYS B N 1
ATOM 4392 C CA . LYS B 1 145 ? -35.47800 73.95600 -7.77500 1.000 102.61000 180 LYS B CA 1
ATOM 4393 C C . LYS B 1 145 ? -36.27000 74.79700 -6.77400 1.000 101.54000 180 LYS B C 1
ATOM 4394 O O . LYS B 1 145 ? -36.15700 74.58100 -5.55900 1.000 98.29000 180 LYS B O 1
ATOM 4400 N N . GLY B 1 146 ? -37.08400 75.74000 -7.22800 1.000 94.47000 181 GLY B N 1
ATOM 4401 C CA . GLY B 1 146 ? -37.84800 76.46200 -6.22900 1.000 97.61000 181 GLY B CA 1
ATOM 4402 C C . GLY B 1 146 ? -37.05200 77.57100 -5.57100 1.000 89.92000 181 GLY B C 1
ATOM 4403 O O . GLY B 1 146 ? -36.20500 77.33500 -4.70100 1.000 85.15000 181 GLY B O 1
ATOM 4404 N N . ILE B 1 147 ? -37.35400 78.79700 -5.97500 1.000 82.81000 182 ILE B N 1
ATOM 4405 C CA . ILE B 1 147 ? -36.42300 79.90600 -5.87200 1.000 78.79000 182 ILE B CA 1
ATOM 4406 C C . ILE B 1 147 ? -37.09500 81.07400 -5.17900 1.000 77.78000 182 ILE B C 1
ATOM 4407 O O . ILE B 1 147 ? -36.61700 82.21000 -5.25100 1.000 82.22000 182 ILE B O 1
ATOM 4412 N N . ALA B 1 148 ? -38.21500 80.80500 -4.52200 1.000 73.49000 183 ALA B N 1
ATOM 4413 C CA . ALA B 1 148 ? -39.00900 81.85200 -3.90900 1.000 73.47000 183 ALA B CA 1
ATOM 4414 C C . ALA B 1 148 ? -40.01900 81.20300 -2.98100 1.000 76.36000 183 ALA B C 1
ATOM 4415 O O . ALA B 1 148 ? -40.30000 80.00800 -3.08600 1.000 79.36000 183 ALA B O 1
ATOM 4417 N N . ILE B 1 149 ? -40.54500 81.99400 -2.05400 1.000 71.88000 184 ILE B N 1
ATOM 4418 C CA . ILE B 1 149 ? -41.61200 81.53500 -1.18400 1.000 75.25000 184 ILE B CA 1
ATOM 4419 C C . ILE B 1 149 ? -42.73000 82.55800 -1.23100 1.000 79.53000 184 ILE B C 1
ATOM 4420 O O . ILE B 1 149 ? -42.52800 83.72600 -1.57300 1.000 84.90000 184 ILE B O 1
ATOM 4425 N N . ALA B 1 150 ? -43.91800 82.09700 -0.88000 1.000 79.45000 185 ALA B N 1
ATOM 4426 C CA . ALA B 1 150 ? -45.07700 82.94000 -0.66400 1.000 79.37000 185 ALA B CA 1
ATOM 4427 C C . ALA B 1 150 ? -45.58700 82.65800 0.73300 1.000 75.84000 185 ALA B C 1
ATOM 4428 O O . ALA B 1 150 ? -45.52100 81.51800 1.19700 1.000 78.92000 185 ALA B O 1
ATOM 4430 N N . TYR B 1 151 ? -46.08700 83.68300 1.41400 1.000 78.12000 186 TYR B N 1
ATOM 4431 C CA . TYR B 1 151 ? -46.36800 83.51700 2.82900 1.000 82.40000 186 TYR B CA 1
ATOM 4432 C C . TYR B 1 151 ? -47.45300 84.48100 3.27600 1.000 84.94000 186 TYR B C 1
ATOM 4433 O O . TYR B 1 151 ? -47.71000 85.50500 2.64200 1.000 83.78000 186 TYR B O 1
ATOM 4442 N N . ARG B 1 152 ? -48.05100 84.16500 4.41700 1.000 84.93000 187 ARG B N 1
ATOM 4443 C CA . ARG B 1 152 ? -48.96100 85.08100 5.07300 1.000 93.37000 187 ARG B CA 1
ATOM 4444 C C . ARG B 1 152 ? -48.64800 85.15200 6.56000 1.000 95.17000 187 ARG B C 1
ATOM 4445 O O . ARG B 1 152 ? -48.08400 84.22900 7.15000 1.000 92.64000 187 ARG B O 1
ATOM 4453 N N . THR B 1 153 ? -49.03500 86.27900 7.15200 1.000 99.68000 188 THR B N 1
ATOM 4454 C CA . THR B 1 153 ? -48.74700 86.61700 8.53700 1.000 100.22000 188 THR B CA 1
ATOM 4455 C C . THR B 1 153 ? -49.98600 86.54100 9.41800 1.000 104.88000 188 THR B C 1
ATOM 4456 O O . THR B 1 153 ? -49.90700 86.82400 10.62000 1.000 107.56000 188 THR B O 1
ATOM 4460 N N . ASP B 1 154 ? -51.11900 86.11600 8.85000 1.000 107.98000 189 ASP B N 1
ATOM 4461 C CA . ASP B 1 154 ? -52.43300 86.13000 9.47500 1.000 111.25000 189 ASP B CA 1
ATOM 4462 C C . ASP B 1 154 ? -53.33000 85.23400 8.63800 1.000 114.94000 189 ASP B C 1
ATOM 4463 O O . ASP B 1 154 ? -53.15600 85.18900 7.40900 1.000 112.03000 189 ASP B O 1
ATOM 4468 N N . PRO B 1 155 ? -54.27500 84.51100 9.24200 1.000 114.80000 190 PRO B N 1
ATOM 4469 C CA . PRO B 1 155 ? -55.00900 83.48900 8.48800 1.000 116.63000 190 PRO B CA 1
ATOM 4470 C C . PRO B 1 155 ? -55.83200 84.07800 7.35300 1.000 120.69000 190 PRO B C 1
ATOM 4471 O O . PRO B 1 155 ? -56.26800 85.23100 7.39300 1.000 122.32000 190 PRO B O 1
ATOM 4475 N N . ILE B 1 156 ? -56.01500 83.25900 6.31700 1.000 123.27000 191 ILE B N 1
ATOM 4476 C CA . ILE B 1 156 ? -56.89000 83.58600 5.19600 1.000 124.59000 191 ILE B CA 1
ATOM 4477 C C . ILE B 1 156 ? -58.35100 83.55800 5.64500 1.000 127.68000 191 ILE B C 1
ATOM 4478 O O . ILE B 1 156 ? -58.73300 82.80400 6.55400 1.000 127.08000 191 ILE B O 1
ATOM 4483 N N . GLN B 1 157 ? -59.18200 84.39000 5.00700 1.000 129.90000 192 GLN B N 1
ATOM 4484 C CA . GLN B 1 157 ? -60.58300 84.56300 5.39000 1.000 131.31000 192 GLN B CA 1
ATOM 4485 C C . GLN B 1 157 ? -61.50000 84.26200 4.21000 1.000 131.82000 192 GLN B C 1
ATOM 4486 O O . GLN B 1 157 ? -61.29900 84.78600 3.10600 1.000 129.29000 192 GLN B O 1
ATOM 4492 N N . GLY B 1 158 ? -62.51200 83.42400 4.45700 1.000 130.89000 193 GLY B N 1
ATOM 4493 C CA . GLY B 1 158 ? -63.45700 83.00000 3.43900 1.000 128.42000 193 GLY B CA 1
ATOM 4494 C C . GLY B 1 158 ? -63.28400 81.54900 3.02600 1.000 127.29000 193 GLY B C 1
ATOM 4495 O O . GLY B 1 158 ? -63.93100 80.65100 3.58100 1.000 125.72000 193 GLY B O 1
ATOM 4496 N N . GLN B 1 159 ? -62.42600 81.32300 2.02600 1.000 124.41000 194 GLN B N 1
ATOM 4497 C CA . GLN B 1 159 ? -62.00700 79.99700 1.56900 1.000 118.53000 194 GLN B CA 1
ATOM 4498 C C . GLN B 1 159 ? -63.10500 79.21400 0.87300 1.000 115.24000 194 GLN B C 1
ATOM 4499 O O . GLN B 1 159 ? -64.29700 79.47900 1.06300 1.000 113.12000 194 GLN B O 1
ATOM 4505 N N . MET B 1 160 ? -62.69100 78.24000 0.06100 1.000 106.60000 195 MET B N 1
ATOM 4506 C CA . MET B 1 160 ? -63.61800 77.32000 -0.57300 1.000 99.96000 195 MET B CA 1
ATOM 4507 C C . MET B 1 160 ? -64.50000 76.66400 0.47700 1.000 97.14000 195 MET B C 1
ATOM 4508 O O . MET B 1 160 ? -64.11100 76.54700 1.64700 1.000 100.28000 195 MET B O 1
ATOM 4513 N N . ASN B 1 161 ? -65.69800 76.26400 0.08400 1.000 92.41000 196 ASN B N 1
ATOM 4514 C CA . ASN B 1 161 ? -66.46800 75.36800 0.92600 1.000 88.49000 196 ASN B CA 1
ATOM 4515 C C . ASN B 1 161 ? -66.10100 73.93000 0.58700 1.000 83.59000 196 ASN B C 1
ATOM 4516 O O . ASN B 1 161 ? -65.52700 73.64100 -0.46600 1.000 79.28000 196 ASN B O 1
ATOM 4521 N N . ILE B 1 162 ? -66.43000 73.02600 1.50000 1.000 83.90000 197 ILE B N 1
ATOM 4522 C CA . ILE B 1 162 ? -66.08600 71.62000 1.36400 1.000 75.94000 197 ILE B CA 1
ATOM 4523 C C . ILE B 1 162 ? -67.32300 70.78200 1.66100 1.000 75.84000 197 ILE B C 1
ATOM 4524 O O . ILE B 1 162 ? -67.99400 70.99800 2.67800 1.000 75.09000 197 ILE B O 1
ATOM 4529 N N . ALA B 1 163 ? -67.61900 69.82000 0.79000 1.000 67.81000 198 ALA B N 1
ATOM 4530 C CA . ALA B 1 163 ? -68.70000 68.87400 1.04300 1.000 71.09000 198 ALA B CA 1
ATOM 4531 C C . ALA B 1 163 ? -68.15200 67.45500 1.09300 1.000 63.39000 198 ALA B C 1
ATOM 4532 O O . ALA B 1 163 ? -67.28900 67.08700 0.29500 1.000 64.86000 198 ALA B O 1
ATOM 4534 N N . VAL B 1 164 ? -68.64700 66.66100 2.03200 1.000 59.29000 199 VAL B N 1
ATOM 4535 C CA . VAL B 1 164 ? -68.17700 65.29400 2.20100 1.000 61.47000 199 VAL B CA 1
ATOM 4536 C C . VAL B 1 164 ? -69.39200 64.39400 2.28100 1.000 66.26000 199 VAL B C 1
ATOM 4537 O O . VAL B 1 164 ? -70.27600 64.60500 3.11600 1.000 67.95000 199 VAL B O 1
ATOM 4541 N N . SER B 1 165 ? -69.45400 63.40800 1.40200 1.000 66.87000 200 SER B N 1
ATOM 4542 C CA . SER B 1 165 ? -70.54800 62.45600 1.44900 1.000 64.12000 200 SER B CA 1
ATOM 4543 C C . SER B 1 165 ? -70.01800 61.16100 2.04900 1.000 64.82000 200 SER B C 1
ATOM 4544 O O . SER B 1 165 ? -69.08400 60.55300 1.50300 1.000 60.35000 200 SER B O 1
ATOM 4547 N N . PHE B 1 166 ? -70.59900 60.76000 3.17600 1.000 61.94000 201 PHE B N 1
ATOM 4548 C CA . PHE B 1 166 ? -70.27100 59.50000 3.81000 1.000 60.25000 201 PHE B CA 1
ATOM 4549 C C . PHE B 1 166 ? -71.18100 58.41300 3.27500 1.000 61.92000 201 PHE B C 1
ATOM 4550 O O . PHE B 1 166 ? -72.41200 58.55700 3.30500 1.000 60.81000 201 PHE B O 1
ATOM 4558 N N . VAL B 1 167 ? -70.57600 57.31100 2.82800 1.000 59.23000 202 VAL B N 1
ATOM 4559 C CA . VAL B 1 167 ? -71.28800 56.22800 2.16600 1.000 59.58000 202 VAL B CA 1
ATOM 4560 C C . VAL B 1 167 ? -70.89400 54.94000 2.86700 1.000 63.11000 202 VAL B C 1
ATOM 4561 O O . VAL B 1 167 ? -69.81400 54.38400 2.61400 1.000 65.13000 202 VAL B O 1
ATOM 4565 N N . PHE B 1 168 ? -71.78200 54.44800 3.73000 1.000 61.57000 203 PHE B N 1
ATOM 4566 C CA . PHE B 1 168 ? -71.46100 53.40300 4.68400 1.000 60.40000 203 PHE B CA 1
ATOM 4567 C C . PHE B 1 168 ? -72.22300 52.13100 4.35900 1.000 57.09000 203 PHE B C 1
ATOM 4568 O O . PHE B 1 168 ? -73.44800 52.14400 4.22900 1.000 60.24000 203 PHE B O 1
ATOM 4576 N N . ASP B 1 169 ? -71.48400 51.03500 4.27500 1.000 57.44000 204 ASP B N 1
ATOM 4577 C CA . ASP B 1 169 ? -72.05200 49.71000 4.15300 1.000 59.94000 204 ASP B CA 1
ATOM 4578 C C . ASP B 1 169 ? -72.90000 49.37600 5.38600 1.000 65.00000 204 ASP B C 1
ATOM 4579 O O . ASP B 1 169 ? -72.44700 49.51500 6.52800 1.000 63.50000 204 ASP B O 1
ATOM 4584 N N . THR B 1 170 ? -74.14500 48.95700 5.14700 1.000 62.60000 205 THR B N 1
ATOM 4585 C CA . THR B 1 170 ? -75.06900 48.55200 6.20000 1.000 62.33000 205 THR B CA 1
ATOM 4586 C C . THR B 1 170 ? -75.54000 47.12100 6.01700 1.000 59.62000 205 THR B C 1
ATOM 4587 O O . THR B 1 170 ? -76.61200 46.76200 6.51300 1.000 67.28000 205 THR B O 1
ATOM 4591 N N . SER B 1 171 ? -74.77600 46.29600 5.31600 1.000 58.67000 206 SER B N 1
ATOM 4592 C CA . SER B 1 171 ? -75.19900 44.91900 5.11300 1.000 63.33000 206 SER B CA 1
ATOM 4593 C C . SER B 1 171 ? -75.25300 44.14900 6.44900 1.000 64.20000 206 SER B C 1
ATOM 4594 O O . SER B 1 171 ? -74.72400 44.58400 7.47900 1.000 63.52000 206 SER B O 1
ATOM 4597 N N . GLY B 1 172 ? -75.90700 42.98200 6.41100 1.000 62.38000 207 GLY B N 1
ATOM 4598 C CA . GLY B 1 172 ? -76.12200 42.20700 7.62600 1.000 66.24000 207 GLY B CA 1
ATOM 4599 C C . GLY B 1 172 ? -74.83900 41.85700 8.35700 1.000 70.61000 207 GLY B C 1
ATOM 4600 O O . GLY B 1 172 ? -74.80300 41.84800 9.59900 1.000 69.44000 207 GLY B O 1
ATOM 4601 N N . SER B 1 173 ? -73.75900 41.61500 7.60600 1.000 64.06000 208 SER B N 1
ATOM 4602 C CA . SER B 1 173 ? -72.46300 41.31100 8.20200 1.000 67.35000 208 SER B CA 1
ATOM 4603 C C . SER B 1 173 ? -71.99600 42.38800 9.18500 1.000 65.57000 208 SER B C 1
ATOM 4604 O O . SER B 1 173 ? -71.13500 42.11700 10.03700 1.000 65.50000 208 SER B O 1
ATOM 4607 N N . MET B 1 174 ? -72.53700 43.60400 9.09900 1.000 61.44000 209 MET B N 1
ATOM 4608 C CA . MET B 1 174 ? -72.12600 44.63600 10.05100 1.000 64.09000 209 MET B CA 1
ATOM 4609 C C . MET B 1 174 ? -72.66900 44.41100 11.47700 1.000 70.12000 209 MET B C 1
ATOM 4610 O O . MET B 1 174 ? -72.34600 45.20300 12.37700 1.000 63.42000 209 MET B O 1
ATOM 4615 N N . ASP B 1 175 ? -73.47200 43.36900 11.71000 1.000 71.00000 210 ASP B N 1
ATOM 4616 C CA . ASP B 1 175 ? -73.84900 42.99300 13.06700 1.000 71.51000 210 ASP B CA 1
ATOM 4617 C C . ASP B 1 175 ? -72.83700 42.07500 13.72700 1.000 71.40000 210 ASP B C 1
ATOM 4618 O O . ASP B 1 175 ? -72.94200 41.83400 14.93100 1.000 73.84000 210 ASP B O 1
ATOM 4623 N N . TRP B 1 176 ? -71.89600 41.53700 12.96500 1.000 71.16000 211 TRP B N 1
ATOM 4624 C CA . TRP B 1 176 ? -70.88000 40.65600 13.50400 1.000 75.16000 211 TRP B CA 1
ATOM 4625 C C . TRP B 1 176 ? -69.73600 41.50100 14.05200 1.000 72.86000 211 TRP B C 1
ATOM 4626 O O . TRP B 1 176 ? -69.65900 42.71000 13.80200 1.000 69.94000 211 TRP B O 1
ATOM 4637 N N . ASP B 1 177 ? -68.88500 40.87500 14.86600 1.000 69.73000 212 ASP B N 1
ATOM 4638 C CA . ASP B 1 177 ? -67.70800 41.59300 15.33300 1.000 72.23000 212 ASP B CA 1
ATOM 4639 C C . ASP B 1 177 ? -66.67400 41.62600 14.20500 1.000 69.53000 212 ASP B C 1
ATOM 4640 O O . ASP B 1 177 ? -66.86800 41.04000 13.12700 1.000 67.65000 212 ASP B O 1
ATOM 4645 N N . LEU B 1 178 ? -65.56400 42.32000 14.45900 1.000 64.88000 213 LEU B N 1
ATOM 4646 C CA . LEU B 1 178 ? -64.59600 42.56700 13.40100 1.000 65.70000 213 LEU B CA 1
ATOM 4647 C C . LEU B 1 178 ? -64.02200 41.27300 12.83400 1.000 66.90000 213 LEU B C 1
ATOM 4648 O O . LEU B 1 178 ? -63.64900 41.23900 11.65700 1.000 67.45000 213 LEU B O 1
ATOM 4653 N N . GLN B 1 179 ? -63.96700 40.19900 13.62600 1.000 67.77000 214 GLN B N 1
ATOM 4654 C CA . GLN B 1 179 ? -63.50800 38.90000 13.14800 1.000 66.22000 214 GLN B CA 1
ATOM 4655 C C . GLN B 1 179 ? -64.64500 37.99900 12.67300 1.000 67.64000 214 GLN B C 1
ATOM 4656 O O . GLN B 1 179 ? -64.42400 36.80100 12.47300 1.000 68.70000 214 GLN B O 1
ATOM 4662 N N . GLY B 1 180 ? -65.84900 38.53400 12.49400 1.000 61.26000 215 GLY B N 1
ATOM 4663 C CA . GLY B 1 180 ? -66.93800 37.71900 11.99000 1.000 66.14000 215 GLY B CA 1
ATOM 4664 C C . GLY B 1 180 ? -67.56500 36.74500 12.96800 1.000 74.96000 215 GLY B C 1
ATOM 4665 O O . GLY B 1 180 ? -68.14800 35.74600 12.54300 1.000 73.21000 215 GLY B O 1
ATOM 4666 N N . ARG B 1 181 ? -67.46200 37.01000 14.26500 1.000 72.52000 216 ARG B N 1
ATOM 4667 C CA . ARG B 1 181 ? -68.13300 36.23600 15.29600 1.000 72.90000 216 ARG B CA 1
ATOM 4668 C C . ARG B 1 181 ? -69.37300 36.97900 15.76000 1.000 71.15000 216 ARG B C 1
ATOM 4669 O O . ARG B 1 181 ? -69.44200 38.20900 15.68900 1.000 70.35000 216 ARG B O 1
ATOM 4677 N N . ASN B 1 182 ? -70.34700 36.21800 16.25800 1.000 75.53000 217 ASN B N 1
ATOM 4678 C CA . ASN B 1 182 ? -71.53700 36.81700 16.85100 1.000 79.40000 217 ASN B CA 1
ATOM 4679 C C . ASN B 1 182 ? -71.15600 37.51000 18.16100 1.000 81.71000 217 ASN B C 1
ATOM 4680 O O . ASN B 1 182 ? -70.40500 36.95800 18.97400 1.000 83.91000 217 ASN B O 1
ATOM 4685 N N . VAL B 1 183 ? -71.66900 38.72700 18.35700 1.000 80.49000 218 VAL B N 1
ATOM 4686 C CA . VAL B 1 183 ? -71.30200 39.58200 19.48600 1.000 84.74000 218 VAL B CA 1
ATOM 4687 C C . VAL B 1 183 ? -71.87700 39.04200 20.79200 1.000 85.71000 218 VAL B C 1
ATOM 4688 O O . VAL B 1 183 ? -71.75000 39.67600 21.84100 1.000 85.06000 218 VAL B O 1
ATOM 4692 N N . LYS B 1 184 ? -72.53400 37.88800 20.74000 1.000 88.32000 219 LYS B N 1
ATOM 4693 C CA . LYS B 1 184 ? -73.00800 37.21800 21.94200 1.000 88.60000 219 LYS B CA 1
ATOM 4694 C C . LYS B 1 184 ? -72.03300 36.15000 22.42400 1.000 92.83000 219 LYS B C 1
ATOM 4695 O O . LYS B 1 184 ? -71.64700 36.15900 23.59700 1.000 93.49000 219 LYS B O 1
ATOM 4701 N N . LYS B 1 185 ? -71.60200 35.24100 21.53900 1.000 94.28000 220 LYS B N 1
ATOM 4702 C CA . LYS B 1 185 ? -70.60500 34.25000 21.93700 1.000 95.98000 220 LYS B CA 1
ATOM 4703 C C . LYS B 1 185 ? -69.25400 34.89600 22.24500 1.000 92.92000 220 LYS B C 1
ATOM 4704 O O . LYS B 1 185 ? -68.42500 34.28200 22.92300 1.000 100.62000 220 LYS B O 1
ATOM 4710 N N . THR B 1 186 ? -69.01200 36.10600 21.75400 1.000 87.46000 221 THR B N 1
ATOM 4711 C CA . THR B 1 186 ? -67.92200 36.95900 22.19900 1.000 84.57000 221 THR B CA 1
ATOM 4712 C C . THR B 1 186 ? -68.54400 38.18200 22.84800 1.000 90.47000 221 THR B C 1
ATOM 4713 O O . THR B 1 186 ? -69.74600 38.42200 22.72900 1.000 90.34000 221 THR B O 1
ATOM 4717 N N . GLY B 1 187 ? -67.73000 38.96100 23.54600 1.000 83.89000 222 GLY B N 1
ATOM 4718 C CA . GLY B 1 187 ? -68.24900 40.14200 24.20200 1.000 83.19000 222 GLY B CA 1
ATOM 4719 C C . GLY B 1 187 ? -68.09600 41.41200 23.40500 1.000 86.15000 222 GLY B C 1
ATOM 4720 O O . GLY B 1 187 ? -68.42200 42.49200 23.91600 1.000 77.57000 222 GLY B O 1
ATOM 4721 N N . ASN B 1 188 ? -67.63100 41.31400 22.16200 1.000 87.95000 223 ASN B N 1
ATOM 4722 C CA . ASN B 1 188 ? -67.16300 42.46900 21.41600 1.000 87.52000 223 ASN B CA 1
ATOM 4723 C C . ASN B 1 188 ? -68.32600 43.31600 20.91800 1.000 78.47000 223 ASN B C 1
ATOM 4724 O O . ASN B 1 188 ? -69.48400 42.88700 20.89200 1.000 81.46000 223 ASN B O 1
ATOM 4729 N N . GLU B 1 189 ? -67.99900 44.55000 20.55100 1.000 77.13000 224 GLU B N 1
ATOM 4730 C CA . GLU B 1 189 ? -68.93200 45.39000 19.82200 1.000 75.42000 224 GLU B CA 1
ATOM 4731 C C . GLU B 1 189 ? -69.07200 44.90300 18.37800 1.000 75.76000 224 GLU B C 1
ATOM 4732 O O . GLU B 1 189 ? -68.17400 44.26300 17.82300 1.000 73.80000 224 GLU B O 1
ATOM 4738 N N . SER B 1 190 ? -70.22300 45.19800 17.77700 1.000 73.29000 225 SER B N 1
ATOM 4739 C CA . SER B 1 190 ? -70.42400 44.96500 16.35100 1.000 68.73000 225 SER B CA 1
ATOM 4740 C C . SER B 1 190 ? -69.65700 46.00600 15.53100 1.000 68.56000 225 SER B C 1
ATOM 4741 O O . SER B 1 190 ? -69.30300 47.08800 16.02200 1.000 69.16000 225 SER B O 1
ATOM 4744 N N . ARG B 1 191 ? -69.37600 45.65000 14.26900 1.000 66.43000 226 ARG B N 1
ATOM 4745 C CA . ARG B 1 191 ? -68.71100 46.57600 13.35600 1.000 65.31000 226 ARG B CA 1
ATOM 4746 C C . ARG B 1 191 ? -69.49700 47.87000 13.25500 1.000 59.70000 226 ARG B C 1
ATOM 4747 O O . ARG B 1 191 ? -68.91900 48.96500 13.24200 1.000 61.16000 226 ARG B O 1
ATOM 4755 N N . MET B 1 192 ? -70.82500 47.76200 13.20700 1.000 60.81000 227 MET B N 1
ATOM 4756 C CA . MET B 1 192 ? -71.64500 48.96700 13.18200 1.000 62.59000 227 MET B CA 1
ATOM 4757 C C . MET B 1 192 ? -71.51200 49.76000 14.48200 1.000 65.72000 227 MET B C 1
ATOM 4758 O O . MET B 1 192 ? -71.42400 50.99500 14.44700 1.000 68.38000 227 MET B O 1
ATOM 4763 N N . ASP B 1 193 ? -71.47800 49.07600 15.63900 1.000 64.40000 228 ASP B N 1
ATOM 4764 C CA . ASP B 1 193 ? -71.22600 49.78800 16.89500 1.000 69.77000 228 ASP B CA 1
ATOM 4765 C C . ASP B 1 193 ? -69.94500 50.60200 16.79200 1.000 65.54000 228 ASP B C 1
ATOM 4766 O O . ASP B 1 193 ? -69.93800 51.80900 17.05500 1.000 69.94000 228 ASP B O 1
ATOM 4771 N N . ILE B 1 194 ? -68.85500 49.96500 16.35000 1.000 68.26000 229 ILE B N 1
ATOM 4772 C CA . ILE B 1 194 ? -67.59200 50.68700 16.24400 1.000 67.55000 229 ILE B CA 1
ATOM 4773 C C . ILE B 1 194 ? -67.69400 51.79400 15.19600 1.000 69.87000 229 ILE B C 1
ATOM 4774 O O . ILE B 1 194 ? -67.15300 52.89400 15.38800 1.000 71.64000 229 ILE B O 1
ATOM 4779 N N . LEU B 1 195 ? -68.41200 51.54000 14.09000 1.000 65.71000 230 LEU B N 1
ATOM 4780 C CA . LEU B 1 195 ? -68.51700 52.54400 13.03200 1.000 65.69000 230 LEU B CA 1
ATOM 4781 C C . LEU B 1 195 ? -69.24400 53.79200 13.51700 1.000 65.46000 230 LEU B C 1
ATOM 4782 O O . LEU B 1 195 ? -68.79500 54.91600 13.26500 1.000 69.46000 230 LEU B O 1
ATOM 4787 N N . ARG B 1 196 ? -70.36300 53.61800 14.22400 1.000 66.13000 231 ARG B N 1
ATOM 4788 C CA . ARG B 1 196 ? -71.07100 54.76900 14.78600 1.000 68.28000 231 ARG B CA 1
ATOM 4789 C C . ARG B 1 196 ? -70.13200 55.65100 15.60900 1.000 73.14000 231 ARG B C 1
ATOM 4790 O O . ARG B 1 196 ? -69.99800 56.85500 15.35500 1.000 74.32000 231 ARG B O 1
ATOM 4798 N N . LYS B 1 197 ? -69.46000 55.06000 16.59700 1.000 71.81000 232 LYS B N 1
ATOM 4799 C CA . LYS B 1 197 ? -68.59100 55.85300 17.46800 1.000 77.35000 232 LYS B CA 1
ATOM 4800 C C . LYS B 1 197 ? -67.46000 56.51100 16.68900 1.000 74.42000 232 LYS B C 1
ATOM 4801 O O . LYS B 1 197 ? -67.15700 57.69100 16.89700 1.000 78.28000 232 LYS B O 1
ATOM 4807 N N . LYS B 1 198 ? -66.81900 55.76900 15.78500 1.000 74.42000 233 LYS B N 1
ATOM 4808 C CA . LYS B 1 198 ? -65.62300 56.30800 15.14900 1.000 72.09000 233 LYS B CA 1
ATOM 4809 C C . LYS B 1 198 ? -65.96300 57.39500 14.13600 1.000 72.28000 233 LYS B C 1
ATOM 4810 O O . LYS B 1 198 ? -65.13900 58.28100 13.87500 1.000 71.95000 233 LYS B O 1
ATOM 4816 N N . SER B 1 199 ? -67.16500 57.36400 13.55900 1.000 73.18000 234 SER B N 1
ATOM 4817 C CA . SER B 1 199 ? -67.51300 58.44000 12.63400 1.000 76.64000 234 SER B CA 1
ATOM 4818 C C . SER B 1 199 ? -68.01900 59.67400 13.37600 1.000 75.97000 234 SER B C 1
ATOM 4819 O O . SER B 1 199 ? -67.80400 60.80300 12.91100 1.000 73.16000 234 SER B O 1
ATOM 4822 N N . VAL B 1 200 ? -68.64900 59.48500 14.54100 1.000 75.92000 235 VAL B N 1
ATOM 4823 C CA . VAL B 1 200 ? -68.90600 60.61100 15.44300 1.000 77.97000 235 VAL B CA 1
ATOM 4824 C C . VAL B 1 200 ? -67.60800 61.36600 15.73100 1.000 78.44000 235 VAL B C 1
ATOM 4825 O O . VAL B 1 200 ? -67.53700 62.59600 15.59900 1.000 78.19000 235 VAL B O 1
ATOM 4829 N N . ILE B 1 201 ? -66.54700 60.63000 16.08900 1.000 74.30000 236 ILE B N 1
ATOM 4830 C CA . ILE B 1 201 ? -65.23600 61.24900 16.28500 1.000 72.47000 236 ILE B CA 1
ATOM 4831 C C . ILE B 1 201 ? -64.78300 61.96400 15.01600 1.000 78.69000 236 ILE B C 1
ATOM 4832 O O . ILE B 1 201 ? -64.27400 63.09400 15.06800 1.000 80.47000 236 ILE B O 1
ATOM 4837 N N . MET B 1 202 ? -64.97200 61.32400 13.85400 1.000 78.43000 237 MET B N 1
ATOM 4838 C CA . MET B 1 202 ? -64.53400 61.90000 12.58300 1.000 76.85000 237 MET B CA 1
ATOM 4839 C C . MET B 1 202 ? -65.27900 63.19600 12.26000 1.000 76.34000 237 MET B C 1
ATOM 4840 O O . MET B 1 202 ? -64.69000 64.12400 11.68600 1.000 75.57000 237 MET B O 1
ATOM 4845 N N . ILE B 1 203 ? -66.55600 63.28300 12.64700 1.000 74.61000 238 ILE B N 1
ATOM 4846 C CA . ILE B 1 203 ? -67.35400 64.48900 12.41600 1.000 77.47000 238 ILE B CA 1
ATOM 4847 C C . ILE B 1 203 ? -66.81600 65.66300 13.23400 1.000 81.55000 238 ILE B C 1
ATOM 4848 O O . ILE B 1 203 ? -66.51400 66.73600 12.69300 1.000 78.16000 238 ILE B O 1
ATOM 4853 N N . LYS B 1 204 ? -66.71500 65.48400 14.55900 1.000 82.05000 239 LYS B N 1
ATOM 4854 C CA . LYS B 1 204 ? -66.15900 66.53500 15.40700 1.000 79.99000 239 LYS B CA 1
ATOM 4855 C C . LYS B 1 204 ? -64.78400 66.96100 14.91500 1.000 83.14000 239 LYS B C 1
ATOM 4856 O O . LYS B 1 204 ? -64.42600 68.14500 14.98600 1.000 90.88000 239 LYS B O 1
ATOM 4862 N N . ASP B 1 205 ? -64.00900 66.01900 14.37400 1.000 80.46000 240 ASP B N 1
ATOM 4863 C CA . ASP B 1 205 ? -62.68700 66.36900 13.86500 1.000 80.79000 240 ASP B CA 1
ATOM 4864 C C . ASP B 1 205 ? -62.77800 67.18500 12.57500 1.000 84.60000 240 ASP B C 1
ATOM 4865 O O . ASP B 1 205 ? -62.08200 68.19600 12.42700 1.000 88.14000 240 ASP B O 1
ATOM 4870 N N . LEU B 1 206 ? -63.62400 66.76000 11.61900 1.000 83.90000 241 LEU B N 1
ATOM 4871 C CA . LEU B 1 206 ? -63.84600 67.56500 10.41300 1.000 81.59000 241 LEU B CA 1
ATOM 4872 C C . LEU B 1 206 ? -64.36400 68.96100 10.75000 1.000 82.39000 241 LEU B C 1
ATOM 4873 O O . LEU B 1 206 ? -64.01600 69.93500 10.06600 1.000 82.30000 241 LEU B O 1
ATOM 4878 N N . ALA B 1 207 ? -65.19900 69.07300 11.79200 1.000 82.05000 242 ALA B N 1
ATOM 4879 C CA . ALA B 1 207 ? -65.75000 70.36300 12.20700 1.000 84.32000 242 ALA B CA 1
ATOM 4880 C C . ALA B 1 207 ? -64.66400 71.41700 12.38900 1.000 85.52000 242 ALA B C 1
ATOM 4881 O O . ALA B 1 207 ? -64.89700 72.60000 12.11100 1.000 88.53000 242 ALA B O 1
ATOM 4883 N N . GLU B 1 208 ? -63.45900 71.00000 12.80100 1.000 89.07000 243 GLU B N 1
ATOM 4884 C CA . GLU B 1 208 ? -62.36800 71.92900 13.08500 1.000 88.43000 243 GLU B CA 1
ATOM 4885 C C . GLU B 1 208 ? -61.85100 72.64800 11.84700 1.000 89.34000 243 GLU B C 1
ATOM 4886 O O . GLU B 1 208 ? -61.26200 73.72500 11.97600 1.000 91.15000 243 GLU B O 1
ATOM 4892 N N . ILE B 1 209 ? -62.03800 72.08600 10.65400 1.000 89.35000 244 ILE B N 1
ATOM 4893 C CA . ILE B 1 209 ? -61.51100 72.74900 9.46500 1.000 87.26000 244 ILE B CA 1
ATOM 4894 C C . ILE B 1 209 ? -62.34200 73.97700 9.11500 1.000 88.81000 244 ILE B C 1
ATOM 4895 O O . ILE B 1 209 ? -61.83700 74.92800 8.49900 1.000 87.37000 244 ILE B O 1
ATOM 4900 N N . GLY B 1 210 ? -63.61600 73.98800 9.50700 1.000 87.98000 245 GLY B N 1
ATOM 4901 C CA . GLY B 1 210 ? -64.51600 75.08000 9.18200 1.000 90.78000 245 GLY B CA 1
ATOM 4902 C C . GLY B 1 210 ? -65.03300 75.05800 7.75700 1.000 89.97000 245 GLY B C 1
ATOM 4903 O O . GLY B 1 210 ? -64.30200 74.68700 6.83400 1.000 86.33000 245 GLY B O 1
ATOM 4904 N N . ASN B 1 211 ? -66.29500 75.45200 7.56800 1.000 91.75000 246 ASN B N 1
ATOM 4905 C CA . ASN B 1 211 ? -66.87600 75.64800 6.23800 1.000 94.62000 246 ASN B CA 1
ATOM 4906 C C . ASN B 1 211 ? -66.91700 74.33000 5.45800 1.000 86.93000 246 ASN B C 1
ATOM 4907 O O . ASN B 1 211 ? -66.40400 74.20500 4.33900 1.000 82.83000 246 ASN B O 1
ATOM 4912 N N . ILE B 1 212 ? -67.56800 73.35000 6.07100 1.000 82.34000 247 ILE B N 1
ATOM 4913 C CA . ILE B 1 212 ? -67.48800 71.97200 5.61800 1.000 80.23000 247 ILE B CA 1
ATOM 4914 C C . ILE B 1 212 ? -68.80300 71.27300 5.94000 1.000 80.86000 247 ILE B C 1
ATOM 4915 O O . ILE B 1 212 ? -69.18800 71.16100 7.10800 1.000 81.81000 247 ILE B O 1
ATOM 4920 N N . SER B 1 213 ? -69.50700 70.81600 4.90300 1.000 75.56000 248 SER B N 1
ATOM 4921 C CA . SER B 1 213 ? -70.80100 70.16700 5.05500 1.000 75.29000 248 SER B CA 1
ATOM 4922 C C . SER B 1 213 ? -70.69600 68.67400 4.77000 1.000 70.87000 248 SER B C 1
ATOM 4923 O O . SER B 1 213 ? -69.85400 68.22700 3.99000 1.000 71.95000 248 SER B O 1
ATOM 4926 N N . VAL B 1 214 ? -71.55100 67.89400 5.43100 1.000 70.86000 249 VAL B N 1
ATOM 4927 C CA . VAL B 1 214 ? -71.54500 66.44700 5.28500 1.000 72.05000 249 VAL B CA 1
ATOM 4928 C C . VAL B 1 214 ? -72.98000 65.95500 5.14700 1.000 72.31000 249 VAL B C 1
ATOM 4929 O O . VAL B 1 214 ? -73.93000 66.61000 5.57800 1.000 73.18000 249 VAL B O 1
ATOM 4933 N N . ASN B 1 215 ? -73.12600 64.78700 4.51700 1.000 66.90000 250 ASN B N 1
ATOM 4934 C CA . ASN B 1 215 ? -74.37000 64.02900 4.54900 1.000 64.16000 250 ASN B CA 1
ATOM 4935 C C . ASN B 1 215 ? -74.01600 62.55800 4.70600 1.000 65.62000 250 ASN B C 1
ATOM 4936 O O . ASN B 1 215 ? -72.84600 62.17200 4.67300 1.000 69.32000 250 ASN B O 1
ATOM 4941 N N . LEU B 1 216 ? -75.03300 61.72800 4.86100 1.000 62.67000 251 LEU B N 1
ATOM 4942 C CA . LEU B 1 216 ? -74.84600 60.33600 5.21800 1.000 64.25000 251 LEU B CA 1
ATOM 4943 C C . LEU B 1 216 ? -75.64700 59.46400 4.26800 1.000 68.89000 251 LEU B C 1
ATOM 4944 O O . LEU B 1 216 ? -76.86300 59.64200 4.14500 1.000 70.49000 251 LEU B O 1
ATOM 4949 N N . VAL B 1 217 ? -74.97400 58.51500 3.61500 1.000 62.87000 252 VAL B N 1
ATOM 4950 C CA . VAL B 1 217 ? -75.62400 57.54600 2.74500 1.000 60.76000 252 VAL B CA 1
ATOM 4951 C C . VAL B 1 217 ? -75.33800 56.16500 3.30200 1.000 62.70000 252 VAL B C 1
ATOM 4952 O O . VAL B 1 217 ? -74.19500 55.85700 3.65900 1.000 63.67000 252 VAL B O 1
ATOM 4956 N N . GLY B 1 218 ? -76.37100 55.33900 3.38800 1.000 61.94000 253 GLY B N 1
ATOM 4957 C CA . GLY B 1 218 ? -76.22100 53.94000 3.72800 1.000 56.21000 253 GLY B CA 1
ATOM 4958 C C . GLY B 1 218 ? -76.45100 53.11600 2.47300 1.000 60.02000 253 GLY B C 1
ATOM 4959 O O . GLY B 1 218 ? -77.14900 53.54100 1.56000 1.000 54.11000 253 GLY B O 1
ATOM 4960 N N . PHE B 1 219 ? -75.84500 51.94300 2.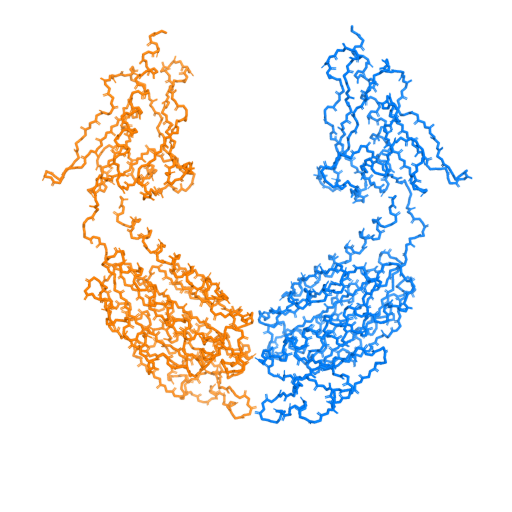41400 1.000 54.04000 254 PHE B N 1
ATOM 4961 C CA . PHE B 1 219 ? -76.10800 51.07300 1.28600 1.000 58.86000 254 PHE B CA 1
ATOM 4962 C C . PHE B 1 219 ? -75.94400 49.65400 1.77100 1.000 59.18000 254 PHE B C 1
ATOM 4963 O O . PHE B 1 219 ? -75.06700 49.35800 2.59200 1.000 59.62000 254 PHE B O 1
ATOM 4971 N N . SER B 1 220 ? -76.78500 48.78900 1.24600 1.000 57.88000 255 SER B N 1
ATOM 4972 C CA . SER B 1 220 ? -76.61900 47.37300 1.46200 1.000 59.86000 255 SER B CA 1
ATOM 4973 C C . SER B 1 220 ? -77.12400 46.72400 0.19100 1.000 61.59000 255 SER B C 1
ATOM 4974 O O . SER B 1 220 ? -76.46700 46.83100 -0.85000 1.000 59.92000 255 SER B O 1
ATOM 4977 N N . THR B 1 221 ? -78.27500 46.05500 0.25000 1.000 62.12000 256 THR B N 1
ATOM 4978 C CA . THR B 1 221 ? -78.87900 45.54800 -0.97700 1.000 61.22000 256 THR B CA 1
ATOM 4979 C C . THR B 1 221 ? -79.11000 46.67800 -1.98300 1.000 58.84000 256 THR B C 1
ATOM 4980 O O . THR B 1 221 ? -78.95800 46.49300 -3.19500 1.000 62.49000 256 THR B O 1
ATOM 4984 N N . SER B 1 222 ? -79.43800 47.86000 -1.48900 1.000 59.86000 257 SER B N 1
ATOM 4985 C CA . SER B 1 222 ? -79.48600 49.06000 -2.29400 1.000 59.09000 257 SER B CA 1
ATOM 4986 C C . SER B 1 222 ? -79.26900 50.23800 -1.34500 1.000 61.38000 257 SER B C 1
ATOM 4987 O O . SER B 1 222 ? -79.15200 50.06400 -0.13100 1.000 56.77000 257 SER B O 1
ATOM 4990 N N . ALA B 1 223 ? -79.20800 51.44100 -1.89700 1.000 62.24000 258 ALA B N 1
ATOM 4991 C CA . ALA B 1 223 ? -78.76200 52.59600 -1.13300 1.000 61.43000 258 ALA B CA 1
ATOM 4992 C C . ALA B 1 223 ? -79.94900 53.38800 -0.58500 1.000 63.43000 258 ALA B C 1
ATOM 4993 O O . ALA B 1 223 ? -81.04800 53.37800 -1.14500 1.000 64.44000 258 ALA B O 1
ATOM 4995 N N . LYS B 1 224 ? -79.70100 54.09200 0.52500 1.000 60.07000 259 LYS B N 1
ATOM 4996 C CA . LYS B 1 224 ? -80.67800 54.98200 1.14000 1.000 65.83000 259 LYS B CA 1
ATOM 4997 C C . LYS B 1 224 ? -79.96300 56.20800 1.68500 1.000 68.52000 259 LYS B C 1
ATOM 4998 O O . LYS B 1 224 ? -78.86600 56.10100 2.24300 1.000 65.35000 259 LYS B O 1
ATOM 5004 N N . TYR B 1 225 ? -80.58900 57.37000 1.54400 1.000 61.55000 260 TYR B N 1
ATOM 5005 C CA . TYR B 1 225 ? -80.11800 58.53900 2.26700 1.000 65.72000 260 TYR B CA 1
ATOM 5006 C C . TYR B 1 225 ? -80.49600 58.39900 3.74000 1.000 66.31000 260 TYR B C 1
ATOM 5007 O O . TYR B 1 225 ? -81.68000 58.36600 4.07400 1.000 68.97000 260 TYR B O 1
ATOM 5016 N N . ILE B 1 226 ? -79.50200 58.29000 4.62200 1.000 70.90000 261 ILE B N 1
ATOM 5017 C CA . ILE B 1 226 ? -79.80000 58.36700 6.04800 1.000 72.09000 261 ILE B CA 1
ATOM 5018 C C . ILE B 1 226 ? -80.00800 59.81700 6.44400 1.000 70.98000 261 ILE B C 1
ATOM 5019 O O . ILE B 1 226 ? -80.91100 60.14400 7.21500 1.000 73.79000 261 ILE B O 1
ATOM 5024 N N . GLN B 1 227 ? -79.18200 60.70200 5.91400 1.000 69.47000 262 GLN B N 1
ATOM 5025 C CA . GLN B 1 227 ? -79.44400 62.13300 5.92700 1.000 71.65000 262 GLN B CA 1
ATOM 5026 C C . GLN B 1 227 ? -79.07900 62.62800 4.53800 1.000 65.12000 262 GLN B C 1
ATOM 5027 O O . GLN B 1 227 ? -77.89800 62.63300 4.17300 1.000 67.01000 262 GLN B O 1
ATOM 5033 N N . GLN B 1 228 ? -80.08800 63.03800 3.77300 1.000 64.56000 263 GLN B N 1
ATOM 5034 C CA . GLN B 1 228 ? -79.88500 63.37500 2.37300 1.000 70.39000 263 GLN B CA 1
ATOM 5035 C C . GLN B 1 228 ? -79.25100 64.74700 2.21600 1.000 70.99000 263 GLN B C 1
ATOM 5036 O O . GLN B 1 228 ? -78.32000 64.92600 1.42100 1.000 70.65000 263 GLN B O 1
ATOM 5042 N N . ASN B 1 229 ? -79.74100 65.73100 2.95400 1.000 73.19000 264 ASN B N 1
ATOM 5043 C CA . ASN B 1 229 ? -79.20600 67.06900 2.77100 1.000 72.43000 264 ASN B CA 1
ATOM 5044 C C . ASN B 1 229 ? -77.95400 67.25400 3.61400 1.000 71.60000 264 ASN B C 1
ATOM 5045 O O . ASN B 1 229 ? -77.70400 66.51100 4.56300 1.000 70.33000 264 ASN B O 1
ATOM 5050 N N . PHE B 1 230 ? -77.15500 68.24800 3.23400 1.000 68.41000 265 PHE B N 1
ATOM 5051 C CA . PHE B 1 230 ? -75.83900 68.46800 3.82400 1.000 73.39000 265 PHE B CA 1
ATOM 5052 C C . PHE B 1 230 ? -75.93900 69.40300 5.02900 1.000 76.82000 265 PHE B C 1
ATOM 5053 O O . PHE B 1 230 ? -76.34700 70.56300 4.88700 1.000 78.81000 265 PHE B O 1
ATOM 5061 N N . SER B 1 231 ? -75.58000 68.89100 6.21400 1.000 76.12000 266 SER B N 1
ATOM 5062 C CA . SER B 1 231 ? -75.40700 69.72300 7.40500 1.000 77.90000 266 SER B CA 1
ATOM 5063 C C . SER B 1 231 ? -74.08900 70.47700 7.33600 1.000 79.17000 266 SER B C 1
ATOM 5064 O O . SER B 1 231 ? -73.02700 69.87100 7.16900 1.000 78.30000 266 SER B O 1
ATOM 5067 N N . ASN B 1 232 ? -74.14800 71.79600 7.48200 1.000 84.29000 267 ASN B N 1
ATOM 5068 C CA . ASN B 1 232 ? -72.93200 72.55700 7.73400 1.000 88.44000 267 ASN B CA 1
ATOM 5069 C C . ASN B 1 232 ? -72.53400 72.33400 9.18800 1.000 88.62000 267 ASN B C 1
ATOM 5070 O O . ASN B 1 232 ? -73.35300 72.50000 10.09900 1.000 89.23000 267 ASN B O 1
ATOM 5075 N N . LEU B 1 233 ? -71.28700 71.92100 9.40500 1.000 88.55000 268 LEU B N 1
ATOM 5076 C CA . LEU B 1 233 ? -70.84400 71.67500 10.77000 1.000 93.24000 268 LEU B CA 1
ATOM 5077 C C . LEU B 1 233 ? -70.71400 72.97300 11.55400 1.000 93.62000 268 LEU B C 1
ATOM 5078 O O . LEU B 1 233 ? -70.96700 72.98100 12.76300 1.000 96.24000 268 LEU B O 1
ATOM 5083 N N . ASP B 1 234 ? -70.36100 74.07900 10.87800 1.000 95.89000 269 ASP B N 1
ATOM 5084 C CA . ASP B 1 234 ? -70.24500 75.38300 11.53300 1.000 95.28000 269 ASP B CA 1
ATOM 5085 C C . ASP B 1 234 ? -71.53900 75.81800 12.21300 1.000 97.21000 269 ASP B C 1
ATOM 5086 O O . ASP B 1 234 ? -71.50400 76.69900 13.08000 1.000 100.88000 269 ASP B O 1
ATOM 5091 N N . ASN B 1 235 ? -72.67600 75.23500 11.84000 1.000 93.69000 270 ASN B N 1
ATOM 5092 C CA . ASN B 1 235 ? -73.95900 75.57300 12.43400 1.000 95.71000 270 ASN B CA 1
ATOM 5093 C C . ASN B 1 235 ? -74.44500 74.51100 13.40200 1.000 98.11000 270 ASN B C 1
ATOM 5094 O O . ASN B 1 235 ? -75.62300 74.51600 13.77100 1.000 99.97000 270 ASN B O 1
ATOM 5099 N N . GLY B 1 236 ? -73.57600 73.59500 13.81600 1.000 95.34000 271 GLY B N 1
ATOM 5100 C CA . GLY B 1 236 ? -73.99800 72.55000 14.72400 1.000 93.11000 271 GLY B CA 1
ATOM 5101 C C . GLY B 1 236 ? -73.79000 71.14700 14.18700 1.000 97.15000 271 GLY B C 1
ATOM 5102 O O . GLY B 1 236 ? -74.31600 70.78200 13.12500 1.000 96.29000 271 GLY B O 1
ATOM 5103 N N . THR B 1 237 ? -73.00900 70.36000 14.92900 1.000 92.85000 272 THR B N 1
ATOM 5104 C CA . THR B 1 237 ? -72.74500 68.96100 14.63300 1.000 88.40000 272 THR B CA 1
ATOM 5105 C C . THR B 1 237 ? -73.68200 68.02100 15.37000 1.000 90.77000 272 THR B C 1
ATOM 5106 O O . THR B 1 237 ? -73.63800 66.80900 15.12400 1.000 86.28000 272 THR B O 1
ATOM 5110 N N . ASN B 1 238 ? -74.51600 68.55700 16.26600 1.000 90.50000 273 ASN B N 1
ATOM 5111 C CA . ASN B 1 238 ? -75.42300 67.72700 17.05000 1.000 88.87000 273 ASN B CA 1
ATOM 5112 C C . ASN B 1 238 ? -76.41600 66.99300 16.16300 1.000 91.77000 273 ASN B C 1
ATOM 5113 O O . ASN B 1 238 ? -76.77700 65.84300 16.44400 1.000 89.11000 273 ASN B O 1
ATOM 5118 N N . THR B 1 239 ? -76.87000 67.63800 15.08600 1.000 90.63000 274 THR B N 1
ATOM 5119 C CA . THR B 1 239 ? -77.91500 67.03200 14.27300 1.000 92.29000 274 THR B CA 1
ATOM 5120 C C . THR B 1 239 ? -77.41100 65.78300 13.55100 1.000 90.33000 274 THR B C 1
ATOM 5121 O O . THR B 1 239 ? -78.11200 64.76300 13.51300 1.000 90.83000 274 THR B O 1
ATOM 5125 N N . ILE B 1 240 ? -76.19600 65.83300 12.99000 1.000 84.68000 275 ILE B N 1
ATOM 5126 C CA . ILE B 1 240 ? -75.65500 64.64900 12.31900 1.000 87.40000 275 ILE B CA 1
ATOM 5127 C C . ILE B 1 240 ? -75.20200 63.60200 13.34200 1.000 87.32000 275 ILE B C 1
ATOM 5128 O O . ILE B 1 240 ? -75.42000 62.39700 13.15200 1.000 81.33000 275 ILE B O 1
ATOM 5133 N N . ILE B 1 241 ? -74.57600 64.03600 14.44400 1.000 87.91000 276 ILE B N 1
ATOM 5134 C CA . ILE B 1 241 ? -74.18600 63.09000 15.48700 1.000 82.11000 276 ILE B CA 1
ATOM 5135 C C . ILE B 1 241 ? -75.40900 62.36800 16.02100 1.000 84.07000 276 ILE B C 1
ATOM 5136 O O . ILE B 1 241 ? -75.34400 61.18300 16.36800 1.000 84.47000 276 ILE B O 1
ATOM 5141 N N . ALA B 1 242 ? -76.54600 63.05900 16.07100 1.000 85.33000 277 ALA B N 1
ATOM 5142 C CA . ALA B 1 242 ? -77.78200 62.42900 16.51400 1.000 86.23000 277 ALA B CA 1
ATOM 5143 C C . ALA B 1 242 ? -78.19600 61.30500 15.57300 1.000 84.06000 277 ALA B C 1
ATOM 5144 O O . ALA B 1 242 ? -78.51700 60.19700 16.01800 1.000 86.09000 277 ALA B O 1
ATOM 5146 N N . THR B 1 243 ? -78.21100 61.57000 14.26100 1.000 83.79000 278 THR B N 1
ATOM 5147 C CA . THR B 1 243 ? -78.66700 60.52100 13.35100 1.000 84.21000 278 THR B CA 1
ATOM 5148 C C . THR B 1 243 ? -77.65500 59.37700 13.23600 1.000 80.97000 278 THR B C 1
ATOM 5149 O O . THR B 1 243 ? -78.05600 58.21300 13.11600 1.000 81.47000 278 THR B O 1
ATOM 5153 N N . ILE B 1 244 ? -76.35500 59.65700 13.32300 1.000 79.17000 279 ILE B N 1
ATOM 5154 C CA . ILE B 1 244 ? -75.38800 58.56100 13.30500 1.000 77.20000 279 ILE B CA 1
ATOM 5155 C C . ILE B 1 244 ? -75.56600 57.66200 14.52400 1.000 83.98000 279 ILE B C 1
ATOM 5156 O O . ILE B 1 244 ? -75.42200 56.43100 14.43600 1.000 79.74000 279 ILE B O 1
ATOM 5161 N N . THR B 1 245 ? -75.90700 58.25100 15.67700 1.000 83.36000 280 THR B N 1
ATOM 5162 C CA . THR B 1 245 ? -75.98400 57.48500 16.91800 1.000 83.25000 280 THR B CA 1
ATOM 5163 C C . THR B 1 245 ? -77.34300 56.83900 17.16200 1.000 83.07000 280 THR B C 1
ATOM 5164 O O . THR B 1 245 ? -77.40200 55.81800 17.86200 1.000 87.68000 280 THR B O 1
ATOM 5168 N N . LYS B 1 246 ? -78.41900 57.38200 16.58400 1.000 82.88000 281 LYS B N 1
ATOM 5169 C CA . LYS B 1 246 ? -79.75900 56.81400 16.75100 1.000 82.56000 281 LYS B CA 1
ATOM 5170 C C . LYS B 1 246 ? -79.83800 55.42100 16.14300 1.000 89.52000 281 LYS B C 1
ATOM 5171 O O . LYS B 1 246 ? -79.49800 55.22200 14.97300 1.000 90.54000 281 LYS B O 1
ATOM 5177 N N . ARG B 1 247 ? -80.31600 54.45700 16.92300 1.000 88.96000 282 ARG B N 1
ATOM 5178 C CA . ARG B 1 247 ? -80.08500 53.06100 16.57400 1.000 89.82000 282 ARG B CA 1
ATOM 5179 C C . ARG B 1 247 ? -81.15800 52.44800 15.68300 1.000 92.69000 282 ARG B C 1
ATOM 5180 O O . ARG B 1 247 ? -81.01200 51.28700 15.28500 1.000 92.00000 282 ARG B O 1
ATOM 5188 N N . GLU B 1 248 ? -82.21400 53.18500 15.33300 1.000 93.18000 283 GLU B N 1
ATOM 5189 C CA . GLU B 1 248 ? -83.06500 52.71500 14.24400 1.000 94.66000 283 GLU B CA 1
ATOM 5190 C C . GLU B 1 248 ? -82.40700 52.93500 12.88800 1.000 88.78000 283 GLU B C 1
ATOM 5191 O O . GLU B 1 248 ? -82.73200 52.22500 11.93300 1.000 88.30000 283 GLU B O 1
ATOM 5197 N N . ASN B 1 249 ? -81.48900 53.89700 12.79500 1.000 88.93000 284 ASN B N 1
ATOM 5198 C CA . ASN B 1 249 ? -80.67700 54.11200 11.60900 1.000 82.20000 284 ASN B CA 1
ATOM 5199 C C . ASN B 1 249 ? -79.53600 53.09600 11.55000 1.000 77.77000 284 ASN B C 1
ATOM 5200 O O . ASN B 1 249 ? -79.19800 52.44700 12.54300 1.000 79.99000 284 ASN B O 1
ATOM 5205 N N . LEU B 1 250 ? -78.95000 52.96300 10.35600 1.000 78.99000 285 LEU B N 1
ATOM 5206 C CA . LEU B 1 250 ? -77.75200 52.14700 10.13500 1.000 70.78000 285 LEU B CA 1
ATOM 5207 C C . LEU B 1 250 ? -77.92500 50.71500 10.63400 1.000 76.90000 285 LEU B C 1
ATOM 5208 O O . LEU B 1 250 ? -76.96100 50.07100 11.05400 1.000 74.31000 285 LEU B O 1
ATOM 5213 N N . ASN B 1 251 ? -79.14100 50.21000 10.60500 1.000 71.76000 286 ASN B N 1
ATOM 5214 C CA . ASN B 1 251 ? -79.37800 48.88600 11.14700 1.000 70.30000 286 ASN B CA 1
ATOM 5215 C C . ASN B 1 251 ? -78.94700 47.82300 10.13400 1.000 75.24000 286 ASN B C 1
ATOM 5216 O O . ASN B 1 251 ? -79.37800 47.86400 8.97700 1.000 70.58000 286 ASN B O 1
ATOM 5221 N N . PRO B 1 252 ? -78.08500 46.88200 10.51700 1.000 73.84000 287 PRO B N 1
ATOM 5222 C CA . PRO B 1 252 ? -77.48200 45.99500 9.51200 1.000 70.16000 287 PRO B CA 1
ATOM 5223 C C . PRO B 1 252 ? -78.47100 45.00400 8.92600 1.000 71.43000 287 PRO B C 1
ATOM 5224 O O . PRO B 1 252 ? -79.21800 44.34700 9.65100 1.000 70.40000 287 PRO B O 1
ATOM 5228 N N . ASP B 1 253 ? -78.43600 44.87700 7.59200 1.000 67.73000 288 ASP B N 1
ATOM 5229 C CA . ASP B 1 253 ? -79.33100 43.99400 6.84300 1.000 70.07000 288 ASP B CA 1
ATOM 5230 C C . ASP B 1 253 ? -79.05300 44.05400 5.33900 1.000 66.35000 288 ASP B C 1
ATOM 5231 O O . ASP B 1 253 ? -78.80900 45.13900 4.80800 1.000 64.73000 288 ASP B O 1
ATOM 5236 N N . GLY B 1 254 ? -79.09600 42.91500 4.64200 1.000 62.35000 289 GLY B N 1
ATOM 5237 C CA . GLY B 1 254 ? -78.90600 42.90300 3.19500 1.000 66.25000 289 GLY B CA 1
ATOM 5238 C C . GLY B 1 254 ? -77.50700 42.49200 2.74800 1.000 64.44000 289 GLY B C 1
ATOM 5239 O O . GLY B 1 254 ? -76.66000 42.04800 3.53100 1.000 64.19000 289 GLY B O 1
ATOM 5240 N N . VAL B 1 255 ? -77.27700 42.63600 1.43700 1.000 62.82000 290 VAL B N 1
ATOM 5241 C CA . VAL B 1 255 ? -75.99200 42.31400 0.81000 1.000 60.53000 2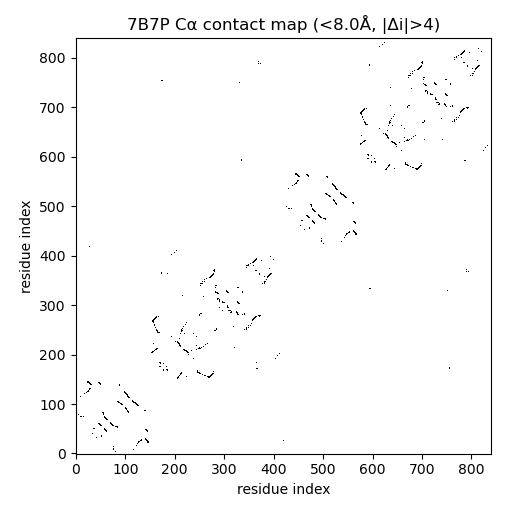90 VAL B CA 1
ATOM 5242 C C . VAL B 1 255 ? -75.21500 43.60500 0.53200 1.000 60.23000 290 VAL B C 1
ATOM 5243 O O . VAL B 1 255 ? -75.51500 44.64400 1.12000 1.000 59.30000 290 VAL B O 1
ATOM 5247 N N . THR B 1 256 ? -74.21100 43.56300 -0.35200 1.000 61.28000 291 THR B N 1
ATOM 5248 C CA . THR B 1 256 ? -73.24400 44.66000 -0.50400 1.000 54.88000 291 THR B CA 1
ATOM 5249 C C . THR B 1 256 ? -73.26900 45.21000 -1.94000 1.000 56.47000 291 THR B C 1
ATOM 5250 O O . THR B 1 256 ? -72.74000 44.59300 -2.87200 1.000 54.72000 291 THR B O 1
ATOM 5254 N N . ASN B 1 257 ? -73.88200 46.38200 -2.12200 1.000 57.67000 292 ASN B N 1
ATOM 5255 C CA . ASN B 1 257 ? -74.07400 47.01100 -3.43100 1.000 54.60000 292 ASN B CA 1
ATOM 5256 C C . ASN B 1 257 ? -73.38600 48.37600 -3.43200 1.000 55.52000 292 ASN B C 1
ATOM 5257 O O . ASN B 1 257 ? -74.05200 49.41800 -3.37300 1.000 56.72000 292 ASN B O 1
ATOM 5262 N N . PRO B 1 258 ? -72.05000 48.40600 -3.50800 1.000 55.72000 293 PRO B N 1
ATOM 5263 C CA . PRO B 1 258 ? -71.35200 49.69200 -3.39200 1.000 55.17000 293 PRO B CA 1
ATOM 5264 C C . PRO B 1 258 ? -71.64800 50.63200 -4.54800 1.000 54.91000 293 PRO B C 1
ATOM 5265 O O . PRO B 1 258 ? -71.66000 51.85800 -4.35400 1.000 52.13000 293 PRO B O 1
ATOM 5269 N N . GLY B 1 259 ? -71.92400 50.09600 -5.73700 1.000 54.96000 294 GLY B N 1
ATOM 5270 C CA . GLY B 1 259 ? -72.28800 50.96000 -6.84800 1.000 52.96000 294 GLY B CA 1
ATOM 5271 C C . GLY B 1 259 ? -73.46500 51.86300 -6.52200 1.000 57.85000 294 GLY B C 1
ATOM 5272 O O . GLY B 1 259 ? -73.43700 53.07100 -6.79300 1.000 56.36000 294 GLY B O 1
ATOM 5273 N N . ASP B 1 260 ? -74.51500 51.29700 -5.91700 1.000 53.42000 295 ASP B N 1
ATOM 5274 C CA . ASP B 1 260 ? -75.68700 52.12700 -5.64800 1.000 57.89000 295 ASP B CA 1
ATOM 5275 C C . ASP B 1 260 ? -75.38100 53.15700 -4.56800 1.000 56.36000 295 ASP B C 1
ATOM 5276 O O . ASP B 1 260 ? -75.77300 54.32600 -4.68300 1.000 52.13000 295 ASP B O 1
ATOM 5281 N N . GLY B 1 261 ? -74.64500 52.74400 -3.52800 1.000 56.16000 296 GLY B N 1
ATOM 5282 C CA . GLY B 1 261 ? -74.23000 53.68800 -2.51500 1.000 52.90000 296 GLY B CA 1
ATOM 5283 C C . GLY B 1 261 ? -73.43400 54.83600 -3.09500 1.000 53.66000 296 GLY B C 1
ATOM 5284 O O . GLY B 1 261 ? -73.64000 56.00000 -2.73100 1.000 56.30000 296 GLY B O 1
ATOM 5285 N N . LEU B 1 262 ? -72.51900 54.52100 -4.01400 1.000 56.54000 297 LEU B N 1
ATOM 5286 C CA . LEU B 1 262 ? -71.70800 55.54200 -4.65900 1.000 56.77000 297 LEU B CA 1
ATOM 5287 C C . LEU B 1 262 ? -72.55700 56.43500 -5.54800 1.000 57.11000 297 LEU B C 1
ATOM 5288 O O . LEU B 1 262 ? -72.26200 57.63800 -5.68900 1.000 57.66000 297 LEU B O 1
ATOM 5293 N N . ARG B 1 263 ? -73.62200 55.88100 -6.13700 1.000 53.10000 298 ARG B N 1
ATOM 5294 C CA . ARG B 1 263 ? -74.51200 56.71100 -6.94700 1.000 59.00000 298 ARG B CA 1
ATOM 5295 C C . ARG B 1 263 ? -75.21100 57.75500 -6.08500 1.000 56.19000 298 ARG B C 1
ATOM 5296 O O . ARG B 1 263 ? -75.21800 58.94800 -6.42400 1.000 59.22000 298 ARG B O 1
ATOM 5304 N N . TYR B 1 264 ? -75.80900 57.33200 -4.96400 1.000 59.15000 299 TYR B N 1
ATOM 5305 C CA . TYR B 1 264 ? -76.44500 58.30700 -4.07400 1.000 55.82000 299 TYR B CA 1
ATOM 5306 C C . TYR B 1 264 ? -75.42600 59.31000 -3.56100 1.000 61.43000 299 TYR B C 1
ATOM 5307 O O . TYR B 1 264 ? -75.67700 60.52100 -3.57300 1.000 62.23000 299 TYR B O 1
ATOM 5316 N N . GLY B 1 265 ? -74.25600 58.82300 -3.13200 1.000 57.47000 300 GLY B N 1
ATOM 5317 C CA . GLY B 1 265 ? -73.21200 59.72800 -2.69600 1.000 53.08000 300 GLY B CA 1
ATOM 5318 C C . GLY B 1 265 ? -72.87700 60.79100 -3.72200 1.000 54.27000 300 GLY B C 1
ATOM 5319 O O . GLY B 1 265 ? -72.91900 61.98400 -3.42800 1.000 58.94000 300 GLY B O 1
ATOM 5320 N N . MET B 1 266 ? -72.55800 60.37600 -4.94800 1.000 56.43000 301 MET B N 1
ATOM 5321 C CA . MET B 1 266 ? -72.02400 61.33900 -5.91500 1.000 59.62000 301 MET B CA 1
ATOM 5322 C C . MET B 1 266 ? -73.09600 62.28600 -6.43200 1.000 59.40000 301 MET B C 1
ATOM 5323 O O . MET B 1 266 ? -72.80400 63.46100 -6.69700 1.000 58.80000 301 MET B O 1
ATOM 5328 N N . ILE B 1 267 ? -74.33300 61.81000 -6.62000 1.000 58.87000 302 ILE B N 1
ATOM 5329 C CA . ILE B 1 267 ? -75.30700 62.76300 -7.15100 1.000 59.37000 302 ILE B CA 1
ATOM 5330 C C . ILE B 1 267 ? -75.67800 63.79500 -6.09600 1.000 62.45000 302 ILE B C 1
ATOM 5331 O O . ILE B 1 267 ? -75.87900 64.97200 -6.42500 1.000 68.54000 302 ILE B O 1
ATOM 5336 N N . SER B 1 268 ? -75.71700 63.41800 -4.81300 1.000 64.77000 303 SER B N 1
ATOM 5337 C CA . SER B 1 268 ? -75.93600 64.44100 -3.78600 1.000 65.20000 303 SER B CA 1
ATOM 5338 C C . SER B 1 268 ? -74.78300 65.45100 -3.76400 1.000 66.01000 303 SER B C 1
ATOM 5339 O O . SER B 1 268 ? -74.99800 66.65200 -3.57800 1.000 66.16000 303 SER B O 1
ATOM 5342 N N . LEU B 1 269 ? -73.56200 64.99200 -4.02300 1.000 66.34000 304 LEU B N 1
ATOM 5343 C CA . LEU B 1 269 ? -72.42300 65.90300 -4.08800 1.000 66.98000 304 LEU B CA 1
ATOM 5344 C C . LEU B 1 269 ? -72.52000 66.84100 -5.28400 1.000 67.86000 304 LEU B C 1
ATOM 5345 O O . LEU B 1 269 ? -72.11500 68.01300 -5.19600 1.000 64.13000 304 LEU B O 1
ATOM 5350 N N . GLN B 1 270 ? -73.03300 66.34100 -6.41500 1.000 65.16000 305 GLN B N 1
ATOM 5351 C CA . GLN B 1 270 ? -73.18900 67.18300 -7.59600 1.000 67.07000 305 GLN B CA 1
ATOM 5352 C C . GLN B 1 270 ? -74.05800 68.40200 -7.30600 1.000 66.54000 305 GLN B C 1
ATOM 5353 O O . GLN B 1 270 ? -73.86600 69.46100 -7.91700 1.000 67.19000 305 GLN B O 1
ATOM 5359 N N . SER B 1 271 ? -74.98900 68.28100 -6.36500 1.000 64.15000 306 SER B N 1
ATOM 5360 C CA . SER B 1 271 ? -75.93500 69.33800 -6.05100 1.000 70.61000 306 SER B CA 1
ATOM 5361 C C . SER B 1 271 ? -75.47700 70.20500 -4.89100 1.000 74.72000 306 SER B C 1
ATOM 5362 O O . SER B 1 271 ? -76.24100 71.05500 -4.43400 1.000 75.12000 306 SER B O 1
ATOM 5365 N N . GLN B 1 272 ? -74.24000 70.00600 -4.39600 1.000 73.82000 307 GLN B N 1
ATOM 5366 C CA . GLN B 1 272 ? -73.74700 70.94800 -3.40900 1.000 73.97000 307 GLN B CA 1
ATOM 5367 C C . GLN B 1 272 ? -72.82100 71.95800 -4.06900 1.000 78.85000 307 GLN B C 1
ATOM 5368 O O . GLN B 1 272 ? -72.13800 71.63900 -5.04900 1.000 84.12000 307 GLN B O 1
ATOM 5374 N N . PRO B 1 273 ? -72.81800 73.20000 -3.57400 1.000 79.71000 308 PRO B N 1
ATOM 5375 C CA . PRO B 1 273 ? -72.02600 74.25200 -4.23200 1.000 80.42000 308 PRO B CA 1
ATOM 5376 C C . PRO B 1 273 ? -70.53900 74.17900 -3.94900 1.000 88.76000 308 PRO B C 1
ATOM 5377 O O . PRO B 1 273 ? -69.76400 74.79400 -4.69900 1.000 91.26000 308 PRO B O 1
ATOM 5381 N N . ALA B 1 274 ? -70.13200 73.46600 -2.89300 1.000 80.83000 309 ALA B N 1
ATOM 5382 C CA . ALA B 1 274 ? -68.74200 73.43000 -2.45300 1.000 85.22000 309 ALA B CA 1
ATOM 5383 C C . ALA B 1 274 ? -67.80900 73.16300 -3.62400 1.000 81.41000 309 ALA B C 1
ATOM 5384 O O . ALA B 1 274 ? -68.19500 72.57200 -4.62900 1.000 85.27000 309 ALA B O 1
ATOM 5386 N N . GLN B 1 275 ? -66.56800 73.60700 -3.50900 1.000 80.90000 310 GLN B N 1
ATOM 5387 C CA . GLN B 1 275 ? -65.63300 73.39900 -4.60100 1.000 85.26000 310 GLN B CA 1
ATOM 5388 C C . GLN B 1 275 ? -64.50700 72.42600 -4.24600 1.000 84.36000 310 GLN B C 1
ATOM 5389 O O . GLN B 1 275 ? -63.61100 72.19500 -5.06400 1.000 83.58000 310 GLN B O 1
ATOM 5395 N N . LEU B 1 276 ? -64.54200 71.83500 -3.05800 1.000 73.74000 311 LEU B N 1
ATOM 5396 C CA . LEU B 1 276 ? -63.82600 70.60400 -2.76300 1.000 77.92000 311 LEU B CA 1
ATOM 5397 C C . LEU B 1 276 ? -64.87500 69.58800 -2.34300 1.000 73.41000 311 LEU B C 1
ATOM 5398 O O . LEU B 1 276 ? -65.56300 69.79300 -1.33800 1.000 72.58000 311 LEU B O 1
ATOM 5403 N N . LYS B 1 277 ? -65.01100 68.51000 -3.11600 1.000 68.30000 312 LYS B N 1
ATOM 5404 C CA . LYS B 1 277 ? -66.00900 67.48400 -2.83700 1.000 71.51000 312 LYS B CA 1
ATOM 5405 C C . LYS B 1 277 ? -65.34600 66.12900 -2.60600 1.000 63.41000 312 LYS B C 1
ATOM 5406 O O . LYS B 1 277 ? -64.39500 65.76300 -3.30600 1.000 67.11000 312 LYS B O 1
ATOM 5412 N N . TYR B 1 278 ? -65.88900 65.36500 -1.66600 1.000 58.81000 313 TYR B N 1
ATOM 5413 C CA . TYR B 1 278 ? -65.27300 64.11600 -1.23700 1.000 64.40000 313 TYR B CA 1
ATOM 5414 C C . TYR B 1 278 ? -66.31600 63.03300 -1.00000 1.000 63.89000 313 TYR B C 1
ATOM 5415 O O . TYR B 1 278 ? -67.38800 63.30200 -0.44500 1.000 61.81000 313 TYR B O 1
ATOM 5424 N N . ILE B 1 279 ? -65.96900 61.80100 -1.39100 1.000 60.79000 314 ILE B N 1
ATOM 5425 C CA . ILE B 1 279 ? -66.66600 60.58900 -0.96500 1.000 57.99000 314 ILE B CA 1
ATOM 5426 C C . ILE B 1 279 ? -65.77500 59.81500 0.01100 1.000 57.91000 314 ILE B C 1
ATOM 5427 O O . ILE B 1 279 ? -64.57600 59.63600 -0.22200 1.000 58.05000 314 ILE B O 1
ATOM 5432 N N . VAL B 1 280 ? -66.35700 59.36100 1.10200 1.000 56.97000 315 VAL B N 1
ATOM 5433 C CA . VAL B 1 280 ? -65.68900 58.46400 2.03500 1.000 60.30000 315 VAL B CA 1
ATOM 5434 C C . VAL B 1 280 ? -66.56800 57.23700 2.08400 1.000 54.74000 315 VAL B C 1
ATOM 5435 O O . VAL B 1 280 ? -67.63500 57.25900 2.69600 1.000 62.51000 315 VAL B O 1
ATOM 5439 N N . LEU B 1 281 ? -66.13800 56.17600 1.43300 1.000 60.05000 316 LEU B N 1
ATOM 5440 C CA . LEU B 1 281 ? -66.92800 54.96600 1.31200 1.000 59.97000 316 LEU B CA 1
ATOM 5441 C C . LEU B 1 281 ? -66.30200 53.89000 2.17900 1.000 58.73000 316 LEU B C 1
ATOM 5442 O O . LEU B 1 281 ? -65.11100 53.61700 2.05500 1.000 55.71000 316 LEU B O 1
ATOM 5447 N N . LEU B 1 282 ? -67.11700 53.26000 3.01800 1.000 60.95000 317 LEU B N 1
ATOM 5448 C CA . LEU B 1 282 ? -66.67000 52.21000 3.92200 1.000 62.80000 317 LEU B CA 1
ATOM 5449 C C . LEU B 1 282 ? -67.40700 50.92300 3.58600 1.000 54.42000 317 LEU B C 1
ATOM 5450 O O . LEU B 1 282 ? -68.63100 50.91300 3.51300 1.000 58.81000 317 LEU B O 1
ATOM 5455 N N . THR B 1 283 ? -66.67500 49.83500 3.42500 1.000 54.20000 318 THR B N 1
ATOM 5456 C CA . THR B 1 283 ? -67.32400 48.56800 3.17100 1.000 56.71000 318 THR B CA 1
ATOM 5457 C C . THR B 1 283 ? -66.62500 47.45400 3.93700 1.000 59.31000 318 THR B C 1
ATOM 5458 O O . THR B 1 283 ? -65.42400 47.52000 4.21600 1.000 59.10000 318 THR B O 1
ATOM 5462 N N . ASP B 1 284 ? -67.40100 46.42300 4.28100 1.000 56.57000 319 ASP B N 1
ATOM 5463 C CA . ASP B 1 284 ? -66.90900 45.31200 5.08100 1.000 59.66000 319 ASP B CA 1
ATOM 5464 C C . ASP B 1 284 ? -67.02500 43.96500 4.37700 1.000 58.57000 319 ASP B C 1
ATOM 5465 O O . ASP B 1 284 ? -66.92900 42.93000 5.04400 1.000 62.55000 319 ASP B O 1
ATOM 5470 N N . GLY B 1 285 ? -67.24300 43.94400 3.06200 1.000 59.21000 320 GLY B N 1
ATOM 5471 C CA . GLY B 1 285 ? -67.56600 42.69600 2.39400 1.000 53.28000 320 GLY B CA 1
ATOM 5472 C C . GLY B 1 285 ? -67.30100 42.74400 0.90400 1.000 58.34000 320 GLY B C 1
ATOM 5473 O O . GLY B 1 285 ? -67.09300 43.80000 0.30300 1.000 61.41000 320 GLY B O 1
ATOM 5474 N N . ILE B 1 286 ? -67.28200 41.56500 0.31800 1.000 54.53000 321 ILE B N 1
ATOM 5475 C CA . ILE B 1 286 ? -67.06600 41.45800 -1.11900 1.000 56.18000 321 ILE B CA 1
ATOM 5476 C C . ILE B 1 286 ? -68.27900 42.03600 -1.85700 1.000 57.87000 321 ILE B C 1
ATOM 5477 O O . ILE B 1 286 ? -69.43200 41.68700 -1.52200 1.000 56.44000 321 ILE B O 1
ATOM 5482 N N . PRO B 1 287 ? -68.07600 42.90300 -2.84500 1.000 53.10000 322 PRO B N 1
ATOM 5483 C CA . PRO B 1 287 ? -69.20000 43.36200 -3.67700 1.000 56.49000 322 PRO B CA 1
ATOM 5484 C C . PRO B 1 287 ? -69.97300 42.18200 -4.25300 1.000 53.89000 322 PRO B C 1
ATOM 5485 O O . PRO B 1 287 ? -69.40000 41.23800 -4.78600 1.000 55.59000 322 PRO B O 1
ATOM 5489 N N . ASN B 1 288 ? -71.28500 42.20600 -4.09700 1.000 52.11000 323 ASN B N 1
ATOM 5490 C CA . ASN B 1 288 ? -72.03600 41.03100 -4.52900 1.000 53.81000 323 ASN B CA 1
ATOM 5491 C C . ASN B 1 288 ? -73.43700 41.39200 -4.99500 1.000 59.30000 323 ASN B C 1
ATOM 5492 O O . ASN B 1 288 ? -74.31200 40.52000 -4.96900 1.000 58.47000 323 ASN B O 1
ATOM 5497 N N . ALA B 1 289 ? -73.68700 42.65500 -5.36300 1.000 56.66000 324 ALA B N 1
ATOM 5498 C CA . ALA B 1 289 ? -75.00800 43.08700 -5.79400 1.000 55.33000 324 ALA B CA 1
ATOM 5499 C C . ALA B 1 289 ? -74.87400 44.32900 -6.68400 1.000 58.09000 324 ALA B C 1
ATOM 5500 O O . ALA B 1 289 ? -73.91100 45.10200 -6.56300 1.000 53.52000 324 ALA B O 1
ATOM 5502 N N . TYR B 1 290 ? -75.84600 44.50000 -7.58600 1.000 55.43000 325 TYR B N 1
ATOM 5503 C CA . TYR B 1 290 ? -75.88100 45.63500 -8.51500 1.000 59.21000 325 TYR B CA 1
ATOM 5504 C C . TYR B 1 290 ? -77.32400 45.81900 -8.97200 1.000 56.88000 325 TYR B C 1
ATOM 5505 O O . TYR B 1 290 ? -78.16100 44.93000 -8.79400 1.000 56.69000 325 TYR B O 1
ATOM 5514 N N . LEU B 1 291 ? -77.61700 46.99600 -9.52900 1.000 59.90000 326 LEU B N 1
ATOM 5515 C CA . LEU B 1 291 ? -78.93200 47.30200 -10.09600 1.000 57.34000 326 LEU B CA 1
ATOM 5516 C C . LEU B 1 291 ? -78.82500 47.44900 -11.61100 1.000 61.00000 326 LEU B C 1
ATOM 5517 O O . LEU B 1 291 ? -77.91800 48.12500 -12.10700 1.000 59.80000 326 LEU B O 1
ATOM 5522 N N . VAL B 1 292 ? -79.74900 46.81300 -12.35200 1.000 61.32000 327 VAL B N 1
ATOM 5523 C CA . VAL B 1 292 ? -79.80200 46.97100 -13.80200 1.000 58.29000 327 VAL B CA 1
ATOM 5524 C C . VAL B 1 292 ? -80.85600 48.00800 -14.15100 1.000 58.41000 327 VAL B C 1
ATOM 5525 O O . VAL B 1 292 ? -81.82400 48.24300 -13.42000 1.000 57.44000 327 VAL B O 1
ATOM 5529 N N . ASP B 1 293 ? -80.63300 48.66600 -15.27600 1.000 63.41000 328 ASP B N 1
ATOM 5530 C CA . ASP B 1 293 ? -81.66500 49.46500 -15.91200 1.000 60.80000 328 ASP B CA 1
ATOM 5531 C C . ASP B 1 293 ? -82.82400 48.55200 -16.34000 1.000 61.47000 328 ASP B C 1
ATOM 5532 O O . ASP B 1 293 ? -82.62200 47.38500 -16.70200 1.000 59.22000 328 ASP B O 1
ATOM 5537 N N . SER B 1 294 ? -84.04400 49.09200 -16.31800 1.000 60.82000 329 SER B N 1
ATOM 5538 C CA . SER B 1 294 ? -85.21000 48.28700 -16.69800 1.000 68.22000 329 SER B CA 1
ATOM 5539 C C . SER B 1 294 ? -85.09100 47.74200 -18.12400 1.000 66.71000 329 SER B C 1
ATOM 5540 O O . SER B 1 294 ? -85.61600 46.66500 -18.43200 1.000 68.54000 329 SER B O 1
ATOM 5543 N N . ARG B 1 295 ? -84.36700 48.42800 -18.99900 1.000 67.64000 330 ARG B N 1
ATOM 5544 C CA . ARG B 1 295 ? -84.24000 47.84600 -20.32700 1.000 68.44000 330 ARG B CA 1
ATOM 5545 C C . ARG B 1 295 ? -83.40800 46.56600 -20.33800 1.000 73.41000 330 ARG B C 1
ATOM 5546 O O . ARG B 1 295 ? -83.30000 45.91800 -21.39500 1.000 68.33000 330 ARG B O 1
ATOM 5554 N N . ALA B 1 296 ? -82.83100 46.16800 -19.19900 1.000 71.74000 331 ALA B N 1
ATOM 5555 C CA . ALA B 1 296 ? -82.16400 44.87300 -19.11200 1.000 67.12000 331 ALA B CA 1
ATOM 5556 C C . ALA B 1 296 ? -83.14600 43.73600 -18.88100 1.000 63.55000 331 ALA B C 1
ATOM 5557 O O . ALA B 1 296 ? -82.75200 42.57000 -19.00700 1.000 64.73000 331 ALA B O 1
ATOM 5559 N N . LEU B 1 297 ? -84.40800 44.06200 -18.57100 1.000 62.50000 332 LEU B N 1
ATOM 5560 C CA . LEU B 1 297 ? -85.47600 43.09500 -18.29900 1.000 65.40000 332 LEU B CA 1
ATOM 5561 C C . LEU B 1 297 ? -86.13500 42.62800 -19.60400 1.000 69.97000 332 LEU B C 1
ATOM 5562 O O . LEU B 1 297 ? -87.26500 42.98500 -19.93900 1.000 74.96000 332 LEU B O 1
ATOM 5567 N N . TYR B 1 298 ? -85.41100 41.80100 -20.34100 1.000 70.04000 333 TYR B N 1
ATOM 5568 C CA . TYR B 1 298 ? -85.92000 41.19100 -21.55500 1.000 71.31000 333 TYR B CA 1
ATOM 5569 C C . TYR B 1 298 ? -85.65400 39.69500 -21.51900 1.000 76.06000 333 TYR B C 1
ATOM 5570 O O . TYR B 1 298 ? -84.69000 39.23500 -20.89100 1.000 73.48000 333 TYR B O 1
ATOM 5579 N N . ALA B 1 299 ? -86.55400 38.94400 -22.16100 1.000 75.78000 334 ALA B N 1
ATOM 5580 C CA . ALA B 1 299 ? -86.29300 37.60100 -22.67400 1.000 77.40000 334 ALA B CA 1
ATOM 5581 C C . ALA B 1 299 ? -85.56700 36.66800 -21.71700 1.000 82.18000 334 ALA B C 1
ATOM 5582 O O . ALA B 1 299 ? -86.09000 36.30900 -20.65500 1.000 88.33000 334 ALA B O 1
ATOM 5584 N N . GLY B 1 300 ? -84.37000 36.23700 -22.11400 1.000 82.73000 335 GLY B N 1
ATOM 5585 C CA . GLY B 1 300 ? -83.58900 35.34100 -21.28000 1.000 78.86000 335 GLY B CA 1
ATOM 5586 C C . GLY B 1 300 ? -82.41800 36.03600 -20.61300 1.000 75.59000 335 GLY B C 1
ATOM 5587 O O . GLY B 1 300 ? -81.36400 35.42500 -20.40000 1.000 77.55000 335 GLY B O 1
ATOM 5588 N N . ASN B 1 301 ? -82.57500 37.32500 -20.30900 1.000 67.60000 336 ASN B N 1
ATOM 5589 C CA . ASN B 1 301 ? -81.48700 38.06000 -19.67300 1.000 71.22000 336 ASN B CA 1
ATOM 5590 C C . ASN B 1 301 ? -81.35300 37.67700 -18.20400 1.000 66.33000 336 ASN B C 1
ATOM 5591 O O . ASN B 1 301 ? -80.25700 37.35100 -17.74200 1.000 69.90000 336 ASN B O 1
ATOM 5596 N N . ARG B 1 302 ? -82.46500 37.70700 -17.46300 1.000 70.95000 337 ARG B N 1
ATOM 5597 C CA . ARG B 1 302 ? -82.48300 37.39000 -16.03500 1.000 72.25000 337 ARG B CA 1
ATOM 5598 C C . ARG B 1 302 ? -82.41900 35.87900 -15.85100 1.000 78.91000 337 ARG B C 1
ATOM 5599 O O . ARG B 1 302 ? -83.24900 35.14600 -16.39400 1.000 80.90000 337 ARG B O 1
ATOM 5607 N N . VAL B 1 303 ? -81.41500 35.40900 -15.11900 1.000 77.00000 338 VAL B N 1
ATOM 5608 C CA . VAL B 1 303 ? -81.29300 34.00400 -14.76300 1.000 74.59000 338 VAL B CA 1
ATOM 5609 C C . VAL B 1 303 ? -81.47000 33.92800 -13.25800 1.000 78.09000 338 VAL B C 1
ATOM 5610 O O . VAL B 1 303 ? -80.63800 34.44800 -12.49800 1.000 74.63000 338 VAL B O 1
ATOM 5614 N N . ASP B 1 304 ? -82.55500 33.29400 -12.83500 1.000 75.60000 339 ASP B N 1
ATOM 5615 C CA . ASP B 1 304 ? -83.02000 33.30100 -11.45100 1.000 80.41000 339 ASP B CA 1
ATOM 5616 C C . ASP B 1 304 ? -82.62200 31.97000 -10.81300 1.000 82.97000 339 ASP B C 1
ATOM 5617 O O . ASP B 1 304 ? -83.31500 30.96000 -10.96600 1.000 86.78000 339 ASP B O 1
ATOM 5622 N N . LEU B 1 305 ? -81.50500 31.96600 -10.08900 1.000 77.99000 340 LEU B N 1
ATOM 5623 C CA . LEU B 1 305 ? -81.10700 30.80500 -9.29900 1.000 76.74000 340 LEU B CA 1
ATOM 5624 C C . LEU B 1 305 ? -81.33800 31.03300 -7.81100 1.000 79.05000 340 LEU B C 1
ATOM 5625 O O . LEU B 1 305 ? -80.56300 30.55200 -6.98200 1.000 80.76000 340 LEU B O 1
ATOM 5630 N N . SER B 1 306 ? -82.42200 31.73100 -7.44000 1.000 74.36000 341 SER B N 1
ATOM 5631 C CA . SER B 1 306 ? -82.52700 32.28200 -6.09300 1.000 80.46000 341 SER B CA 1
ATOM 5632 C C . SER B 1 306 ? -82.88500 31.24200 -5.03000 1.000 90.54000 341 SER B C 1
ATOM 5633 O O . SER B 1 306 ? -82.56700 31.44800 -3.85000 1.000 90.62000 341 SER B O 1
ATOM 5636 N N . GLN B 1 307 ? -83.54100 30.13700 -5.39500 1.000 87.63000 342 GLN B N 1
ATOM 5637 C CA . GLN B 1 307 ? -83.87600 29.17500 -4.34900 1.000 88.35000 342 GLN B CA 1
ATOM 5638 C C . GLN B 1 307 ? -82.86900 28.03500 -4.26200 1.000 86.68000 342 GLN B C 1
ATOM 5639 O O . GLN B 1 307 ? -82.63600 27.50200 -3.17100 1.000 92.91000 342 GLN B O 1
ATOM 5645 N N . GLY B 1 308 ? -82.23200 27.67500 -5.37400 1.000 81.32000 343 GLY B N 1
ATOM 5646 C CA . GLY B 1 308 ? -81.30700 26.55900 -5.35400 1.000 83.90000 343 GLY B CA 1
ATOM 5647 C C . GLY B 1 308 ? -79.83900 26.92100 -5.47300 1.000 86.94000 343 GLY B C 1
ATOM 5648 O O . GLY B 1 308 ? -78.99100 26.03700 -5.65600 1.000 87.02000 343 GLY B O 1
ATOM 5649 N N . ALA B 1 309 ? -79.51700 28.21100 -5.37700 1.000 83.25000 344 ALA B N 1
ATOM 5650 C CA . ALA B 1 309 ? -78.11900 28.62400 -5.43500 1.000 74.95000 344 ALA B CA 1
ATOM 5651 C C . ALA B 1 309 ? -77.89400 29.99400 -4.80400 1.000 71.42000 344 ALA B C 1
ATOM 5652 O O . ALA B 1 309 ? -76.74600 30.40500 -4.62300 1.000 79.33000 344 ALA B O 1
ATOM 5654 N N . GLY B 1 310 ? -78.96800 30.71500 -4.49100 1.000 74.56000 345 GLY B N 1
ATOM 5655 C CA . GLY B 1 310 ? -78.85100 31.97400 -3.77900 1.000 71.16000 345 GLY B CA 1
ATOM 5656 C C . GLY B 1 310 ? -78.35500 33.15900 -4.58600 1.000 75.04000 345 GLY B C 1
ATOM 5657 O O . GLY B 1 310 ? -77.80700 34.11200 -4.00500 1.000 69.89000 345 GLY B O 1
ATOM 5658 N N . ARG B 1 311 ? -78.53200 33.14400 -5.90800 1.000 70.64000 346 ARG B N 1
ATOM 5659 C CA . ARG B 1 311 ? -78.11200 34.27500 -6.72400 1.000 71.78000 346 ARG B CA 1
ATOM 5660 C C . ARG B 1 311 ? -79.06900 34.50500 -7.89000 1.000 76.34000 346 ARG B C 1
ATOM 5661 O O . ARG B 1 311 ? -79.67600 33.57500 -8.43000 1.000 75.25000 346 ARG B O 1
ATOM 5669 N N . VAL B 1 312 ? -79.20600 35.77200 -8.25700 1.000 72.20000 347 VAL B N 1
ATOM 5670 C CA . VAL B 1 312 ? -79.89800 36.19300 -9.46600 1.000 68.63000 347 VAL B CA 1
ATOM 5671 C C . VAL B 1 312 ? -78.90700 36.97000 -10.31600 1.000 71.82000 347 VAL B C 1
ATOM 5672 O O . VAL B 1 312 ? -78.23100 37.88000 -9.82300 1.000 68.35000 347 VAL B O 1
ATOM 5676 N N . THR B 1 313 ? -78.81200 36.62600 -11.58700 1.000 74.46000 348 THR B N 1
ATOM 5677 C CA . THR B 1 313 ? -77.79100 37.23900 -12.40900 1.000 68.13000 348 THR B CA 1
ATOM 5678 C C . THR B 1 313 ? -78.39300 37.66600 -13.74200 1.000 74.57000 348 THR B C 1
ATOM 5679 O O . THR B 1 313 ? -79.45500 37.18400 -14.16500 1.000 76.16000 348 THR B O 1
ATOM 5683 N N . PHE B 1 314 ? -77.73800 38.63400 -14.37100 1.000 70.22000 349 PHE B N 1
ATOM 5684 C CA . PHE B 1 314 ? -78.13500 39.10100 -15.69000 1.000 67.44000 349 PHE B CA 1
ATOM 5685 C C . PHE B 1 314 ? -77.00800 38.77300 -16.64600 1.000 68.71000 349 PHE B C 1
ATOM 5686 O O . PHE B 1 314 ? -75.86000 39.16000 -16.39600 1.000 65.39000 349 PHE B O 1
ATOM 5694 N N . ASN B 1 315 ? -77.34000 38.01700 -17.71100 1.000 69.33000 350 ASN B N 1
ATOM 5695 C CA . ASN B 1 315 ? -76.35400 37.64000 -18.72200 1.000 68.54000 350 ASN B CA 1
ATOM 5696 C C . ASN B 1 315 ? -75.70400 38.87100 -19.32600 1.000 67.34000 350 ASN B C 1
ATOM 5697 O O . ASN B 1 315 ? -74.48100 38.92800 -19.50000 1.000 71.03000 350 ASN B O 1
ATOM 5702 N N . ASN B 1 316 ? -76.51300 39.87000 -19.65100 1.000 67.36000 351 ASN B N 1
ATOM 5703 C CA . ASN B 1 316 ? -76.02400 41.14800 -20.16600 1.000 70.38000 351 ASN B CA 1
ATOM 5704 C C . ASN B 1 316 ? -76.55800 42.22800 -19.26200 1.000 67.07000 351 ASN B C 1
ATOM 5705 O O . ASN B 1 316 ? -77.70300 42.69500 -19.42000 1.000 66.46000 351 ASN B O 1
ATOM 5710 N N . PRO B 1 317 ? -75.81600 42.64200 -18.24700 1.000 68.63000 352 PRO B N 1
ATOM 5711 C CA . PRO B 1 317 ? -76.26100 43.74500 -17.41100 1.000 65.54000 352 PRO B CA 1
ATOM 5712 C C . PRO B 1 317 ? -76.21400 45.04400 -18.19500 1.000 66.78000 352 PRO B C 1
ATOM 5713 O O . PRO B 1 317 ? -75.31200 45.28000 -18.99500 1.000 75.89000 352 PRO B O 1
ATOM 5717 N N . ILE B 1 318 ? -77.22100 45.86500 -17.99300 1.000 67.93000 353 ILE B N 1
ATOM 5718 C CA . ILE B 1 318 ? -77.17000 47.27400 -18.32600 1.000 58.18000 353 ILE B CA 1
ATOM 5719 C C . ILE B 1 318 ? -77.38900 47.96700 -16.99900 1.000 63.62000 353 ILE B C 1
ATOM 5720 O O . ILE B 1 318 ? -78.45900 47.81500 -16.39500 1.000 58.33000 353 ILE B O 1
ATOM 5725 N N . TYR B 1 319 ? -76.37600 48.68100 -16.51500 1.000 58.48000 354 TYR B N 1
ATOM 5726 C CA . TYR B 1 319 ? -76.45500 49.14500 -15.13800 1.000 60.06000 354 TYR B CA 1
ATOM 5727 C C . TYR B 1 319 ? -77.49000 50.25000 -14.98900 1.000 56.15000 354 TYR B C 1
ATOM 5728 O O . TYR B 1 319 ? -77.73600 51.03200 -15.90600 1.000 65.14000 354 TYR B O 1
ATOM 5737 N N . ASP B 1 320 ? -78.13100 50.28300 -13.82900 1.000 56.31000 355 ASP B N 1
ATOM 5738 C CA . ASP B 1 320 ? -78.98000 51.41000 -13.46100 1.000 52.32000 355 ASP B CA 1
ATOM 5739 C C . ASP B 1 320 ? -78.14100 52.64100 -13.15100 1.000 60.95000 355 ASP B C 1
ATOM 5740 O O . ASP B 1 320 ? -77.73900 52.86600 -12.00100 1.000 59.18000 355 ASP B O 1
ATOM 5745 N N . LEU B 1 321 ? -77.89500 53.45400 -14.17500 1.000 61.86000 356 LEU B N 1
ATOM 5746 C CA . LEU B 1 321 ? -77.17100 54.71100 -14.06200 1.000 58.30000 356 LEU B CA 1
ATOM 5747 C C . LEU B 1 321 ? -78.09400 55.92500 -14.00700 1.000 57.41000 356 LEU B C 1
ATOM 5748 O O . LEU B 1 321 ? -77.66900 57.03600 -14.33700 1.000 56.24000 356 LEU B O 1
ATOM 5753 N N . SER B 1 322 ? -79.33700 55.74300 -13.59200 1.000 61.89000 357 SER B N 1
ATOM 5754 C CA . SER B 1 322 ? -80.25300 56.86200 -13.72000 1.000 63.64000 357 SER B CA 1
ATOM 5755 C C . SER B 1 322 ? -80.04800 57.86600 -12.58400 1.000 61.81000 357 SER B C 1
ATOM 5756 O O . SER B 1 322 ? -79.72000 57.48200 -11.45800 1.000 61.47000 357 SER B O 1
ATOM 5759 N N . PRO B 1 323 ? -80.24300 59.16500 -12.86200 1.000 62.71000 358 PRO B N 1
ATOM 5760 C CA . PRO B 1 323 ? -80.31200 60.14100 -11.77200 1.000 60.87000 358 PRO B CA 1
ATOM 5761 C C . PRO B 1 323 ? -81.59500 60.04300 -10.98200 1.000 66.61000 358 PRO B C 1
ATOM 5762 O O . PRO B 1 323 ? -81.71000 60.69600 -9.94000 1.000 69.01000 358 PRO B O 1
ATOM 5766 N N . THR B 1 324 ? -82.56700 59.27100 -11.46200 1.000 68.85000 359 THR B N 1
ATOM 5767 C CA . THR B 1 324 ? -83.76200 58.95800 -10.69400 1.000 71.20000 359 THR B CA 1
ATOM 5768 C C . THR B 1 324 ? -83.41900 57.78700 -9.79400 1.000 68.45000 359 THR B C 1
ATOM 5769 O O . THR B 1 324 ? -83.10300 56.69800 -10.28100 1.000 70.19000 359 THR B O 1
ATOM 5773 N N . LEU B 1 325 ? -83.45500 58.00300 -8.49100 1.000 68.88000 360 LEU B N 1
ATOM 5774 C CA . LEU B 1 325 ? -82.95800 57.00600 -7.55900 1.000 66.87000 360 LEU B CA 1
ATOM 5775 C C . LEU B 1 325 ? -84.10200 56.08300 -7.15900 1.000 72.33000 360 LEU B C 1
ATOM 5776 O O . LEU B 1 325 ? -85.08200 56.52600 -6.55200 1.000 77.01000 360 LEU B O 1
ATOM 5781 N N . GLY B 1 326 ? -84.00100 54.81300 -7.52700 1.000 69.57000 361 GLY B N 1
ATOM 5782 C CA . GLY B 1 326 ? -85.05700 53.88600 -7.17700 1.000 70.25000 361 GLY B CA 1
ATOM 5783 C C . GLY B 1 326 ? -84.53000 52.47800 -7.09700 1.000 67.08000 361 GLY B C 1
ATOM 5784 O O . GLY B 1 326 ? -83.43400 52.17800 -7.57400 1.000 68.51000 361 GLY B O 1
ATOM 5785 N N . TYR B 1 327 ? -85.33800 51.61200 -6.49000 1.000 72.53000 362 TYR B N 1
ATOM 5786 C CA . TYR B 1 327 ? -84.99700 50.21700 -6.26800 1.000 69.03000 362 TYR B CA 1
ATOM 5787 C C . TYR B 1 327 ? -86.21400 49.35500 -6.55900 1.000 66.56000 362 TYR B C 1
ATOM 5788 O O . TYR B 1 327 ? -87.32800 49.69100 -6.15800 1.000 71.64000 362 TYR B O 1
ATOM 5797 N N . GLU B 1 328 ? -85.99200 48.23900 -7.23700 1.000 66.08000 363 GLU B N 1
ATOM 5798 C CA . GLU B 1 328 ? -86.99800 47.20900 -7.42200 1.000 68.03000 363 GLU B CA 1
ATOM 5799 C C . GLU B 1 328 ? -86.28100 45.88100 -7.36700 1.000 64.40000 363 GLU B C 1
ATOM 5800 O O . GLU B 1 328 ? -85.22100 45.73400 -7.97500 1.000 67.48000 363 GLU B O 1
ATOM 5806 N N . TYR B 1 329 ? -86.86100 44.91600 -6.65200 1.000 63.30000 364 TYR B N 1
ATOM 5807 C CA . TYR B 1 329 ? -86.23600 43.60300 -6.56800 1.000 62.80000 364 TYR B CA 1
ATOM 5808 C C . TYR B 1 329 ? -86.00400 42.99200 -7.95600 1.000 66.50000 364 TYR B C 1
ATOM 5809 O O . TYR B 1 329 ? -85.03700 42.24300 -8.15800 1.000 63.36000 364 TYR B O 1
ATOM 5818 N N . SER B 1 330 ? -86.87600 43.28400 -8.92400 1.000 66.02000 365 SER B N 1
ATOM 5819 C CA . SER B 1 330 ? -86.70500 42.68000 -10.24000 1.000 66.89000 365 SER B CA 1
ATOM 5820 C C . SER B 1 330 ? -85.45900 43.19400 -10.95600 1.000 67.30000 365 SER B C 1
ATOM 5821 O O . SER B 1 330 ? -84.98100 42.54200 -11.89200 1.000 67.53000 365 SER B O 1
ATOM 5824 N N . ARG B 1 331 ? -84.91700 44.33900 -10.54400 1.000 64.10000 366 ARG B N 1
ATOM 5825 C CA . ARG B 1 331 ? -83.72900 44.87600 -11.18900 1.000 67.50000 366 ARG B CA 1
ATOM 5826 C C . ARG B 1 331 ? -82.43800 44.53700 -10.44400 1.000 65.68000 366 ARG B C 1
ATOM 5827 O O . ARG B 1 331 ? -81.38100 45.08000 -10.78000 1.000 62.57000 366 ARG B O 1
ATOM 5835 N N . LEU B 1 332 ? -82.48800 43.61900 -9.48000 1.000 62.10000 367 LEU B N 1
ATOM 5836 C CA . LEU B 1 332 ? -81.37400 43.37200 -8.57600 1.000 58.41000 367 LEU B CA 1
ATOM 5837 C C . LEU B 1 332 ? -80.61200 42.12700 -9.00700 1.000 52.63000 367 LEU B C 1
ATOM 5838 O O . LEU B 1 332 ? -81.17200 41.03500 -9.05200 1.000 59.88000 367 LEU B O 1
ATOM 5843 N N . GLY B 1 333 ? -79.33200 42.28400 -9.31600 1.000 56.27000 368 GLY B N 1
ATOM 5844 C CA . GLY B 1 333 ? -78.43100 41.13700 -9.41400 1.000 56.53000 368 GLY B CA 1
ATOM 5845 C C . GLY B 1 333 ? -77.74500 40.97700 -8.06300 1.000 61.27000 368 GLY B C 1
ATOM 5846 O O . GLY B 1 333 ? -77.44400 41.96200 -7.39800 1.000 58.64000 368 GLY B O 1
ATOM 5847 N N . TYR B 1 334 ? -77.55200 39.72900 -7.63400 1.000 61.32000 369 TYR B N 1
ATOM 5848 C CA . TYR B 1 334 ? -76.91100 39.52500 -6.33900 1.000 61.64000 369 TYR B CA 1
ATOM 5849 C C . TYR B 1 334 ? -76.52000 38.07100 -6.14100 1.000 62.55000 369 TYR B C 1
ATOM 5850 O O . TYR B 1 334 ? -77.05200 37.17000 -6.78700 1.000 63.19000 369 TYR B O 1
ATOM 5859 N N . ASP B 1 335 ? -75.62200 37.86200 -5.17700 1.000 59.16000 370 ASP B N 1
ATOM 5860 C CA . ASP B 1 335 ? -75.12400 36.53600 -4.81100 1.000 63.26000 370 ASP B CA 1
ATOM 5861 C C . ASP B 1 335 ? -74.99400 36.50400 -3.28500 1.000 64.71000 370 ASP B C 1
ATOM 5862 O O . ASP B 1 335 ? -74.04300 37.06600 -2.72200 1.000 63.04000 370 ASP B O 1
ATOM 5867 N N . LEU B 1 336 ? -75.95100 35.84900 -2.61800 1.000 63.37000 371 LEU B N 1
ATOM 5868 C CA . LEU B 1 336 ? -75.94000 35.79900 -1.15700 1.000 65.36000 371 LEU B CA 1
ATOM 5869 C C . LEU B 1 336 ? -74.68200 35.13500 -0.61600 1.000 61.23000 371 LEU B C 1
ATOM 5870 O O . LEU B 1 336 ? -74.26400 35.45100 0.49900 1.000 67.23000 371 LEU B O 1
ATOM 5875 N N . TYR B 1 337 ? -74.05000 34.25900 -1.39000 1.000 62.41000 372 TYR B N 1
ATOM 5876 C CA . TYR B 1 337 ? -72.86700 33.53400 -0.94700 1.000 61.16000 372 TYR B CA 1
ATOM 5877 C C . TYR B 1 337 ? -71.54500 34.17300 -1.35100 1.000 62.58000 372 TYR B C 1
ATOM 5878 O O . TYR B 1 337 ? -70.49300 33.66000 -0.95000 1.000 62.56000 372 TYR B O 1
ATOM 5887 N N . SER B 1 338 ? -71.56500 35.25500 -2.14200 1.000 62.04000 373 SER B N 1
ATOM 5888 C CA . SER B 1 338 ? -70.35300 35.98800 -2.52800 1.000 57.22000 373 SER B CA 1
ATOM 5889 C C . SER B 1 338 ? -69.27200 35.06300 -3.09000 1.000 60.17000 373 SER B C 1
ATOM 5890 O O . SER B 1 338 ? -68.09300 35.19500 -2.76100 1.000 59.66000 373 SER B O 1
ATOM 5893 N N . ARG B 1 339 ? -69.67300 34.12700 -3.95200 1.000 58.69000 374 ARG B N 1
ATOM 5894 C CA . ARG B 1 339 ? -68.76600 33.15500 -4.56900 1.000 64.25000 374 ARG B CA 1
ATOM 5895 C C . ARG B 1 339 ? -68.75100 33.16200 -6.10200 1.000 66.10000 374 ARG B C 1
ATOM 5896 O O . ARG B 1 339 ? -67.76200 32.72800 -6.69900 1.000 70.34000 374 ARG B O 1
ATOM 5904 N N . ASP B 1 340 ? -69.82300 33.59300 -6.75100 1.000 64.99000 375 ASP B N 1
ATOM 5905 C CA . ASP B 1 340 ? -69.88500 33.59800 -8.21100 1.000 64.57000 375 ASP B CA 1
ATOM 5906 C C . ASP B 1 340 ? -68.99500 34.71400 -8.78000 1.000 64.84000 375 ASP B C 1
ATOM 5907 O O . ASP B 1 340 ? -69.22900 35.90000 -8.51600 1.000 61.51000 375 ASP B O 1
ATOM 5912 N N . SER B 1 341 ? -67.97400 34.31900 -9.55200 1.000 61.16000 376 SER B N 1
ATOM 5913 C CA . SER B 1 341 ? -67.02600 35.26100 -10.14900 1.000 64.90000 376 SER B CA 1
ATOM 5914 C C . SER B 1 341 ? -67.71100 36.36000 -10.95100 1.000 64.93000 376 SER B C 1
ATOM 5915 O O . SER B 1 341 ? -67.30600 37.52500 -10.88000 1.000 63.06000 376 SER B O 1
ATOM 5918 N N . ILE B 1 342 ? -68.73300 36.00200 -11.73600 1.000 66.61000 377 ILE B N 1
ATOM 5919 C CA . ILE B 1 342 ? -69.38200 36.96500 -12.62600 1.000 62.39000 377 ILE B CA 1
ATOM 5920 C C . ILE B 1 342 ? -70.10100 38.03900 -11.82300 1.000 61.00000 377 ILE B C 1
ATOM 5921 O O . ILE B 1 342 ? -69.99300 39.23900 -12.11500 1.000 60.95000 377 ILE B O 1
ATOM 5926 N N . THR B 1 343 ? -70.88200 37.62700 -10.82200 1.000 59.60000 378 THR B N 1
ATOM 5927 C CA . THR B 1 343 ? -71.59600 38.60700 -10.01100 1.000 56.14000 378 THR B CA 1
ATOM 5928 C C . THR B 1 343 ? -70.63500 39.56100 -9.31300 1.000 57.86000 378 THR B C 1
ATOM 5929 O O . THR B 1 343 ? -70.93400 40.75000 -9.16200 1.000 56.47000 378 THR B O 1
ATOM 5933 N N . ARG B 1 344 ? -69.48200 39.06300 -8.85600 1.000 58.25000 379 ARG B N 1
ATOM 5934 C CA . ARG B 1 344 ? -68.54100 39.96200 -8.20200 1.000 55.94000 379 ARG B CA 1
ATOM 5935 C C . ARG B 1 344 ? -68.03000 40.99600 -9.19800 1.000 57.90000 379 ARG B C 1
ATOM 5936 O O . ARG B 1 344 ? -68.05200 42.20400 -8.92800 1.000 57.80000 379 ARG B O 1
ATOM 5944 N N . GLU B 1 345 ? -67.61400 40.53100 -10.37800 1.000 58.22000 380 GLU B N 1
ATOM 5945 C CA . GLU B 1 345 ? -67.18800 41.42000 -11.44800 1.000 59.33000 380 GLU B CA 1
ATOM 5946 C C . GLU B 1 345 ? -68.26800 42.45200 -11.79500 1.000 54.67000 380 GLU B C 1
ATOM 5947 O O . GLU B 1 345 ? -67.97400 43.64800 -11.89200 1.000 59.68000 380 GLU B O 1
ATOM 5953 N N . ASN B 1 346 ? -69.52600 42.02600 -11.94200 1.000 54.21000 381 ASN B N 1
ATOM 5954 C CA . ASN B 1 346 ? -70.58300 42.98000 -12.29100 1.000 57.78000 381 ASN B CA 1
ATOM 5955 C C . ASN B 1 346 ? -70.83200 43.98800 -11.17200 1.000 57.67000 381 ASN B C 1
ATOM 5956 O O . ASN B 1 346 ? -71.17500 45.14900 -11.43400 1.000 57.11000 381 ASN B O 1
ATOM 5961 N N . SER B 1 347 ? -70.64700 43.57600 -9.92400 1.000 58.60000 382 SER B N 1
ATOM 5962 C CA . SER B 1 347 ? -70.86900 44.49400 -8.81300 1.000 54.36000 382 SER B CA 1
ATOM 5963 C C . SER B 1 347 ? -69.78700 45.57000 -8.76700 1.000 54.53000 382 SER B C 1
ATOM 5964 O O . SER B 1 347 ? -70.07000 46.74200 -8.48400 1.000 55.04000 382 SER B O 1
ATOM 5967 N N . ILE B 1 348 ? -68.54700 45.18900 -9.06700 1.000 56.60000 383 ILE B N 1
ATOM 5968 C CA . ILE B 1 348 ? -67.44400 46.14200 -9.08100 1.000 54.25000 383 ILE B CA 1
ATOM 5969 C C . ILE B 1 348 ? -67.54000 47.04500 -10.30500 1.000 56.44000 383 ILE B C 1
ATOM 5970 O O . ILE B 1 348 ? -67.23900 48.24300 -10.23600 1.000 54.34000 383 ILE B O 1
ATOM 5975 N N . ALA B 1 349 ? -67.96200 46.48800 -11.44400 1.000 54.29000 384 ALA B N 1
ATOM 5976 C CA . ALA B 1 349 ? -68.08100 47.29200 -12.65600 1.000 54.09000 384 ALA B CA 1
ATOM 5977 C C . ALA B 1 349 ? -69.18900 48.32400 -12.51500 1.000 54.10000 384 ALA B C 1
ATOM 5978 O O . ALA B 1 349 ? -69.07400 49.44300 -13.02800 1.000 61.26000 384 ALA B O 1
ATOM 5980 N N . TYR B 1 350 ? -70.25800 47.97400 -11.80300 1.000 56.88000 385 TYR B N 1
ATOM 5981 C CA . TYR B 1 350 ? -71.33400 48.92900 -11.54800 1.000 56.26000 385 TYR B CA 1
ATOM 5982 C C . TYR B 1 350 ? -70.79300 50.19400 -10.89400 1.000 51.18000 385 TYR B C 1
ATOM 5983 O O . TYR B 1 350 ? -71.13100 51.31300 -11.28700 1.000 57.05000 385 TYR B O 1
ATOM 5992 N N . ALA B 1 351 ? -69.94600 50.02900 -9.88600 1.000 55.21000 386 ALA B N 1
ATOM 5993 C CA . ALA B 1 351 ? -69.34900 51.18100 -9.22500 1.000 54.44000 386 ALA B CA 1
ATOM 5994 C C . ALA B 1 351 ? -68.43700 51.96800 -10.17000 1.000 52.32000 386 ALA B C 1
ATOM 5995 O O . ALA B 1 351 ? -68.36800 53.19800 -10.09400 1.000 54.88000 386 ALA B O 1
ATOM 5997 N N . GLY B 1 352 ? -67.75000 51.29500 -11.08900 1.000 57.05000 387 GLY B N 1
ATOM 5998 C CA . GLY B 1 352 ? -66.99900 52.03000 -12.09000 1.000 53.35000 387 GLY B CA 1
ATOM 5999 C C . GLY B 1 352 ? -67.89600 52.81500 -13.03700 1.000 59.99000 387 GLY B C 1
ATOM 6000 O O . GLY B 1 352 ? -67.58700 53.95600 -13.40200 1.000 56.77000 387 GLY B O 1
ATOM 6001 N N . GLU B 1 353 ? -69.01900 52.22300 -13.45300 1.000 59.10000 388 GLU B N 1
ATOM 6002 C CA . GLU B 1 353 ? -69.91700 52.95100 -14.34800 1.000 58.78000 388 GLU B CA 1
ATOM 6003 C C . GLU B 1 353 ? -70.52200 54.16400 -13.64400 1.000 57.24000 388 GLU B C 1
ATOM 6004 O O . GLU B 1 353 ? -70.61700 55.24600 -14.23100 1.000 56.40000 388 GLU B O 1
ATOM 6010 N N . VAL B 1 354 ? -70.90300 54.00800 -12.37700 1.000 56.09000 389 VAL B N 1
ATOM 6011 C CA . VAL B 1 354 ? -71.40700 55.13500 -11.59400 1.000 56.84000 389 VAL B CA 1
ATOM 6012 C C . VAL B 1 354 ? -70.35000 56.22900 -11.48600 1.000 54.04000 389 VAL B C 1
ATOM 6013 O O . VAL B 1 354 ? -70.63200 57.41500 -11.67200 1.000 54.94000 389 VAL B O 1
ATOM 6017 N N . SER B 1 355 ? -69.11200 55.84500 -11.18700 1.000 59.24000 390 SER B N 1
ATOM 6018 C CA . SER B 1 355 ? -68.04300 56.82800 -11.03300 1.000 58.53000 390 SER B CA 1
ATOM 6019 C C . SER B 1 355 ? -67.84700 57.64500 -12.30600 1.000 57.65000 390 SER B C 1
ATOM 6020 O O . SER B 1 355 ? -67.70800 58.87600 -12.25500 1.000 57.13000 390 SER B O 1
ATOM 6023 N N . LYS B 1 356 ? -67.80700 56.96300 -13.45500 1.000 53.31000 391 LYS B N 1
ATOM 6024 C CA . LYS B 1 356 ? -67.68000 57.64300 -14.74400 1.000 60.30000 391 LYS B CA 1
ATOM 6025 C C . LYS B 1 356 ? -68.79400 58.65600 -14.97100 1.000 59.40000 391 LYS B C 1
ATOM 6026 O O . LYS B 1 356 ? -68.55800 59.73600 -15.51500 1.000 67.99000 391 LYS B O 1
ATOM 6032 N N . LYS B 1 357 ? -70.01700 58.32300 -14.58800 1.000 59.91000 392 LYS B N 1
ATOM 6033 C CA . LYS B 1 357 ? -71.11300 59.22200 -14.90600 1.000 59.85000 392 LYS B CA 1
ATOM 6034 C C . LYS B 1 357 ? -71.26200 60.35100 -13.88600 1.000 61.29000 392 LYS B C 1
ATOM 6035 O O . LYS B 1 357 ? -71.49200 61.49900 -14.27500 1.000 62.76000 392 LYS B O 1
ATOM 6041 N N . PHE B 1 358 ? -71.13400 60.06100 -12.58600 1.000 57.61000 393 PHE B N 1
ATOM 6042 C CA . PHE B 1 358 ? -71.53600 61.00100 -11.54400 1.000 56.08000 393 PHE B CA 1
ATOM 6043 C C . PHE B 1 358 ? -70.36500 61.63500 -10.80100 1.000 62.02000 393 PHE B C 1
ATOM 6044 O O . PHE B 1 358 ? -70.58800 62.33200 -9.79400 1.000 59.22000 393 PHE B O 1
ATOM 6052 N N . GLY B 1 359 ? -69.13400 61.40800 -11.24800 1.000 61.02000 394 GLY B N 1
ATOM 6053 C CA . GLY B 1 359 ? -67.95400 61.80900 -10.50700 1.000 62.37000 394 GLY B CA 1
ATOM 6054 C C . GLY B 1 359 ? -67.27300 63.09800 -10.93000 1.000 65.62000 394 GLY B C 1
ATOM 6055 O O . GLY B 1 359 ? -66.19900 63.40500 -10.39600 1.000 61.19000 394 GLY B O 1
ATOM 6056 N N . LEU B 1 360 ? -67.88600 63.89700 -11.81400 1.000 68.72000 395 LEU B N 1
ATOM 6057 C CA . LEU B 1 360 ? -67.17900 65.03000 -12.41500 1.000 70.99000 395 LEU B CA 1
ATOM 6058 C C . LEU B 1 360 ? -66.70400 66.04800 -11.37700 1.000 67.24000 395 LEU B C 1
ATOM 6059 O O . LEU B 1 360 ? -65.56000 66.51500 -11.43700 1.000 76.76000 395 LEU B O 1
ATOM 6064 N N . GLY B 1 361 ? -67.53700 66.41500 -10.42800 1.000 65.93000 396 GLY B N 1
ATOM 6065 C CA . GLY B 1 361 ? -66.92900 67.45100 -9.59100 1.000 74.07000 396 GLY B CA 1
ATOM 6066 C C . GLY B 1 361 ? -65.97600 67.01200 -8.47700 1.000 75.31000 396 GLY B C 1
ATOM 6067 O O . GLY B 1 361 ? -65.53200 67.85000 -7.68000 1.000 74.20000 396 GLY B O 1
ATOM 6068 N N . ILE B 1 362 ? -65.62900 65.73100 -8.37900 1.000 72.25000 397 ILE B N 1
ATOM 6069 C CA . ILE B 1 362 ? -65.22600 65.14300 -7.10500 1.000 68.09000 397 ILE B CA 1
ATOM 6070 C C . ILE B 1 362 ? -63.70500 65.12200 -6.98800 1.000 66.88000 397 ILE B C 1
ATOM 6071 O O . ILE B 1 362 ? -63.00000 64.65900 -7.89300 1.000 58.86000 397 ILE B O 1
ATOM 6076 N N . LYS B 1 363 ? -63.20300 65.67500 -5.88200 1.000 65.80000 398 LYS B N 1
ATOM 6077 C CA . LYS B 1 363 ? -61.76000 65.75500 -5.65900 1.000 68.27000 398 LYS B CA 1
ATOM 6078 C C . LYS B 1 363 ? -61.16400 64.37400 -5.39800 1.000 66.13000 398 LYS B C 1
ATOM 6079 O O . LYS B 1 363 ? -60.18900 63.97900 -6.04100 1.000 67.34000 398 LYS B O 1
ATOM 6085 N N . ARG B 1 364 ? -61.74900 63.61000 -4.47900 1.000 63.47000 399 ARG B N 1
ATOM 6086 C CA . ARG B 1 364 ? -61.15900 62.31500 -4.16300 1.000 64.67000 399 ARG B CA 1
ATOM 6087 C C . ARG B 1 364 ? -62.23200 61.39800 -3.59900 1.000 62.06000 399 ARG B C 1
ATOM 6088 O O . ARG B 1 364 ? -63.14600 61.85100 -2.90500 1.000 63.80000 399 ARG B O 1
ATOM 6096 N N . VAL B 1 365 ? -62.11200 60.10800 -3.91300 1.000 55.65000 400 VAL B N 1
ATOM 6097 C CA . VAL B 1 365 ? -62.87500 59.05600 -3.25300 1.000 57.33000 400 VAL B CA 1
ATOM 6098 C C . VAL B 1 365 ? -61.94100 58.24800 -2.35000 1.000 61.46000 400 VAL B C 1
ATOM 6099 O O . VAL B 1 365 ? -61.00400 57.59100 -2.82700 1.000 58.14000 400 VAL B O 1
ATOM 6103 N N . ASN B 1 366 ? -62.23300 58.26000 -1.05900 1.000 55.47000 401 ASN B N 1
ATOM 6104 C CA . ASN B 1 366 ? -61.59500 57.37400 -0.09700 1.000 63.17000 401 ASN B CA 1
ATOM 6105 C C . ASN B 1 366 ? -62.44500 56.12600 0.12700 1.000 57.53000 401 ASN B C 1
ATOM 6106 O O . ASN B 1 366 ? -63.63400 56.22300 0.44600 1.000 60.76000 401 ASN B O 1
ATOM 6111 N N . VAL B 1 367 ? -61.82700 54.96100 -0.03300 1.000 57.82000 402 VAL B N 1
ATOM 6112 C CA . VAL B 1 367 ? -62.45700 53.67500 0.23800 1.000 55.39000 402 VAL B CA 1
ATOM 6113 C C . VAL B 1 367 ? -61.76200 53.03100 1.42800 1.000 60.29000 402 VAL B C 1
ATOM 6114 O O . VAL B 1 367 ? -60.53000 52.90700 1.44500 1.000 58.04000 402 VAL B O 1
ATOM 6118 N N . ILE B 1 368 ? -62.55800 52.59400 2.40500 1.000 59.61000 403 ILE B N 1
ATOM 6119 C CA . ILE B 1 368 ? -62.07800 51.97400 3.62900 1.000 58.28000 403 ILE B CA 1
ATOM 6120 C C . ILE B 1 368 ? -62.61900 50.55500 3.69300 1.000 57.53000 403 ILE B C 1
ATOM 6121 O O . ILE B 1 368 ? -63.82800 50.35600 3.88000 1.000 56.73000 403 ILE B O 1
ATOM 6126 N N . GLY B 1 369 ? -61.72900 49.56600 3.53500 1.000 58.75000 404 GLY B N 1
ATOM 6127 C CA . GLY B 1 369 ? -62.02400 48.19100 3.91400 1.000 55.76000 404 GLY B CA 1
ATOM 6128 C C . GLY B 1 369 ? -61.98500 48.00400 5.43000 1.000 60.23000 404 GLY B C 1
ATOM 6129 O O . GLY B 1 369 ? -60.93500 48.12500 6.06500 1.000 61.36000 404 GLY B O 1
ATOM 6130 N N . PHE B 1 370 ? -63.13200 47.71400 6.02400 1.000 59.87000 405 PHE B N 1
ATOM 6131 C CA . PHE B 1 370 ? -63.27800 47.60100 7.46600 1.000 59.15000 405 PHE B CA 1
ATOM 6132 C C . PHE B 1 370 ? -63.66300 46.16100 7.82000 1.000 62.39000 405 PHE B C 1
ATOM 6133 O O . PHE B 1 370 ? -64.84000 45.82500 7.96800 1.000 59.60000 405 PHE B O 1
ATOM 6141 N N . SER B 1 371 ? -62.66400 45.29800 7.96000 1.000 61.40000 406 SER B N 1
ATOM 6142 C CA . SER B 1 371 ? -62.93600 43.95300 8.44500 1.000 61.91000 406 SER B CA 1
ATOM 6143 C C . SER B 1 371 ? -61.65000 43.38100 9.00200 1.000 62.13000 406 SER B C 1
ATOM 6144 O O . SER B 1 371 ? -60.55800 43.70200 8.52700 1.000 58.67000 406 SER B O 1
ATOM 6147 N N . GLY B 1 372 ? -61.78900 42.54300 10.02200 1.000 66.89000 407 GLY B N 1
ATOM 6148 C CA . GLY B 1 372 ? -60.68300 41.71900 10.47200 1.000 63.11000 407 GLY B CA 1
ATOM 6149 C C . GLY B 1 372 ? -60.60400 40.37900 9.77500 1.000 65.84000 407 GLY B C 1
ATOM 6150 O O . GLY B 1 372 ? -59.69700 39.58400 10.04500 1.000 69.01000 407 GLY B O 1
ATOM 6151 N N . VAL B 1 373 ? -61.52600 40.11400 8.85400 1.000 65.02000 408 VAL B N 1
ATOM 6152 C CA . VAL B 1 373 ? -61.56200 38.87100 8.09800 1.000 61.84000 408 VAL B CA 1
ATOM 6153 C C . VAL B 1 373 ? -60.92300 39.13900 6.74100 1.000 65.11000 408 VAL B C 1
ATOM 6154 O O . VAL B 1 373 ? -61.47400 39.89300 5.92500 1.000 66.23000 408 VAL B O 1
ATOM 6158 N N . ASN B 1 374 ? -59.77500 38.49300 6.49500 1.000 61.16000 409 ASN B N 1
ATOM 6159 C CA . ASN B 1 374 ? -58.94800 38.79700 5.32300 1.000 61.59000 409 ASN B CA 1
ATOM 6160 C C . ASN B 1 374 ? -59.75100 38.83200 4.03500 1.000 61.51000 409 ASN B C 1
ATOM 6161 O O . ASN B 1 374 ? -59.62900 39.77100 3.24500 1.000 62.58000 409 ASN B O 1
ATOM 6166 N N . HIS B 1 375 ? -60.54400 37.78500 3.78400 1.000 59.74000 410 HIS B N 1
ATOM 6167 C CA . HIS B 1 375 ? -61.14400 37.61500 2.47500 1.000 58.91000 410 HIS B CA 1
ATOM 6168 C C . HIS B 1 375 ? -62.33200 38.53800 2.26300 1.000 59.12000 410 HIS B C 1
ATOM 6169 O O . HIS B 1 375 ? -62.74800 38.72500 1.11900 1.000 58.21000 410 HIS B O 1
ATOM 6176 N N . GLU B 1 376 ? -62.89600 39.11200 3.33100 1.000 61.61000 411 GLU B N 1
ATOM 6177 C CA . GLU B 1 376 ? -64.03300 40.00600 3.14100 1.000 62.76000 411 GLU B CA 1
ATOM 6178 C C . GLU B 1 376 ? -63.61400 41.33400 2.53800 1.000 56.54000 411 GLU B C 1
ATOM 6179 O O . GLU B 1 376 ? -64.44000 42.00900 1.93500 1.000 59.21000 411 GLU B O 1
ATOM 6185 N N . ILE B 1 377 ? -62.35900 41.72300 2.66800 1.000 60.44000 412 ILE B N 1
ATOM 6186 C CA . ILE B 1 377 ? -61.94700 42.99900 2.11400 1.000 59.62000 412 ILE B CA 1
ATOM 6187 C C . ILE B 1 377 ? -60.89800 42.79800 1.02600 1.000 56.18000 412 ILE B C 1
ATOM 6188 O O . ILE B 1 377 ? -60.15700 43.72200 0.67100 1.000 58.09000 412 ILE B O 1
ATOM 6193 N N . ALA B 1 378 ? -60.83400 41.58300 0.48700 1.000 54.08000 413 ALA B N 1
ATOM 6194 C CA . ALA B 1 378 ? -59.84900 41.28300 -0.54300 1.000 56.35000 413 ALA B CA 1
ATOM 6195 C C . ALA B 1 378 ? -60.15000 41.96000 -1.89200 1.000 62.45000 413 ALA B C 1
ATOM 6196 O O . ALA B 1 378 ? -59.31200 41.89300 -2.79800 1.000 57.97000 413 ALA B O 1
ATOM 6198 N N . TYR B 1 379 ? -61.30700 42.61200 -2.06100 1.000 58.15000 414 TYR B N 1
ATOM 6199 C CA . TYR B 1 379 ? -61.54900 43.39400 -3.27200 1.000 55.52000 414 TYR B CA 1
ATOM 6200 C C . TYR B 1 379 ? -61.69600 44.88000 -2.96600 1.000 60.30000 414 TYR B C 1
ATOM 6201 O O . TYR B 1 379 ? -62.19000 45.63000 -3.80700 1.000 59.97000 414 TYR B O 1
ATOM 6210 N N . GLY B 1 380 ? -61.28400 45.31700 -1.77300 1.000 56.68000 415 GLY B N 1
ATOM 6211 C CA . GLY B 1 380 ? -61.31700 46.73700 -1.47500 1.000 56.02000 415 GLY B CA 1
ATOM 6212 C C . GLY B 1 380 ? -60.46900 47.53800 -2.44100 1.000 60.25000 415 GLY B C 1
ATOM 6213 O O . GLY B 1 380 ? -60.93800 48.51000 -3.03700 1.000 57.71000 415 GLY B O 1
ATOM 6214 N N . GLN B 1 381 ? -59.21500 47.11000 -2.64500 1.000 58.21000 416 GLN B N 1
ATOM 6215 C CA . GLN B 1 381 ? -58.33600 47.83300 -3.56400 1.000 61.76000 416 GLN B CA 1
ATOM 6216 C C . GLN B 1 381 ? -58.85400 47.75600 -4.99400 1.000 61.08000 416 GLN B C 1
ATOM 6217 O O . GLN B 1 381 ? -58.75700 48.72000 -5.75700 1.000 61.68000 416 GLN B O 1
ATOM 6223 N N . SER B 1 382 ? -59.40400 46.61200 -5.37100 1.000 59.12000 417 SER B N 1
ATOM 6224 C CA . SER B 1 382 ? -59.92200 46.41400 -6.71400 1.000 62.33000 417 SER B CA 1
ATOM 6225 C C . SER B 1 382 ? -61.16200 47.27700 -6.97800 1.000 61.62000 417 SER B C 1
ATOM 6226 O O . SER B 1 382 ? -61.30600 47.84700 -8.07200 1.000 59.83000 417 SER B O 1
ATOM 6229 N N . LEU B 1 383 ? -62.04600 47.39200 -5.98900 1.000 55.95000 418 LEU B N 1
ATOM 6230 C CA . LEU B 1 383 ? -63.15200 48.34600 -6.06000 1.000 58.83000 418 LEU B CA 1
ATOM 6231 C C . LEU B 1 383 ? -62.65500 49.79100 -6.21600 1.000 56.83000 418 LEU B C 1
ATOM 6232 O O . LEU B 1 383 ? -63.13200 50.54000 -7.07900 1.000 54.29000 418 LEU B O 1
ATOM 6237 N N . THR B 1 384 ? -61.71900 50.20800 -5.36300 1.000 53.64000 419 THR B N 1
ATOM 6238 C CA . THR B 1 384 ? -61.13300 51.54600 -5.46600 1.000 58.32000 419 THR B CA 1
ATOM 6239 C C . THR B 1 384 ? -60.56700 51.80900 -6.86700 1.000 62.15000 419 THR B C 1
ATOM 6240 O O . THR B 1 384 ? -60.80300 52.87400 -7.45600 1.000 60.88000 419 THR B O 1
ATOM 6244 N N . ASP B 1 385 ? -59.83000 50.84600 -7.42800 1.000 57.59000 420 ASP B N 1
ATOM 6245 C CA . ASP B 1 385 ? -59.20000 51.09200 -8.72500 1.000 61.61000 420 ASP B CA 1
ATOM 6246 C C . ASP B 1 385 ? -60.24700 51.22400 -9.82600 1.000 59.22000 420 ASP B C 1
ATOM 6247 O O . ASP B 1 385 ? -60.06500 51.99400 -10.77500 1.000 58.55000 420 ASP B O 1
ATOM 6252 N N . ARG B 1 386 ? -61.32900 50.44900 -9.74300 1.000 57.90000 421 ARG B N 1
ATOM 6253 C CA . ARG B 1 386 ? -62.41300 50.61500 -10.70200 1.000 59.21000 421 ARG B CA 1
ATOM 6254 C C . ARG B 1 386 ? -63.09200 51.97600 -10.54200 1.000 59.35000 421 ARG B C 1
ATOM 6255 O O . ARG B 1 386 ? -63.39800 52.64900 -11.53500 1.000 60.05000 421 ARG B O 1
ATOM 6263 N N . ILE B 1 387 ? -63.34300 52.40100 -9.30100 1.000 57.45000 422 ILE B N 1
ATOM 6264 C CA . ILE B 1 387 ? -63.89400 53.74100 -9.09700 1.000 56.17000 422 ILE B CA 1
ATOM 6265 C C . ILE B 1 387 ? -62.95800 54.78400 -9.70600 1.000 62.18000 422 ILE B C 1
ATOM 6266 O O . ILE B 1 387 ? -63.41300 55.79600 -10.26000 1.000 56.84000 422 ILE B O 1
ATOM 6271 N N . GLY B 1 388 ? -61.64600 54.52100 -9.67800 1.000 56.96000 423 GLY B N 1
ATOM 6272 C CA . GLY B 1 388 ? -60.66000 55.44100 -10.22600 1.000 58.13000 423 GLY B CA 1
ATOM 6273 C C . GLY B 1 388 ? -60.78900 55.67800 -11.71700 1.000 60.22000 423 GLY B C 1
ATOM 6274 O O . GLY B 1 388 ? -60.36500 56.72500 -12.20600 1.000 65.08000 423 GLY B O 1
ATOM 6275 N N . GLU B 1 389 ? -61.38500 54.74200 -12.44900 1.000 60.77000 424 GLU B N 1
ATOM 6276 C CA . GLU B 1 389 ? -61.69700 54.97600 -13.85400 1.000 59.41000 424 GLU B CA 1
ATOM 6277 C C . GLU B 1 389 ? -62.53300 56.22900 -14.09900 1.000 61.35000 424 GLU B C 1
ATOM 6278 O O . GLU B 1 389 ? -62.53000 56.74600 -15.22300 1.000 69.67000 424 GLU B O 1
ATOM 6284 N N . GLY B 1 390 ? -63.25300 56.73100 -13.09000 1.000 60.30000 425 GLY B N 1
ATOM 6285 C CA . GLY B 1 390 ? -63.95900 57.99600 -13.24400 1.000 62.74000 425 GLY B CA 1
ATOM 6286 C C . GLY B 1 390 ? -63.08900 59.25400 -13.23000 1.000 69.81000 425 GLY B C 1
ATOM 6287 O O . GLY B 1 390 ? -63.64100 60.35800 -13.32500 1.000 63.72000 425 GLY B O 1
ATOM 6288 N N . GLY B 1 391 ? -61.75500 59.13100 -13.03900 1.000 65.08000 426 GLY B N 1
ATOM 6289 C CA . GLY B 1 391 ? -60.82100 60.21300 -13.31200 1.000 58.23000 426 GLY B CA 1
ATOM 6290 C C . GLY B 1 391 ? -60.39600 61.07100 -12.13300 1.000 64.72000 426 GLY B C 1
ATOM 6291 O O . GLY B 1 391 ? -59.49300 61.88900 -12.30100 1.000 68.38000 426 GLY B O 1
ATOM 6292 N N . MET B 1 392 ? -61.02000 60.92100 -10.96500 1.000 60.62000 427 MET B N 1
ATOM 6293 C CA . MET B 1 392 ? -60.66000 61.59100 -9.72000 1.000 61.09000 427 MET B CA 1
ATOM 6294 C C . MET B 1 392 ? -59.56000 60.79700 -8.99700 1.000 65.78000 427 MET B C 1
ATOM 6295 O O . MET B 1 392 ? -59.30100 59.62900 -9.29400 1.000 65.06000 427 MET B O 1
ATOM 6300 N N . GLU B 1 393 ? -58.97100 61.41800 -7.98000 1.000 62.18000 428 GLU B N 1
ATOM 6301 C CA . GLU B 1 393 ? -58.06700 60.70100 -7.09300 1.000 66.19000 428 GLU B CA 1
ATOM 6302 C C . GLU B 1 393 ? -58.83200 59.65600 -6.29200 1.000 64.41000 428 GLU B C 1
ATOM 6303 O O . GLU B 1 393 ? -59.98600 59.87100 -5.90800 1.000 64.87000 428 GLU B O 1
ATOM 6309 N N . THR B 1 394 ? -58.18800 58.51500 -6.04700 1.000 59.70000 429 THR B N 1
ATOM 6310 C CA . THR B 1 394 ? -58.74100 57.49400 -5.16400 1.000 59.32000 429 THR B CA 1
ATOM 6311 C C . THR B 1 394 ? -57.64300 56.95800 -4.25000 1.000 63.09000 429 THR B C 1
ATOM 6312 O O . THR B 1 394 ? -56.47700 56.86200 -4.63900 1.000 66.85000 429 THR B O 1
ATOM 6316 N N . LYS B 1 395 ? -58.02900 56.60600 -3.02800 1.000 59.73000 430 LYS B N 1
ATOM 6317 C CA . LYS B 1 395 ? -57.11100 56.02400 -2.05900 1.000 63.52000 430 LYS B CA 1
ATOM 6318 C C . LYS B 1 395 ? -57.84200 54.91100 -1.32200 1.000 60.69000 430 LYS B C 1
ATOM 6319 O O . LYS B 1 395 ? -58.91100 55.15100 -0.74500 1.000 55.05000 430 LYS B O 1
ATOM 6325 N N . TYR B 1 396 ? -57.27200 53.69800 -1.35300 1.000 58.94000 431 TYR B N 1
ATOM 6326 C CA . TYR B 1 396 ? -57.78200 52.56700 -0.58300 1.000 56.64000 431 TYR B CA 1
ATOM 6327 C C . TYR B 1 396 ? -56.96100 52.38300 0.68900 1.000 60.89000 431 TYR B C 1
ATOM 6328 O O . TYR B 1 396 ? -55.72900 52.34900 0.63600 1.000 61.54000 431 TYR B O 1
ATOM 6337 N N . VAL B 1 397 ? -57.65000 52.25000 1.82000 1.000 58.48000 432 VAL B N 1
ATOM 6338 C CA . VAL B 1 397 ? -57.06200 51.89200 3.10300 1.000 60.04000 432 VAL B CA 1
ATOM 6339 C C . VAL B 1 397 ? -57.87600 50.74600 3.68900 1.000 63.29000 432 VAL B C 1
ATOM 6340 O O . VAL B 1 397 ? -59.11100 50.77700 3.64500 1.000 62.10000 432 VAL B O 1
ATOM 6344 N N . SER B 1 398 ? -57.20500 49.74800 4.26400 1.000 60.92000 433 SER B N 1
ATOM 6345 C CA . SER B 1 398 ? -57.88400 48.73400 5.06700 1.000 62.12000 433 SER B CA 1
ATOM 6346 C C . SER B 1 398 ? -57.67000 48.99500 6.55300 1.000 64.31000 433 SER B C 1
ATOM 6347 O O . SER B 1 398 ? -56.55300 49.28800 6.98900 1.000 64.39000 433 SER B O 1
ATOM 6350 N N . ALA B 1 399 ? -58.75100 48.90700 7.32100 1.000 62.25000 434 ALA B N 1
ATOM 6351 C CA . ALA B 1 399 ? -58.71600 49.04400 8.77100 1.000 65.58000 434 ALA B CA 1
ATOM 6352 C C . ALA B 1 399 ? -59.22000 47.73200 9.34700 1.000 65.73000 434 ALA B C 1
ATOM 6353 O O . ALA B 1 399 ? -60.39600 47.38400 9.18400 1.000 64.77000 434 ALA B O 1
ATOM 6355 N N . THR B 1 400 ? -58.33600 47.00700 10.01700 1.000 70.65000 435 THR B N 1
ATOM 6356 C CA . THR B 1 400 ? -58.67500 45.69500 10.54100 1.000 68.83000 435 THR B CA 1
ATOM 6357 C C . THR B 1 400 ? -59.02300 45.70300 12.02400 1.000 67.43000 435 THR B C 1
ATOM 6358 O O . THR B 1 400 ? -59.42500 44.65900 12.55000 1.000 68.12000 435 THR B O 1
ATOM 6362 N N . ASN B 1 401 ? -58.92800 46.84600 12.70500 1.000 67.23000 436 ASN B N 1
ATOM 6363 C CA . ASN B 1 401 ? -59.39400 46.93300 14.08800 1.000 72.69000 436 ASN B CA 1
ATOM 6364 C C . ASN B 1 401 ? -59.88600 48.34600 14.38100 1.000 73.70000 436 ASN B C 1
ATOM 6365 O O . ASN B 1 401 ? -59.89700 49.21400 13.51200 1.000 70.48000 436 ASN B O 1
ATOM 6370 N N . GLU B 1 402 ? -60.25700 48.56700 15.64700 1.000 76.33000 437 GLU B N 1
ATOM 6371 C CA . GLU B 1 402 ? -60.85500 49.83000 16.08400 1.000 79.79000 437 GLU B CA 1
ATOM 6372 C C . GLU B 1 402 ? -59.86300 50.98400 15.98500 1.000 79.11000 437 GLU B C 1
ATOM 6373 O O . GLU B 1 402 ? -60.23800 52.10200 15.61100 1.000 78.14000 437 GLU B O 1
ATOM 6379 N N . GLU B 1 403 ? -58.59400 50.73300 16.32400 1.000 76.34000 438 GLU B N 1
ATOM 6380 C CA . GLU B 1 403 ? -57.58500 51.78700 16.26000 1.000 79.78000 438 GLU B CA 1
ATOM 6381 C C . GLU B 1 403 ? -57.31100 52.19000 14.81400 1.000 72.90000 438 GLU B C 1
ATOM 6382 O O . GLU B 1 403 ? -57.15700 53.38000 14.50900 1.000 73.45000 438 GLU B O 1
ATOM 6388 N N . ALA B 1 404 ? -57.23600 51.21000 13.91700 1.000 73.39000 439 ALA B N 1
ATOM 6389 C CA . ALA B 1 404 ? -56.93900 51.51700 12.52600 1.000 73.68000 439 ALA B CA 1
ATOM 6390 C C . ALA B 1 404 ? -58.04200 52.37600 11.90900 1.000 70.75000 439 ALA B C 1
ATOM 6391 O O . ALA B 1 404 ? -57.76100 53.36100 11.21600 1.000 67.84000 439 ALA B O 1
ATOM 6393 N N . LEU B 1 405 ? -59.30400 52.05400 12.20100 1.000 69.18000 440 LEU B N 1
ATOM 6394 C CA . LEU B 1 405 ? -60.39900 52.86300 11.68200 1.000 72.15000 440 LEU B CA 1
ATOM 6395 C C . LEU B 1 405 ? -60.25500 54.31400 12.12300 1.000 74.74000 440 LEU B C 1
ATOM 6396 O O . LEU B 1 405 ? -60.34300 55.23800 11.30000 1.000 72.92000 440 LEU B O 1
ATOM 6401 N N . GLN B 1 406 ? -60.00500 54.53400 13.41900 1.000 73.50000 441 GLN B N 1
ATOM 6402 C CA . GLN B 1 406 ? -59.87200 55.90300 13.91100 1.000 73.01000 441 GLN B CA 1
ATOM 6403 C C . GLN B 1 406 ? -58.69300 56.62000 13.25300 1.000 70.89000 441 GLN B C 1
ATOM 6404 O O . GLN B 1 406 ? -58.81500 57.77800 12.83300 1.000 72.68000 441 GLN B O 1
ATOM 6410 N N . LYS B 1 407 ? -57.55400 55.93600 13.11500 1.000 69.31000 442 LYS B N 1
ATOM 6411 C CA . LYS B 1 407 ? -56.42000 56.53000 12.41000 1.000 71.84000 442 LYS B CA 1
ATOM 6412 C C . LYS B 1 407 ? -56.74200 56.82000 10.93400 1.000 76.00000 442 LYS B C 1
ATOM 6413 O O . LYS B 1 407 ? -56.30200 57.84700 10.39400 1.000 72.64000 442 LYS B O 1
ATOM 6419 N N . THR B 1 408 ? -57.47900 55.92200 10.25300 1.000 73.10000 443 THR B N 1
ATOM 6420 C CA . THR B 1 408 ? -57.86200 56.18600 8.85700 1.000 70.75000 443 THR B CA 1
ATOM 6421 C C . THR B 1 408 ? -58.72600 57.44100 8.74100 1.000 68.98000 443 THR B C 1
ATOM 6422 O O . THR B 1 408 ? -58.51200 58.28000 7.85600 1.000 65.72000 443 THR B O 1
ATOM 6426 N N . PHE B 1 409 ? -59.70200 57.59000 9.63600 1.000 66.99000 444 PHE B N 1
ATOM 6427 C CA . PHE B 1 409 ? -60.51000 58.80100 9.65800 1.000 68.74000 444 PHE B CA 1
ATOM 6428 C C . PHE B 1 409 ? -59.64600 60.04200 9.87300 1.000 74.02000 444 PHE B C 1
ATOM 6429 O O . PHE B 1 409 ? -59.74600 61.02300 9.12000 1.000 71.38000 444 PHE B O 1
ATOM 6437 N N . SER B 1 410 ? -58.75800 59.99600 10.87400 1.000 74.51000 445 SER B N 1
ATOM 6438 C CA . SER B 1 410 ? -57.86900 61.12500 11.15100 1.000 74.81000 445 SER B CA 1
ATOM 6439 C C . SER B 1 410 ? -57.04000 61.48900 9.92400 1.000 68.89000 445 SER B C 1
ATOM 6440 O O . SER B 1 410 ? -56.97700 62.65800 9.52300 1.000 75.83000 445 SER B O 1
ATOM 6443 N N . ASP B 1 411 ? -56.41400 60.49200 9.30100 1.000 71.63000 446 ASP B N 1
ATOM 6444 C CA . ASP B 1 411 ? -55.62100 60.73200 8.10000 1.000 74.60000 446 ASP B CA 1
ATOM 6445 C C . ASP B 1 411 ? -56.45500 61.35600 6.98300 1.000 77.84000 446 ASP B C 1
ATOM 6446 O O . ASP B 1 411 ? -55.95200 62.19000 6.21900 1.000 77.18000 446 ASP B O 1
ATOM 6451 N N . ILE B 1 412 ? -57.72500 60.95300 6.85800 1.000 73.59000 447 ILE B N 1
ATOM 6452 C CA . ILE B 1 412 ? -58.57700 61.53400 5.82100 1.000 74.91000 447 ILE B CA 1
ATOM 6453 C C . ILE B 1 412 ? -58.85700 63.00400 6.13300 1.000 70.34000 447 ILE B C 1
ATOM 6454 O O . ILE B 1 412 ? -58.76000 63.86600 5.25100 1.000 69.42000 447 ILE B O 1
ATOM 6459 N N . LYS B 1 413 ? -59.13000 63.32300 7.40300 1.000 73.05000 448 LYS B N 1
ATOM 6460 C CA . LYS B 1 413 ? -59.29500 64.72300 7.80300 1.000 74.44000 448 LYS B CA 1
ATOM 6461 C C . LYS B 1 413 ? -58.05200 65.55100 7.47700 1.000 74.77000 448 LYS B C 1
ATOM 6462 O O . LYS B 1 413 ? -58.14700 66.63900 6.89400 1.000 78.50000 448 LYS B O 1
ATOM 6468 N N . LYS B 1 414 ? -56.87100 65.05300 7.83600 1.000 77.38000 449 LYS B N 1
ATOM 6469 C CA . LYS B 1 414 ? -55.65400 65.82600 7.59000 1.000 78.46000 449 LYS B CA 1
ATOM 6470 C C . LYS B 1 414 ? -55.42300 66.03400 6.10100 1.000 79.70000 449 LYS B C 1
ATOM 6471 O O . LYS B 1 414 ? -54.92000 67.08300 5.67800 1.000 82.46000 449 LYS B O 1
ATOM 6477 N N . GLN B 1 415 ? -55.77500 65.04200 5.28800 1.000 77.77000 450 GLN B N 1
ATOM 6478 C CA . GLN B 1 415 ? -55.55900 65.18600 3.86000 1.000 79.01000 450 GLN B CA 1
ATOM 6479 C C . GLN B 1 415 ? -56.53700 66.18700 3.24800 1.000 76.35000 450 GLN B C 1
ATOM 6480 O O . GLN B 1 415 ? -56.18500 66.87800 2.28900 1.000 76.21000 450 GLN B O 1
ATOM 6486 N N . ILE B 1 416 ? -57.75000 66.29500 3.80000 1.000 75.82000 451 ILE B N 1
ATOM 6487 C CA . ILE B 1 416 ? -58.70700 67.28000 3.30300 1.000 74.08000 451 ILE B CA 1
ATOM 6488 C C . ILE B 1 416 ? -58.24300 68.68200 3.66700 1.000 77.08000 451 ILE B C 1
ATOM 6489 O O . ILE B 1 416 ? -58.19900 69.58200 2.81600 1.000 76.55000 451 ILE B O 1
ATOM 6494 N N . GLN B 1 417 ? -57.86800 68.87700 4.93600 1.000 84.48000 452 GLN B N 1
ATOM 6495 C CA . GLN B 1 417 ? -57.25100 70.12700 5.37100 1.000 81.14000 452 GLN B CA 1
ATOM 6496 C C . GLN B 1 417 ? -56.08200 70.51200 4.46600 1.000 81.93000 452 GLN B C 1
ATOM 6497 O O . GLN B 1 417 ? -55.99300 71.65400 4.00300 1.000 84.46000 452 GLN B O 1
ATOM 6503 N N . GLN B 1 418 ? -55.19700 69.55800 4.16300 1.000 78.44000 453 GLN B N 1
ATOM 6504 C CA . GLN B 1 418 ? -54.08500 69.86000 3.27000 1.000 77.59000 453 GLN B CA 1
ATOM 6505 C C . GLN B 1 418 ? -54.57600 70.29100 1.88700 1.000 83.48000 453 GLN B C 1
ATOM 6506 O O . GLN B 1 418 ? -53.98600 71.18000 1.25700 1.000 83.96000 453 GLN B O 1
ATOM 6512 N N . ASP B 1 419 ? -55.64800 69.66900 1.38700 1.000 84.70000 454 ASP B N 1
ATOM 6513 C CA . ASP B 1 419 ? -56.21700 70.11700 0.11600 1.000 82.90000 454 ASP B CA 1
ATOM 6514 C C . ASP B 1 419 ? -56.74900 71.54000 0.22700 1.000 78.88000 454 ASP B C 1
ATOM 6515 O O . ASP B 1 419 ? -56.55700 72.35500 -0.68200 1.000 82.41000 454 ASP B O 1
ATOM 6520 N N . LEU B 1 420 ? -57.43100 71.85000 1.33100 1.000 76.22000 455 LEU B N 1
ATOM 6521 C CA . LEU B 1 420 ? -57.93000 73.20300 1.54200 1.000 79.37000 455 LEU B CA 1
ATOM 6522 C C . LEU B 1 420 ? -56.79500 74.21700 1.48500 1.000 85.04000 455 LEU B C 1
ATOM 6523 O O . LEU B 1 420 ? -56.84600 75.18100 0.71100 1.000 83.85000 455 LEU B O 1
ATOM 6528 N N . TRP B 1 421 ? -55.74300 73.99400 2.28100 1.000 84.97000 456 TRP B N 1
ATOM 6529 C CA . TRP B 1 421 ? -54.58300 74.87900 2.25600 1.000 86.22000 456 TRP B CA 1
ATOM 6530 C C . TRP B 1 421 ? -53.99900 74.99800 0.85500 1.000 84.79000 456 TRP B C 1
ATOM 6531 O O . TRP B 1 421 ? -53.72000 76.10400 0.38000 1.000 86.18000 456 TRP B O 1
ATOM 6542 N N . PHE B 1 422 ? -53.83000 73.87200 0.16700 1.000 85.22000 457 PHE B N 1
ATOM 6543 C CA . PHE B 1 422 ? -53.12500 73.89900 -1.10800 1.000 86.35000 457 PHE B CA 1
ATOM 6544 C C . PHE B 1 422 ? -53.89100 74.67600 -2.17100 1.000 90.71000 457 PHE B C 1
ATOM 6545 O O . PHE B 1 422 ? -53.27300 75.32200 -3.02900 1.000 91.80000 457 PHE B O 1
ATOM 6553 N N . VAL B 1 423 ? -55.22500 74.62400 -2.14400 1.000 88.90000 458 VAL B N 1
ATOM 6554 C CA . VAL B 1 423 ? -56.01000 75.29000 -3.18000 1.000 88.88000 458 VAL B CA 1
ATOM 6555 C C . VAL B 1 423 ? -56.28200 76.75500 -2.84700 1.000 87.68000 458 VAL B C 1
ATOM 6556 O O . VAL B 1 423 ? -56.49000 77.56300 -3.76500 1.000 86.52000 458 VAL B O 1
ATOM 6560 N N . SER B 1 424 ? -56.28300 77.12400 -1.56500 1.000 86.51000 459 SER B N 1
ATOM 6561 C CA . SER B 1 424 ? -56.28800 78.53300 -1.20700 1.000 88.51000 459 SER B CA 1
ATOM 6562 C C . SER B 1 424 ? -54.92500 79.18200 -1.37700 1.000 90.59000 459 SER B C 1
ATOM 6563 O O . SER B 1 424 ? -54.82400 80.41100 -1.31000 1.000 91.28000 459 SER B O 1
ATOM 6566 N N . GLY B 1 425 ? -53.87600 78.39700 -1.60400 1.000 93.81000 460 GLY B N 1
ATOM 6567 C CA . GLY B 1 425 ? -52.55500 78.94200 -1.71200 1.000 93.78000 460 GLY B CA 1
ATOM 6568 C C . GLY B 1 425 ? -52.38500 79.79000 -2.95800 1.000 94.83000 460 GLY B C 1
ATOM 6569 O O . GLY B 1 425 ? -53.32700 80.01400 -3.73100 1.000 100.19000 460 GLY B O 1
ATOM 6570 N N . PRO B 1 426 ? -51.16200 80.27200 -3.16400 1.000 98.42000 461 PRO B N 1
ATOM 6571 C CA . PRO B 1 426 ? -50.78800 81.09300 -4.32200 1.000 98.72000 461 PRO B CA 1
ATOM 6572 C C . PRO B 1 426 ? -51.08700 80.42900 -5.66900 1.000 95.86000 461 PRO B C 1
ATOM 6573 O O . PRO B 1 426 ? -50.43100 79.45200 -6.03400 1.000 97.43000 461 PRO B O 1
#

InterPro domains:
  IPR002035 von Willebrand factor, type A [PS50234] (198-323)
  IPR012902 Prokaryotic N-terminal methylation site [PF07963] (5-27)
  IPR012902 Prokaryotic N-terminal methylation site [PS00409] (6-26)
  IPR012902 Prokaryotic N-terminal methylation site [TIGR02532] (5-27)
  IPR036465 von Willebrand factor A-like domain superfamily [G3DSA:3.40.50.410] (193-392)
  IPR036465 von Willebrand factor A-like domain superfamily [SSF53300] (197-330)
  IPR051621 Type II secretion system protein J [PTHR39583] (1-67)

Sequence (840 aa):
EREASIQAEMRTSMQYVDRTVGKATSIFILDDSKFKGSKQGLTREWSYIGLSADGKKVMNYVWNKQKQDWDVSELGTKSLYNMKLDLEFKTEGAYQDNRLISYNLTGKYPDTNNKLGIDTAISALNTKQVFSKVAKGKKGIAIAYRTDPIQGQMNIAVSFVFDTSGSMDWDLQGRNVKKTGNESRMDILRKKSVIMIKDLAEIGNISVNLVGFSTSAKYIQQNFSNLDNGTNTIIATITKRENLNPDGVTNPGDGLRYGMISLQSQPAQLKYIVLLTDGIPNAYLVDSRALYAGNRVDLSQGAGRVTFNNPIYDLSPTLGYEYSRLGYDLYSRDSITRENSIAYAGEVSKKFGLGIKRVNVIGFSGVNHEIAYGQSLTDRIGEGGMETKYVSATNEEALQKTFSDIKKQIQQDLWFVSGPEREASIQAEMRTSMQYVDRTVGKATSIFILDDSKFKGSKQGLTREWSYIGLSADGKKVMNYVWNKQKQDWDVSELGTKSLYNMKLDLEFKTEGAYQDNRLISYNLTGKYPDTNNKLGIDTAISALNTKQVFSKVAKGKKGIAIAYRTDPIQGQMNIAVSFVFDTSGSMDWDLQGRNVKKTGNESRMDILRKKSVIMIKDLAEIGNISVNLVGFSTSAKYIQQNFSNLDNGTNTIIATITKRENLNPDGVTNPGDGLRYGMISLQSQPAQLKYIVLLTDGIPNAYLVDSRALYAGNRVDLSQGAGRVTFNNPIYDLSPTLGYEYSRLGYDLYSRDSITRENSIAYAGEVSKKFGLGIKRVNVIGFSGVNHEIAYGQSLTDRIGEGGMETKYVSATNEEALQKTFSDIKKQIQQDLWFVSGP

Solvent-accessible surface area: 37471 Å² total; per-residue (Å²): 213,132,70,80,72,3,63,52,8,1,146,56,6,13,68,75,3,46,158,20,1,18,139,4,64,2,0,0,5,1,5,65,80,89,5,145,1,41,82,163,65,16,50,148,74,7,8,1,0,0,22,19,89,86,13,49,45,4,24,16,9,53,37,26,116,168,154,83,55,25,68,90,60,59,24,16,97,82,71,10,63,117,2,141,21,60,6,33,3,110,57,74,36,60,145,152,112,50,106,29,0,6,5,28,2,14,6,127,44,74,151,75,137,67,97,3,9,39,86,82,32,94,23,44,2,103,12,146,67,23,13,60,42,41,63,191,83,87,109,1,41,0,0,0,8,14,75,74,102,35,124,63,44,67,76,0,0,0,0,4,0,1,0,15,3,24,20,0,68,106,2,12,80,17,69,77,42,186,187,39,80,82,62,6,0,4,39,11,0,10,102,18,1,15,79,2,0,112,36,0,23,135,11,15,43,1,19,0,0,0,0,2,1,15,33,24,10,122,35,28,33,97,119,29,21,54,6,85,128,25,44,114,83,0,30,46,21,2,54,106,126,136,26,5,94,14,104,34,18,7,0,0,0,1,0,0,0,19,0,0,42,10,0,73,88,40,125,6,104,8,21,0,0,0,0,0,6,0,12,13,3,8,0,0,0,0,38,75,189,0,77,107,104,59,3,78,51,72,71,13,172,79,22,5,47,0,18,2,109,72,29,60,31,9,43,40,79,108,55,27,92,91,108,44,17,6,0,17,1,102,62,31,109,29,11,48,0,27,67,16,0,6,19,0,0,0,54,0,0,112,111,14,3,169,35,11,71,16,0,6,0,1,0,0,0,29,4,70,17,23,24,28,12,5,92,37,0,1,81,58,0,24,101,22,71,21,90,44,93,41,38,54,0,64,76,53,103,27,0,65,143,8,3,33,57,5,29,125,78,0,43,86,14,7,40,80,64,21,9,3,163,167,70,56,49,5,72,56,4,1,145,53,7,12,60,74,4,45,139,24,2,14,143,3,56,3,0,0,4,0,10,64,71,89,3,145,0,64,74,159,57,16,48,161,69,5,10,1,0,0,20,14,89,77,12,52,40,4,31,16,6,51,34,40,143,146,148,97,54,25,58,100,53,62,23,17,94,100,88,7,116,111,0,142,19,77,6,51,4,120,55,62,50,67,145,151,105,42,100,27,0,9,5,23,3,14,6,127,63,60,158,75,130,74,84,4,15,41,83,82,31,94,22,47,1,96,12,106,65,9,20,55,45,41,69,190,71,86,152,1,50,0,0,0,6,16,81,66,99,33,134,58,58,64,62,1,0,0,0,4,0,2,0,13,3,23,40,0,68,109,1,4,92,12,59,59,47,181,119,31,84,78,71,7,1,4,38,9,0,9,109,36,1,15,80,3,0,118,37,0,29,134,20,20,44,0,19,0,0,1,0,2,1,15,32,10,0,122,45,46,34,95,116,29,19,47,6,83,127,29,27,121,77,2,29,58,22,2,58,117,133,125,40,5,94,18,101,34,15,7,0,0,0,0,0,0,0,16,0,0,40,10,0,73,87,40,108,7,97,8,20,0,0,0,0,0,4,1,12,12,3,9,0,0,0,0,31,71,168,0,75,107,109,53,2,75,53,78,71,20,173,79,22,6,48,0,20,1,96,91,37,72,29,9,42,38,79,108,53,27,75,95,110,46,16,6,0,19,1,104,60,31,108,30,7,74,0,24,61,15,0,5,19,0,0,1,54,0,0,118,109,12,3,170,38,10,71,15,0,4,1,0,0,0,0,29,3,73,16,33,23,26,13,4,92,37,0,1,84,56,0,23,102,22,72,22,86,44,73,44,40,51,0,65,52,64,118,27,0,75,143,5,3,33,52,1,30,132,64,1,44,83,13,11,36,74,75,25,9,8

Nearest PDB structures (foldseek):
  7b7p-assembly2_B  TM=1.001E+00  e=3.933E-89  Streptococcus sanguinis
  7ba2-assembly1_A  TM=9.916E-01  e=4.371E-81  Streptococcus sanguinis
  8x93-assembly1_B  TM=6.429E-01  e=1.196E-06  Homo sapiens
  8if4-assembly1_A  TM=5.981E-01  e=1.704E-06  Homo sapiens
  8fd7-assembly1_D  TM=6.061E-01  e=4.372E-05  Oryctolagus cuniculus

Radius of gyration: 35.84 Å; Cα contacts (8 Å, |Δi|>4): 1878; chains: 2; bounding box: 99×94×48 Å

B-factor: mean 80.57, std 19.66, range [30.0, 140.33]

CATH classification: 3.40.50.410

Organism: Streptococcus sanguinis (NCBI:txid1305)

Foldseek 3Di:
DVQVVLQVQQVQLVVLVVVVQQLFQAKEQEFCVQPQADCVNPDWPKKKWFAHNLQFFIWIFDHDVVVRGTDTDTRTDDGNQSWHKAWFKDWDQDDVPWTKMKIAIWTAHDPDRDIGYDRIDIDTYPYPNYYYPAPDPGGGGMMIGHNDDDDDFFAEEEEEQEELAQQQCDPQASHHCVVPVDGGNLVLVLVLVLVLLVLLPVLFNYWYFYWYAALAIDGLGLAIDRCVVHSPPVNCSSPPAVPSHHHHHHQVLRSVLSRLQSQVPDPTQAYEYEYEDAFQQFKFFADVVQPDDPQWDPCCPPQNWIGGVDGHGPLDNDRDDDPVRMGGHPVNPDPVRSVVSLLSNLVSLLVRVVSHAEYEYEHRHLHVNGCVCRVVSQVSSCNNPHHYDYDYQSDSVSSSVVSNVVSVVVSSVRVVVPDD/DVVVVLLVQQVQLVVLVVVVQQLFQAKEFEFVVCPQADCPSPDFPKKKWFAHNLQQFIWTFPADPPVRGTDTGTRTDDGRQSWHKAWAKDWDQDDVPWTKMWIAIWTADPPPRPIHYDGIDIDTHPYPNYYYPADDVGGGGMMIGHNDDDPDFFAEEEEEQEELAQQQCAPQASHHCVVPVDGGNLVLVLVLVLVLLVLLLVLARYWYFYWYAALAIDGLGLATDHPPVPPCVVNVSSPDAVPSHHHHHHQVLRSVLSRLQSQVPDPTQEYEYEYEDAFQQFKFFADCVLPDDPQWDDPCPPFNWIGGPDGHGPLDNPRDDDPVRMTGHPVNPDPVRSVVSLLSNLVSLLPRVVRYAEYEYEHRHLHCNGCVCRVVSQVSSCNNPHHYDYDYDSDSVSSSVVSVVVSVVVSSVRDVVPDD